Protein AF-0000000080255892 (afdb_homodimer)

Structure (mmCIF, N/CA/C/O backbone):
data_AF-0000000080255892-model_v1
#
loop_
_entity.id
_entity.type
_entity.pdbx_description
1 polymer 'PX domain-containing protein'
#
loop_
_atom_site.group_PDB
_atom_site.id
_atom_site.type_symbol
_atom_site.label_atom_id
_atom_site.label_alt_id
_atom_site.label_comp_id
_atom_site.label_asym_id
_atom_site.label_entity_id
_atom_site.label_seq_id
_atom_site.pdbx_PDB_ins_code
_atom_site.Cartn_x
_atom_site.Cartn_y
_atom_site.Cartn_z
_atom_site.occupancy
_atom_site.B_iso_or_equiv
_atom_site.auth_seq_id
_atom_site.auth_comp_id
_atom_site.auth_asym_id
_atom_site.auth_atom_id
_atom_site.pdbx_PDB_model_num
ATOM 1 N N . MET A 1 1 ? -67.438 -5.961 7.996 1 23.75 1 MET A N 1
ATOM 2 C CA . MET A 1 1 ? -66.438 -5.922 9.055 1 23.75 1 MET A CA 1
ATOM 3 C C . MET A 1 1 ? -65.312 -4.926 8.711 1 23.75 1 MET A C 1
ATOM 5 O O . MET A 1 1 ? -64.75 -4.934 7.602 1 23.75 1 MET A O 1
ATOM 9 N N . GLY A 1 2 ? -65.312 -3.752 9.281 1 22.88 2 GLY A N 1
ATOM 10 C CA . GLY A 1 2 ? -64.625 -2.484 9.047 1 22.88 2 GLY A CA 1
ATOM 11 C C . GLY A 1 2 ? -63.125 -2.59 9.141 1 22.88 2 GLY A C 1
ATOM 12 O O . GLY A 1 2 ? -62.594 -3.328 9.969 1 22.88 2 GLY A O 1
ATOM 13 N N . VAL A 1 3 ? -62.469 -2.439 7.961 1 25.91 3 VAL A N 1
ATOM 14 C CA . VAL A 1 3 ? -61.062 -2.404 7.574 1 25.91 3 VAL A CA 1
ATOM 15 C C . VAL A 1 3 ? -60.281 -1.434 8.477 1 25.91 3 VAL A C 1
ATOM 17 O O . VAL A 1 3 ? -60.531 -0.227 8.453 1 25.91 3 VAL A O 1
ATOM 20 N N . GLN A 1 4 ? -60.219 -1.865 9.727 1 22.89 4 GLN A N 1
ATOM 21 C CA . GLN A 1 4 ? -59.594 -0.962 10.695 1 22.89 4 GLN A CA 1
ATOM 22 C C . GLN A 1 4 ? -58.25 -0.436 10.18 1 22.89 4 GLN A C 1
ATOM 24 O O . GLN A 1 4 ? -57.406 -1.212 9.742 1 22.89 4 GLN A O 1
ATOM 29 N N . GLU A 1 5 ? -58.281 0.76 9.711 1 23.73 5 GLU A N 1
ATOM 30 C CA . GLU A 1 5 ? -57.219 1.648 9.219 1 23.73 5 GLU A CA 1
ATOM 31 C C . GLU A 1 5 ? -56.031 1.668 10.164 1 23.73 5 GLU A C 1
ATOM 33 O O . GLU A 1 5 ? -56.156 2.08 11.32 1 23.73 5 GLU A O 1
ATOM 38 N N . ARG A 1 6 ? -55.281 0.509 10.172 1 25.09 6 ARG A N 1
ATOM 39 C CA . ARG A 1 6 ? -54.062 0.468 10.961 1 25.09 6 ARG A CA 1
ATOM 40 C C . ARG A 1 6 ? -53.25 1.755 10.797 1 25.09 6 ARG A C 1
ATOM 42 O O . ARG A 1 6 ? -52.875 2.129 9.68 1 25.09 6 ARG A O 1
ATOM 49 N N . ILE A 1 7 ? -53.531 2.697 11.641 1 24.69 7 ILE A N 1
ATOM 50 C CA . ILE A 1 7 ? -52.844 3.982 11.812 1 24.69 7 ILE A CA 1
ATOM 51 C C . ILE A 1 7 ? -51.344 3.77 11.875 1 24.69 7 ILE A C 1
ATOM 53 O O . ILE A 1 7 ? -50.844 3.051 12.75 1 24.69 7 ILE A O 1
ATOM 57 N N . PHE A 1 8 ? -50.688 3.65 10.672 1 26.94 8 PHE A N 1
ATOM 58 C CA . PHE A 1 8 ? -49.25 3.641 10.492 1 26.94 8 PHE A CA 1
ATOM 59 C C . PHE A 1 8 ? -48.594 4.766 11.281 1 26.94 8 PHE A C 1
ATOM 61 O O . PHE A 1 8 ? -48.75 5.941 10.969 1 26.94 8 PHE A O 1
ATOM 68 N N . GLN A 1 9 ? -48.656 4.637 12.586 1 24.36 9 GLN A N 1
ATOM 69 C CA . GLN A 1 9 ? -47.906 5.617 13.391 1 24.36 9 GLN A CA 1
ATOM 70 C C . GLN A 1 9 ? -46.469 5.777 12.891 1 24.36 9 GLN A C 1
ATOM 72 O O . GLN A 1 9 ? -45.75 4.797 12.797 1 24.36 9 GLN A O 1
ATOM 77 N N . SER A 1 10 ? -46.25 6.723 11.992 1 26.34 10 SER A N 1
ATOM 78 C CA . SER A 1 10 ? -45 7.281 11.477 1 26.34 10 SER A CA 1
ATOM 79 C C . SER A 1 10 ? -44 7.559 12.602 1 26.34 10 SER A C 1
ATOM 81 O O . SER A 1 10 ? -44.25 8.445 13.43 1 26.34 10 SER A O 1
ATOM 83 N N . THR A 1 11 ? -43.562 6.52 13.273 1 28.95 11 THR A N 1
ATOM 84 C CA . THR A 1 11 ? -42.562 6.789 14.273 1 28.95 11 THR A CA 1
ATOM 85 C C . THR A 1 11 ? -41.406 7.602 13.672 1 28.95 11 THR A C 1
ATOM 87 O O . THR A 1 11 ? -40.781 7.168 12.711 1 28.95 11 THR A O 1
ATOM 90 N N . SER A 1 12 ? -41.5 8.922 13.648 1 26.97 12 SER A N 1
ATOM 91 C CA . SER A 1 12 ? -40.5 9.906 13.344 1 26.97 12 SER A CA 1
ATOM 92 C C . SER A 1 12 ? -39.156 9.547 13.992 1 26.97 12 SER A C 1
ATOM 94 O O . SER A 1 12 ? -39.062 9.445 15.219 1 26.97 12 SER A O 1
ATOM 96 N N . VAL A 1 13 ? -38.406 8.602 13.391 1 30.7 13 VAL A N 1
ATOM 97 C CA . VAL A 1 13 ? -37 8.367 13.766 1 30.7 13 VAL A CA 1
ATOM 98 C C . VAL A 1 13 ? -36.312 9.703 13.977 1 30.7 13 VAL A C 1
ATOM 100 O O . VAL A 1 13 ? -36.219 10.531 13.07 1 30.7 13 VAL A O 1
ATOM 103 N N . ASP A 1 14 ? -36.438 10.281 15.148 1 28.23 14 ASP A N 1
ATOM 104 C CA . ASP A 1 14 ? -35.656 11.406 15.664 1 28.23 14 ASP A CA 1
ATOM 105 C C . ASP A 1 14 ? -34.188 11.227 15.352 1 28.23 14 ASP A C 1
ATOM 107 O O . ASP A 1 14 ? -33.5 10.359 15.93 1 28.23 14 ASP A O 1
ATOM 111 N N . SER A 1 15 ? -33.75 11.156 14.117 1 31.16 15 SER A N 1
ATOM 112 C CA . SER A 1 15 ? -32.406 11.188 13.562 1 31.16 15 SER A CA 1
ATOM 113 C C . SER A 1 15 ? -31.562 12.289 14.211 1 31.16 15 SER A C 1
ATOM 115 O O . SER A 1 15 ? -30.547 12.711 13.656 1 31.16 15 SER A O 1
ATOM 117 N N . SER A 1 16 ? -32.062 12.906 15.234 1 31.45 16 SER A N 1
ATOM 118 C CA . SER A 1 16 ? -31.172 13.922 15.82 1 31.45 16 SER A CA 1
ATOM 119 C C . SER A 1 16 ? -29.859 13.312 16.281 1 31.45 16 SER A C 1
ATOM 121 O O . SER A 1 16 ? -29.719 12.969 17.469 1 31.45 16 SER A O 1
ATOM 123 N N . THR A 1 17 ? -29.375 12.273 15.633 1 32.44 17 THR A N 1
ATOM 124 C CA . THR A 1 17 ? -28.062 11.852 16.109 1 32.44 17 THR A CA 1
ATOM 125 C C . THR A 1 17 ? -27.141 13.047 16.266 1 32.44 17 THR A C 1
ATOM 127 O O . THR A 1 17 ? -26.734 13.664 15.281 1 32.44 17 THR A O 1
ATOM 130 N N . GLN A 1 18 ? -27.391 13.938 17.234 1 28.94 18 GLN A N 1
ATOM 131 C CA . GLN A 1 18 ? -26.406 14.906 17.688 1 28.94 18 GLN A CA 1
ATOM 132 C C . GLN A 1 18 ? -25.016 14.289 17.75 1 28.94 18 GLN A C 1
ATOM 134 O O . GLN A 1 18 ? -24.75 13.391 18.547 1 28.94 18 GLN A O 1
ATOM 139 N N . ALA A 1 19 ? -24.266 14.18 16.672 1 35.06 19 ALA A N 1
ATOM 140 C CA . ALA A 1 19 ? -22.875 13.742 16.656 1 35.06 19 ALA A CA 1
ATOM 141 C C . ALA A 1 19 ? -22.062 14.461 17.734 1 35.06 19 ALA A C 1
ATOM 143 O O . ALA A 1 19 ? -21.859 15.672 17.656 1 35.06 19 ALA A O 1
ATOM 144 N N . ARG A 1 20 ? -22.125 14.062 19.016 1 33.78 20 ARG A N 1
ATOM 145 C CA . ARG A 1 20 ? -21.219 14.523 20.062 1 33.78 20 ARG A CA 1
ATOM 146 C C . ARG A 1 20 ? -19.797 14.656 19.531 1 33.78 20 ARG A C 1
ATOM 148 O O . ARG A 1 20 ? -19.375 13.883 18.672 1 33.78 20 ARG A O 1
ATOM 155 N N . PRO A 1 21 ? -19.281 15.812 19.688 1 40.88 21 PRO A N 1
ATOM 156 C CA . PRO A 1 21 ? -17.875 15.859 19.281 1 40.88 21 PRO A CA 1
ATOM 157 C C . PRO A 1 21 ? -17.094 14.609 19.688 1 40.88 21 PRO A C 1
ATOM 159 O O . PRO A 1 21 ? -17.312 14.062 20.766 1 40.88 21 PRO A O 1
ATOM 162 N N . ALA A 1 22 ? -16.656 14.016 18.906 1 41.56 22 ALA A N 1
ATOM 163 C CA . ALA A 1 22 ? -15.82 12.859 19.234 1 41.56 22 ALA A CA 1
ATOM 164 C C . ALA A 1 22 ? -14.797 13.219 20.312 1 41.56 22 ALA A C 1
ATOM 166 O O . ALA A 1 22 ? -14.094 14.227 20.203 1 41.56 22 ALA A O 1
ATOM 167 N N . LYS A 1 23 ? -14.977 12.805 21.562 1 46.38 23 LYS A N 1
ATOM 168 C CA . LYS A 1 23 ? -14.188 12.953 22.781 1 46.38 23 LYS A CA 1
ATOM 169 C C . LYS A 1 23 ? -12.742 13.32 22.469 1 46.38 23 LYS A C 1
ATOM 171 O O . LYS A 1 23 ? -12.102 14.055 23.219 1 46.38 23 LYS A O 1
ATOM 176 N N . ASN A 1 24 ? -12.18 12.844 21.453 1 52.09 24 ASN A N 1
ATOM 177 C CA . ASN A 1 24 ? -10.75 12.883 21.188 1 52.09 24 ASN A CA 1
ATOM 178 C C . ASN A 1 24 ? -10.414 13.758 19.984 1 52.09 24 ASN A C 1
ATOM 180 O O . ASN A 1 24 ? -9.391 13.562 19.328 1 52.09 24 ASN A O 1
ATOM 184 N N . SER A 1 25 ? -11.414 14.695 19.672 1 61.72 25 SER A N 1
ATOM 185 C CA . SER A 1 25 ? -11.117 15.516 18.5 1 61.72 25 SER A CA 1
ATOM 186 C C . SER A 1 25 ? -10.086 16.594 18.828 1 61.72 25 SER A C 1
ATOM 188 O O . SER A 1 25 ? -10.133 17.188 19.906 1 61.72 25 SER A O 1
ATOM 190 N N . PRO A 1 26 ? -9.141 16.656 17.984 1 65.5 26 PRO A N 1
ATOM 191 C CA . PRO A 1 26 ? -8.133 17.703 18.188 1 65.5 26 PRO A CA 1
ATOM 192 C C . PRO A 1 26 ? -8.695 19.094 17.969 1 65.5 26 PRO A C 1
ATOM 194 O O . PRO A 1 26 ? -8.039 20.094 18.297 1 65.5 26 PRO A O 1
ATOM 197 N N . LEU A 1 27 ? -10.047 19.141 17.609 1 73.56 27 LEU A N 1
ATOM 198 C CA . LEU A 1 27 ? -10.633 20.453 17.312 1 73.56 27 LEU A CA 1
ATOM 199 C C . LEU A 1 27 ? -11.461 20.953 18.5 1 73.56 27 LEU A C 1
ATOM 201 O O . LEU A 1 27 ? -12.25 20.188 19.078 1 73.56 27 LEU A O 1
ATOM 205 N N . ALA A 1 28 ? -11.25 22.125 18.812 1 81.44 28 ALA A N 1
ATOM 206 C CA . ALA A 1 28 ? -11.938 22.734 19.938 1 81.44 28 ALA A CA 1
ATOM 207 C C . ALA A 1 28 ? -13.312 23.25 19.531 1 81.44 28 ALA A C 1
ATOM 209 O O . ALA A 1 28 ? -14.164 23.5 20.375 1 81.44 28 ALA A O 1
ATOM 210 N N . VAL A 1 29 ? -13.539 23.469 18.203 1 91.62 29 VAL A N 1
ATOM 211 C CA . VAL A 1 29 ? -14.797 24 17.672 1 91.62 29 VAL A CA 1
ATOM 212 C C . VAL A 1 29 ? -15.391 22.984 16.688 1 91.62 29 VAL A C 1
ATOM 214 O O . VAL A 1 29 ? -14.672 22.359 15.906 1 91.62 29 VAL A O 1
ATOM 217 N N . GLN A 1 30 ? -16.656 22.875 16.766 1 92.88 30 GLN A N 1
ATOM 218 C CA . GLN A 1 30 ? -17.359 22 15.836 1 92.88 30 GLN A CA 1
ATOM 219 C C . GLN A 1 30 ? -18.25 22.797 14.883 1 92.88 30 GLN A C 1
ATOM 221 O O . GLN A 1 30 ? -18.875 23.781 15.281 1 92.88 30 GLN A O 1
ATOM 226 N N . VAL A 1 31 ? -18.25 22.438 13.656 1 95.06 31 VAL A N 1
ATOM 227 C CA . VAL A 1 31 ? -19.094 23.047 12.625 1 95.06 31 VAL A CA 1
ATOM 228 C C . VAL A 1 31 ? -19.875 21.953 11.898 1 95.06 31 VAL A C 1
ATOM 230 O O . VAL A 1 31 ? -19.281 21.031 11.32 1 95.06 31 VAL A O 1
ATOM 233 N N . GLN A 1 32 ? -21.141 22.031 11.945 1 94.38 32 GLN A N 1
ATOM 234 C CA . GLN A 1 32 ? -21.984 21.016 11.32 1 94.38 32 GLN A CA 1
ATOM 235 C C . GLN A 1 32 ? -23.062 21.656 10.453 1 94.38 32 GLN A C 1
ATOM 237 O O . GLN A 1 32 ? -23.625 22.688 10.82 1 94.38 32 GLN A O 1
ATOM 242 N N . GLN A 1 33 ? -23.312 21.031 9.336 1 92.38 33 GLN A N 1
ATOM 243 C CA . GLN A 1 33 ? -24.359 21.516 8.445 1 92.38 33 GLN A CA 1
ATOM 244 C C . GLN A 1 33 ? -25.734 21.359 9.094 1 92.38 33 GLN A C 1
ATOM 246 O O . GLN A 1 33 ? -26.047 20.312 9.68 1 92.38 33 GLN A O 1
ATOM 251 N N . ILE A 1 34 ? -26.453 22.344 9.023 1 90.12 34 ILE A N 1
ATOM 252 C CA . ILE A 1 34 ? -27.844 22.281 9.469 1 90.12 34 ILE A CA 1
ATOM 253 C C . ILE A 1 34 ? -28.719 21.703 8.352 1 90.12 34 ILE A C 1
ATOM 255 O O . ILE A 1 34 ? -28.75 22.234 7.238 1 90.12 34 ILE A O 1
ATOM 259 N N . PRO A 1 35 ? -29.281 20.594 8.648 1 83 35 PRO A N 1
ATOM 260 C CA . PRO A 1 35 ? -30.109 19.984 7.605 1 83 35 PRO A CA 1
ATOM 261 C C . PRO A 1 35 ? -31.234 20.922 7.125 1 83 35 PRO A C 1
ATOM 263 O O . PRO A 1 35 ? -31.766 21.703 7.914 1 83 35 PRO A O 1
ATOM 266 N N . GLU A 1 36 ? -31.344 20.906 5.793 1 74.81 36 GLU A N 1
ATOM 267 C CA . GLU A 1 36 ? -32.406 21.734 5.199 1 74.81 36 GLU A CA 1
ATOM 268 C C . GLU A 1 36 ? -33.781 21.266 5.625 1 74.81 36 GLU A C 1
ATOM 270 O O . GLU A 1 36 ? -34.031 20.047 5.688 1 74.81 36 GLU A O 1
ATOM 275 N N . LYS A 1 37 ? -34.5 22.125 6.199 1 60.22 37 LYS A N 1
ATOM 276 C CA . LYS A 1 37 ? -35.875 21.75 6.449 1 60.22 37 LYS A CA 1
ATOM 277 C C . LYS A 1 37 ? -36.625 21.5 5.141 1 60.22 37 LYS A C 1
ATOM 279 O O . LYS A 1 37 ? -36.438 22.234 4.164 1 60.22 37 LYS A O 1
ATOM 284 N N . LYS A 1 38 ? -37.25 20.406 5.016 1 54.72 38 LYS A N 1
ATOM 285 C CA . LYS A 1 38 ? -38.125 20.047 3.906 1 54.72 38 LYS A CA 1
ATOM 286 C C . LYS A 1 38 ? -39.094 21.188 3.605 1 54.72 38 LYS A C 1
ATOM 288 O O . LYS A 1 38 ? -39.781 21.688 4.508 1 54.72 38 LYS A O 1
ATOM 293 N N . GLY A 1 39 ? -39.062 21.781 2.369 1 57.72 39 GLY A N 1
ATOM 294 C CA . GLY A 1 39 ? -40 22.766 1.862 1 57.72 39 GLY A CA 1
ATOM 295 C C . GLY A 1 39 ? -39.438 24.172 1.775 1 57.72 39 GLY A C 1
ATOM 296 O O . GLY A 1 39 ? -40 25.047 1.125 1 57.72 39 GLY A O 1
ATOM 297 N N . ALA A 1 40 ? -38.594 24.422 2.629 1 53.59 40 ALA A N 1
ATOM 298 C CA . ALA A 1 40 ? -38.125 25.812 2.629 1 53.59 40 ALA A CA 1
ATOM 299 C C . ALA A 1 40 ? -37 26 1.633 1 53.59 40 ALA A C 1
ATOM 301 O O . ALA A 1 40 ? -36.156 25.109 1.452 1 53.59 40 ALA A O 1
ATOM 302 N N . PHE A 1 41 ? -37.312 26.562 0.508 1 53.78 41 PHE A N 1
ATOM 303 C CA . PHE A 1 41 ? -36.312 26.938 -0.483 1 53.78 41 PHE A CA 1
ATOM 304 C C . PHE A 1 41 ? -35.094 27.578 0.188 1 53.78 41 PHE A C 1
ATOM 306 O O . PHE A 1 41 ? -35.125 28.75 0.558 1 53.78 41 PHE A O 1
ATOM 313 N N . ILE A 1 42 ? -34.5 26.844 1.047 1 57.28 42 ILE A N 1
ATOM 314 C CA . ILE A 1 42 ? -33.344 27.5 1.683 1 57.28 42 ILE A CA 1
ATOM 315 C C . ILE A 1 42 ? -32.188 27.578 0.696 1 57.28 42 ILE A C 1
ATOM 317 O O . ILE A 1 42 ? -31.734 26.562 0.166 1 57.28 42 ILE A O 1
ATOM 321 N N . LYS A 1 43 ? -31.938 28.781 0.258 1 67.12 43 LYS A N 1
ATOM 322 C CA . LYS A 1 43 ? -30.969 29.172 -0.767 1 67.12 43 LYS A CA 1
ATOM 323 C C . LYS A 1 43 ? -29.531 28.922 -0.292 1 67.12 43 LYS A C 1
ATOM 325 O O . LYS A 1 43 ? -28.656 28.594 -1.092 1 67.12 43 LYS A O 1
ATOM 330 N N . HIS A 1 44 ? -29.359 29 1.087 1 79.56 44 HIS A N 1
ATOM 331 C CA . HIS A 1 44 ? -27.969 28.938 1.532 1 79.56 44 HIS A CA 1
ATOM 332 C C . HIS A 1 44 ? -27.766 27.797 2.525 1 79.56 44 HIS A C 1
ATOM 334 O O . HIS A 1 44 ? -28.703 27.406 3.234 1 79.56 44 HIS A O 1
ATOM 340 N N . VAL A 1 45 ? -26.672 27.266 2.502 1 85.88 45 VAL A N 1
ATOM 341 C CA . VAL A 1 45 ? -26.281 26.25 3.479 1 85.88 45 VAL A CA 1
ATOM 342 C C . VAL A 1 45 ? -25.906 26.922 4.797 1 85.88 45 VAL A C 1
ATOM 344 O O . VAL A 1 45 ? -25.156 27.891 4.82 1 85.88 45 VAL A O 1
ATOM 347 N N . GLU A 1 46 ? -26.531 26.516 5.848 1 91.19 46 GLU A N 1
ATOM 348 C CA . GLU A 1 46 ? -26.234 27.031 7.176 1 91.19 46 GLU A CA 1
ATOM 349 C C . GLU A 1 46 ? -25.484 26 8.016 1 91.19 46 GLU A C 1
ATOM 351 O O . GLU A 1 46 ? -25.734 24.797 7.891 1 91.19 46 GLU A O 1
ATOM 356 N N . TYR A 1 47 ? -24.641 26.531 8.867 1 94.38 47 TYR A N 1
ATOM 357 C CA . TYR A 1 47 ? -23.844 25.688 9.742 1 94.38 47 TYR A CA 1
ATOM 358 C C . TYR A 1 47 ? -24.141 25.984 11.211 1 94.38 47 TYR A C 1
ATOM 360 O O . TYR A 1 47 ? -24.344 27.141 11.586 1 94.38 47 TYR A O 1
ATOM 368 N N . GLU A 1 48 ? -24.141 25 11.945 1 95.88 48 GLU A N 1
ATOM 369 C CA . GLU A 1 48 ? -24.156 25.141 13.398 1 95.88 48 GLU A CA 1
ATOM 370 C C . GLU A 1 48 ? -22.734 25.125 13.977 1 95.88 48 GLU A C 1
ATOM 372 O O . GLU A 1 48 ? -22.016 24.141 13.82 1 95.88 48 GLU A O 1
ATOM 377 N N . VAL A 1 49 ? -22.375 26.219 14.562 1 96.94 49 VAL A N 1
ATOM 378 C CA . VAL A 1 49 ? -21.062 26.328 15.195 1 96.94 49 VAL A CA 1
ATOM 379 C C . VAL A 1 49 ? -21.188 26.094 16.703 1 96.94 49 VAL A C 1
ATOM 381 O O . VAL A 1 49 ? -21.922 26.812 17.391 1 96.94 49 VAL A O 1
ATOM 384 N N . THR A 1 50 ? -20.453 25.094 17.188 1 95.38 50 THR A N 1
ATOM 385 C CA . THR A 1 50 ? -20.484 24.766 18.594 1 95.38 50 THR A CA 1
ATOM 386 C C . THR A 1 50 ? -19.109 24.953 19.234 1 95.38 50 THR A C 1
ATOM 388 O O . THR A 1 50 ? -18.125 24.328 18.812 1 95.38 50 THR A O 1
ATOM 391 N N . CYS A 1 51 ? -19 25.781 20.141 1 93 51 CYS A N 1
ATOM 392 C CA . CYS A 1 51 ? -17.781 26.031 20.906 1 93 51 CYS A CA 1
ATOM 393 C C . CYS A 1 51 ? -18.094 26.188 22.391 1 93 51 CYS A C 1
ATOM 395 O O . CYS A 1 51 ? -18.672 27.203 22.797 1 93 51 CYS A O 1
ATOM 397 N N . GLU A 1 52 ? -17.641 25.203 23.172 1 88.06 52 GLU A N 1
ATOM 398 C CA . GLU A 1 52 ? -17.922 25.203 24.609 1 88.06 52 GLU A CA 1
ATOM 399 C C . GLU A 1 52 ? -19.422 25.344 24.875 1 88.06 52 GLU A C 1
ATOM 401 O O . GLU A 1 52 ? -20.203 24.5 24.453 1 88.06 52 GLU A O 1
ATOM 406 N N . ARG A 1 53 ? -19.859 26.625 25.375 1 86.44 53 ARG A N 1
ATOM 407 C CA . ARG A 1 53 ? -21.25 26.812 25.75 1 86.44 53 ARG A CA 1
ATOM 408 C C . ARG A 1 53 ? -22.031 27.516 24.641 1 86.44 53 ARG A C 1
ATOM 410 O O . ARG A 1 53 ? -23.25 27.688 24.734 1 86.44 53 ARG A O 1
ATOM 417 N N . PHE A 1 54 ? -21.422 27.875 23.594 1 93 54 PHE A N 1
ATOM 418 C CA . PHE A 1 54 ? -22.078 28.641 22.531 1 93 54 PHE A CA 1
ATOM 419 C C . PHE A 1 54 ? -22.484 27.75 21.375 1 93 54 PHE A C 1
ATOM 421 O O . PHE A 1 54 ? -21.703 26.875 20.953 1 93 54 PHE A O 1
ATOM 428 N N . ILE A 1 55 ? -23.641 27.844 21 1 95.19 55 ILE A N 1
ATOM 429 C CA . ILE A 1 55 ? -24.156 27.203 19.812 1 95.19 55 ILE A CA 1
ATOM 430 C C . ILE A 1 55 ? -24.891 28.219 18.938 1 95.19 55 ILE A C 1
ATOM 432 O O . ILE A 1 55 ? -25.938 28.734 19.328 1 95.19 55 ILE A O 1
ATOM 436 N N . VAL A 1 56 ? -24.422 28.516 17.781 1 96.38 56 VAL A N 1
ATOM 437 C CA . VAL A 1 56 ? -25.016 29.562 16.953 1 96.38 56 VAL A CA 1
ATOM 438 C C . VAL A 1 56 ? -25.047 29.125 15.5 1 96.38 56 VAL A C 1
ATOM 440 O O . VAL A 1 56 ? -24.141 28.406 15.047 1 96.38 56 VAL A O 1
ATOM 443 N N . PRO A 1 57 ? -26.016 29.531 14.75 1 94.81 57 PRO A N 1
ATOM 444 C CA . PRO A 1 57 ? -26.016 29.297 13.305 1 94.81 57 PRO A CA 1
ATOM 445 C C . PRO A 1 57 ? -25.203 30.328 12.539 1 94.81 57 PRO A C 1
ATOM 447 O O . PRO A 1 57 ? -25.234 31.516 12.867 1 94.81 57 PRO A O 1
ATOM 450 N N . ARG A 1 58 ? -24.453 29.922 11.602 1 95.69 58 ARG A N 1
ATOM 451 C CA . ARG A 1 58 ? -23.672 30.797 10.742 1 95.69 58 ARG A CA 1
ATOM 452 C C . ARG A 1 58 ? -23.734 30.344 9.289 1 95.69 58 ARG A C 1
ATOM 454 O O . ARG A 1 58 ? -23.797 29.141 9.016 1 95.69 58 ARG A O 1
ATOM 461 N N . ARG A 1 59 ? -23.672 31.297 8.359 1 92.31 59 ARG A N 1
ATOM 462 C CA . ARG A 1 59 ? -23.484 31.047 6.938 1 92.31 59 ARG A CA 1
ATOM 463 C C . ARG A 1 59 ? -22.031 31.312 6.527 1 92.31 59 ARG A C 1
ATOM 465 O O . ARG A 1 59 ? -21.266 31.922 7.277 1 92.31 59 ARG A O 1
ATOM 472 N N . TYR A 1 60 ? -21.688 30.875 5.367 1 94.25 60 TYR A N 1
ATOM 473 C CA . TYR A 1 60 ? -20.328 31.078 4.922 1 94.25 60 TYR A CA 1
ATOM 474 C C . TYR A 1 60 ? -19.984 32.562 4.871 1 94.25 60 TYR A C 1
ATOM 476 O O . TYR A 1 60 ? -18.875 32.969 5.227 1 94.25 60 TYR A O 1
ATOM 484 N N . ASN A 1 61 ? -20.891 33.375 4.469 1 94.12 61 ASN A N 1
ATOM 485 C CA . ASN A 1 61 ? -20.656 34.812 4.355 1 94.12 61 ASN A CA 1
ATOM 486 C C . ASN A 1 61 ? -20.344 35.438 5.715 1 94.12 61 ASN A C 1
ATOM 488 O O . ASN A 1 61 ? -19.672 36.438 5.793 1 94.12 61 ASN A O 1
ATOM 492 N N . ASP A 1 62 ? -20.844 34.844 6.773 1 96.75 62 ASP A N 1
ATOM 493 C CA . ASP A 1 62 ? -20.516 35.312 8.117 1 96.75 62 ASP A CA 1
ATOM 494 C C . ASP A 1 62 ? -19.047 35.031 8.43 1 96.75 62 ASP A C 1
ATOM 496 O O . ASP A 1 62 ? -18.375 35.875 9.047 1 96.75 62 ASP A O 1
ATOM 500 N N . PHE A 1 63 ? -18.562 33.875 7.984 1 97.5 63 PHE A N 1
ATOM 501 C CA . PHE A 1 63 ? -17.156 33.562 8.164 1 97.5 63 PHE A CA 1
ATOM 502 C C . PHE A 1 63 ? -16.281 34.531 7.363 1 97.5 63 PHE A C 1
ATOM 504 O O . PHE A 1 63 ? -15.242 35 7.844 1 97.5 63 PHE A O 1
ATOM 511 N N . ALA A 1 64 ? -16.719 34.812 6.184 1 97.12 64 ALA A N 1
ATOM 512 C CA . ALA A 1 64 ? -15.992 35.719 5.324 1 97.12 64 ALA A CA 1
ATOM 513 C C . ALA A 1 64 ? -15.93 37.125 5.949 1 97.12 64 ALA A C 1
ATOM 515 O O . ALA A 1 64 ? -14.883 37.781 5.918 1 97.12 64 ALA A O 1
ATOM 516 N N . MET A 1 65 ? -17.016 37.5 6.484 1 97.5 65 MET A N 1
ATOM 517 C CA . MET A 1 65 ? -17.062 38.812 7.164 1 97.5 65 MET A CA 1
ATOM 518 C C . MET A 1 65 ? -16.156 38.812 8.391 1 97.5 65 MET A C 1
ATOM 520 O O . MET A 1 65 ? -15.445 39.781 8.633 1 97.5 65 MET A O 1
ATOM 524 N N . LEU A 1 66 ? -16.188 37.75 9.188 1 98.31 66 LEU A N 1
ATOM 525 C CA . LEU A 1 66 ? -15.312 37.625 10.344 1 98.31 66 LEU A CA 1
ATOM 526 C C . LEU A 1 66 ? -13.852 37.812 9.93 1 98.31 66 LEU A C 1
ATOM 528 O O . LEU A 1 66 ? -13.109 38.562 10.57 1 98.31 66 LEU A O 1
ATOM 532 N N . HIS A 1 67 ? -13.531 37.094 8.859 1 98.12 67 HIS A N 1
ATOM 533 C CA . HIS A 1 67 ? -12.148 37.156 8.391 1 98.12 67 HIS A CA 1
ATOM 534 C C . HIS A 1 67 ? -11.773 38.594 7.965 1 98.12 67 HIS A C 1
ATOM 536 O O . HIS A 1 67 ? -10.664 39.062 8.242 1 98.12 67 HIS A O 1
ATOM 542 N N . GLU A 1 68 ? -12.625 39.25 7.332 1 97.44 68 GLU A N 1
ATOM 543 C CA . GLU A 1 68 ? -12.406 40.625 6.902 1 97.44 68 GLU A CA 1
ATOM 544 C C . GLU A 1 68 ? -12.211 41.562 8.094 1 97.44 68 GLU A C 1
ATOM 546 O O . GLU A 1 68 ? -11.281 42.344 8.109 1 97.44 68 GLU A O 1
ATOM 551 N N . VAL A 1 69 ? -13.078 41.438 9.078 1 98.12 69 VAL A N 1
ATOM 552 C CA . VAL A 1 69 ? -13.008 42.281 10.266 1 98.12 69 VAL A CA 1
ATOM 553 C C . VAL A 1 69 ? -11.727 42 11.039 1 98.12 69 VAL A C 1
ATOM 555 O O . VAL A 1 69 ? -11.047 42.938 11.492 1 98.12 69 VAL A O 1
ATOM 558 N N . LEU A 1 70 ? -11.406 40.719 11.156 1 98.06 70 LEU A N 1
ATOM 559 C CA . LEU A 1 70 ? -10.188 40.344 11.867 1 98.06 70 LEU A CA 1
ATOM 560 C C . LEU A 1 70 ? -8.953 40.906 11.156 1 98.06 70 LEU A C 1
ATOM 562 O O . LEU A 1 70 ? -8.023 41.375 11.812 1 98.06 70 LEU A O 1
ATOM 566 N N . THR A 1 71 ? -8.953 40.844 9.805 1 96.5 71 THR A N 1
ATOM 567 C CA . THR A 1 71 ? -7.82 41.344 9.031 1 96.5 71 THR A CA 1
ATOM 568 C C . THR A 1 71 ? -7.68 42.875 9.195 1 96.5 71 THR A C 1
ATOM 570 O O . THR A 1 71 ? -6.562 43.375 9.211 1 96.5 71 THR A O 1
ATOM 573 N N . GLN A 1 72 ? -8.719 43.531 9.398 1 95.44 72 GLN A N 1
ATOM 574 C CA . GLN A 1 72 ? -8.727 44.969 9.555 1 95.44 72 GLN A CA 1
ATOM 575 C C . GLN A 1 72 ? -8.297 45.375 10.969 1 95.44 72 GLN A C 1
ATOM 577 O O . GLN A 1 72 ? -7.496 46.281 11.141 1 95.44 72 GLN A O 1
ATOM 582 N N . VAL A 1 73 ? -8.805 44.688 11.977 1 96.75 73 VAL A N 1
ATOM 583 C CA . VAL A 1 73 ? -8.562 45.031 13.375 1 96.75 73 VAL A CA 1
ATOM 584 C C . VAL A 1 73 ? -7.18 44.531 13.797 1 96.75 73 VAL A C 1
ATOM 586 O O . VAL A 1 73 ? -6.484 45.188 14.57 1 96.75 73 VAL A O 1
ATOM 589 N N . TYR A 1 74 ? -6.785 43.344 13.25 1 96 74 TYR A N 1
ATOM 590 C CA . TYR A 1 74 ? -5.527 42.719 13.625 1 96 74 TYR A CA 1
ATOM 591 C C . TYR A 1 74 ? -4.684 42.406 12.391 1 96 74 TYR A C 1
ATOM 593 O O . TYR A 1 74 ? -4.367 41.25 12.117 1 96 74 TYR A O 1
ATOM 601 N N . PRO A 1 75 ? -4.176 43.375 11.719 1 93.06 75 PRO A N 1
ATOM 602 C CA . PRO A 1 75 ? -3.465 43.156 10.453 1 93.06 75 PRO A CA 1
ATOM 603 C C . PRO A 1 75 ? -2.104 42.5 10.648 1 93.06 75 PRO A C 1
ATOM 605 O O . PRO A 1 75 ? -1.563 41.906 9.711 1 93.06 75 PRO A O 1
ATOM 608 N N . THR A 1 76 ? -1.488 42.531 11.828 1 93.75 76 THR A N 1
ATOM 609 C CA . THR A 1 76 ? -0.149 42 12.031 1 93.75 76 THR A CA 1
ATOM 610 C C . THR A 1 76 ? -0.187 40.781 12.977 1 93.75 76 THR A C 1
ATOM 612 O O . THR A 1 76 ? 0.748 40.562 13.742 1 93.75 76 THR A O 1
ATOM 615 N N . ARG A 1 77 ? -1.33 40.188 13.008 1 96.19 77 ARG A N 1
ATOM 616 C CA . ARG A 1 77 ? -1.469 38.938 13.742 1 96.19 77 ARG A CA 1
ATOM 617 C C . ARG A 1 77 ? -1.656 37.75 12.797 1 96.19 77 ARG A C 1
ATOM 619 O O . ARG A 1 77 ? -2.117 37.938 11.664 1 96.19 77 ARG A O 1
ATOM 626 N N . LEU A 1 78 ? -1.3 36.625 13.25 1 97.19 78 LEU A N 1
ATOM 627 C CA . LEU A 1 78 ? -1.468 35.406 12.461 1 97.19 78 LEU A CA 1
ATOM 628 C C . LEU A 1 78 ? -2.938 35 12.375 1 97.19 78 LEU A C 1
ATOM 630 O O . LEU A 1 78 ? -3.594 34.812 13.398 1 97.19 78 LEU A O 1
ATOM 634 N N . LEU A 1 79 ? -3.439 34.969 11.172 1 97.75 79 LEU A N 1
ATOM 635 C CA . LEU A 1 79 ? -4.789 34.5 10.867 1 97.75 79 LEU A CA 1
ATOM 636 C C . LEU A 1 79 ? -4.754 33.344 9.883 1 97.75 79 LEU A C 1
ATOM 638 O O . LEU A 1 79 ? -4.078 33.438 8.852 1 97.75 79 LEU A O 1
ATOM 642 N N . PRO A 1 80 ? -5.441 32.312 10.258 1 97.25 80 PRO A N 1
ATOM 643 C CA . PRO A 1 80 ? -5.531 31.234 9.266 1 97.25 80 PRO A CA 1
ATOM 644 C C . PRO A 1 80 ? -6.293 31.641 8.016 1 97.25 80 PRO A C 1
ATOM 646 O O . PRO A 1 80 ? -7.125 32.562 8.062 1 97.25 80 PRO A O 1
ATOM 649 N N . ARG A 1 81 ? -6.035 30.969 6.934 1 96.5 81 ARG A N 1
ATOM 650 C CA . ARG A 1 81 ? -6.73 31.266 5.684 1 96.5 81 ARG A CA 1
ATOM 651 C C . ARG A 1 81 ? -8.164 30.734 5.715 1 96.5 81 ARG A C 1
ATOM 653 O O . ARG A 1 81 ? -8.406 29.609 6.168 1 96.5 81 ARG A O 1
ATOM 660 N N . LEU A 1 82 ? -8.992 31.562 5.324 1 97.12 82 LEU A N 1
ATOM 661 C CA . LEU A 1 82 ? -10.383 31.156 5.199 1 97.12 82 LEU A CA 1
ATOM 662 C C . LEU A 1 82 ? -10.562 30.234 3.998 1 97.12 82 LEU A C 1
ATOM 664 O O . LEU A 1 82 ? -10.047 30.5 2.914 1 97.12 82 LEU A O 1
ATOM 668 N N . PRO A 1 83 ? -11.281 29.141 4.262 1 94.25 83 PRO A N 1
ATOM 669 C CA . PRO A 1 83 ? -11.57 28.297 3.102 1 94.25 83 PRO A CA 1
ATOM 670 C C . PRO A 1 83 ? -12.25 29.062 1.969 1 94.25 83 PRO A C 1
ATOM 672 O O . PRO A 1 83 ? -13.094 29.922 2.223 1 94.25 83 PRO A O 1
ATOM 675 N N . PRO A 1 84 ? -11.898 28.75 0.765 1 91.69 84 PRO A N 1
ATOM 676 C CA . PRO A 1 84 ? -12.398 29.547 -0.368 1 91.69 84 PRO A CA 1
ATOM 677 C C . PRO A 1 84 ? -13.883 29.328 -0.625 1 91.69 84 PRO A C 1
ATOM 679 O O . PRO A 1 84 ? -14.43 28.281 -0.27 1 91.69 84 PRO A O 1
ATOM 682 N N . LYS A 1 85 ? -14.43 30.297 -1.252 1 87.56 85 LYS A N 1
ATOM 683 C CA . LYS A 1 85 ? -15.828 30.219 -1.67 1 87.56 85 LYS A CA 1
ATOM 684 C C . LYS A 1 85 ? -15.961 29.484 -3.002 1 87.56 85 LYS A C 1
ATOM 686 O O . LYS A 1 85 ? -15.125 29.641 -3.895 1 87.56 85 LYS A O 1
ATOM 691 N N . LYS A 1 86 ? -16.906 28.484 -2.984 1 81.25 86 LYS A N 1
ATOM 692 C CA . LYS A 1 86 ? -17.203 27.828 -4.254 1 81.25 86 LYS A CA 1
ATOM 693 C C . LYS A 1 86 ? -18.688 27.922 -4.59 1 81.25 86 LYS A C 1
ATOM 695 O O . LYS A 1 86 ? -19.531 27.844 -3.695 1 81.25 86 LYS A O 1
ATOM 700 N N . ALA A 1 87 ? -18.953 28.125 -5.766 1 69.56 87 ALA A N 1
ATOM 701 C CA . ALA A 1 87 ? -20.312 28.328 -6.227 1 69.56 87 ALA A CA 1
ATOM 702 C C . ALA A 1 87 ? -21.125 27.031 -6.156 1 69.56 87 ALA A C 1
ATOM 704 O O . ALA A 1 87 ? -22.25 27.016 -5.68 1 69.56 87 ALA A O 1
ATOM 705 N N . LEU A 1 88 ? -20.578 25.984 -6.754 1 66.56 88 LEU A N 1
ATOM 706 C CA . LEU A 1 88 ? -21.312 24.719 -6.82 1 66.56 88 LEU A CA 1
ATOM 707 C C . LEU A 1 88 ? -20.844 23.766 -5.73 1 66.56 88 LEU A C 1
ATOM 709 O O . LEU A 1 88 ? -19.641 23.5 -5.609 1 66.56 88 LEU A O 1
ATOM 713 N N . THR A 1 89 ? -21.922 23.516 -4.883 1 69.25 89 THR A N 1
ATOM 714 C CA . THR A 1 89 ? -21.453 22.734 -3.744 1 69.25 89 THR A CA 1
ATOM 715 C C . THR A 1 89 ? -22.125 21.375 -3.695 1 69.25 89 THR A C 1
ATOM 717 O O . THR A 1 89 ? -23.359 21.297 -3.709 1 69.25 89 THR A O 1
ATOM 720 N N . ASP A 1 90 ? -21.344 20.359 -3.988 1 83.94 90 ASP A N 1
ATOM 721 C CA . ASP A 1 90 ? -21.844 19.016 -3.707 1 83.94 90 ASP A CA 1
ATOM 722 C C . ASP A 1 90 ? -21.609 18.641 -2.244 1 83.94 90 ASP A C 1
ATOM 724 O O . ASP A 1 90 ? -21.062 19.422 -1.477 1 83.94 90 ASP A O 1
ATOM 728 N N . GLN A 1 91 ? -22.219 17.594 -1.932 1 86.25 91 GLN A N 1
ATOM 729 C CA . GLN A 1 91 ? -22.188 17.172 -0.534 1 86.25 91 GLN A CA 1
ATOM 730 C C . GLN A 1 91 ? -20.75 16.953 -0.07 1 86.25 91 GLN A C 1
ATOM 732 O O . GLN A 1 91 ? -20.406 17.25 1.077 1 86.25 91 GLN A O 1
ATOM 737 N N . ALA A 1 92 ? -19.938 16.438 -0.93 1 86.06 92 ALA A N 1
ATOM 738 C CA . ALA A 1 92 ? -18.531 16.203 -0.594 1 86.06 92 ALA A CA 1
ATOM 739 C C . ALA A 1 92 ? -17.828 17.531 -0.292 1 86.06 92 ALA A C 1
ATOM 741 O O . ALA A 1 92 ? -17.031 17.609 0.647 1 86.06 92 ALA A O 1
ATOM 742 N N . PHE A 1 93 ? -18.219 18.438 -1.011 1 88.25 93 PHE A N 1
ATOM 743 C CA . PHE A 1 93 ? -17.625 19.75 -0.812 1 88.25 93 PHE A CA 1
ATOM 744 C C . PHE A 1 93 ? -18.062 20.344 0.523 1 88.25 93 PHE A C 1
ATOM 746 O O . PHE A 1 93 ? -17.25 20.922 1.248 1 88.25 93 PHE A O 1
ATOM 753 N N . ILE A 1 94 ? -19.281 20.219 0.792 1 89.25 94 ILE A N 1
ATOM 754 C CA . ILE A 1 94 ? -19.828 20.766 2.021 1 89.25 94 ILE A CA 1
ATOM 755 C C . ILE A 1 94 ? -19.156 20.125 3.229 1 89.25 94 ILE A C 1
ATOM 757 O O . ILE A 1 94 ? -18.797 20.812 4.195 1 89.25 94 ILE A O 1
ATOM 761 N N . THR A 1 95 ? -18.938 18.891 3.111 1 88.75 95 THR A N 1
ATOM 762 C CA . THR A 1 95 ? -18.281 18.172 4.195 1 88.75 95 THR A CA 1
ATOM 763 C C . THR A 1 95 ? -16.844 18.641 4.375 1 88.75 95 THR A C 1
ATOM 765 O O . THR A 1 95 ? -16.375 18.844 5.5 1 88.75 95 THR A O 1
ATOM 768 N N . LYS A 1 96 ? -16.219 18.844 3.301 1 88.69 96 LYS A N 1
ATOM 769 C CA . LYS A 1 96 ? -14.852 19.328 3.338 1 88.69 96 LYS A CA 1
ATOM 770 C C . LYS A 1 96 ? -14.789 20.75 3.914 1 88.69 96 LYS A C 1
ATOM 772 O O . LYS A 1 96 ? -13.875 21.062 4.684 1 88.69 96 LYS A O 1
ATOM 777 N N . ARG A 1 97 ? -15.727 21.531 3.525 1 91.56 97 ARG A N 1
ATOM 778 C CA . ARG A 1 97 ? -15.758 22.906 4.02 1 91.56 97 ARG A CA 1
ATOM 779 C C . ARG A 1 97 ? -16.031 22.938 5.52 1 91.56 97 ARG A C 1
ATOM 781 O O . ARG A 1 97 ? -15.453 23.75 6.246 1 91.56 97 ARG A O 1
ATOM 788 N N . GLN A 1 98 ? -16.906 22.109 6 1 92.69 98 GLN A N 1
ATOM 789 C CA . GLN A 1 98 ? -17.219 22.031 7.426 1 92.69 98 GLN A CA 1
ATOM 790 C C . GLN A 1 98 ? -15.953 21.766 8.242 1 92.69 98 GLN A C 1
ATOM 792 O O . GLN A 1 98 ? -15.703 22.422 9.25 1 92.69 98 GLN A O 1
ATOM 797 N N . LYS A 1 99 ? -15.203 20.859 7.75 1 90.69 99 LYS A N 1
ATOM 798 C CA . LYS A 1 99 ? -13.977 20.5 8.453 1 90.69 99 LYS A CA 1
ATOM 799 C C . LYS A 1 99 ? -12.977 21.656 8.414 1 90.69 99 LYS A C 1
ATOM 801 O O . LYS A 1 99 ? -12.305 21.938 9.406 1 90.69 99 LYS A O 1
ATOM 806 N N . ALA A 1 100 ? -12.93 22.297 7.266 1 93.06 100 ALA A N 1
ATOM 807 C CA . ALA A 1 100 ? -12 23.406 7.102 1 93.06 100 ALA A CA 1
ATOM 808 C C . ALA A 1 100 ? -12.391 24.594 7.992 1 93.06 100 ALA A C 1
ATOM 810 O O . ALA A 1 100 ? -11.531 25.234 8.586 1 93.06 100 ALA A O 1
ATOM 811 N N . LEU A 1 101 ? -13.656 24.828 8.094 1 95.88 101 LEU A N 1
ATOM 812 C CA . LEU A 1 101 ? -14.141 25.922 8.93 1 95.88 101 LEU A CA 1
ATOM 813 C C . LEU A 1 101 ? -13.914 25.625 10.406 1 95.88 101 LEU A C 1
ATOM 815 O O . LEU A 1 101 ? -13.609 26.531 11.188 1 95.88 101 LEU A O 1
ATOM 819 N N . ALA A 1 102 ? -14.055 24.391 10.758 1 94.69 102 ALA A N 1
ATOM 820 C CA . ALA A 1 102 ? -13.789 23.984 12.141 1 94.69 102 ALA A CA 1
ATOM 821 C C . ALA A 1 102 ? -12.328 24.219 12.5 1 94.69 102 ALA A C 1
ATOM 823 O O . ALA A 1 102 ? -12.016 24.719 13.586 1 94.69 102 ALA A O 1
ATOM 824 N N . ARG A 1 103 ? -11.438 23.859 11.625 1 94.06 103 ARG A N 1
ATOM 825 C CA . ARG A 1 103 ? -10.016 24.094 11.852 1 94.06 103 ARG A CA 1
ATOM 826 C C . ARG A 1 103 ? -9.711 25.594 11.93 1 94.06 103 ARG A C 1
ATOM 828 O O . ARG A 1 103 ? -8.945 26.031 12.797 1 94.06 103 ARG A O 1
ATOM 835 N N . TYR A 1 104 ? -10.32 26.312 11.016 1 96.81 104 TYR A N 1
ATOM 836 C CA . TYR A 1 104 ? -10.18 27.766 10.977 1 96.81 104 TYR A CA 1
ATOM 837 C C . TYR A 1 104 ? -10.539 28.391 12.32 1 96.81 104 TYR A C 1
ATOM 839 O O . TYR A 1 104 ? -9.75 29.156 12.891 1 96.81 104 TYR A O 1
ATOM 847 N N . LEU A 1 105 ? -11.672 28.016 12.852 1 96.88 105 LEU A N 1
ATOM 848 C CA . LEU A 1 105 ? -12.156 28.562 14.109 1 96.88 105 LEU A CA 1
ATOM 849 C C . LEU A 1 105 ? -11.305 28.078 15.281 1 96.88 105 LEU A C 1
ATOM 851 O O . LEU A 1 105 ? -11.102 28.797 16.25 1 96.88 105 LEU A O 1
ATOM 855 N N . THR A 1 106 ? -10.844 26.844 15.172 1 95.12 106 THR A N 1
ATOM 856 C CA . THR A 1 106 ? -10.016 26.281 16.234 1 95.12 106 THR A CA 1
ATOM 857 C C . THR A 1 106 ? -8.711 27.062 16.375 1 95.12 106 THR A C 1
ATOM 859 O O . THR A 1 106 ? -8.281 27.375 17.484 1 95.12 106 THR A O 1
ATOM 862 N N . ILE A 1 107 ? -8.078 27.406 15.266 1 96.62 107 ILE A N 1
ATOM 863 C CA . ILE A 1 107 ? -6.836 28.156 15.289 1 96.62 107 ILE A CA 1
ATOM 864 C C . ILE A 1 107 ? -7.094 29.547 15.859 1 96.62 107 ILE A C 1
ATOM 866 O O . ILE A 1 107 ? -6.324 30.047 16.688 1 96.62 107 ILE A O 1
ATOM 870 N N . LEU A 1 108 ? -8.211 30.156 15.461 1 97.5 108 LEU A N 1
ATOM 871 C CA . LEU A 1 108 ? -8.555 31.484 15.977 1 97.5 108 LEU A CA 1
ATOM 872 C C . LEU A 1 108 ? -8.812 31.422 17.469 1 97.5 108 LEU A C 1
ATOM 874 O O . LEU A 1 108 ? -8.359 32.312 18.219 1 97.5 108 LEU A O 1
ATOM 878 N N . LEU A 1 109 ? -9.469 30.422 17.906 1 96 109 LEU A N 1
ATOM 879 C CA . LEU A 1 109 ? -9.812 30.266 19.312 1 96 109 LEU A CA 1
ATOM 880 C C . LEU A 1 109 ? -8.555 30.156 20.172 1 96 109 LEU A C 1
ATOM 882 O O . LEU A 1 109 ? -8.492 30.703 21.266 1 96 109 LEU A O 1
ATOM 886 N N . LYS A 1 110 ? -7.594 29.5 19.656 1 94.31 110 LYS A N 1
ATOM 887 C CA . LYS A 1 110 ? -6.383 29.219 20.422 1 94.31 110 LYS A CA 1
ATOM 888 C C . LYS A 1 110 ? -5.422 30.406 20.406 1 94.31 110 LYS A C 1
ATOM 890 O O . LYS A 1 110 ? -4.5 30.469 21.219 1 94.31 110 LYS A O 1
ATOM 895 N N . HIS A 1 111 ? -5.602 31.312 19.484 1 96.5 111 HIS A N 1
ATOM 896 C CA . HIS A 1 111 ? -4.723 32.469 19.391 1 96.5 111 HIS A CA 1
ATOM 897 C C . HIS A 1 111 ? -4.863 33.375 20.625 1 96.5 111 HIS A C 1
ATOM 899 O O . HIS A 1 111 ? -5.98 33.719 21.016 1 96.5 111 HIS A O 1
ATOM 905 N N . PRO A 1 112 ? -3.826 33.688 21.234 1 94.31 112 PRO A N 1
ATOM 906 C CA . PRO A 1 112 ? -3.867 34.375 22.516 1 94.31 112 PRO A CA 1
ATOM 907 C C . PRO A 1 112 ? -4.551 35.75 22.438 1 94.31 112 PRO A C 1
ATOM 909 O O . PRO A 1 112 ? -5.184 36.188 23.406 1 94.31 112 PRO A O 1
ATOM 912 N N . VAL A 1 113 ? -4.406 36.5 21.359 1 95.56 113 VAL A N 1
ATOM 913 C CA . VAL A 1 113 ? -4.961 37.844 21.234 1 95.56 113 VAL A CA 1
ATOM 914 C C . VAL A 1 113 ? -6.324 37.781 20.547 1 95.56 113 VAL A C 1
ATOM 916 O O . VAL A 1 113 ? -7.316 38.281 21.062 1 95.56 113 VAL A O 1
ATOM 919 N N . VAL A 1 114 ? -6.414 37.031 19.469 1 96.81 114 VAL A N 1
ATOM 920 C CA . VAL A 1 114 ? -7.613 36.969 18.641 1 96.81 114 VAL A CA 1
ATOM 921 C C . VAL A 1 114 ? -8.695 36.156 19.344 1 96.81 114 VAL A C 1
ATOM 923 O O . VAL A 1 114 ? -9.875 36.5 19.312 1 96.81 114 VAL A O 1
ATOM 926 N N . GLY A 1 115 ? -8.344 35.094 19.953 1 96 115 GLY A N 1
ATOM 927 C CA . GLY A 1 115 ? -9.289 34.188 20.594 1 96 115 GLY A CA 1
ATOM 928 C C . GLY A 1 115 ? -10.094 34.875 21.688 1 96 115 GLY A C 1
ATOM 929 O O . GLY A 1 115 ? -11.273 34.562 21.875 1 96 115 GLY A O 1
ATOM 930 N N . SER A 1 116 ? -9.469 35.75 22.422 1 94.38 116 SER A N 1
ATOM 931 C CA . SER A 1 116 ? -10.133 36.406 23.531 1 94.38 116 SER A CA 1
ATOM 932 C C . SER A 1 116 ? -10.68 37.781 23.109 1 94.38 116 SER A C 1
ATOM 934 O O . SER A 1 116 ? -11.234 38.5 23.922 1 94.38 116 SER A O 1
ATOM 936 N N . SER A 1 117 ? -10.5 38.094 21.859 1 96.19 117 SER A N 1
ATOM 937 C CA . SER A 1 117 ? -10.922 39.406 21.375 1 96.19 117 SER A CA 1
ATOM 938 C C . SER A 1 117 ? -12.445 39.531 21.359 1 96.19 117 SER A C 1
ATOM 940 O O . SER A 1 117 ? -13.148 38.5 21.25 1 96.19 117 SER A O 1
ATOM 942 N N . GLN A 1 118 ? -12.891 40.688 21.422 1 96.06 118 GLN A N 1
ATOM 943 C CA . GLN A 1 118 ? -14.328 40.938 21.344 1 96.06 118 GLN A CA 1
ATOM 944 C C . GLN A 1 118 ? -14.883 40.562 19.984 1 96.06 118 GLN A C 1
ATOM 946 O O . GLN A 1 118 ? -16.016 40.094 19.875 1 96.06 118 GLN A O 1
ATOM 951 N N . VAL A 1 119 ? -14.039 40.75 18.984 1 97.38 119 VAL A N 1
ATOM 952 C CA . VAL A 1 119 ? -14.461 40.438 17.625 1 97.38 119 VAL A CA 1
ATOM 953 C C . VAL A 1 119 ? -14.828 38.969 17.531 1 97.38 119 VAL A C 1
ATOM 955 O O . VAL A 1 119 ? -15.93 38.625 17.094 1 97.38 119 VAL A O 1
ATOM 958 N N . PHE A 1 120 ? -13.961 38.125 17.969 1 97.31 120 PHE A N 1
ATOM 959 C CA . PHE A 1 120 ? -14.148 36.688 17.844 1 97.31 120 PHE A CA 1
ATOM 960 C C . PHE A 1 120 ? -15.242 36.219 18.781 1 97.31 120 PHE A C 1
ATOM 962 O O . PHE A 1 120 ? -16.078 35.375 18.406 1 97.31 120 PHE A O 1
ATOM 969 N N . GLN A 1 121 ? -15.289 36.719 19.984 1 96.31 121 GLN A N 1
ATOM 970 C CA . GLN A 1 121 ? -16.281 36.312 20.984 1 96.31 121 GLN A CA 1
ATOM 971 C C . GLN A 1 121 ? -17.688 36.688 20.516 1 96.31 121 GLN A C 1
ATOM 973 O O . GLN A 1 121 ? -18.641 35.938 20.75 1 96.31 121 GLN A O 1
ATOM 978 N N . MET A 1 122 ? -17.797 37.844 19.891 1 97.06 122 MET A N 1
ATOM 979 C CA . MET A 1 122 ? -19.109 38.219 19.375 1 97.06 122 MET A CA 1
ATOM 980 C C . MET A 1 122 ? -19.562 37.281 18.266 1 97.06 122 MET A C 1
ATOM 982 O O . MET A 1 122 ? -20.734 36.938 18.188 1 97.06 122 MET A O 1
ATOM 986 N N . PHE A 1 123 ? -18.703 36.875 17.422 1 97.88 123 PHE A N 1
ATOM 987 C CA . PHE A 1 123 ? -19.031 35.938 16.359 1 97.88 123 PHE A CA 1
ATOM 988 C C . PHE A 1 123 ? -19.562 34.625 16.938 1 97.88 123 PHE A C 1
ATOM 990 O O . PHE A 1 123 ? -20.516 34.062 16.406 1 97.88 123 PHE A O 1
ATOM 997 N N . LEU A 1 124 ? -18.938 34.156 18.062 1 96.19 124 LEU A N 1
ATOM 998 C CA . LEU A 1 124 ? -19.266 32.844 18.641 1 96.19 124 LEU A CA 1
ATOM 999 C C . LEU A 1 124 ? -20.578 32.938 19.438 1 96.19 124 LEU A C 1
ATOM 1001 O O . LEU A 1 124 ? -21.203 31.922 19.719 1 96.19 124 LEU A O 1
ATOM 1005 N N . SER A 1 125 ? -21.016 34.188 19.75 1 95.31 125 SER A N 1
ATOM 1006 C CA . SER A 1 125 ? -22.094 34.25 20.719 1 95.31 125 SER A CA 1
ATOM 1007 C C . SER A 1 125 ? -23.281 35.031 20.172 1 95.31 125 SER A C 1
ATOM 1009 O O . SER A 1 125 ? -24.391 34.906 20.688 1 95.31 125 SER A O 1
ATOM 1011 N N . PHE A 1 126 ? -23.109 35.844 19.203 1 95.75 126 PHE A N 1
ATOM 1012 C CA . PHE A 1 126 ? -24.141 36.75 18.719 1 95.75 126 PHE A CA 1
ATOM 1013 C C . PHE A 1 126 ? -25.312 35.969 18.156 1 95.75 126 PHE A C 1
ATOM 1015 O O . PHE A 1 126 ? -25.156 35.125 17.266 1 95.75 126 PHE A O 1
ATOM 1022 N N . THR A 1 127 ? -26.453 36.219 18.609 1 92.25 127 THR A N 1
ATOM 1023 C CA . THR A 1 127 ? -27.672 35.531 18.156 1 92.25 127 THR A CA 1
ATOM 1024 C C . THR A 1 127 ? -28.641 36.531 17.531 1 92.25 127 THR A C 1
ATOM 1026 O O . THR A 1 127 ? -29.766 36.156 17.172 1 92.25 127 THR A O 1
ATOM 1029 N N . GLY A 1 128 ? -28.266 37.719 17.469 1 86.94 128 GLY A N 1
ATOM 1030 C CA . GLY A 1 128 ? -29.141 38.75 16.922 1 86.94 128 GLY A CA 1
ATOM 1031 C C . GLY A 1 128 ? -29.281 38.656 15.406 1 86.94 128 GLY A C 1
ATOM 1032 O O . GLY A 1 128 ? -28.781 37.719 14.789 1 86.94 128 GLY A O 1
ATOM 1033 N N . LYS A 1 129 ? -30.078 39.75 15.008 1 85.12 129 LYS A N 1
ATOM 1034 C CA . LYS A 1 129 ? -30.281 39.844 13.562 1 85.12 129 LYS A CA 1
ATOM 1035 C C . LYS A 1 129 ? -29.141 40.594 12.883 1 85.12 129 LYS A C 1
ATOM 1037 O O . LYS A 1 129 ? -28.453 41.406 13.508 1 85.12 129 LYS A O 1
ATOM 1042 N N . ASP A 1 130 ? -28.609 40.25 11.711 1 90.38 130 ASP A N 1
ATOM 1043 C CA . ASP A 1 130 ? -27.672 40.906 10.812 1 90.38 130 ASP A CA 1
ATOM 1044 C C . ASP A 1 130 ? -26.266 40.938 11.422 1 90.38 130 ASP A C 1
ATOM 1046 O O . ASP A 1 130 ? -25.703 42 11.641 1 90.38 130 ASP A O 1
ATOM 1050 N N . LEU A 1 131 ? -25.703 40 11.836 1 94.12 131 LEU A N 1
ATOM 1051 C CA . LEU A 1 131 ? -24.375 39.844 12.398 1 94.12 131 LEU A CA 1
ATOM 1052 C C . LEU A 1 131 ? -23.344 40.625 11.609 1 94.12 131 LEU A C 1
ATOM 1054 O O . LEU A 1 131 ? -22.516 41.344 12.195 1 94.12 131 LEU A O 1
ATOM 1058 N N . GLN A 1 132 ? -23.391 40.656 10.344 1 95.62 132 GLN A N 1
ATOM 1059 C CA . GLN A 1 132 ? -22.375 41.25 9.469 1 95.62 132 GLN A CA 1
ATOM 1060 C C . GLN A 1 132 ? -22.328 42.781 9.633 1 95.62 132 GLN A C 1
ATOM 1062 O O . GLN A 1 132 ? -21.266 43.344 9.883 1 95.62 132 GLN A O 1
ATOM 1067 N N . ALA A 1 133 ? -23.5 43.344 9.555 1 95.31 133 ALA A N 1
ATOM 1068 C CA . ALA A 1 133 ? -23.562 44.781 9.664 1 95.31 133 ALA A CA 1
ATOM 1069 C C . ALA A 1 133 ? -23.156 45.25 11.062 1 95.31 133 ALA A C 1
ATOM 1071 O O . ALA A 1 133 ? -22.469 46.25 11.211 1 95.31 133 ALA A O 1
ATOM 1072 N N . THR A 1 134 ? -23.578 44.531 12.078 1 95.94 134 THR A N 1
ATOM 1073 C CA . THR A 1 134 ? -23.297 44.906 13.461 1 95.94 134 THR A CA 1
ATOM 1074 C C . THR A 1 134 ? -21.797 44.812 13.742 1 95.94 134 THR A C 1
ATOM 1076 O O . THR A 1 134 ? -21.234 45.75 14.344 1 95.94 134 THR A O 1
ATOM 1079 N N . MET A 1 135 ? -21.156 43.844 13.289 1 96.62 135 MET A N 1
ATOM 1080 C CA . MET A 1 135 ? -19.734 43.625 13.562 1 96.62 135 MET A CA 1
ATOM 1081 C C . MET A 1 135 ? -18.875 44.625 12.758 1 96.62 135 MET A C 1
ATOM 1083 O O . MET A 1 135 ? -17.906 45.156 13.273 1 96.62 135 MET A O 1
ATOM 1087 N N . LYS A 1 136 ? -19.266 44.906 11.516 1 96.31 136 LYS A N 1
ATOM 1088 C CA . LYS A 1 136 ? -18.516 45.844 10.68 1 96.31 136 LYS A CA 1
ATOM 1089 C C . LYS A 1 136 ? -18.578 47.25 11.25 1 96.31 136 LYS A C 1
ATOM 1091 O O . LYS A 1 136 ? -17.609 48 11.172 1 96.31 136 LYS A O 1
ATOM 1096 N N . LYS A 1 137 ? -19.688 47.562 11.828 1 95.69 137 LYS A N 1
ATOM 1097 C CA . LYS A 1 137 ? -19.875 48.875 12.414 1 95.69 137 LYS A CA 1
ATOM 1098 C C . LYS A 1 137 ? -19.141 49 13.758 1 95.69 137 LYS A C 1
ATOM 1100 O O . LYS A 1 137 ? -18.562 50.031 14.07 1 95.69 137 LYS A O 1
ATOM 1105 N N . LYS A 1 138 ? -19.109 47.938 14.5 1 95.69 138 LYS A N 1
ATOM 1106 C CA . LYS A 1 138 ? -18.594 47.969 15.875 1 95.69 138 LYS A CA 1
ATOM 1107 C C . LYS A 1 138 ? -17.078 47.906 15.891 1 95.69 138 LYS A C 1
ATOM 1109 O O . LYS A 1 138 ? -16.438 48.531 16.734 1 95.69 138 LYS A O 1
ATOM 1114 N N . PHE A 1 139 ? -16.531 47.156 15.008 1 96.81 139 PHE A N 1
ATOM 1115 C CA . PHE A 1 139 ? -15.094 46.906 15.062 1 96.81 139 PHE A CA 1
ATOM 1116 C C . PHE A 1 139 ? -14.383 47.531 13.883 1 96.81 139 PHE A C 1
ATOM 1118 O O . PHE A 1 139 ? -14.281 46.938 12.805 1 96.81 139 PHE A O 1
ATOM 1125 N N . THR A 1 140 ? -13.766 48.75 14.07 1 94.19 140 THR A N 1
ATOM 1126 C CA . THR A 1 140 ? -13.141 49.5 12.984 1 94.19 140 THR A CA 1
ATOM 1127 C C . THR A 1 140 ? -11.727 49.938 13.367 1 94.19 140 THR A C 1
ATOM 1129 O O . THR A 1 140 ? -10.969 50.406 12.516 1 94.19 140 THR A O 1
ATOM 1132 N N . VAL A 1 141 ? -11.352 49.688 14.617 1 93.62 141 VAL A N 1
ATOM 1133 C CA . VAL A 1 141 ? -10.109 50.281 15.117 1 93.62 141 VAL A CA 1
ATOM 1134 C C . VAL A 1 141 ? -8.977 49.25 14.945 1 93.62 141 VAL A C 1
ATOM 1136 O O . VAL A 1 141 ? -9.086 48.094 15.359 1 93.62 141 VAL A O 1
ATOM 1139 N N . ASP A 1 142 ? -7.922 49.719 14.383 1 92.94 142 ASP A N 1
ATOM 1140 C CA . ASP A 1 142 ? -6.699 48.938 14.219 1 92.94 142 ASP A CA 1
ATOM 1141 C C . ASP A 1 142 ? -5.945 48.812 15.539 1 92.94 142 ASP A C 1
ATOM 1143 O O . ASP A 1 142 ? -5.688 49.812 16.219 1 92.94 142 ASP A O 1
ATOM 1147 N N . GLU A 1 143 ? -5.594 47.625 15.898 1 92.31 143 GLU A N 1
ATOM 1148 C CA . GLU A 1 143 ? -4.902 47.375 17.156 1 92.31 143 GLU A CA 1
ATOM 1149 C C . GLU A 1 143 ? -3.615 48.188 17.266 1 92.31 143 GLU A C 1
ATOM 1151 O O . GLU A 1 143 ? -3.199 48.562 18.359 1 92.31 143 GLU A O 1
ATOM 1156 N N . ARG A 1 144 ? -2.969 48.531 16.188 1 88.25 144 ARG A N 1
ATOM 1157 C CA . ARG A 1 144 ? -1.694 49.219 16.141 1 88.25 144 ARG A CA 1
ATOM 1158 C C . ARG A 1 144 ? -1.842 50.656 16.688 1 88.25 144 ARG A C 1
ATOM 1160 O O . ARG A 1 144 ? -0.868 51.25 17.141 1 88.25 144 ARG A O 1
ATOM 1167 N N . SER A 1 145 ? -3.053 51.094 16.672 1 87.31 145 SER A N 1
ATOM 1168 C CA . SER A 1 145 ? -3.293 52.5 17.062 1 87.31 145 SER A CA 1
ATOM 1169 C C . SER A 1 145 ? -3.586 52.594 18.562 1 87.31 145 SER A C 1
ATOM 1171 O O . SER A 1 145 ? -3.537 53.688 19.125 1 87.31 145 SER A O 1
ATOM 1173 N N . ILE A 1 146 ? -3.807 51.5 19.234 1 87 146 ILE A N 1
ATOM 1174 C CA . ILE A 1 146 ? -4.309 51.625 20.594 1 87 146 ILE A CA 1
ATOM 1175 C C . ILE A 1 146 ? -3.385 50.875 21.562 1 87 146 ILE A C 1
ATOM 1177 O O . ILE A 1 146 ? -3.488 51.031 22.781 1 87 146 ILE A O 1
ATOM 1181 N N . MET A 1 147 ? -2.445 50.156 21.141 1 84.88 147 MET A N 1
ATOM 1182 C CA . MET A 1 147 ? -1.648 49.312 22.016 1 84.88 147 MET A CA 1
ATOM 1183 C C . MET A 1 147 ? -0.641 50.156 22.812 1 84.88 147 MET A C 1
ATOM 1185 O O . MET A 1 147 ? 0.117 50.938 22.234 1 84.88 147 MET A O 1
ATOM 1189 N N . PRO A 1 148 ? -0.671 49.844 24.047 1 87.12 148 PRO A N 1
ATOM 1190 C CA . PRO A 1 148 ? 0.233 50.625 24.906 1 87.12 148 PRO A CA 1
ATOM 1191 C C . PRO A 1 148 ? 1.703 50.281 24.672 1 87.12 148 PRO A C 1
ATOM 1193 O O . PRO A 1 148 ? 2.053 49.125 24.516 1 87.12 148 PRO A O 1
ATOM 1196 N N . SER A 1 149 ? 2.51 51.25 24.734 1 85.94 149 SER A N 1
ATOM 1197 C CA . SER A 1 149 ? 3.924 51.125 24.406 1 85.94 149 SER A CA 1
ATOM 1198 C C . SER A 1 149 ? 4.664 50.281 25.438 1 85.94 149 SER A C 1
ATOM 1200 O O . SER A 1 149 ? 5.719 49.719 25.156 1 85.94 149 SER A O 1
ATOM 1202 N N . ASN A 1 150 ? 4.156 50.125 26.625 1 88.94 150 ASN A N 1
ATOM 1203 C CA . ASN A 1 150 ? 4.832 49.375 27.672 1 88.94 150 ASN A CA 1
ATOM 1204 C C . ASN A 1 150 ? 4.93 47.906 27.328 1 88.94 150 ASN A C 1
ATOM 1206 O O . ASN A 1 150 ? 5.816 47.219 27.828 1 88.94 150 ASN A O 1
ATOM 1210 N N . LEU A 1 151 ? 4.09 47.469 26.438 1 88.62 151 LEU A N 1
ATOM 1211 C CA . LEU A 1 151 ? 4.051 46.031 26.062 1 88.62 151 LEU A CA 1
ATOM 1212 C C . LEU A 1 151 ? 5.242 45.688 25.188 1 88.62 151 LEU A C 1
ATOM 1214 O O . LEU A 1 151 ? 5.656 44.531 25.156 1 88.62 151 LEU A O 1
ATOM 1218 N N . TYR A 1 152 ? 5.812 46.688 24.516 1 90.06 152 TYR A N 1
ATOM 1219 C CA . TYR A 1 152 ? 6.844 46.375 23.531 1 90.06 152 TYR A CA 1
ATOM 1220 C C . TYR A 1 152 ? 8.055 47.281 23.688 1 90.06 152 TYR A C 1
ATOM 1222 O O . TYR A 1 152 ? 8.828 47.469 22.75 1 90.06 152 TYR A O 1
ATOM 1230 N N . SER A 1 153 ? 8.188 47.844 24.797 1 88.94 153 SER A N 1
ATOM 1231 C CA . SER A 1 153 ? 9.305 48.75 25.062 1 88.94 153 SER A CA 1
ATOM 1232 C C . SER A 1 153 ? 10.641 48 25.016 1 88.94 153 SER A C 1
ATOM 1234 O O . SER A 1 153 ? 11.672 48.594 24.719 1 88.94 153 SER A O 1
ATOM 1236 N N . HIS A 1 154 ? 10.586 46.781 25.234 1 86.06 154 HIS A N 1
ATOM 1237 C CA . HIS A 1 154 ? 11.805 45.969 25.281 1 86.06 154 HIS A CA 1
ATOM 1238 C C . HIS A 1 154 ? 12.305 45.625 23.891 1 86.06 154 HIS A C 1
ATOM 1240 O O . HIS A 1 154 ? 13.445 45.188 23.719 1 86.06 154 HIS A O 1
ATOM 1246 N N . MET A 1 155 ? 11.547 45.969 22.875 1 87.38 155 MET A N 1
ATOM 1247 C CA . MET A 1 155 ? 11.93 45.656 21.5 1 87.38 155 MET A CA 1
ATOM 1248 C C . MET A 1 155 ? 12.969 46.625 20.984 1 87.38 155 MET A C 1
ATOM 1250 O O . MET A 1 155 ? 12.797 47.844 21.109 1 87.38 155 MET A O 1
ATOM 1254 N N . VAL A 1 156 ? 14.055 46 20.484 1 84.81 156 VAL A N 1
ATOM 1255 C CA . VAL A 1 156 ? 15.109 46.812 19.875 1 84.81 156 VAL A CA 1
ATOM 1256 C C . VAL A 1 156 ? 15.227 46.469 18.391 1 84.81 156 VAL A C 1
ATOM 1258 O O . VAL A 1 156 ? 15.797 45.438 18.016 1 84.81 156 VAL A O 1
ATOM 1261 N N . PRO A 1 157 ? 14.836 47.406 17.5 1 82.31 157 PRO A N 1
ATOM 1262 C CA . PRO A 1 157 ? 14.758 47.125 16.062 1 82.31 157 PRO A CA 1
ATOM 1263 C C . PRO A 1 157 ? 16.094 46.688 15.469 1 82.31 157 PRO A C 1
ATOM 1265 O O . PRO A 1 157 ? 16.141 45.844 14.594 1 82.31 157 PRO A O 1
ATOM 1268 N N . SER A 1 158 ? 17.203 47.219 15.844 1 79.81 158 SER A N 1
ATOM 1269 C CA . SER A 1 158 ? 18.516 46.938 15.273 1 79.81 158 SER A CA 1
ATOM 1270 C C . SER A 1 158 ? 18.906 45.469 15.5 1 79.81 158 SER A C 1
ATOM 1272 O O . SER A 1 158 ? 19.609 44.875 14.68 1 79.81 158 SER A O 1
ATOM 1274 N N . ASP A 1 159 ? 18.359 44.812 16.469 1 80.25 159 ASP A N 1
ATOM 1275 C CA . ASP A 1 159 ? 18.672 43.438 16.828 1 80.25 159 ASP A CA 1
ATOM 1276 C C . ASP A 1 159 ? 17.891 42.438 15.969 1 80.25 159 ASP A C 1
ATOM 1278 O O . ASP A 1 159 ? 18.234 41.281 15.891 1 80.25 159 ASP A O 1
ATOM 1282 N N . TRP A 1 160 ? 16.875 43.062 15.227 1 80.88 160 TRP A N 1
ATOM 1283 C CA . TRP A 1 160 ? 15.906 42.156 14.641 1 80.88 160 TRP A CA 1
ATOM 1284 C C . TRP A 1 160 ? 16.125 42.031 13.133 1 80.88 160 TRP A C 1
ATOM 1286 O O . TRP A 1 160 ? 15.609 41.094 12.508 1 80.88 160 TRP A O 1
ATOM 1296 N N . ALA A 1 161 ? 16.875 42.906 12.531 1 77.31 161 ALA A N 1
ATOM 1297 C CA . ALA A 1 161 ? 17.016 42.906 11.078 1 77.31 161 ALA A CA 1
ATOM 1298 C C . ALA A 1 161 ? 17.531 41.562 10.578 1 77.31 161 ALA A C 1
ATOM 1300 O O . ALA A 1 161 ? 16.906 40.938 9.727 1 77.31 161 ALA A O 1
ATOM 1301 N N . THR A 1 162 ? 18.609 41.094 11.102 1 82.38 162 THR A N 1
ATOM 1302 C CA . THR A 1 162 ? 19.203 39.812 10.703 1 82.38 162 THR A CA 1
ATOM 1303 C C . THR A 1 162 ? 18.312 38.656 11.117 1 82.38 162 THR A C 1
ATOM 1305 O O . THR A 1 162 ? 18.172 37.688 10.367 1 82.38 162 THR A O 1
ATOM 1308 N N . ARG A 1 163 ? 17.688 38.719 12.18 1 83.12 163 ARG A N 1
ATOM 1309 C CA . ARG A 1 163 ? 16.859 37.656 12.719 1 83.12 163 ARG A CA 1
ATOM 1310 C C . ARG A 1 163 ? 15.609 37.438 11.852 1 83.12 163 ARG A C 1
ATOM 1312 O O . ARG A 1 163 ? 15.164 36.312 11.664 1 83.12 163 ARG A O 1
ATOM 1319 N N . LEU A 1 164 ? 15.156 38.562 11.336 1 85.38 164 LEU A N 1
ATOM 1320 C CA . LEU A 1 164 ? 13.945 38.5 10.516 1 85.38 164 LEU A CA 1
ATOM 1321 C C . LEU A 1 164 ? 14.219 37.781 9.211 1 85.38 164 LEU A C 1
ATOM 1323 O O . LEU A 1 164 ? 13.375 37 8.734 1 85.38 164 LEU A O 1
ATOM 1327 N N . VAL A 1 165 ? 15.422 37.969 8.648 1 85.25 165 VAL A N 1
ATOM 1328 C CA . VAL A 1 165 ? 15.789 37.312 7.406 1 85.25 165 VAL A CA 1
ATOM 1329 C C . VAL A 1 165 ? 15.953 35.812 7.652 1 85.25 165 VAL A C 1
ATOM 1331 O O . VAL A 1 165 ? 15.445 35 6.887 1 85.25 165 VAL A O 1
ATOM 1334 N N . GLU A 1 166 ? 16.641 35.438 8.695 1 85.81 166 GLU A N 1
ATOM 1335 C CA . GLU A 1 166 ? 16.859 34.031 9.055 1 85.81 166 GLU A CA 1
ATOM 1336 C C . GLU A 1 166 ? 15.531 33.344 9.344 1 85.81 166 GLU A C 1
ATOM 1338 O O . GLU A 1 166 ? 15.328 32.188 8.93 1 85.81 166 GLU A O 1
ATOM 1343 N N . MET A 1 167 ? 14.719 34.031 10.008 1 87.25 167 MET A N 1
ATOM 1344 C CA . MET A 1 167 ? 13.406 33.5 10.344 1 87.25 167 MET A CA 1
ATOM 1345 C C . MET A 1 167 ? 12.578 33.25 9.094 1 87.25 167 MET A C 1
ATOM 1347 O O . MET A 1 167 ? 11.922 32.219 8.977 1 87.25 167 MET A O 1
ATOM 1351 N N . LYS A 1 168 ? 12.625 34.219 8.227 1 88.88 168 LYS A N 1
ATOM 1352 C CA . LYS A 1 168 ? 11.875 34.062 6.984 1 88.88 168 LYS A CA 1
ATOM 1353 C C . LYS A 1 168 ? 12.289 32.812 6.234 1 88.88 168 LYS A C 1
ATOM 1355 O O . LYS A 1 168 ? 11.438 32.031 5.816 1 88.88 168 LYS A O 1
ATOM 1360 N N . ASP A 1 169 ? 13.57 32.625 6.07 1 91.38 169 ASP A N 1
ATOM 1361 C CA . ASP A 1 169 ? 14.086 31.453 5.344 1 91.38 169 ASP A CA 1
ATOM 1362 C C . ASP A 1 169 ? 13.742 30.156 6.066 1 91.38 169 ASP A C 1
ATOM 1364 O O . ASP A 1 169 ? 13.258 29.203 5.445 1 91.38 169 ASP A O 1
ATOM 1368 N N . GLN A 1 170 ? 13.961 30.125 7.316 1 91.25 170 GLN A N 1
ATOM 1369 C CA . GLN A 1 170 ? 13.711 28.922 8.117 1 91.25 170 GLN A CA 1
ATOM 1370 C C . GLN A 1 170 ? 12.234 28.531 8.078 1 91.25 170 GLN A C 1
ATOM 1372 O O . GLN A 1 170 ? 11.906 27.359 7.891 1 91.25 170 GLN A O 1
ATOM 1377 N N . MET A 1 171 ? 11.406 29.531 8.211 1 92.06 171 MET A N 1
ATOM 1378 C CA . MET A 1 171 ? 9.977 29.25 8.25 1 92.06 171 MET A CA 1
ATOM 1379 C C . MET A 1 171 ? 9.461 28.828 6.879 1 92.06 171 MET A C 1
ATOM 1381 O O . MET A 1 171 ? 8.531 28.031 6.773 1 92.06 171 MET A O 1
ATOM 1385 N N . THR A 1 172 ? 10.031 29.391 5.875 1 93.62 172 THR A N 1
ATOM 1386 C CA . THR A 1 172 ? 9.688 28.953 4.527 1 93.62 172 THR A CA 1
ATOM 1387 C C . THR A 1 172 ? 10.047 27.484 4.328 1 93.62 172 THR A C 1
ATOM 1389 O O . THR A 1 172 ? 9.242 26.703 3.803 1 93.62 172 THR A O 1
ATOM 1392 N N . ASN A 1 173 ? 11.211 27.141 4.758 1 94.25 173 ASN A N 1
ATOM 1393 C CA . ASN A 1 173 ? 11.648 25.75 4.664 1 94.25 173 ASN A CA 1
ATOM 1394 C C . ASN A 1 173 ? 10.789 24.828 5.52 1 94.25 173 ASN A C 1
ATOM 1396 O O . ASN A 1 173 ? 10.469 23.719 5.109 1 94.25 173 ASN A O 1
ATOM 1400 N N . ALA A 1 174 ? 10.461 25.266 6.695 1 93.75 174 ALA A N 1
ATOM 1401 C CA . ALA A 1 174 ? 9.594 24.484 7.578 1 93.75 174 ALA A CA 1
ATOM 1402 C C . ALA A 1 174 ? 8.242 24.234 6.93 1 93.75 174 ALA A C 1
ATOM 1404 O O . ALA A 1 174 ? 7.707 23.125 7.008 1 93.75 174 ALA A O 1
ATOM 1405 N N . GLU A 1 175 ? 7.734 25.281 6.363 1 94.38 175 GLU A N 1
ATOM 1406 C CA . GLU A 1 175 ? 6.453 25.141 5.68 1 94.38 175 GLU A CA 1
ATOM 1407 C C . GLU A 1 175 ? 6.535 24.094 4.562 1 94.38 175 GLU A C 1
ATOM 1409 O O . GLU A 1 175 ? 5.613 23.297 4.375 1 94.38 175 GLU A O 1
ATOM 1414 N N . LEU A 1 176 ? 7.609 24.109 3.799 1 94.75 176 LEU A N 1
ATOM 1415 C CA . LEU A 1 176 ? 7.816 23.141 2.732 1 94.75 176 LEU A CA 1
ATOM 1416 C C . LEU A 1 176 ? 7.895 21.719 3.299 1 94.75 176 LEU A C 1
ATOM 1418 O O . LEU A 1 176 ? 7.312 20.797 2.736 1 94.75 176 LEU A O 1
ATOM 1422 N N . THR A 1 177 ? 8.578 21.562 4.352 1 94.62 177 THR A N 1
ATOM 1423 C CA . THR A 1 177 ? 8.719 20.25 4.98 1 94.62 177 THR A CA 1
ATOM 1424 C C . THR A 1 177 ? 7.363 19.734 5.453 1 94.62 177 THR A C 1
ATOM 1426 O O . THR A 1 177 ? 7.047 18.562 5.285 1 94.62 177 THR A O 1
ATOM 1429 N N . VAL A 1 178 ? 6.59 20.625 6.023 1 93.94 178 VAL A N 1
ATOM 1430 C CA . VAL A 1 178 ? 5.258 20.25 6.496 1 93.94 178 VAL A CA 1
ATOM 1431 C C . VAL A 1 178 ? 4.391 19.828 5.309 1 93.94 178 VAL A C 1
ATOM 1433 O O . VAL A 1 178 ? 3.623 18.875 5.402 1 93.94 178 VAL A O 1
ATOM 1436 N N . ARG A 1 179 ? 4.504 20.516 4.223 1 93.31 179 ARG A N 1
ATOM 1437 C CA . ARG A 1 179 ? 3.76 20.156 3.02 1 93.31 179 ARG A CA 1
ATOM 1438 C C . ARG A 1 179 ? 4.145 18.766 2.531 1 93.31 179 ARG A C 1
ATOM 1440 O O . ARG A 1 179 ? 3.279 17.969 2.141 1 93.31 179 ARG A O 1
ATOM 1447 N N . LYS A 1 180 ? 5.395 18.5 2.543 1 95 180 LYS A N 1
ATOM 1448 C CA . LYS A 1 180 ? 5.871 17.188 2.141 1 95 180 LYS A CA 1
ATOM 1449 C C . LYS A 1 180 ? 5.367 16.109 3.098 1 95 180 LYS A C 1
ATOM 1451 O O . LYS A 1 180 ? 5.004 15.008 2.668 1 95 180 LYS A O 1
ATOM 1456 N N . LEU A 1 181 ? 5.375 16.406 4.355 1 93.44 181 LEU A N 1
ATOM 1457 C CA . LEU A 1 181 ? 4.855 15.477 5.352 1 93.44 181 LEU A CA 1
ATOM 1458 C C . LEU A 1 181 ? 3.381 15.18 5.098 1 93.44 181 LEU A C 1
ATOM 1460 O O . LEU A 1 181 ? 2.951 14.031 5.191 1 93.44 181 LEU A O 1
ATOM 1464 N N . LYS A 1 182 ? 2.689 16.188 4.789 1 93.25 182 LYS A N 1
ATOM 1465 C CA . LYS A 1 182 ? 1.274 16.016 4.473 1 93.25 182 LYS A CA 1
ATOM 1466 C C . LYS A 1 182 ? 1.093 15.117 3.252 1 93.25 182 LYS A C 1
ATOM 1468 O O . LYS A 1 182 ? 0.235 14.227 3.248 1 93.25 182 LYS A O 1
ATOM 1473 N N . ARG A 1 183 ? 1.87 15.312 2.24 1 93.81 183 ARG A N 1
ATOM 1474 C CA . ARG A 1 183 ? 1.814 14.477 1.046 1 93.81 183 ARG A CA 1
ATOM 1475 C C . ARG A 1 183 ? 2.133 13.023 1.38 1 93.81 183 ARG A C 1
ATOM 1477 O O . ARG A 1 183 ? 1.514 12.109 0.836 1 93.81 183 ARG A O 1
ATOM 1484 N N . THR A 1 184 ? 3.127 12.844 2.178 1 94.44 184 THR A N 1
ATOM 1485 C CA . THR A 1 184 ? 3.498 11.5 2.609 1 94.44 184 THR A CA 1
ATOM 1486 C C . THR A 1 184 ? 2.328 10.82 3.311 1 94.44 184 THR A C 1
ATOM 1488 O O . THR A 1 184 ? 2.061 9.641 3.074 1 94.44 184 THR A O 1
ATOM 1491 N N . MET A 1 185 ? 1.631 11.539 4.113 1 93.25 185 MET A N 1
ATOM 1492 C CA . MET A 1 185 ? 0.49 10.961 4.82 1 93.25 185 MET A CA 1
ATOM 1493 C C . MET A 1 185 ? -0.625 10.594 3.846 1 93.25 185 MET A C 1
ATOM 1495 O O . MET A 1 185 ? -1.3 9.578 4.02 1 93.25 185 MET A O 1
ATOM 1499 N N . ASP A 1 186 ? -0.836 11.445 2.883 1 92.75 186 ASP A N 1
ATOM 1500 C CA . ASP A 1 186 ? -1.804 11.109 1.845 1 92.75 186 ASP A CA 1
ATOM 1501 C C . ASP A 1 186 ? -1.419 9.812 1.136 1 92.75 186 ASP A C 1
ATOM 1503 O O . ASP A 1 186 ? -2.283 9 0.804 1 92.75 186 ASP A O 1
ATOM 1507 N N . ALA A 1 187 ? -0.142 9.672 0.909 1 94.56 187 ALA A N 1
ATOM 1508 C CA . ALA A 1 187 ? 0.356 8.461 0.264 1 94.56 187 ALA A CA 1
ATOM 1509 C C . ALA A 1 187 ? 0.131 7.238 1.147 1 94.56 187 ALA A C 1
ATOM 1511 O O . ALA A 1 187 ? -0.176 6.152 0.649 1 94.56 187 ALA A O 1
ATOM 1512 N N . PHE A 1 188 ? 0.296 7.387 2.49 1 93.62 188 PHE A N 1
ATOM 1513 C CA . PHE A 1 188 ? -0.024 6.328 3.443 1 93.62 188 PHE A CA 1
ATOM 1514 C C . PHE A 1 188 ? -1.461 5.855 3.262 1 93.62 188 PHE A C 1
ATOM 1516 O O . PHE A 1 188 ? -1.715 4.652 3.154 1 93.62 188 PHE A O 1
ATOM 1523 N N . CYS A 1 189 ? -2.316 6.809 3.213 1 93.44 189 CYS A N 1
ATOM 1524 C CA . CYS A 1 189 ? -3.734 6.492 3.086 1 93.44 189 CYS A CA 1
ATOM 1525 C C . CYS A 1 189 ? -4.016 5.781 1.768 1 93.44 189 CYS A C 1
ATOM 1527 O O . CYS A 1 189 ? -4.77 4.805 1.732 1 93.44 189 CYS A O 1
ATOM 1529 N N . ALA A 1 190 ? -3.434 6.246 0.689 1 95.38 190 ALA A N 1
ATOM 1530 C CA . ALA A 1 190 ? -3.623 5.629 -0.621 1 95.38 190 ALA A CA 1
ATOM 1531 C C . ALA A 1 190 ? -3.117 4.188 -0.627 1 95.38 190 ALA A C 1
ATOM 1533 O O . ALA A 1 190 ? -3.756 3.303 -1.201 1 95.38 190 ALA A O 1
ATOM 1534 N N . THR A 1 191 ? -1.984 3.951 -0.054 1 96.62 191 THR A N 1
ATOM 1535 C CA . THR A 1 191 ? -1.386 2.621 -0.002 1 96.62 191 THR A CA 1
ATOM 1536 C C . THR A 1 191 ? -2.273 1.659 0.781 1 96.62 191 THR A C 1
ATOM 1538 O O . THR A 1 191 ? -2.465 0.511 0.373 1 96.62 191 THR A O 1
ATOM 1541 N N . SER A 1 192 ? -2.773 2.113 1.911 1 96.25 192 SER A N 1
ATOM 1542 C CA . SER A 1 192 ? -3.668 1.274 2.701 1 96.25 192 SER A CA 1
ATOM 1543 C C . SER A 1 192 ? -4.938 0.937 1.926 1 96.25 192 SER A C 1
ATOM 1545 O O . SER A 1 192 ? -5.457 -0.176 2.031 1 96.25 192 SER A O 1
ATOM 1547 N N . LYS A 1 193 ? -5.453 1.888 1.19 1 96.81 193 LYS A N 1
ATOM 1548 C CA . LYS A 1 193 ? -6.621 1.615 0.357 1 96.81 193 LYS A CA 1
ATOM 1549 C C . LYS A 1 193 ? -6.305 0.573 -0.71 1 96.81 193 LYS A C 1
ATOM 1551 O O . LYS A 1 193 ? -7.148 -0.266 -1.036 1 96.81 193 LYS A O 1
ATOM 1556 N N . GLU A 1 194 ? -5.098 0.646 -1.266 1 97.56 194 GLU A N 1
ATOM 1557 C CA . GLU A 1 194 ? -4.66 -0.391 -2.195 1 97.56 194 GLU A CA 1
ATOM 1558 C C . GLU A 1 194 ? -4.582 -1.752 -1.508 1 97.56 194 GLU A C 1
ATOM 1560 O O . GLU A 1 194 ? -4.887 -2.779 -2.117 1 97.56 194 GLU A O 1
ATOM 1565 N N . GLY A 1 195 ? -4.09 -1.695 -0.258 1 96.88 195 GLY A N 1
ATOM 1566 C CA . GLY A 1 195 ? -4.102 -2.926 0.518 1 96.88 195 GLY A CA 1
ATOM 1567 C C . GLY A 1 195 ? -5.484 -3.537 0.649 1 96.88 195 GLY A C 1
ATOM 1568 O O . GLY A 1 195 ? -5.641 -4.754 0.539 1 96.88 195 GLY A O 1
ATOM 1569 N N . VAL A 1 196 ? -6.441 -2.734 0.818 1 97.69 196 VAL A N 1
ATOM 1570 C CA . VAL A 1 196 ? -7.82 -3.201 0.912 1 97.69 196 VAL A CA 1
ATOM 1571 C C . VAL A 1 196 ? -8.234 -3.855 -0.405 1 97.69 196 VAL A C 1
ATOM 1573 O O . VAL A 1 196 ? -8.797 -4.957 -0.41 1 97.69 196 VAL A O 1
ATOM 1576 N N . LYS A 1 197 ? -7.984 -3.219 -1.51 1 97.94 197 LYS A N 1
ATOM 1577 C CA . LYS A 1 197 ? -8.328 -3.744 -2.828 1 97.94 197 LYS A CA 1
ATOM 1578 C C . LYS A 1 197 ? -7.66 -5.09 -3.078 1 97.94 197 LYS A C 1
ATOM 1580 O O . LYS A 1 197 ? -8.281 -6.012 -3.611 1 97.94 197 LYS A O 1
ATOM 1585 N N . ASN A 1 198 ? -6.387 -5.172 -2.74 1 97.12 198 ASN A N 1
ATOM 1586 C CA . ASN A 1 198 ? -5.629 -6.402 -2.947 1 97.12 198 ASN A CA 1
ATOM 1587 C C . ASN A 1 198 ? -6.234 -7.57 -2.172 1 97.12 198 ASN A C 1
ATOM 1589 O O . ASN A 1 198 ? -6.383 -8.672 -2.711 1 97.12 198 ASN A O 1
ATOM 1593 N N . HIS A 1 199 ? -6.523 -7.355 -0.933 1 97.69 199 HIS A N 1
ATOM 1594 C CA . HIS A 1 199 ? -7.078 -8.422 -0.111 1 97.69 199 HIS A CA 1
ATOM 1595 C C . HIS A 1 199 ? -8.492 -8.781 -0.551 1 97.69 199 HIS A C 1
ATOM 1597 O O . HIS A 1 199 ? -8.906 -9.938 -0.457 1 97.69 199 HIS A O 1
ATOM 1603 N N . THR A 1 200 ? -9.234 -7.746 -1.024 1 97.88 200 THR A N 1
ATOM 1604 C CA . THR A 1 200 ? -10.539 -8.016 -1.617 1 97.88 200 THR A CA 1
ATOM 1605 C C . THR A 1 200 ? -10.398 -8.914 -2.844 1 97.88 200 THR A C 1
ATOM 1607 O O . THR A 1 200 ? -11.148 -9.883 -2.996 1 97.88 200 THR A O 1
ATOM 1610 N N . ALA A 1 201 ? -9.453 -8.609 -3.693 1 97.5 201 ALA A N 1
ATOM 1611 C CA . ALA A 1 201 ? -9.203 -9.406 -4.891 1 97.5 201 ALA A CA 1
ATOM 1612 C C . ALA A 1 201 ? -8.789 -10.828 -4.523 1 97.5 201 ALA A C 1
ATOM 1614 O O . ALA A 1 201 ? -9.234 -11.797 -5.145 1 97.5 201 ALA A O 1
ATOM 1615 N N . LEU A 1 202 ? -7.867 -10.969 -3.549 1 96.56 202 LEU A N 1
ATOM 1616 C CA . LEU A 1 202 ? -7.434 -12.281 -3.094 1 96.56 202 LEU A CA 1
ATOM 1617 C C . LEU A 1 202 ? -8.625 -13.117 -2.621 1 96.56 202 LEU A C 1
ATOM 1619 O O . LEU A 1 202 ? -8.766 -14.273 -3.006 1 96.56 202 LEU A O 1
ATOM 1623 N N . ASN A 1 203 ? -9.43 -12.508 -1.781 1 97.06 203 ASN A N 1
ATOM 1624 C CA . ASN A 1 203 ? -10.625 -13.188 -1.288 1 97.06 203 ASN A CA 1
ATOM 1625 C C . ASN A 1 203 ? -11.539 -13.625 -2.434 1 97.06 203 ASN A C 1
ATOM 1627 O O . ASN A 1 203 ? -12.016 -14.758 -2.453 1 97.06 203 ASN A O 1
ATOM 1631 N N . HIS A 1 204 ? -11.734 -12.742 -3.369 1 96.69 204 HIS A N 1
ATOM 1632 C CA . HIS A 1 204 ? -12.602 -13.016 -4.512 1 96.69 204 HIS A CA 1
ATOM 1633 C C . HIS A 1 204 ? -12.062 -14.18 -5.34 1 96.69 204 HIS A C 1
ATOM 1635 O O . HIS A 1 204 ? -12.812 -15.078 -5.719 1 96.69 204 HIS A O 1
ATOM 1641 N N . GLU A 1 205 ? -10.805 -14.219 -5.645 1 95.19 205 GLU A N 1
ATOM 1642 C CA . GLU A 1 205 ? -10.219 -15.25 -6.5 1 95.19 205 GLU A CA 1
ATOM 1643 C C . GLU A 1 205 ? -10.172 -16.594 -5.785 1 95.19 205 GLU A C 1
ATOM 1645 O O . GLU A 1 205 ? -10.344 -17.641 -6.41 1 95.19 205 GLU A O 1
ATOM 1650 N N . LEU A 1 206 ? -9.875 -16.609 -4.473 1 94.38 206 LEU A N 1
ATOM 1651 C CA . LEU A 1 206 ? -9.938 -17.859 -3.713 1 94.38 206 LEU A CA 1
ATOM 1652 C C . LEU A 1 206 ? -11.344 -18.438 -3.725 1 94.38 206 LEU A C 1
ATOM 1654 O O . LEU A 1 206 ? -11.523 -19.641 -3.873 1 94.38 206 LEU A O 1
ATOM 1658 N N . SER A 1 207 ? -12.312 -17.547 -3.576 1 94.38 207 SER A N 1
ATOM 1659 C CA . SER A 1 207 ? -13.703 -17.984 -3.643 1 94.38 207 SER A CA 1
ATOM 1660 C C . SER A 1 207 ? -14.047 -18.531 -5.023 1 94.38 207 SER A C 1
ATOM 1662 O O . SER A 1 207 ? -14.75 -19.531 -5.141 1 94.38 207 SER A O 1
ATOM 1664 N N . ASN A 1 208 ? -13.547 -17.859 -6.051 1 93.88 208 ASN A N 1
ATOM 1665 C CA . ASN A 1 208 ? -13.773 -18.312 -7.422 1 93.88 208 ASN A CA 1
ATOM 1666 C C . ASN A 1 208 ? -13.195 -19.703 -7.668 1 93.88 208 ASN A C 1
ATOM 1668 O O . ASN A 1 208 ? -13.789 -20.516 -8.375 1 93.88 208 ASN A O 1
ATOM 1672 N N . LEU A 1 209 ? -12.086 -20 -7.082 1 91.69 209 LEU A N 1
ATOM 1673 C CA . LEU A 1 209 ? -11.422 -21.281 -7.258 1 91.69 209 LEU A CA 1
ATOM 1674 C C . LEU A 1 209 ? -12.242 -22.406 -6.633 1 91.69 209 LEU A C 1
ATOM 1676 O O . LEU A 1 209 ? -12.078 -23.578 -6.992 1 91.69 209 LEU A O 1
ATOM 1680 N N . CYS A 1 210 ? -13.062 -22.062 -5.691 1 90.81 210 CYS A N 1
ATOM 1681 C CA . CYS A 1 210 ? -13.859 -23.062 -4.988 1 90.81 210 CYS A CA 1
ATOM 1682 C C . CYS A 1 210 ? -15.164 -23.328 -5.723 1 90.81 210 CYS A C 1
ATOM 1684 O O . CYS A 1 210 ? -15.883 -24.281 -5.398 1 90.81 210 CYS A O 1
ATOM 1686 N N . LEU A 1 211 ? -15.484 -22.516 -6.699 1 90.62 211 LEU A N 1
ATOM 1687 C CA . LEU A 1 211 ? -16.703 -22.734 -7.477 1 90.62 211 LEU A CA 1
ATOM 1688 C C . LEU A 1 211 ? -16.562 -23.938 -8.383 1 90.62 211 LEU A C 1
ATOM 1690 O O . LEU A 1 211 ? -15.516 -24.156 -8.984 1 90.62 211 LEU A O 1
ATOM 1694 N N . PRO A 1 212 ? -17.531 -24.719 -8.562 1 85.44 212 PRO A N 1
ATOM 1695 C CA . PRO A 1 212 ? -17.469 -25.938 -9.375 1 85.44 212 PRO A CA 1
ATOM 1696 C C . PRO A 1 212 ? -17.047 -25.672 -10.82 1 85.44 212 PRO A C 1
ATOM 1698 O O . PRO A 1 212 ? -16.328 -26.469 -11.422 1 85.44 212 PRO A O 1
ATOM 1701 N N . CYS A 1 213 ? -17.391 -24.547 -11.367 1 86.81 213 CYS A N 1
ATOM 1702 C CA . CYS A 1 213 ? -17.109 -24.25 -12.773 1 86.81 213 CYS A CA 1
ATOM 1703 C C . CYS A 1 213 ? -15.688 -23.719 -12.945 1 86.81 213 CYS A C 1
ATOM 1705 O O . CYS A 1 213 ? -15.18 -23.641 -14.062 1 86.81 213 CYS A O 1
ATOM 1707 N N . ASN A 1 214 ? -15.039 -23.406 -11.836 1 88.31 214 ASN A N 1
ATOM 1708 C CA . ASN A 1 214 ? -13.719 -22.797 -11.922 1 88.31 214 ASN A CA 1
ATOM 1709 C C . ASN A 1 214 ? -12.664 -23.641 -11.211 1 88.31 214 ASN A C 1
ATOM 1711 O O . ASN A 1 214 ? -11.469 -23.375 -11.328 1 88.31 214 ASN A O 1
ATOM 1715 N N . CYS A 1 215 ? -13.094 -24.656 -10.484 1 85.94 215 CYS A N 1
ATOM 1716 C CA . CYS A 1 215 ? -12.195 -25.453 -9.656 1 85.94 215 CYS A CA 1
ATOM 1717 C C . CYS A 1 215 ? -11.344 -26.391 -10.516 1 85.94 215 CYS A C 1
ATOM 1719 O O . CYS A 1 215 ? -11.867 -27.141 -11.344 1 85.94 215 CYS A O 1
ATOM 1721 N N . PRO A 1 216 ? -10.062 -26.312 -10.375 1 84 216 PRO A N 1
ATOM 1722 C CA . PRO A 1 216 ? -9.211 -27.203 -11.164 1 84 216 PRO A CA 1
ATOM 1723 C C . PRO A 1 216 ? -9.18 -28.641 -10.625 1 84 216 PRO A C 1
ATOM 1725 O O . PRO A 1 216 ? -8.5 -29.5 -11.18 1 84 216 PRO A O 1
ATOM 1728 N N . PHE A 1 217 ? -9.938 -28.922 -9.602 1 78.94 217 PHE A N 1
ATOM 1729 C CA . PHE A 1 217 ? -9.953 -30.234 -8.977 1 78.94 217 PHE A CA 1
ATOM 1730 C C . PHE A 1 217 ? -11.164 -31.031 -9.445 1 78.94 217 PHE A C 1
ATOM 1732 O O . PHE A 1 217 ? -12.281 -30.812 -8.969 1 78.94 217 PHE A O 1
ATOM 1739 N N . MET A 1 218 ? -10.914 -31.703 -10.57 1 71.81 218 MET A N 1
ATOM 1740 C CA . MET A 1 218 ? -12.008 -32.469 -11.148 1 71.81 218 MET A CA 1
ATOM 1741 C C . MET A 1 218 ? -11.797 -33.969 -10.93 1 71.81 218 MET A C 1
ATOM 1743 O O . MET A 1 218 ? -10.664 -34.438 -10.914 1 71.81 218 MET A O 1
ATOM 1747 N N . SER A 1 219 ? -12.68 -34.656 -10.273 1 62.03 219 SER A N 1
ATOM 1748 C CA . SER A 1 219 ? -12.547 -36.094 -10.125 1 62.03 219 SER A CA 1
ATOM 1749 C C . SER A 1 219 ? -13.25 -36.844 -11.258 1 62.03 219 SER A C 1
ATOM 1751 O O . SER A 1 219 ? -14.383 -36.5 -11.617 1 62.03 219 SER A O 1
ATOM 1753 N N . PHE A 1 220 ? -12.484 -37.5 -11.992 1 59.28 220 PHE A N 1
ATOM 1754 C CA . PHE A 1 220 ? -13.141 -38.406 -12.93 1 59.28 220 PHE A CA 1
ATOM 1755 C C . PHE A 1 220 ? -13.414 -39.781 -12.273 1 59.28 220 PHE A C 1
ATOM 1757 O O . PHE A 1 220 ? -14.172 -40.594 -12.812 1 59.28 220 PHE A O 1
ATOM 1764 N N . SER A 1 221 ? -12.625 -39.938 -11.148 1 56.97 221 SER A N 1
ATOM 1765 C CA . SER A 1 221 ? -12.914 -41.188 -10.461 1 56.97 221 SER A CA 1
ATOM 1766 C C . SER A 1 221 ? -13.766 -40.969 -9.219 1 56.97 221 SER A C 1
ATOM 1768 O O . SER A 1 221 ? -13.672 -39.906 -8.578 1 56.97 221 SER A O 1
ATOM 1770 N N . PRO A 1 222 ? -14.773 -41.781 -9.07 1 53.72 222 PRO A N 1
ATOM 1771 C CA . PRO A 1 222 ? -15.609 -41.688 -7.879 1 53.72 222 PRO A CA 1
ATOM 1772 C C . PRO A 1 222 ? -14.797 -41.531 -6.594 1 53.72 222 PRO A C 1
ATOM 1774 O O . PRO A 1 222 ? -15.195 -40.812 -5.684 1 53.72 222 PRO A O 1
ATOM 1777 N N . SER A 1 223 ? -13.727 -42.281 -6.371 1 52.47 223 SER A N 1
ATOM 1778 C CA . SER A 1 223 ? -12.938 -42.312 -5.145 1 52.47 223 SER A CA 1
ATOM 1779 C C . SER A 1 223 ? -12.25 -40.969 -4.922 1 52.47 223 SER A C 1
ATOM 1781 O O . SER A 1 223 ? -12.086 -40.531 -3.779 1 52.47 223 SER A O 1
ATOM 1783 N N . GLY A 1 224 ? -12 -40.219 -5.949 1 56.66 224 GLY A N 1
ATOM 1784 C CA . GLY A 1 224 ? -11.242 -39 -5.859 1 56.66 224 GLY A CA 1
ATOM 1785 C C . GLY A 1 224 ? -12.094 -37.812 -5.449 1 56.66 224 GLY A C 1
ATOM 1786 O O . GLY A 1 224 ? -11.562 -36.75 -5.047 1 56.66 224 GLY A O 1
ATOM 1787 N N . ASN A 1 225 ? -13.336 -38.094 -5.324 1 63 225 ASN A N 1
ATOM 1788 C CA . ASN A 1 225 ? -14.281 -37 -5.086 1 63 225 ASN A CA 1
ATOM 1789 C C . ASN A 1 225 ? -14.25 -36.562 -3.633 1 63 225 ASN A C 1
ATOM 1791 O O . ASN A 1 225 ? -14.359 -35.344 -3.352 1 63 225 ASN A O 1
ATOM 1795 N N . ALA A 1 226 ? -14.023 -37.531 -2.713 1 60.97 226 ALA A N 1
ATOM 1796 C CA . ALA A 1 226 ? -14.031 -37.156 -1.3 1 60.97 226 ALA A CA 1
ATOM 1797 C C . ALA A 1 226 ? -12.852 -36.25 -0.969 1 60.97 226 ALA A C 1
ATOM 1799 O O . ALA A 1 226 ? -13 -35.25 -0.247 1 60.97 226 ALA A O 1
ATOM 1800 N N . ASP A 1 227 ? -11.75 -36.531 -1.495 1 67.88 227 ASP A N 1
ATOM 1801 C CA . ASP A 1 227 ? -10.547 -35.75 -1.221 1 67.88 227 ASP A CA 1
ATOM 1802 C C . ASP A 1 227 ? -10.648 -34.344 -1.826 1 67.88 227 ASP A C 1
ATOM 1804 O O . ASP A 1 227 ? -10.234 -33.344 -1.205 1 67.88 227 ASP A O 1
ATOM 1808 N N . ARG A 1 228 ? -11.406 -34.312 -2.834 1 75.06 228 ARG A N 1
ATOM 1809 C CA . ARG A 1 228 ? -11.578 -33.031 -3.521 1 75.06 228 ARG A CA 1
ATOM 1810 C C . ARG A 1 228 ? -12.508 -32.125 -2.742 1 75.06 228 ARG A C 1
ATOM 1812 O O . ARG A 1 228 ? -12.211 -30.938 -2.555 1 75.06 228 ARG A O 1
ATOM 1819 N N . THR A 1 229 ? -13.539 -32.781 -2.299 1 78.62 229 THR A N 1
ATOM 1820 C CA . THR A 1 229 ? -14.516 -32 -1.553 1 78.62 229 THR A CA 1
ATOM 1821 C C . THR A 1 229 ? -13.906 -31.469 -0.264 1 78.62 229 THR A C 1
ATOM 1823 O O . THR A 1 229 ? -14.172 -30.312 0.123 1 78.62 229 THR A O 1
ATOM 1826 N N . SER A 1 230 ? -13.031 -32.281 0.265 1 83 230 SER A N 1
ATOM 1827 C CA . SER A 1 230 ? -12.375 -31.859 1.503 1 83 230 SER A CA 1
ATOM 1828 C C . SER A 1 230 ? -11.414 -30.703 1.258 1 83 230 SER A C 1
ATOM 1830 O O . SER A 1 230 ? -11.367 -29.75 2.033 1 83 230 SER A O 1
ATOM 1832 N N . PHE A 1 231 ? -10.68 -30.781 0.193 1 87.69 231 PHE A N 1
ATOM 1833 C CA . PHE A 1 231 ? -9.727 -29.719 -0.113 1 87.69 231 PHE A CA 1
ATOM 1834 C C . PHE A 1 231 ? -10.445 -28.406 -0.422 1 87.69 231 PHE A C 1
ATOM 1836 O O . PHE A 1 231 ? -10.055 -27.359 0.073 1 87.69 231 PHE A O 1
ATOM 1843 N N . VAL A 1 232 ? -11.484 -28.484 -1.202 1 89 232 VAL A N 1
ATOM 1844 C CA . VAL A 1 232 ? -12.227 -27.297 -1.616 1 89 232 VAL A CA 1
ATOM 1845 C C . VAL A 1 232 ? -12.883 -26.656 -0.401 1 89 232 VAL A C 1
ATOM 1847 O O . VAL A 1 232 ? -12.906 -25.422 -0.281 1 89 232 VAL A O 1
ATOM 1850 N N . SER A 1 233 ? -13.375 -27.5 0.474 1 90.31 233 SER A N 1
ATOM 1851 C CA . SER A 1 233 ? -13.984 -26.969 1.694 1 90.31 233 SER A CA 1
ATOM 1852 C C . SER A 1 233 ? -12.945 -26.25 2.561 1 90.31 233 SER A C 1
ATOM 1854 O O . SER A 1 233 ? -13.219 -25.188 3.104 1 90.31 233 SER A O 1
ATOM 1856 N N . ALA A 1 234 ? -11.797 -26.875 2.668 1 91.31 234 ALA A N 1
ATOM 1857 C CA . ALA A 1 234 ? -10.719 -26.266 3.436 1 91.31 234 ALA A CA 1
ATOM 1858 C C . ALA A 1 234 ? -10.266 -24.953 2.801 1 91.31 234 ALA A C 1
ATOM 1860 O O . ALA A 1 234 ? -9.969 -23.984 3.506 1 91.31 234 ALA A O 1
ATOM 1861 N N . LEU A 1 235 ? -10.219 -24.953 1.516 1 93 235 LEU A N 1
ATOM 1862 C CA . LEU A 1 235 ? -9.844 -23.734 0.793 1 93 235 LEU A CA 1
ATOM 1863 C C . LEU A 1 235 ? -10.867 -22.625 1.023 1 93 235 LEU A C 1
ATOM 1865 O O . LEU A 1 235 ? -10.5 -21.469 1.183 1 93 235 LEU A O 1
ATOM 1869 N N . ALA A 1 236 ? -12.094 -23.016 1.044 1 93.69 236 ALA A N 1
ATOM 1870 C CA . ALA A 1 236 ? -13.164 -22.062 1.313 1 93.69 236 ALA A CA 1
ATOM 1871 C C . ALA A 1 236 ? -13.023 -21.453 2.707 1 93.69 236 ALA A C 1
ATOM 1873 O O . ALA A 1 236 ? -13.281 -20.266 2.904 1 93.69 236 ALA A O 1
ATOM 1874 N N . ASP A 1 237 ? -12.617 -22.25 3.635 1 95 237 ASP A N 1
ATOM 1875 C CA . ASP A 1 237 ? -12.375 -21.766 4.988 1 95 237 ASP A CA 1
ATOM 1876 C C . ASP A 1 237 ? -11.25 -20.734 5.008 1 95 237 ASP A C 1
ATOM 1878 O O . ASP A 1 237 ? -11.328 -19.734 5.727 1 95 237 ASP A O 1
ATOM 1882 N N . VAL A 1 238 ? -10.227 -21.016 4.285 1 96.31 238 VAL A N 1
ATOM 1883 C CA . VAL A 1 238 ? -9.133 -20.047 4.168 1 96.31 238 VAL A CA 1
ATOM 1884 C C . VAL A 1 238 ? -9.664 -18.734 3.611 1 96.31 238 VAL A C 1
ATOM 1886 O O . VAL A 1 238 ? -9.328 -17.656 4.117 1 96.31 238 VAL A O 1
ATOM 1889 N N . GLY A 1 239 ? -10.523 -18.812 2.564 1 95.88 239 GLY A N 1
ATOM 1890 C CA . GLY A 1 239 ? -11.125 -17.625 1.986 1 95.88 239 GLY A CA 1
ATOM 1891 C C . GLY A 1 239 ? -11.914 -16.812 2.992 1 95.88 239 GLY A C 1
ATOM 1892 O O . GLY A 1 239 ? -11.852 -15.578 2.982 1 95.88 239 GLY A O 1
ATOM 1893 N N . THR A 1 240 ? -12.602 -17.469 3.848 1 96.06 240 THR A N 1
ATOM 1894 C CA . THR A 1 240 ? -13.391 -16.797 4.875 1 96.06 240 THR A CA 1
ATOM 1895 C C . THR A 1 240 ? -12.492 -16.016 5.836 1 96.06 240 THR A C 1
ATOM 1897 O O . THR A 1 240 ? -12.805 -14.891 6.215 1 96.06 240 THR A O 1
ATOM 1900 N N . GLU A 1 241 ? -11.406 -16.656 6.215 1 97.31 241 GLU A N 1
ATOM 1901 C CA . GLU A 1 241 ? -10.484 -15.977 7.121 1 97.31 241 GLU A CA 1
ATOM 1902 C C . GLU A 1 241 ? -9.812 -14.789 6.438 1 97.31 241 GLU A C 1
ATOM 1904 O O . GLU A 1 241 ? -9.484 -13.797 7.09 1 97.31 241 GLU A O 1
ATOM 1909 N N . VAL A 1 242 ? -9.609 -14.883 5.141 1 97.75 242 VAL A N 1
ATOM 1910 C CA . VAL A 1 242 ? -9.031 -13.773 4.395 1 97.75 242 VAL A CA 1
ATOM 1911 C C . VAL A 1 242 ? -9.977 -12.578 4.422 1 97.75 242 VAL A C 1
ATOM 1913 O O . VAL A 1 242 ? -9.539 -11.43 4.434 1 97.75 242 VAL A O 1
ATOM 1916 N N . ALA A 1 243 ? -11.258 -12.836 4.465 1 97.62 243 ALA A N 1
ATOM 1917 C CA . ALA A 1 243 ? -12.25 -11.773 4.586 1 97.62 243 ALA A CA 1
ATOM 1918 C C . ALA A 1 243 ? -12.047 -10.977 5.871 1 97.62 243 ALA A C 1
ATOM 1920 O O . ALA A 1 243 ? -12.242 -9.758 5.898 1 97.62 243 ALA A O 1
ATOM 1921 N N . ALA A 1 244 ? -11.656 -11.688 6.902 1 97.88 244 ALA A N 1
ATOM 1922 C CA . ALA A 1 244 ? -11.375 -11.023 8.172 1 97.88 244 ALA A CA 1
ATOM 1923 C C . ALA A 1 244 ? -10.164 -10.109 8.055 1 97.88 244 ALA A C 1
ATOM 1925 O O . ALA A 1 244 ? -10.133 -9.023 8.641 1 97.88 244 ALA A O 1
ATOM 1926 N N . VAL A 1 245 ? -9.164 -10.555 7.336 1 98.31 245 VAL A N 1
ATOM 1927 C CA . VAL A 1 245 ? -7.996 -9.719 7.094 1 98.31 245 VAL A CA 1
ATOM 1928 C C . VAL A 1 245 ? -8.406 -8.461 6.336 1 98.31 245 VAL A C 1
ATOM 1930 O O . VAL A 1 245 ? -7.984 -7.355 6.684 1 98.31 245 VAL A O 1
ATOM 1933 N N . MET A 1 246 ? -9.25 -8.664 5.355 1 97.56 246 MET A N 1
ATOM 1934 C CA . MET A 1 246 ? -9.766 -7.551 4.555 1 97.56 246 MET A CA 1
ATOM 1935 C C . MET A 1 246 ? -10.477 -6.527 5.438 1 97.56 246 MET A C 1
ATOM 1937 O O . MET A 1 246 ? -10.32 -5.32 5.238 1 97.56 246 MET A O 1
ATOM 1941 N N . LYS A 1 247 ? -11.219 -6.957 6.348 1 98 247 LYS A N 1
ATOM 1942 C CA . LYS A 1 247 ? -11.938 -6.07 7.258 1 98 247 LYS A CA 1
ATOM 1943 C C . LYS A 1 247 ? -10.969 -5.223 8.078 1 98 247 LYS A C 1
ATOM 1945 O O . LYS A 1 247 ? -11.203 -4.031 8.289 1 98 247 LYS A O 1
ATOM 1950 N N . GLN A 1 248 ? -9.922 -5.832 8.562 1 98.12 248 GLN A N 1
ATOM 1951 C CA . GLN A 1 248 ? -8.938 -5.098 9.352 1 98.12 248 GLN A CA 1
ATOM 1952 C C . GLN A 1 248 ? -8.234 -4.039 8.508 1 98.12 248 GLN A C 1
ATOM 1954 O O . GLN A 1 248 ? -7.957 -2.938 8.984 1 98.12 248 GLN A O 1
ATOM 1959 N N . TRP A 1 249 ? -7.922 -4.371 7.277 1 97.75 249 TRP A N 1
ATOM 1960 C CA . TRP A 1 249 ? -7.324 -3.393 6.371 1 97.75 249 TRP A CA 1
ATOM 1961 C C . TRP A 1 249 ? -8.281 -2.234 6.113 1 97.75 249 TRP A C 1
ATOM 1963 O O . TRP A 1 249 ? -7.859 -1.079 6.02 1 97.75 249 TRP A O 1
ATOM 1973 N N . THR A 1 250 ? -9.547 -2.553 5.973 1 97.5 250 THR A N 1
ATOM 1974 C CA . THR A 1 250 ? -10.555 -1.521 5.766 1 97.5 250 THR A CA 1
ATOM 1975 C C . THR A 1 250 ? -10.625 -0.581 6.965 1 97.5 250 THR A C 1
ATOM 1977 O O . THR A 1 250 ? -10.703 0.639 6.801 1 97.5 250 THR A O 1
ATOM 1980 N N . GLU A 1 251 ? -10.578 -1.13 8.109 1 97 251 GLU A N 1
ATOM 1981 C CA . GLU A 1 251 ? -10.57 -0.325 9.328 1 97 251 GLU A CA 1
ATOM 1982 C C . GLU A 1 251 ? -9.336 0.571 9.391 1 97 251 GLU A C 1
ATOM 1984 O O . GLU A 1 251 ? -9.438 1.744 9.758 1 97 251 GLU A O 1
ATOM 1989 N N . LEU A 1 252 ? -8.211 -0.007 9.086 1 96 252 LEU A N 1
ATOM 1990 C CA . LEU A 1 252 ? -6.984 0.782 9.062 1 96 252 LEU A CA 1
ATOM 1991 C C . LEU A 1 252 ? -7.113 1.964 8.109 1 96 252 LEU A C 1
ATOM 1993 O O . LEU A 1 252 ? -6.816 3.102 8.477 1 96 252 LEU A O 1
ATOM 1997 N N . ALA A 1 253 ? -7.555 1.722 6.879 1 95.31 253 ALA A N 1
ATOM 1998 C CA . ALA A 1 253 ? -7.688 2.77 5.871 1 95.31 253 ALA A CA 1
ATOM 1999 C C . ALA A 1 253 ? -8.625 3.875 6.348 1 95.31 253 ALA A C 1
ATOM 2001 O O . ALA A 1 253 ? -8.344 5.059 6.156 1 95.31 253 ALA A O 1
ATOM 2002 N N . ASN A 1 254 ? -9.656 3.514 7.039 1 92.44 254 ASN A N 1
ATOM 2003 C CA . ASN A 1 254 ? -10.617 4.48 7.559 1 92.44 254 ASN A CA 1
ATOM 2004 C C . ASN A 1 254 ? -10.016 5.316 8.688 1 92.44 254 ASN A C 1
ATOM 2006 O O . ASN A 1 254 ? -10.203 6.531 8.734 1 92.44 254 ASN A O 1
ATOM 2010 N N . CYS A 1 255 ? -9.328 4.684 9.578 1 91.25 255 CYS A N 1
ATOM 2011 C CA . CYS A 1 255 ? -8.703 5.383 10.695 1 91.25 255 CYS A CA 1
ATOM 2012 C C . CYS A 1 255 ? -7.648 6.371 10.195 1 91.25 255 CYS A C 1
ATOM 2014 O O . CYS A 1 255 ? -7.562 7.492 10.695 1 91.25 255 CYS A O 1
ATOM 2016 N N . GLU A 1 256 ? -6.879 5.891 9.211 1 90.69 256 GLU A N 1
ATOM 2017 C CA . GLU A 1 256 ? -5.852 6.762 8.648 1 90.69 256 GLU A CA 1
ATOM 2018 C C . GLU A 1 256 ? -6.469 8 8.008 1 90.69 256 GLU A C 1
ATOM 2020 O O . GLU A 1 256 ? -5.973 9.117 8.195 1 90.69 256 GLU A O 1
ATOM 2025 N N . GLU A 1 257 ? -7.504 7.832 7.301 1 84.62 257 GLU A N 1
ATOM 2026 C CA . GLU A 1 257 ? -8.172 8.938 6.617 1 84.62 257 GLU A CA 1
ATOM 2027 C C . GLU A 1 257 ? -8.75 9.938 7.613 1 84.62 257 GLU A C 1
ATOM 2029 O O . GLU A 1 257 ? -8.648 11.148 7.41 1 84.62 257 GLU A O 1
ATOM 2034 N N . ASP A 1 258 ? -9.242 9.516 8.703 1 79.06 258 ASP A N 1
ATOM 2035 C CA . ASP A 1 258 ? -9.883 10.367 9.703 1 79.06 258 ASP A CA 1
ATOM 2036 C C . ASP A 1 258 ? -8.844 11.117 10.539 1 79.06 258 ASP A C 1
ATOM 2038 O O . ASP A 1 258 ? -9.016 12.305 10.82 1 79.06 258 ASP A O 1
ATOM 2042 N N . LEU A 1 259 ? -7.918 10.414 10.977 1 74.69 259 LEU A N 1
ATOM 2043 C CA . LEU A 1 259 ? -7.004 10.984 11.961 1 74.69 259 LEU A CA 1
ATOM 2044 C C . LEU A 1 259 ? -5.883 11.75 11.273 1 74.69 259 LEU A C 1
ATOM 2046 O O . LEU A 1 259 ? -5.523 12.852 11.703 1 74.69 259 LEU A O 1
ATOM 2050 N N . LEU A 1 260 ? -5.348 11.195 10.234 1 75 260 LEU A N 1
ATOM 2051 C CA . LEU A 1 260 ? -4.113 11.758 9.703 1 75 260 LEU A CA 1
ATOM 2052 C C . LEU A 1 260 ? -4.406 12.969 8.82 1 75 260 LEU A C 1
ATOM 2054 O O . LEU A 1 260 ? -3.645 13.938 8.812 1 75 260 LEU A O 1
ATOM 2058 N N . THR A 1 261 ? -5.609 13.016 8.344 1 73.94 261 THR A N 1
ATOM 2059 C CA . THR A 1 261 ? -5.887 14.094 7.395 1 73.94 261 THR A CA 1
ATOM 2060 C C . THR A 1 261 ? -6.246 15.383 8.133 1 73.94 261 THR A C 1
ATOM 2062 O O . THR A 1 261 ? -5.75 16.453 7.785 1 73.94 261 THR A O 1
ATOM 2065 N N . ASP A 1 262 ? -6.871 15.297 9.312 1 76.56 262 ASP A N 1
ATOM 2066 C CA . ASP A 1 262 ? -7.332 16.5 9.992 1 76.56 262 ASP A CA 1
ATOM 2067 C C . ASP A 1 262 ? -6.188 17.172 10.75 1 76.56 262 ASP A C 1
ATOM 2069 O O . ASP A 1 262 ? -6.031 18.391 10.703 1 76.56 262 ASP A O 1
ATOM 2073 N N . GLN A 1 263 ? -5.434 16.359 11.414 1 84 263 GLN A N 1
ATOM 2074 C CA . GLN A 1 263 ? -4.348 16.922 12.211 1 84 263 GLN A CA 1
ATOM 2075 C C . GLN A 1 263 ? -3.268 17.531 11.312 1 84 263 GLN A C 1
ATOM 2077 O O . GLN A 1 263 ? -2.785 18.625 11.57 1 84 263 GLN A O 1
ATOM 2082 N N . MET A 1 264 ? -2.924 16.797 10.289 1 89.19 264 MET A N 1
ATOM 2083 C CA . MET A 1 264 ? -1.909 17.297 9.367 1 89.19 264 MET A CA 1
ATOM 2084 C C . MET A 1 264 ? -2.418 18.531 8.617 1 89.19 264 MET A C 1
ATOM 2086 O O . MET A 1 264 ? -1.646 19.438 8.305 1 89.19 264 MET A O 1
ATOM 2090 N N . GLN A 1 265 ? -3.699 18.531 8.422 1 91.06 265 GLN A N 1
ATOM 2091 C CA . GLN A 1 265 ? -4.277 19.688 7.758 1 91.06 265 GLN A CA 1
ATOM 2092 C C . GLN A 1 265 ? -4.227 20.922 8.656 1 91.06 265 GLN A C 1
ATOM 2094 O O . GLN A 1 265 ? -3.982 22.031 8.188 1 91.06 265 GLN A O 1
ATOM 2099 N N . LEU A 1 266 ? -4.492 20.703 9.922 1 92.94 266 LEU A N 1
ATOM 2100 C CA . LEU A 1 266 ? -4.418 21.812 10.867 1 92.94 266 LEU A CA 1
ATOM 2101 C C . LEU A 1 266 ? -3.008 22.391 10.906 1 92.94 266 LEU A C 1
ATOM 2103 O O . LEU A 1 266 ? -2.836 23.609 10.891 1 92.94 266 LEU A O 1
ATOM 2107 N N . ILE A 1 267 ? -2.012 21.547 10.93 1 93.44 267 ILE A N 1
ATOM 2108 C CA . ILE A 1 267 ? -0.615 21.969 10.938 1 93.44 267 ILE A CA 1
ATOM 2109 C C . ILE A 1 267 ? -0.302 22.734 9.664 1 93.44 267 ILE A C 1
ATOM 2111 O O . ILE A 1 267 ? 0.35 23.781 9.711 1 93.44 267 ILE A O 1
ATOM 2115 N N . LYS A 1 268 ? -0.796 22.234 8.617 1 94 268 LYS A N 1
ATOM 2116 C CA . LYS A 1 268 ? -0.595 22.906 7.332 1 94 268 LYS A CA 1
ATOM 2117 C C . LYS A 1 268 ? -1.255 24.281 7.316 1 94 268 LYS A C 1
ATOM 2119 O O . LYS A 1 268 ? -0.67 25.25 6.828 1 94 268 LYS A O 1
ATOM 2124 N N . ASP A 1 269 ? -2.449 24.359 7.875 1 95.25 269 ASP A N 1
ATOM 2125 C CA . ASP A 1 269 ? -3.166 25.625 7.941 1 95.25 269 ASP A CA 1
ATOM 2126 C C . ASP A 1 269 ? -2.414 26.641 8.797 1 95.25 269 ASP A C 1
ATOM 2128 O O . ASP A 1 269 ? -2.381 27.828 8.477 1 95.25 269 ASP A O 1
ATOM 2132 N N . LEU A 1 270 ? -1.836 26.156 9.867 1 95.62 270 LEU A N 1
ATOM 2133 C CA . LEU A 1 270 ? -1.04 27.031 10.734 1 95.62 270 LEU A CA 1
ATOM 2134 C C . LEU A 1 270 ? 0.152 27.609 9.977 1 95.62 270 LEU A C 1
ATOM 2136 O O . LEU A 1 270 ? 0.401 28.812 10.039 1 95.62 270 LEU A O 1
ATOM 2140 N N . MET A 1 271 ? 0.797 26.766 9.258 1 95.25 271 MET A N 1
ATOM 2141 C CA . MET A 1 271 ? 1.988 27.203 8.531 1 95.25 271 MET A CA 1
ATOM 2142 C C . MET A 1 271 ? 1.618 28.141 7.395 1 95.25 271 MET A C 1
ATOM 2144 O O . MET A 1 271 ? 2.346 29.109 7.117 1 95.25 271 MET A O 1
ATOM 2148 N N . LYS A 1 272 ? 0.519 27.906 6.793 1 94.94 272 LYS A N 1
ATOM 2149 C CA . LYS A 1 272 ? 0.05 28.828 5.758 1 94.94 272 LYS A CA 1
ATOM 2150 C C . LYS A 1 272 ? -0.343 30.172 6.352 1 94.94 272 LYS A C 1
ATOM 2152 O O . LYS A 1 272 ? -0.092 31.219 5.746 1 94.94 272 LYS A O 1
ATOM 2157 N N . GLY A 1 273 ? -1.015 30.062 7.523 1 96.06 273 GLY A N 1
ATOM 2158 C CA . GLY A 1 273 ? -1.329 31.281 8.227 1 96.06 273 GLY A CA 1
ATOM 2159 C C . GLY A 1 273 ? -0.102 32.125 8.555 1 96.06 273 GLY A C 1
ATOM 2160 O O . GLY A 1 273 ? -0.124 33.344 8.43 1 96.06 273 GLY A O 1
ATOM 2161 N N . TRP A 1 274 ? 0.955 31.453 8.938 1 95.25 274 TRP A N 1
ATOM 2162 C CA . TRP A 1 274 ? 2.211 32.156 9.211 1 95.25 274 TRP A CA 1
ATOM 2163 C C . TRP A 1 274 ? 2.746 32.812 7.953 1 95.25 274 TRP A C 1
ATOM 2165 O O . TRP A 1 274 ? 3.199 33.969 8 1 95.25 274 TRP A O 1
ATOM 2175 N N . LYS A 1 275 ? 2.736 32.125 6.891 1 93.81 275 LYS A N 1
ATOM 2176 C CA . LYS A 1 275 ? 3.232 32.656 5.633 1 93.81 275 LYS A CA 1
ATOM 2177 C C . LYS A 1 275 ? 2.482 33.938 5.254 1 93.81 275 LYS A C 1
ATOM 2179 O O . LYS A 1 275 ? 3.098 34.938 4.918 1 93.81 275 LYS A O 1
ATOM 2184 N N . ASP A 1 276 ? 1.173 33.906 5.387 1 94.62 276 ASP A N 1
ATOM 2185 C CA . ASP A 1 276 ? 0.345 35.062 5.066 1 94.62 276 ASP A CA 1
ATOM 2186 C C . ASP A 1 276 ? 0.598 36.219 6.047 1 94.62 276 ASP A C 1
ATOM 2188 O O . ASP A 1 276 ? 0.673 37.375 5.645 1 94.62 276 ASP A O 1
ATOM 2192 N N . PHE A 1 277 ? 0.747 35.844 7.289 1 96.19 277 PHE A N 1
ATOM 2193 C CA . PHE A 1 277 ? 1.063 36.844 8.32 1 96.19 277 PHE A CA 1
ATOM 2194 C C . PHE A 1 277 ? 2.375 37.531 8.008 1 96.19 277 PHE A C 1
ATOM 2196 O O . PHE A 1 277 ? 2.447 38.781 8.047 1 96.19 277 PHE A O 1
ATOM 2203 N N . PHE A 1 278 ? 3.348 36.75 7.688 1 93.38 278 PHE A N 1
ATOM 2204 C CA . PHE A 1 278 ? 4.676 37.312 7.5 1 93.38 278 PHE A CA 1
ATOM 2205 C C . PHE A 1 278 ? 4.715 38.219 6.27 1 93.38 278 PHE A C 1
ATOM 2207 O O . PHE A 1 278 ? 5.414 39.219 6.254 1 93.38 278 PHE A O 1
ATOM 2214 N N . GLU A 1 279 ? 3.934 37.875 5.297 1 92.38 279 GLU A N 1
ATOM 2215 C CA . GLU A 1 279 ? 3.824 38.719 4.109 1 92.38 279 GLU A CA 1
ATOM 2216 C C . GLU A 1 279 ? 3.176 40.062 4.449 1 92.38 279 GLU A C 1
ATOM 2218 O O . GLU A 1 279 ? 3.662 41.125 4.027 1 92.38 279 GLU A O 1
ATOM 2223 N N . ARG A 1 280 ? 2.119 40.031 5.203 1 92.44 280 ARG A N 1
ATOM 2224 C CA . ARG A 1 280 ? 1.451 41.25 5.625 1 92.44 280 ARG A CA 1
ATOM 2225 C C . ARG A 1 280 ? 2.355 42.094 6.523 1 92.44 280 ARG A C 1
ATOM 2227 O O . ARG A 1 280 ? 2.488 43.312 6.332 1 92.44 280 ARG A O 1
ATOM 2234 N N . GLN A 1 281 ? 2.926 41.406 7.465 1 90.81 281 GLN A N 1
ATOM 2235 C CA . GLN A 1 281 ? 3.805 42.062 8.43 1 90.81 281 GLN A CA 1
ATOM 2236 C C . GLN A 1 281 ? 4.984 42.719 7.73 1 90.81 281 GLN A C 1
ATOM 2238 O O . GLN A 1 281 ? 5.414 43.812 8.125 1 90.81 281 GLN A O 1
ATOM 2243 N N . SER A 1 282 ? 5.539 42.031 6.742 1 89.56 282 SER A N 1
ATOM 2244 C CA . SER A 1 282 ? 6.676 42.594 6.012 1 89.56 282 SER A CA 1
ATOM 2245 C C . SER A 1 282 ? 6.293 43.875 5.262 1 89.56 282 SER A C 1
ATOM 2247 O O . SER A 1 282 ? 7.09 44.812 5.18 1 89.56 282 SER A O 1
ATOM 2249 N N . LYS A 1 283 ? 5.145 43.906 4.773 1 90.38 283 LYS A N 1
ATOM 2250 C CA . LYS A 1 283 ? 4.656 45.125 4.09 1 90.38 283 LYS A CA 1
ATOM 2251 C C . LYS A 1 283 ? 4.512 46.281 5.062 1 90.38 283 LYS A C 1
ATOM 2253 O O . LYS A 1 283 ? 4.996 47.375 4.797 1 90.38 283 LYS A O 1
ATOM 2258 N N . TYR A 1 284 ? 3.936 46.031 6.227 1 87.88 284 TYR A N 1
ATOM 2259 C CA . TYR A 1 284 ? 3.738 47.094 7.234 1 87.88 284 TYR A CA 1
ATOM 2260 C C . TYR A 1 284 ? 5.066 47.5 7.844 1 87.88 284 TYR A C 1
ATOM 2262 O O . TYR A 1 284 ? 5.281 48.688 8.109 1 87.88 284 TYR A O 1
ATOM 2270 N N . ALA A 1 285 ? 5.891 46.5 7.996 1 86.31 285 ALA A N 1
ATOM 2271 C CA . ALA A 1 285 ? 7.199 46.812 8.57 1 86.31 285 ALA A CA 1
ATOM 2272 C C . ALA A 1 285 ? 8.008 47.719 7.656 1 86.31 285 ALA A C 1
ATOM 2274 O O . ALA A 1 285 ? 8.703 48.625 8.125 1 86.31 285 ALA A O 1
ATOM 2275 N N . THR A 1 286 ? 7.918 47.469 6.395 1 88.62 286 THR A N 1
ATOM 2276 C CA . THR A 1 286 ? 8.633 48.312 5.426 1 88.62 286 THR A CA 1
ATOM 2277 C C . THR A 1 286 ? 8.102 49.719 5.449 1 88.62 286 THR A C 1
ATOM 2279 O O . THR A 1 286 ? 8.875 50.688 5.441 1 88.62 286 THR A O 1
ATOM 2282 N N . GLN A 1 287 ? 6.809 49.844 5.551 1 90.06 287 GLN A N 1
ATOM 2283 C CA . GLN A 1 287 ? 6.176 51.156 5.605 1 90.06 287 GLN A CA 1
ATOM 2284 C C . GLN A 1 287 ? 6.539 51.906 6.891 1 90.06 287 GLN A C 1
ATOM 2286 O O . GLN A 1 287 ? 6.875 53.094 6.855 1 90.06 287 GLN A O 1
ATOM 2291 N N . ASP A 1 288 ? 6.48 51.188 7.93 1 88.5 288 ASP A N 1
ATOM 2292 C CA . ASP A 1 288 ? 6.781 51.781 9.227 1 88.5 288 ASP A CA 1
ATOM 2293 C C . ASP A 1 288 ? 8.258 52.156 9.328 1 88.5 288 ASP A C 1
ATOM 2295 O O . ASP A 1 288 ? 8.594 53.219 9.906 1 88.5 288 ASP A O 1
ATOM 2299 N N . GLN A 1 289 ? 9.086 51.406 8.719 1 88 289 GLN A N 1
ATOM 2300 C CA . GLN A 1 289 ? 10.516 51.719 8.719 1 88 289 GLN A CA 1
ATOM 2301 C C . GLN A 1 289 ? 10.82 52.969 7.902 1 88 289 GLN A C 1
ATOM 2303 O O . GLN A 1 289 ? 11.625 53.781 8.312 1 88 289 GLN A O 1
ATOM 2308 N N . LYS A 1 290 ? 10.203 53.062 6.828 1 91.12 290 LYS A N 1
ATOM 2309 C CA . LYS A 1 290 ? 10.375 54.25 6.004 1 91.12 290 LYS A CA 1
ATOM 2310 C C . LYS A 1 290 ? 9.891 55.5 6.742 1 91.12 290 LYS A C 1
ATOM 2312 O O . LYS A 1 290 ? 10.547 56.531 6.703 1 91.12 290 LYS A O 1
ATOM 2317 N N . ALA A 1 291 ? 8.766 55.344 7.41 1 90.56 291 ALA A N 1
ATOM 2318 C CA . ALA A 1 291 ? 8.219 56.469 8.18 1 90.56 291 ALA A CA 1
ATOM 2319 C C . ALA A 1 291 ? 9.141 56.844 9.328 1 90.56 291 ALA A C 1
ATOM 2321 O O . ALA A 1 291 ? 9.305 58.031 9.641 1 90.56 291 ALA A O 1
ATOM 2322 N N . PHE A 1 292 ? 9.719 55.906 9.883 1 90.12 292 PHE A N 1
ATOM 2323 C CA . PHE A 1 292 ? 10.641 56.125 10.992 1 90.12 292 PHE A CA 1
ATOM 2324 C C . PHE A 1 292 ? 11.898 56.844 10.508 1 90.12 292 PHE A C 1
ATOM 2326 O O . PHE A 1 292 ? 12.344 57.812 11.125 1 90.12 292 PHE A O 1
ATOM 2333 N N . GLU A 1 293 ? 12.391 56.406 9.422 1 90.81 293 GLU A N 1
ATOM 2334 C CA . GLU A 1 293 ? 13.586 57.031 8.844 1 90.81 293 GLU A CA 1
ATOM 2335 C C . GLU A 1 293 ? 13.312 58.469 8.438 1 90.81 293 GLU A C 1
ATOM 2337 O O . GLU A 1 293 ? 14.148 59.344 8.641 1 90.81 293 GLU A O 1
ATOM 2342 N N . LYS A 1 294 ? 12.195 58.656 7.91 1 91.12 294 LYS A N 1
ATOM 2343 C CA . LYS A 1 294 ? 11.805 60 7.539 1 91.12 294 LYS A CA 1
ATOM 2344 C C . LYS A 1 294 ? 11.688 60.906 8.773 1 91.12 294 LYS A C 1
ATOM 2346 O O . LYS A 1 294 ? 12.078 62.062 8.734 1 91.12 294 LYS A O 1
ATOM 2351 N N . ALA A 1 295 ? 11.172 60.312 9.805 1 89.69 295 ALA A N 1
ATOM 2352 C CA . ALA A 1 295 ? 11.023 61.062 11.047 1 89.69 295 ALA A CA 1
ATOM 2353 C C . ALA A 1 295 ? 12.383 61.406 11.664 1 89.69 295 ALA A C 1
ATOM 2355 O O . ALA A 1 295 ? 12.578 62.469 12.227 1 89.69 295 ALA A O 1
ATOM 2356 N N . ILE A 1 296 ? 13.25 60.469 11.539 1 89.25 296 ILE A N 1
ATOM 2357 C CA . ILE A 1 296 ? 14.602 60.688 12.031 1 89.25 296 ILE A CA 1
ATOM 2358 C C . ILE A 1 296 ? 15.258 61.844 11.242 1 89.25 296 ILE A C 1
ATOM 2360 O O . ILE A 1 296 ? 15.852 62.75 11.836 1 89.25 296 ILE A O 1
ATOM 2364 N N . THR A 1 297 ? 15.141 61.812 9.969 1 89.31 297 THR A N 1
ATOM 2365 C CA . THR A 1 297 ? 15.734 62.812 9.102 1 89.31 297 THR A CA 1
ATOM 2366 C C . THR A 1 297 ? 15.125 64.188 9.383 1 89.31 297 THR A C 1
ATOM 2368 O O . THR A 1 297 ? 15.844 65.188 9.422 1 89.31 297 THR A O 1
ATOM 2371 N N . ALA A 1 298 ? 13.867 64.25 9.656 1 85.62 298 ALA A N 1
ATOM 2372 C CA . ALA A 1 298 ? 13.172 65.5 9.953 1 85.62 298 ALA A CA 1
ATOM 2373 C C . ALA A 1 298 ? 13.609 66.062 11.297 1 85.62 298 ALA A C 1
ATOM 2375 O O . ALA A 1 298 ? 13.68 67.25 11.469 1 85.62 298 ALA A O 1
ATOM 2376 N N . SER A 1 299 ? 13.898 65.25 12.172 1 83.88 299 SER A N 1
ATOM 2377 C CA . SER A 1 299 ? 14.305 65.688 13.5 1 83.88 299 SER A CA 1
ATOM 2378 C C . SER A 1 299 ? 15.734 66.25 13.5 1 83.88 299 SER A C 1
ATOM 2380 O O . SER A 1 299 ? 16.094 67.062 14.336 1 83.88 299 SER A O 1
ATOM 2382 N N . ARG A 1 300 ? 16.484 65.812 12.625 1 80.38 300 ARG A N 1
ATOM 2383 C CA . ARG A 1 300 ? 17.891 66.25 12.555 1 80.38 300 ARG A CA 1
ATOM 2384 C C . ARG A 1 300 ? 18.047 67.5 11.703 1 80.38 300 ARG A C 1
ATOM 2386 O O . ARG A 1 300 ? 19.109 68.125 11.703 1 80.38 300 ARG A O 1
ATOM 2393 N N . SER A 1 301 ? 17.031 67.75 10.922 1 77 301 SER A N 1
ATOM 2394 C CA . SER A 1 301 ? 17.141 68.938 10.055 1 77 301 SER A CA 1
ATOM 2395 C C . SER A 1 301 ? 17.281 70.25 10.867 1 77 301 SER A C 1
ATOM 2397 O O . SER A 1 301 ? 16.656 70.375 11.914 1 77 301 SER A O 1
ATOM 2399 N N . LYS A 1 302 ? 18.375 71.062 10.82 1 69.69 302 LYS A N 1
ATOM 2400 C CA . LYS A 1 302 ? 18.844 72.312 11.445 1 69.69 302 LYS A CA 1
ATOM 2401 C C . LYS A 1 302 ? 17.781 73.375 11.391 1 69.69 302 LYS A C 1
ATOM 2403 O O . LYS A 1 302 ? 17.969 74.438 11.945 1 69.69 302 LYS A O 1
ATOM 2408 N N . THR A 1 303 ? 16.797 73 10.68 1 62.81 303 THR A N 1
ATOM 2409 C CA . THR A 1 303 ? 15.836 74.125 10.656 1 62.81 303 THR A CA 1
ATOM 2410 C C . THR A 1 303 ? 15.18 74.25 12.023 1 62.81 303 THR A C 1
ATOM 2412 O O . THR A 1 303 ? 14.555 73.312 12.531 1 62.81 303 THR A O 1
ATOM 2415 N N . GLU A 1 304 ? 15.594 75.062 12.914 1 61.72 304 GLU A N 1
ATOM 2416 C CA . GLU A 1 304 ? 15.164 75.375 14.273 1 61.72 304 GLU A CA 1
ATOM 2417 C C . GLU A 1 304 ? 13.648 75.5 14.367 1 61.72 304 GLU A C 1
ATOM 2419 O O . GLU A 1 304 ? 13.023 76.25 13.602 1 61.72 304 GLU A O 1
ATOM 2424 N N . PRO A 1 305 ? 13.047 74.562 14.977 1 65.81 305 PRO A N 1
ATOM 2425 C CA . PRO A 1 305 ? 11.609 74.75 15.188 1 65.81 305 PRO A CA 1
ATOM 2426 C C . PRO A 1 305 ? 11.266 76.125 15.75 1 65.81 305 PRO A C 1
ATOM 2428 O O . PRO A 1 305 ? 12.008 76.688 16.578 1 65.81 305 PRO A O 1
ATOM 2431 N N . LYS A 1 306 ? 10.438 76.875 15.102 1 65.69 306 LYS A N 1
ATOM 2432 C CA . LYS A 1 306 ? 10.109 78.25 15.414 1 65.69 306 LYS A CA 1
ATOM 2433 C C . LYS A 1 306 ? 9.547 78.375 16.828 1 65.69 306 LYS A C 1
ATOM 2435 O O . LYS A 1 306 ? 9.719 79.438 17.484 1 65.69 306 LYS A O 1
ATOM 2440 N N . ASP A 1 307 ? 8.727 77.375 17.203 1 77.19 307 ASP A N 1
ATOM 2441 C CA . ASP A 1 307 ? 8.125 77.438 18.531 1 77.19 307 ASP A CA 1
ATOM 2442 C C . ASP A 1 307 ? 8.141 76.125 19.25 1 77.19 307 ASP A C 1
ATOM 2444 O O . ASP A 1 307 ? 8.406 75.062 18.625 1 77.19 307 ASP A O 1
ATOM 2448 N N . SER A 1 308 ? 8.133 76.062 20.547 1 83.44 308 SER A N 1
ATOM 2449 C CA . SER A 1 308 ? 8.148 74.938 21.469 1 83.44 308 SER A CA 1
ATOM 2450 C C . SER A 1 308 ? 7.133 73.875 21.047 1 83.44 308 SER A C 1
ATOM 2452 O O . SER A 1 308 ? 7.406 72.688 21.141 1 83.44 308 SER A O 1
ATOM 2454 N N . ALA A 1 309 ? 6.008 74.312 20.531 1 84.5 309 ALA A N 1
ATOM 2455 C CA . ALA A 1 309 ? 4.938 73.375 20.125 1 84.5 309 ALA A CA 1
ATOM 2456 C C . ALA A 1 309 ? 5.352 72.562 18.906 1 84.5 309 ALA A C 1
ATOM 2458 O O . ALA A 1 309 ? 5.059 71.375 18.828 1 84.5 309 ALA A O 1
ATOM 2459 N N . ALA A 1 310 ? 6.07 73.125 18.031 1 82.94 310 ALA A N 1
ATOM 2460 C CA . ALA A 1 310 ? 6.531 72.438 16.828 1 82.94 310 ALA A CA 1
ATOM 2461 C C . ALA A 1 310 ? 7.582 71.375 17.156 1 82.94 310 ALA A C 1
ATOM 2463 O O . ALA A 1 310 ? 7.613 70.312 16.562 1 82.94 310 ALA A O 1
ATOM 2464 N N . LEU A 1 311 ? 8.359 71.688 18.047 1 82.62 311 LEU A N 1
ATOM 2465 C CA . LEU A 1 311 ? 9.383 70.75 18.484 1 82.62 311 LEU A CA 1
ATOM 2466 C C . LEU A 1 311 ? 8.742 69.5 19.172 1 82.62 311 LEU A C 1
ATOM 2468 O O . LEU A 1 311 ? 9.172 68.375 18.953 1 82.62 311 LEU A O 1
ATOM 2472 N N . GLU A 1 312 ? 7.758 69.812 20 1 85.94 312 GLU A N 1
ATOM 2473 C CA . GLU A 1 312 ? 7.051 68.75 20.688 1 85.94 312 GLU A CA 1
ATOM 2474 C C . GLU A 1 312 ? 6.348 67.812 19.688 1 85.94 312 GLU A C 1
ATOM 2476 O O . GLU A 1 312 ? 6.305 66.562 19.891 1 85.94 312 GLU A O 1
ATOM 2481 N N . GLN A 1 313 ? 5.781 68.375 18.734 1 85.31 313 GLN A N 1
ATOM 2482 C CA . GLN A 1 313 ? 5.098 67.625 17.703 1 85.31 313 GLN A CA 1
ATOM 2483 C C . GLN A 1 313 ? 6.078 66.75 16.906 1 85.31 313 GLN A C 1
ATOM 2485 O O . GLN A 1 313 ? 5.773 65.625 16.562 1 85.31 313 GLN A O 1
ATOM 2490 N N . LYS A 1 314 ? 7.191 67.312 16.578 1 84.19 314 LYS A N 1
ATOM 2491 C CA . LYS A 1 314 ? 8.227 66.562 15.875 1 84.19 314 LYS A CA 1
ATOM 2492 C C . LYS A 1 314 ? 8.711 65.375 16.703 1 84.19 314 LYS A C 1
ATOM 2494 O O . LYS A 1 314 ? 8.898 64.25 16.188 1 84.19 314 LYS A O 1
ATOM 2499 N N . MET A 1 315 ? 8.875 65.562 17.984 1 86.75 315 MET A N 1
ATOM 2500 C CA . MET A 1 315 ? 9.328 64.5 18.875 1 86.75 315 MET A CA 1
ATOM 2501 C C . MET A 1 315 ? 8.242 63.438 19.031 1 86.75 315 MET A C 1
ATOM 2503 O O . MET A 1 315 ? 8.547 62.25 19.109 1 86.75 315 MET A O 1
ATOM 2507 N N . ALA A 1 316 ? 7.016 63.906 19.094 1 87 316 ALA A N 1
ATOM 2508 C CA . ALA A 1 316 ? 5.887 62.969 19.203 1 87 316 ALA A CA 1
ATOM 2509 C C . ALA A 1 316 ? 5.77 62.094 17.953 1 87 316 ALA A C 1
ATOM 2511 O O . ALA A 1 316 ? 5.477 60.906 18.047 1 87 316 ALA A O 1
ATOM 2512 N N . THR A 1 317 ? 6.004 62.688 16.859 1 88.19 317 THR A N 1
ATOM 2513 C CA . THR A 1 317 ? 5.941 61.969 15.602 1 88.19 317 THR A CA 1
ATOM 2514 C C . THR A 1 317 ? 7.051 60.906 15.523 1 88.19 317 THR A C 1
ATOM 2516 O O . THR A 1 317 ? 6.832 59.812 15.039 1 88.19 317 THR A O 1
ATOM 2519 N N . LEU A 1 318 ? 8.172 61.25 15.938 1 90.25 318 LEU A N 1
ATOM 2520 C CA . LEU A 1 318 ? 9.305 60.344 15.961 1 90.25 318 LEU A CA 1
ATOM 2521 C C . LEU A 1 318 ? 9.031 59.156 16.891 1 90.25 318 LEU A C 1
ATOM 2523 O O . LEU A 1 318 ? 9.289 58.031 16.547 1 90.25 318 LEU A O 1
ATOM 2527 N N . LYS A 1 319 ? 8.531 59.5 18 1 88.94 319 LYS A N 1
ATOM 2528 C CA . LYS A 1 319 ? 8.234 58.438 18.969 1 88.94 319 LYS A CA 1
ATOM 2529 C C . LYS A 1 319 ? 7.152 57.5 18.453 1 88.94 319 LYS A C 1
ATOM 2531 O O . LYS A 1 319 ? 7.227 56.281 18.672 1 88.94 319 LYS A O 1
ATOM 2536 N N . ASP A 1 320 ? 6.211 58.094 17.844 1 88.69 320 ASP A N 1
ATOM 2537 C CA . ASP A 1 320 ? 5.129 57.281 17.266 1 88.69 320 ASP A CA 1
ATOM 2538 C C . ASP A 1 320 ? 5.652 56.344 16.188 1 88.69 320 ASP A C 1
ATOM 2540 O O . ASP A 1 320 ? 5.242 55.188 16.109 1 88.69 320 ASP A O 1
ATOM 2544 N N . ALA A 1 321 ? 6.473 56.812 15.375 1 89.25 321 ALA A N 1
ATOM 2545 C CA . ALA A 1 321 ? 7.051 56.031 14.305 1 89.25 321 ALA A CA 1
ATOM 2546 C C . ALA A 1 321 ? 7.898 54.875 14.867 1 89.25 321 ALA A C 1
ATOM 2548 O O . ALA A 1 321 ? 7.855 53.75 14.367 1 89.25 321 ALA A O 1
ATOM 2549 N N . GLU A 1 322 ? 8.633 55.156 15.836 1 89.75 322 GLU A N 1
ATOM 2550 C CA . GLU A 1 322 ? 9.445 54.156 16.5 1 89.75 322 GLU A CA 1
ATOM 2551 C C . GLU A 1 322 ? 8.57 53.094 17.141 1 89.75 322 GLU A C 1
ATOM 2553 O O . GLU A 1 322 ? 8.883 51.906 17.078 1 89.75 322 GLU A O 1
ATOM 2558 N N . ASN A 1 323 ? 7.543 53.594 17.797 1 90.69 323 ASN A N 1
ATOM 2559 C CA . ASN A 1 323 ? 6.648 52.656 18.484 1 90.69 323 ASN A CA 1
ATOM 2560 C C . ASN A 1 323 ? 5.969 51.719 17.5 1 90.69 323 ASN A C 1
ATOM 2562 O O . ASN A 1 323 ? 5.723 50.562 17.828 1 90.69 323 ASN A O 1
ATOM 2566 N N . ARG A 1 324 ? 5.688 52.188 16.375 1 90.38 324 ARG A N 1
ATOM 2567 C CA . ARG A 1 324 ? 5.066 51.312 15.367 1 90.38 324 ARG A CA 1
ATOM 2568 C C . ARG A 1 324 ? 6.012 50.188 14.938 1 90.38 324 ARG A C 1
ATOM 2570 O O . ARG A 1 324 ? 5.582 49.062 14.758 1 90.38 324 ARG A O 1
ATOM 2577 N N . VAL A 1 325 ? 7.25 50.5 14.797 1 90.81 325 VAL A N 1
ATOM 2578 C CA . VAL A 1 325 ? 8.25 49.5 14.422 1 90.81 325 VAL A CA 1
ATOM 2579 C C . VAL A 1 325 ? 8.406 48.5 15.555 1 90.81 325 VAL A C 1
ATOM 2581 O O . VAL A 1 325 ? 8.43 47.281 15.305 1 90.81 325 VAL A O 1
ATOM 2584 N N . LYS A 1 326 ? 8.453 49 16.781 1 91.5 326 LYS A N 1
ATOM 2585 C CA . LYS A 1 326 ? 8.609 48.125 17.938 1 91.5 326 LYS A CA 1
ATOM 2586 C C . LYS A 1 326 ? 7.406 47.188 18.094 1 91.5 326 LYS A C 1
ATOM 2588 O O . LYS A 1 326 ? 7.559 46.031 18.438 1 91.5 326 LYS A O 1
ATOM 2593 N N . PHE A 1 327 ? 6.297 47.75 17.812 1 92.75 327 PHE A N 1
ATOM 2594 C CA . PHE A 1 327 ? 5.086 46.938 17.938 1 92.75 327 PHE A CA 1
ATOM 2595 C C . PHE A 1 327 ? 5.07 45.812 16.891 1 92.75 327 PHE A C 1
ATOM 2597 O O . PHE A 1 327 ? 4.656 44.688 17.188 1 92.75 327 PHE A O 1
ATOM 2604 N N . SER A 1 328 ? 5.449 46.188 15.719 1 90.25 328 SER A N 1
ATOM 2605 C CA . SER A 1 328 ? 5.523 45.188 14.664 1 90.25 328 SER A CA 1
ATOM 2606 C C . SER A 1 328 ? 6.426 44.031 15.062 1 90.25 328 SER A C 1
ATOM 2608 O O . SER A 1 328 ? 6.082 42.844 14.844 1 90.25 328 SER A O 1
ATOM 2610 N N . LEU A 1 329 ? 7.531 44.281 15.641 1 90.31 329 LEU A N 1
ATOM 2611 C CA . LEU A 1 329 ? 8.469 43.281 16.078 1 90.31 329 LEU A CA 1
ATOM 2612 C C . LEU A 1 329 ? 7.887 42.469 17.234 1 90.31 329 LEU A C 1
ATOM 2614 O O . LEU A 1 329 ? 8.094 41.25 17.312 1 90.31 329 LEU A O 1
ATOM 2618 N N . TYR A 1 330 ? 7.203 43.156 18.062 1 91.62 330 TYR A N 1
ATOM 2619 C CA . TYR A 1 330 ? 6.531 42.5 19.188 1 91.62 330 TYR A CA 1
ATOM 2620 C C . TYR A 1 330 ? 5.523 41.469 18.688 1 91.62 330 TYR A C 1
ATOM 2622 O O . TYR A 1 330 ? 5.441 40.375 19.234 1 91.62 330 TYR A O 1
ATOM 2630 N N . CYS A 1 331 ? 4.75 41.844 17.688 1 93.06 331 CYS A N 1
ATOM 2631 C CA . CYS A 1 331 ? 3.773 40.938 17.109 1 93.06 331 CYS A CA 1
ATOM 2632 C C . CYS A 1 331 ? 4.461 39.688 16.531 1 93.06 331 CYS A C 1
ATOM 2634 O O . CYS A 1 331 ? 3.992 38.562 16.703 1 93.06 331 CYS A O 1
ATOM 2636 N N . VAL A 1 332 ? 5.586 39.875 15.844 1 92.06 332 VAL A N 1
ATOM 2637 C CA . VAL A 1 332 ? 6.324 38.781 15.266 1 92.06 332 VAL A CA 1
ATOM 2638 C C . VAL A 1 332 ? 6.742 37.812 16.359 1 92.06 332 VAL A C 1
ATOM 2640 O O . VAL A 1 332 ? 6.594 36.594 16.219 1 92.06 332 VAL A O 1
ATOM 2643 N N . GLU A 1 333 ? 7.227 38.344 17.406 1 89.12 333 GLU A N 1
ATOM 2644 C CA . GLU A 1 333 ? 7.648 37.5 18.531 1 89.12 333 GLU A CA 1
ATOM 2645 C C . GLU A 1 333 ? 6.477 36.719 19.109 1 89.12 333 GLU A C 1
ATOM 2647 O O . GLU A 1 333 ? 6.594 35.531 19.375 1 89.12 333 GLU A O 1
ATOM 2652 N N . GLN A 1 334 ? 5.355 37.438 19.312 1 91.38 334 GLN A N 1
ATOM 2653 C CA . GLN A 1 334 ? 4.184 36.781 19.891 1 91.38 334 GLN A CA 1
ATOM 2654 C C . GLN A 1 334 ? 3.654 35.688 18.984 1 91.38 334 GLN A C 1
ATOM 2656 O O . GLN A 1 334 ? 3.299 34.594 19.438 1 91.38 334 GLN A O 1
ATOM 2661 N N . GLU A 1 335 ? 3.592 35.969 17.688 1 93.94 335 GLU A N 1
ATOM 2662 C CA . GLU A 1 335 ? 3.064 35 16.734 1 93.94 335 GLU A CA 1
ATOM 2663 C C . GLU A 1 335 ? 3.984 33.781 16.609 1 93.94 335 GLU A C 1
ATOM 2665 O O . GLU A 1 335 ? 3.518 32.656 16.391 1 93.94 335 GLU A O 1
ATOM 2670 N N . LEU A 1 336 ? 5.25 34.031 16.719 1 90.25 336 LEU A N 1
ATOM 2671 C CA . LEU A 1 336 ? 6.203 32.906 16.688 1 90.25 336 LEU A CA 1
ATOM 2672 C C . LEU A 1 336 ? 6.004 31.984 17.875 1 90.25 336 LEU A C 1
ATOM 2674 O O . LEU A 1 336 ? 6.047 30.766 17.734 1 90.25 336 LEU A O 1
ATOM 2678 N N . ILE A 1 337 ? 5.859 32.562 19.047 1 87.94 337 ILE A N 1
ATOM 2679 C CA . ILE A 1 337 ? 5.629 31.781 20.25 1 87.94 337 ILE A CA 1
ATOM 2680 C C . ILE A 1 337 ? 4.348 30.969 20.094 1 87.94 337 ILE A C 1
ATOM 2682 O O . ILE A 1 337 ? 4.316 29.781 20.422 1 87.94 337 ILE A O 1
ATOM 2686 N N . PHE A 1 338 ? 3.354 31.578 19.625 1 92.75 338 PHE A N 1
ATOM 2687 C CA . PHE A 1 338 ? 2.074 30.922 19.391 1 92.75 338 PHE A CA 1
ATOM 2688 C C . PHE A 1 338 ? 2.236 29.75 18.422 1 92.75 338 PHE A C 1
ATOM 2690 O O . PHE A 1 338 ? 1.754 28.656 18.688 1 92.75 338 PHE A O 1
ATOM 2697 N N . LEU A 1 339 ? 2.836 30.016 17.312 1 92.06 339 LEU A N 1
ATOM 2698 C CA . LEU A 1 339 ? 3.035 29 16.281 1 92.06 339 LEU A CA 1
ATOM 2699 C C . LEU A 1 339 ? 3.824 27.828 16.828 1 92.06 339 LEU A C 1
ATOM 2701 O O . LEU A 1 339 ? 3.457 26.672 16.609 1 92.06 339 LEU A O 1
ATOM 2705 N N . GLU A 1 340 ? 4.875 28.094 17.5 1 87.5 340 GLU A N 1
ATOM 2706 C CA . GLU A 1 340 ? 5.715 27.047 18.078 1 87.5 340 GLU A CA 1
ATOM 2707 C C . GLU A 1 340 ? 4.918 26.156 19.031 1 87.5 340 GLU A C 1
ATOM 2709 O O . GLU A 1 340 ? 5.055 24.938 19 1 87.5 340 GLU A O 1
ATOM 2714 N N . GLN A 1 341 ? 4.137 26.812 19.828 1 88.12 341 GLN A N 1
ATOM 2715 C CA . GLN A 1 341 ? 3.336 26.062 20.797 1 88.12 341 GLN A CA 1
ATOM 2716 C C . GLN A 1 341 ? 2.316 25.172 20.109 1 88.12 341 GLN A C 1
ATOM 2718 O O . GLN A 1 341 ? 2.205 23.984 20.422 1 88.12 341 GLN A O 1
ATOM 2723 N N . GLU A 1 342 ? 1.638 25.719 19.188 1 90.56 342 GLU A N 1
ATOM 2724 C CA . GLU A 1 342 ? 0.593 24.969 18.5 1 90.56 342 GLU A CA 1
ATOM 2725 C C . GLU A 1 342 ? 1.191 23.875 17.625 1 90.56 342 GLU A C 1
ATOM 2727 O O . GLU A 1 342 ? 0.671 22.75 17.578 1 90.56 342 GLU A O 1
ATOM 2732 N N . LEU A 1 343 ? 2.248 24.203 16.953 1 90.62 343 LEU A N 1
ATOM 2733 C CA . LEU A 1 343 ? 2.879 23.219 16.078 1 90.62 343 LEU A CA 1
ATOM 2734 C C . LEU A 1 343 ? 3.418 22.047 16.875 1 90.62 343 LEU A C 1
ATOM 2736 O O . LE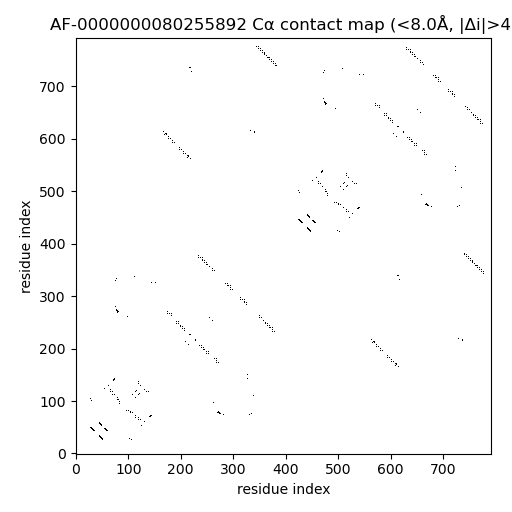U A 1 343 ? 3.248 20.891 16.484 1 90.62 343 LEU A O 1
ATOM 2740 N N . SER A 1 344 ? 4.16 22.344 18 1 88.5 344 SER A N 1
ATOM 2741 C CA . SER A 1 344 ? 4.703 21.266 18.828 1 88.5 344 SER A CA 1
ATOM 2742 C C . SER A 1 344 ? 3.596 20.391 19.375 1 88.5 344 SER A C 1
ATOM 2744 O O . SER A 1 344 ? 3.717 19.156 19.391 1 88.5 344 SER A O 1
ATOM 2746 N N . PHE A 1 345 ? 2.555 21.031 19.766 1 89.12 345 PHE A N 1
ATOM 2747 C CA . PHE A 1 345 ? 1.433 20.297 20.344 1 89.12 345 PHE A CA 1
ATOM 2748 C C . PHE A 1 345 ? 0.806 19.375 19.297 1 89.12 345 PHE A C 1
ATOM 2750 O O . PHE A 1 345 ? 0.62 18.172 19.547 1 89.12 345 PHE A O 1
ATOM 2757 N N . HIS A 1 346 ? 0.444 19.859 18.188 1 90.69 346 HIS A N 1
ATOM 2758 C CA . HIS A 1 346 ? -0.271 19.109 17.172 1 90.69 346 HIS A CA 1
ATOM 2759 C C . HIS A 1 346 ? 0.635 18.062 16.516 1 90.69 346 HIS A C 1
ATOM 2761 O O . HIS A 1 346 ? 0.175 16.984 16.141 1 90.69 346 HIS A O 1
ATOM 2767 N N . LEU A 1 347 ? 1.911 18.375 16.359 1 90.62 347 LEU A N 1
ATOM 2768 C CA . LEU A 1 347 ? 2.846 17.406 15.805 1 90.62 347 LEU A CA 1
ATOM 2769 C C . LEU A 1 347 ? 3 16.219 16.75 1 90.62 347 LEU A C 1
ATOM 2771 O O . LEU A 1 347 ? 3.006 15.062 16.297 1 90.62 347 LEU A O 1
ATOM 2775 N N . ALA A 1 348 ? 3.162 16.516 18.047 1 90.19 348 ALA A N 1
ATOM 2776 C CA . ALA A 1 348 ? 3.254 15.445 19.031 1 90.19 348 ALA A CA 1
ATOM 2777 C C . ALA A 1 348 ? 2 14.578 19.031 1 90.19 348 ALA A C 1
ATOM 2779 O O . ALA A 1 348 ? 2.09 13.352 19.016 1 90.19 348 ALA A O 1
ATOM 2780 N N . ARG A 1 349 ? 0.898 15.242 19 1 90 349 ARG A N 1
ATOM 2781 C CA . ARG A 1 349 ? -0.369 14.523 18.984 1 90 349 ARG A CA 1
ATOM 2782 C C . ARG A 1 349 ? -0.492 13.68 17.719 1 90 349 ARG A C 1
ATOM 2784 O O . ARG A 1 349 ? -0.949 12.531 17.766 1 90 349 ARG A O 1
ATOM 2791 N N . PHE A 1 350 ? -0.148 14.211 16.641 1 92 350 PHE A N 1
ATOM 2792 C CA . PHE A 1 350 ? -0.183 13.516 15.359 1 92 350 PHE A CA 1
ATOM 2793 C C . PHE A 1 350 ? 0.661 12.25 15.414 1 92 350 PHE A C 1
ATOM 2795 O O . PHE A 1 350 ? 0.201 11.172 15.023 1 92 350 PHE A O 1
ATOM 2802 N N . LEU A 1 351 ? 1.868 12.375 15.82 1 93.25 351 LEU A N 1
ATOM 2803 C CA . LEU A 1 351 ? 2.783 11.242 15.836 1 93.25 351 LEU A CA 1
ATOM 2804 C C . LEU A 1 351 ? 2.293 10.164 16.797 1 93.25 351 LEU A C 1
ATOM 2806 O O . LEU A 1 351 ? 2.426 8.969 16.531 1 93.25 351 LEU A O 1
ATOM 2810 N N . CYS A 1 352 ? 1.725 10.586 17.891 1 92.5 352 CYS A N 1
ATOM 2811 C CA . CYS A 1 352 ? 1.162 9.641 18.844 1 92.5 352 CYS A CA 1
ATOM 2812 C C . CYS A 1 352 ? -0.018 8.891 18.25 1 92.5 352 CYS A C 1
ATOM 2814 O O . CYS A 1 352 ? -0.11 7.664 18.359 1 92.5 352 CYS A O 1
ATOM 2816 N N . GLU A 1 353 ? -0.85 9.625 17.609 1 91.5 353 GLU A N 1
ATOM 2817 C CA . GLU A 1 353 ? -2.014 9 17 1 91.5 353 GLU A CA 1
ATOM 2818 C C . GLU A 1 353 ? -1.602 8.086 15.852 1 91.5 353 GLU A C 1
ATOM 2820 O O . GLU A 1 353 ? -2.145 6.984 15.703 1 91.5 353 GLU A O 1
ATOM 2825 N N . LEU A 1 354 ? -0.744 8.562 15.008 1 93.81 354 LEU A N 1
ATOM 2826 C CA . LEU A 1 354 ? -0.249 7.754 13.898 1 93.81 354 LEU A CA 1
ATOM 2827 C C . LEU A 1 354 ? 0.322 6.434 14.406 1 93.81 354 LEU A C 1
ATOM 2829 O O . LEU A 1 354 ? -0.051 5.363 13.914 1 93.81 354 LEU A O 1
ATOM 2833 N N . SER A 1 355 ? 1.269 6.543 15.359 1 96.19 355 SER A N 1
ATOM 2834 C CA . SER A 1 355 ? 1.921 5.34 15.867 1 96.19 355 SER A CA 1
ATOM 2835 C C . SER A 1 355 ? 0.918 4.41 16.547 1 96.19 355 SER A C 1
ATOM 2837 O O . SER A 1 355 ? 1.004 3.189 16.406 1 96.19 355 SER A O 1
ATOM 2839 N N . GLY A 1 356 ? -0.022 5.039 17.25 1 94.94 356 GLY A N 1
ATOM 2840 C CA . GLY A 1 356 ? -1.042 4.227 17.891 1 94.94 356 GLY A CA 1
ATOM 2841 C C . GLY A 1 356 ? -1.92 3.479 16.906 1 94.94 356 GLY A C 1
ATOM 2842 O O . GLY A 1 356 ? -2.166 2.281 17.078 1 94.94 356 GLY A O 1
ATOM 2843 N N . VAL A 1 357 ? -2.416 4.18 15.938 1 94.44 357 VAL A N 1
ATOM 2844 C CA . VAL A 1 357 ? -3.289 3.584 14.938 1 94.44 357 VAL A CA 1
ATOM 2845 C C . VAL A 1 357 ? -2.537 2.49 14.18 1 94.44 357 VAL A C 1
ATOM 2847 O O . VAL A 1 357 ? -3.057 1.387 13.992 1 94.44 357 VAL A O 1
ATOM 2850 N N . GLU A 1 358 ? -1.302 2.76 13.703 1 96.62 358 GLU A N 1
ATOM 2851 C CA . GLU A 1 358 ? -0.514 1.797 12.945 1 96.62 358 GLU A CA 1
ATOM 2852 C C . GLU A 1 358 ? -0.188 0.563 13.781 1 96.62 358 GLU A C 1
ATOM 2854 O O . GLU A 1 358 ? -0.262 -0.564 13.289 1 96.62 358 GLU A O 1
ATOM 2859 N N . LYS A 1 359 ? 0.192 0.791 15.039 1 97.69 359 LYS A N 1
ATOM 2860 C CA . LYS A 1 359 ? 0.503 -0.316 15.945 1 97.69 359 LYS A CA 1
ATOM 2861 C C . LYS A 1 359 ? -0.708 -1.224 16.141 1 97.69 359 LYS A C 1
ATOM 2863 O O . LYS A 1 359 ? -0.614 -2.439 15.961 1 97.69 359 LYS A O 1
ATOM 2868 N N . GLN A 1 360 ? -1.791 -0.626 16.5 1 97.19 360 GLN A N 1
ATOM 2869 C CA . GLN A 1 360 ? -2.998 -1.394 16.797 1 97.19 360 GLN A CA 1
ATOM 2870 C C . GLN A 1 360 ? -3.49 -2.139 15.555 1 97.19 360 GLN A C 1
ATOM 2872 O O . GLN A 1 360 ? -3.873 -3.307 15.633 1 97.19 360 GLN A O 1
ATOM 2877 N N . SER A 1 361 ? -3.531 -1.433 14.477 1 97.5 361 SER A N 1
ATOM 2878 C CA . SER A 1 361 ? -3.99 -2.059 13.242 1 97.5 361 SER A CA 1
ATOM 2879 C C . SER A 1 361 ? -3.068 -3.201 12.828 1 97.5 361 SER A C 1
ATOM 2881 O O . SER A 1 361 ? -3.537 -4.258 12.398 1 97.5 361 SER A O 1
ATOM 2883 N N . ALA A 1 362 ? -1.736 -3.016 12.883 1 97.94 362 ALA A N 1
ATOM 2884 C CA . ALA A 1 362 ? -0.786 -4.078 12.562 1 97.94 362 ALA A CA 1
ATOM 2885 C C . ALA A 1 362 ? -1.012 -5.301 13.445 1 97.94 362 ALA A C 1
ATOM 2887 O O . ALA A 1 362 ? -0.924 -6.438 12.969 1 97.94 362 ALA A O 1
ATOM 2888 N N . HIS A 1 363 ? -1.284 -5.047 14.688 1 98.06 363 HIS A N 1
ATOM 2889 C CA . HIS A 1 363 ? -1.563 -6.141 15.609 1 98.06 363 HIS A CA 1
ATOM 2890 C C . HIS A 1 363 ? -2.812 -6.91 15.188 1 98.06 363 HIS A C 1
ATOM 2892 O O . HIS A 1 363 ? -2.811 -8.141 15.172 1 98.06 363 HIS A O 1
ATOM 2898 N N . LYS A 1 364 ? -3.834 -6.195 14.898 1 98.31 364 LYS A N 1
ATOM 2899 C CA . LYS A 1 364 ? -5.078 -6.828 14.477 1 98.31 364 LYS A CA 1
ATOM 2900 C C . LYS A 1 364 ? -4.887 -7.602 13.172 1 98.31 364 LYS A C 1
ATOM 2902 O O . LYS A 1 364 ? -5.426 -8.695 13.016 1 98.31 364 LYS A O 1
ATOM 2907 N N . ILE A 1 365 ? -4.168 -7.066 12.258 1 98.38 365 ILE A N 1
ATOM 2908 C CA . ILE A 1 365 ? -3.896 -7.715 10.977 1 98.38 365 ILE A CA 1
ATOM 2909 C C . ILE A 1 365 ? -3.084 -8.992 11.211 1 98.38 365 ILE A C 1
ATOM 2911 O O . ILE A 1 365 ? -3.359 -10.023 10.602 1 98.38 365 ILE A O 1
ATOM 2915 N N . ALA A 1 366 ? -2.059 -8.898 12.094 1 98.38 366 ALA A N 1
ATOM 2916 C CA . ALA A 1 366 ? -1.263 -10.078 12.43 1 98.38 366 ALA A CA 1
ATOM 2917 C C . ALA A 1 366 ? -2.141 -11.188 12.992 1 98.38 366 ALA A C 1
ATOM 2919 O O . ALA A 1 366 ? -1.993 -12.352 12.617 1 98.38 366 ALA A O 1
ATOM 2920 N N . GLN A 1 367 ? -3.053 -10.812 13.797 1 98.25 367 GLN A N 1
ATOM 2921 C CA . GLN A 1 367 ? -3.961 -11.789 14.391 1 98.25 367 GLN A CA 1
ATOM 2922 C C . GLN A 1 367 ? -4.863 -12.414 13.336 1 98.25 367 GLN A C 1
ATOM 2924 O O . GLN A 1 367 ? -5.117 -13.625 13.359 1 98.25 367 GLN A O 1
ATOM 2929 N N . ALA A 1 368 ? -5.379 -11.578 12.5 1 98.44 368 ALA A N 1
ATOM 2930 C CA . ALA A 1 368 ? -6.234 -12.086 11.438 1 98.44 368 ALA A CA 1
ATOM 2931 C C . ALA A 1 368 ? -5.473 -13.07 10.547 1 98.44 368 ALA A C 1
ATOM 2933 O O . ALA A 1 368 ? -6.008 -14.109 10.156 1 98.44 368 ALA A O 1
ATOM 2934 N N . TRP A 1 369 ? -4.223 -12.789 10.203 1 98.25 369 TRP A N 1
ATOM 2935 C CA . TRP A 1 369 ? -3.416 -13.672 9.375 1 98.25 369 TRP A CA 1
ATOM 2936 C C . TRP A 1 369 ? -3.072 -14.961 10.125 1 98.25 369 TRP A C 1
ATOM 2938 O O . TRP A 1 369 ? -2.863 -16 9.508 1 98.25 369 TRP A O 1
ATOM 2948 N N . ASP A 1 370 ? -2.951 -14.859 11.445 1 98.19 370 ASP A N 1
ATOM 2949 C CA . ASP A 1 370 ? -2.74 -16.062 12.242 1 98.19 370 ASP A CA 1
ATOM 2950 C C . ASP A 1 370 ? -3.867 -17.062 12.031 1 98.19 370 ASP A C 1
ATOM 2952 O O . ASP A 1 370 ? -3.621 -18.266 11.938 1 98.19 370 ASP A O 1
ATOM 2956 N N . GLU A 1 371 ? -5.055 -16.562 11.945 1 97.94 371 GLU A N 1
ATOM 2957 C CA . GLU A 1 371 ? -6.203 -17.438 11.68 1 97.94 371 GLU A CA 1
ATOM 2958 C C . GLU A 1 371 ? -6.137 -18.016 10.273 1 97.94 371 GLU A C 1
ATOM 2960 O O . GLU A 1 371 ? -6.477 -19.188 10.062 1 97.94 371 GLU A O 1
ATOM 2965 N N . VAL A 1 372 ? -5.77 -17.25 9.305 1 97.88 372 VAL A N 1
ATOM 2966 C CA . VAL A 1 372 ? -5.609 -17.734 7.938 1 97.88 372 VAL A CA 1
ATOM 2967 C C . VAL A 1 372 ? -4.574 -18.859 7.91 1 97.88 372 VAL A C 1
ATOM 2969 O O . VAL A 1 372 ? -4.797 -19.906 7.277 1 97.88 372 VAL A O 1
ATOM 2972 N N . GLU A 1 373 ? -3.457 -18.641 8.562 1 96.75 373 GLU A N 1
ATOM 2973 C CA . GLU A 1 373 ? -2.391 -19.641 8.609 1 96.75 373 GLU A CA 1
ATOM 2974 C C . GLU A 1 373 ? -2.879 -20.953 9.227 1 96.75 373 GLU A C 1
ATOM 2976 O O . GLU A 1 373 ? -2.539 -22.031 8.75 1 96.75 373 GLU A O 1
ATOM 2981 N N . SER A 1 374 ? -3.65 -20.828 10.297 1 96.56 374 SER A N 1
ATOM 2982 C CA . SER A 1 374 ? -4.195 -22 10.961 1 96.56 374 SER A CA 1
ATOM 2983 C C . SER A 1 374 ? -5.07 -22.828 10.016 1 96.56 374 SER A C 1
ATOM 2985 O O . SER A 1 374 ? -5.008 -24.047 10.016 1 96.56 374 SER A O 1
ATOM 2987 N N . ARG A 1 375 ? -5.863 -22.188 9.203 1 95.56 375 ARG A N 1
ATOM 2988 C CA . ARG A 1 375 ? -6.719 -22.875 8.242 1 95.56 375 ARG A CA 1
ATOM 2989 C C . ARG A 1 375 ? -5.906 -23.406 7.07 1 95.56 375 ARG A C 1
ATOM 2991 O O . ARG A 1 375 ? -6.195 -24.484 6.543 1 95.56 375 ARG A O 1
ATOM 2998 N N . ALA A 1 376 ? -4.922 -22.609 6.633 1 94.06 376 ALA A N 1
ATOM 2999 C CA . ALA A 1 376 ? -4.07 -23.047 5.523 1 94.06 376 ALA A CA 1
ATOM 3000 C C . ALA A 1 376 ? -3.264 -24.281 5.895 1 94.06 376 ALA A C 1
ATOM 3002 O O . ALA A 1 376 ? -2.975 -25.125 5.039 1 94.06 376 ALA A O 1
ATOM 3003 N N . ALA A 1 377 ? -2.896 -24.438 7.152 1 91.38 377 ALA A N 1
ATOM 3004 C CA . ALA A 1 377 ? -2.084 -25.562 7.633 1 91.38 377 ALA A CA 1
ATOM 3005 C C . ALA A 1 377 ? -2.861 -26.875 7.566 1 91.38 377 ALA A C 1
ATOM 3007 O O . ALA A 1 377 ? -2.266 -27.953 7.551 1 91.38 377 ALA A O 1
ATOM 3008 N N . VAL A 1 378 ? -4.188 -26.766 7.496 1 88.81 378 VAL A N 1
ATOM 3009 C CA . VAL A 1 378 ? -5.02 -27.969 7.5 1 88.81 378 VAL A CA 1
ATOM 3010 C C . VAL A 1 378 ? -5.27 -28.422 6.062 1 88.81 378 VAL A C 1
ATOM 3012 O O . VAL A 1 378 ? -5.816 -29.516 5.836 1 88.81 378 VAL A O 1
ATOM 3015 N N . LEU A 1 379 ? -4.836 -27.641 5.078 1 87.19 379 LEU A N 1
ATOM 3016 C CA . LEU A 1 379 ? -4.996 -28.062 3.689 1 87.19 379 LEU A CA 1
ATOM 3017 C C . LEU A 1 379 ? -4.172 -29.312 3.404 1 87.19 379 LEU A C 1
ATOM 3019 O O . LEU A 1 379 ? -2.992 -29.375 3.752 1 87.19 379 LEU A O 1
ATOM 3023 N N . PRO A 1 380 ? -4.867 -30.422 3.012 1 72.06 380 PRO A N 1
ATOM 3024 C CA . PRO A 1 380 ? -4.133 -31.656 2.752 1 72.06 380 PRO A CA 1
ATOM 3025 C C . PRO A 1 380 ? -3.047 -31.484 1.692 1 72.06 380 PRO A C 1
ATOM 3027 O O . PRO A 1 380 ? -3.271 -30.828 0.671 1 72.06 380 PRO A O 1
ATOM 3030 N N . GLU A 1 381 ? -1.784 -31.516 2.104 1 61.34 381 GLU A N 1
ATOM 3031 C CA . GLU A 1 381 ? -0.764 -31.484 1.06 1 61.34 381 GLU A CA 1
ATOM 3032 C C . GLU A 1 381 ? -0.936 -32.656 0.092 1 61.34 381 GLU A C 1
ATOM 3034 O O . GLU A 1 381 ? -1.274 -32.469 -1.076 1 61.34 381 GLU A O 1
ATOM 3039 N N . SER A 1 382 ? -0.271 -33.906 0.054 1 51.72 382 SER A N 1
ATOM 3040 C CA . SER A 1 382 ? -0.295 -35.094 -0.799 1 51.72 382 SER A CA 1
ATOM 3041 C C . SER A 1 382 ? -1.556 -35.938 -0.564 1 51.72 382 SER A C 1
ATOM 3043 O O . SER A 1 382 ? -1.554 -36.844 0.245 1 51.72 382 SER A O 1
ATOM 3045 N N . CYS A 1 383 ? -2.664 -35.438 -0.403 1 43.28 383 CYS A N 1
ATOM 3046 C CA . CYS A 1 383 ? -3.682 -36.469 -0.334 1 43.28 383 CYS A CA 1
ATOM 3047 C C . CYS A 1 383 ? -3.471 -37.5 -1.429 1 43.28 383 CYS A C 1
ATOM 3049 O O . CYS A 1 383 ? -4.105 -38.562 -1.418 1 43.28 383 CYS A O 1
ATOM 3051 N N . PHE A 1 384 ? -3.125 -37.125 -2.732 1 41.91 384 PHE A N 1
ATOM 3052 C CA . PHE A 1 384 ? -3.211 -38.156 -3.76 1 41.91 384 PHE A CA 1
ATOM 3053 C C . PHE A 1 384 ? -1.907 -38.938 -3.852 1 41.91 384 PHE A C 1
ATOM 3055 O O . PHE A 1 384 ? -0.958 -38.5 -4.504 1 41.91 384 PHE A O 1
ATOM 3062 N N . ARG A 1 385 ? -1.486 -39.531 -2.807 1 40.69 385 ARG A N 1
ATOM 3063 C CA . ARG A 1 385 ? -0.401 -40.5 -2.809 1 40.69 385 ARG A CA 1
ATOM 3064 C C . ARG A 1 385 ? -0.364 -41.281 -4.121 1 40.69 385 ARG A C 1
ATOM 3066 O O . ARG A 1 385 ? -1.411 -41.594 -4.695 1 40.69 385 ARG A O 1
ATOM 3073 N N . ARG A 1 386 ? 0.713 -41.219 -4.844 1 40.75 386 ARG A N 1
ATOM 3074 C CA . ARG A 1 386 ? 1.032 -42.094 -5.973 1 40.75 386 ARG A CA 1
ATOM 3075 C C . ARG A 1 386 ? 0.56 -43.531 -5.723 1 40.75 386 ARG A C 1
ATOM 3077 O O . ARG A 1 386 ? 0.862 -44.125 -4.68 1 40.75 386 ARG A O 1
ATOM 3084 N N . PRO A 1 387 ? -0.459 -44 -6.391 1 35.84 387 PRO A N 1
ATOM 3085 C CA . PRO A 1 387 ? -0.541 -45.469 -6.316 1 35.84 387 PRO A CA 1
ATOM 3086 C C . PRO A 1 387 ? 0.801 -46.156 -6.582 1 35.84 387 PRO A C 1
ATOM 3088 O O . PRO A 1 387 ? 1.598 -45.656 -7.387 1 35.84 387 PRO A O 1
ATOM 3091 N N . SER A 1 388 ? 1.452 -46.812 -5.652 1 32.34 388 SER A N 1
ATOM 3092 C CA . SER A 1 388 ? 2.637 -47.625 -5.883 1 32.34 388 SER A CA 1
ATOM 3093 C C . SER A 1 388 ? 2.557 -48.344 -7.219 1 32.34 388 SER A C 1
ATOM 3095 O O . SER A 1 388 ? 1.509 -48.906 -7.57 1 32.34 388 SER A O 1
ATOM 3097 N N . PRO A 1 389 ? 3.377 -48 -8.188 1 34 389 PRO A N 1
ATOM 3098 C CA . PRO A 1 389 ? 3.375 -48.844 -9.367 1 34 389 PRO A CA 1
ATOM 3099 C C . PRO A 1 389 ? 3.283 -50.344 -9.016 1 34 389 PRO A C 1
ATOM 3101 O O . PRO A 1 389 ? 3.955 -50.812 -8.086 1 34 389 PRO A O 1
ATOM 3104 N N . SER A 1 390 ? 2.201 -51 -9.102 1 32.28 390 SER A N 1
ATOM 3105 C CA . SER A 1 390 ? 2.17 -52.469 -9.047 1 32.28 390 SER A CA 1
ATOM 3106 C C . SER A 1 390 ? 3.299 -53.062 -9.867 1 32.28 390 SER A C 1
ATOM 3108 O O . SER A 1 390 ? 3.441 -52.75 -11.055 1 32.28 390 SER A O 1
ATOM 3110 N N . SER A 1 391 ? 4.473 -53.438 -9.305 1 31.97 391 SER A N 1
ATOM 3111 C CA . SER A 1 391 ? 5.535 -54.25 -9.883 1 31.97 391 SER A CA 1
ATOM 3112 C C . SER A 1 391 ? 4.969 -55.344 -10.758 1 31.97 391 SER A C 1
ATOM 3114 O O . SER A 1 391 ? 4.074 -56.094 -10.328 1 31.97 391 SER A O 1
ATOM 3116 N N . PRO A 1 392 ? 5.004 -55.281 -12.055 1 33.28 392 PRO A N 1
ATOM 3117 C CA . PRO A 1 392 ? 4.637 -56.469 -12.805 1 33.28 392 PRO A CA 1
ATOM 3118 C C . PRO A 1 392 ? 5.281 -57.75 -12.25 1 33.28 392 PRO A C 1
ATOM 3120 O O . PRO A 1 392 ? 6.441 -57.719 -11.828 1 33.28 392 PRO A O 1
ATOM 3123 N N . SER A 1 393 ? 4.57 -58.625 -11.586 1 31.36 393 SER A N 1
ATOM 3124 C CA . SER A 1 393 ? 5.027 -59.938 -11.156 1 31.36 393 SER A CA 1
ATOM 3125 C C . SER A 1 393 ? 5.797 -60.656 -12.273 1 31.36 393 SER A C 1
ATOM 3127 O O . SER A 1 393 ? 5.414 -60.562 -13.445 1 31.36 393 SER A O 1
ATOM 3129 N N . PRO A 1 394 ? 7.074 -60.969 -12.109 1 30.44 394 PRO A N 1
ATOM 3130 C CA . PRO A 1 394 ? 7.805 -61.781 -13.086 1 30.44 394 PRO A CA 1
ATOM 3131 C C . PRO A 1 394 ? 6.984 -62.969 -13.609 1 30.44 394 PRO A C 1
ATOM 3133 O O . PRO A 1 394 ? 6.07 -63.438 -12.93 1 30.44 394 PRO A O 1
ATOM 3136 N N . PRO A 1 395 ? 6.812 -63.094 -14.945 1 29.34 395 PRO A N 1
ATOM 3137 C CA . PRO A 1 395 ? 6.176 -64.312 -15.383 1 29.34 395 PRO A CA 1
ATOM 3138 C C . PRO A 1 395 ? 6.75 -65.562 -14.695 1 29.34 395 PRO A C 1
ATOM 3140 O O . PRO A 1 395 ? 7.949 -65.625 -14.398 1 29.34 395 PRO A O 1
ATOM 3143 N N . SER A 1 396 ? 5.965 -66.438 -13.984 1 25.16 396 SER A N 1
ATOM 3144 C CA . SER A 1 396 ? 6.398 -67.75 -13.672 1 25.16 396 SER A CA 1
ATOM 3145 C C . SER A 1 396 ? 6.762 -68.562 -14.93 1 25.16 396 SER A C 1
ATOM 3147 O O . SER A 1 396 ? 6.074 -68.438 -15.953 1 25.16 396 SER A O 1
ATOM 3149 N N . MET B 1 1 ? 67.625 2.818 3.373 1 23.95 1 MET B N 1
ATOM 3150 C CA . MET B 1 1 ? 66.625 2.018 4.094 1 23.95 1 MET B CA 1
ATOM 3151 C C . MET B 1 1 ? 65.5 1.616 3.174 1 23.95 1 MET B C 1
ATOM 3153 O O . MET B 1 1 ? 64.812 2.473 2.559 1 23.95 1 MET B O 1
ATOM 3157 N N . GLY B 1 2 ? 65.562 0.446 2.508 1 22.86 2 GLY B N 1
ATOM 3158 C CA . GLY B 1 2 ? 64.812 -0.201 1.409 1 22.86 2 GLY B CA 1
ATOM 3159 C C . GLY B 1 2 ? 63.375 -0.445 1.7 1 22.86 2 GLY B C 1
ATOM 3160 O O . GLY B 1 2 ? 63 -0.92 2.781 1 22.86 2 GLY B O 1
ATOM 3161 N N . VAL B 1 3 ? 62.469 0.42 1.08 1 29.69 3 VAL B N 1
ATOM 3162 C CA . VAL B 1 3 ? 61.031 0.533 1.133 1 29.69 3 VAL B CA 1
ATOM 3163 C C . VAL B 1 3 ? 60.406 -0.821 0.826 1 29.69 3 VAL B C 1
ATOM 3165 O O . VAL B 1 3 ? 60.562 -1.353 -0.276 1 29.69 3 VAL B O 1
ATOM 3168 N N . GLN B 1 4 ? 60.5 -1.76 1.787 1 23.25 4 GLN B N 1
ATOM 3169 C CA . GLN B 1 4 ? 60 -3.121 1.622 1 23.25 4 GLN B CA 1
ATOM 3170 C C . GLN B 1 4 ? 58.562 -3.119 1.111 1 23.25 4 GLN B C 1
ATOM 3172 O O . GLN B 1 4 ? 57.688 -2.486 1.705 1 23.25 4 GLN B O 1
ATOM 3177 N N . GLU B 1 5 ? 58.406 -3.285 -0.204 1 24.14 5 GLU B N 1
ATOM 3178 C CA . GLU B 1 5 ? 57.219 -3.459 -1.031 1 24.14 5 GLU B CA 1
ATOM 3179 C C . GLU B 1 5 ? 56.281 -4.539 -0.463 1 24.14 5 GLU B C 1
ATOM 3181 O O . GLU B 1 5 ? 56.656 -5.715 -0.413 1 24.14 5 GLU B O 1
ATOM 3186 N N . ARG B 1 6 ? 55.688 -4.219 0.73 1 28.12 6 ARG B N 1
ATOM 3187 C CA . ARG B 1 6 ? 54.75 -5.215 1.25 1 28.12 6 ARG B CA 1
ATOM 3188 C C . ARG B 1 6 ? 53.781 -5.668 0.169 1 28.12 6 ARG B C 1
ATOM 3190 O O . ARG B 1 6 ? 53.125 -4.844 -0.474 1 28.12 6 ARG B O 1
ATOM 3197 N N . ILE B 1 7 ? 54.031 -6.848 -0.42 1 26.94 7 ILE B N 1
ATOM 3198 C CA . ILE B 1 7 ? 53.281 -7.68 -1.355 1 26.94 7 ILE B CA 1
ATOM 3199 C C . ILE B 1 7 ? 51.844 -7.852 -0.855 1 26.94 7 ILE B C 1
ATOM 3201 O O . ILE B 1 7 ? 51.625 -8.367 0.245 1 26.94 7 ILE B O 1
ATOM 3205 N N . PHE B 1 8 ? 50.938 -6.855 -1.152 1 26.84 8 PHE B N 1
ATOM 3206 C CA . PHE B 1 8 ? 49.5 -6.93 -0.888 1 26.84 8 PHE B CA 1
ATOM 3207 C C . PHE B 1 8 ? 48.938 -8.242 -1.398 1 26.84 8 PHE B C 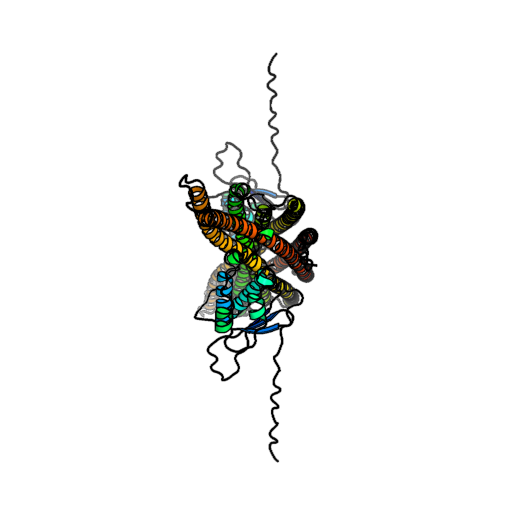1
ATOM 3209 O O . PHE B 1 8 ? 48.938 -8.508 -2.604 1 26.84 8 PHE B O 1
ATOM 3216 N N . GLN B 1 9 ? 49.188 -9.352 -0.661 1 24.03 9 GLN B N 1
ATOM 3217 C CA . GLN B 1 9 ? 48.562 -10.641 -0.938 1 24.03 9 GLN B CA 1
ATOM 3218 C C . GLN B 1 9 ? 47.062 -10.484 -1.17 1 24.03 9 GLN B C 1
ATOM 3220 O O . GLN B 1 9 ? 46.344 -9.953 -0.318 1 24.03 9 GLN B O 1
ATOM 3225 N N . SER B 1 10 ? 46.656 -10.328 -2.447 1 26.09 10 SER B N 1
ATOM 3226 C CA . SER B 1 10 ? 45.312 -10.352 -2.994 1 26.09 10 SER B CA 1
ATOM 3227 C C . SER B 1 10 ? 44.531 -11.547 -2.473 1 26.09 10 SER B C 1
ATOM 3229 O O . SER B 1 10 ? 44.875 -12.695 -2.75 1 26.09 10 SER B O 1
ATOM 3231 N N . THR B 1 11 ? 44.188 -11.555 -1.18 1 28.22 11 THR B N 1
ATOM 3232 C CA . THR B 1 11 ? 43.281 -12.602 -0.674 1 28.22 11 THR B CA 1
ATOM 3233 C C . THR B 1 11 ? 42.062 -12.75 -1.563 1 28.22 11 THR B C 1
ATOM 3235 O O . THR B 1 11 ? 41.281 -11.805 -1.725 1 28.22 11 THR B O 1
ATOM 3238 N N . SER B 1 12 ? 42.156 -13.531 -2.623 1 27.06 12 SER B N 1
ATOM 3239 C CA . SER B 1 12 ? 41.094 -14 -3.48 1 27.06 12 SER B CA 1
ATOM 3240 C C . SER B 1 12 ? 39.875 -14.445 -2.658 1 27.06 12 SER B C 1
ATOM 3242 O O . SER B 1 12 ? 40 -15.359 -1.838 1 27.06 12 SER B O 1
ATOM 3244 N N . VAL B 1 13 ? 39.062 -13.484 -2.229 1 30.2 13 VAL B N 1
ATOM 3245 C CA . VAL B 1 13 ? 37.719 -13.781 -1.666 1 30.2 13 VAL B CA 1
ATOM 3246 C C . VAL B 1 13 ? 37.031 -14.859 -2.496 1 30.2 13 VAL B C 1
ATOM 3248 O O . VAL B 1 13 ? 36.812 -14.68 -3.695 1 30.2 13 VAL B O 1
ATOM 3251 N N . ASP B 1 14 ? 37.344 -16.109 -2.238 1 27.97 14 ASP B N 1
ATOM 3252 C CA . ASP B 1 14 ? 36.656 -17.297 -2.705 1 27.97 14 ASP B CA 1
ATOM 3253 C C . ASP B 1 14 ? 35.125 -17.109 -2.627 1 27.97 14 ASP B C 1
ATOM 3255 O O . ASP B 1 14 ? 34.562 -17.047 -1.536 1 27.97 14 ASP B O 1
ATOM 3259 N N . SER B 1 15 ? 34.562 -16.172 -3.35 1 30.86 15 SER B N 1
ATOM 3260 C CA . SER B 1 15 ? 33.156 -15.898 -3.594 1 30.86 15 SER B CA 1
ATOM 3261 C C . SER B 1 15 ? 32.406 -17.188 -3.93 1 30.86 15 SER B C 1
ATOM 3263 O O . SER B 1 15 ? 31.297 -17.141 -4.473 1 30.86 15 SER B O 1
ATOM 3265 N N . SER B 1 16 ? 33.031 -18.328 -3.785 1 31.23 16 SER B N 1
ATOM 3266 C CA . SER B 1 16 ? 32.25 -19.5 -4.105 1 31.23 16 SER B CA 1
ATOM 3267 C C . SER B 1 16 ? 31.016 -19.609 -3.207 1 31.23 16 SER B C 1
ATOM 3269 O O . SER B 1 16 ? 31.016 -20.359 -2.229 1 31.23 16 SER B O 1
ATOM 3271 N N . THR B 1 17 ? 30.469 -18.516 -2.713 1 32.56 17 THR B N 1
ATOM 3272 C CA . THR B 1 17 ? 29.25 -18.766 -1.943 1 32.56 17 THR B CA 1
ATOM 3273 C C . THR B 1 17 ? 28.328 -19.719 -2.695 1 32.56 17 THR B C 1
ATOM 3275 O O . THR B 1 17 ? 27.75 -19.344 -3.725 1 32.56 17 THR B O 1
ATOM 3278 N N . GLN B 1 18 ? 28.703 -21 -2.855 1 29.02 18 GLN B N 1
ATOM 3279 C CA . GLN B 1 18 ? 27.766 -22.047 -3.223 1 29.02 18 GLN B CA 1
ATOM 3280 C C . GLN B 1 18 ? 26.406 -21.828 -2.57 1 29.02 18 GLN B C 1
ATOM 3282 O O . GLN B 1 18 ? 26.266 -21.906 -1.346 1 29.02 18 GLN B O 1
ATOM 3287 N N . ALA B 1 19 ? 25.547 -20.984 -3.082 1 34.56 19 ALA B N 1
ATOM 3288 C CA . ALA B 1 19 ? 24.172 -20.828 -2.598 1 34.56 19 ALA B CA 1
ATOM 3289 C C . ALA B 1 19 ? 23.5 -22.188 -2.41 1 34.56 19 ALA B C 1
ATOM 3291 O O . ALA B 1 19 ? 23.25 -22.906 -3.381 1 34.56 19 ALA B O 1
ATOM 3292 N N . ARG B 1 20 ? 23.75 -22.906 -1.326 1 33.59 20 ARG B N 1
ATOM 3293 C CA . ARG B 1 20 ? 22.969 -24.078 -0.933 1 33.59 20 ARG B CA 1
ATOM 3294 C C . ARG B 1 20 ? 21.484 -23.859 -1.238 1 33.59 20 ARG B C 1
ATOM 3296 O O . ARG B 1 20 ? 20.984 -22.75 -1.138 1 33.59 20 ARG B O 1
ATOM 3303 N N . PRO B 1 21 ? 20.969 -24.734 -2.021 1 40.59 21 PRO B N 1
ATOM 3304 C CA . PRO B 1 21 ? 19.531 -24.547 -2.186 1 40.59 21 PRO B CA 1
ATOM 3305 C C . PRO B 1 21 ? 18.844 -24.109 -0.892 1 40.59 21 PRO B C 1
ATOM 3307 O O . PRO B 1 21 ? 19.203 -24.594 0.189 1 40.59 21 PRO B O 1
ATOM 3310 N N . ALA B 1 22 ? 18.359 -23.172 -0.877 1 41.69 22 ALA B N 1
ATOM 3311 C CA . ALA B 1 22 ? 17.594 -22.766 0.301 1 41.69 22 ALA B CA 1
ATOM 3312 C C . ALA B 1 22 ? 16.688 -23.891 0.792 1 41.69 22 ALA B C 1
ATOM 3314 O O . ALA B 1 22 ? 15.938 -24.484 0.011 1 41.69 22 ALA B O 1
ATOM 3315 N N . LYS B 1 23 ? 17.031 -24.609 1.852 1 45.84 23 LYS B N 1
ATOM 3316 C CA . LYS B 1 23 ? 16.375 -25.703 2.566 1 45.84 23 LYS B CA 1
ATOM 3317 C C . LYS B 1 23 ? 14.883 -25.766 2.227 1 45.84 23 LYS B C 1
ATOM 3319 O O . LYS B 1 23 ? 14.297 -26.844 2.191 1 45.84 23 LYS B O 1
ATOM 3324 N N . ASN B 1 24 ? 14.234 -24.703 2.025 1 51.31 24 ASN B N 1
ATOM 3325 C CA . ASN B 1 24 ? 12.781 -24.609 1.979 1 51.31 24 ASN B CA 1
ATOM 3326 C C . ASN B 1 24 ? 12.281 -24.281 0.577 1 51.31 24 ASN B C 1
ATOM 3328 O O . ASN B 1 24 ? 11.203 -23.703 0.416 1 51.31 24 ASN B O 1
ATOM 3332 N N . SER B 1 25 ? 13.211 -24.594 -0.438 1 61.06 25 SER B N 1
ATOM 3333 C CA . SER B 1 25 ? 12.75 -24.25 -1.776 1 61.06 25 SER B CA 1
ATOM 3334 C C . SER B 1 25 ? 11.711 -25.234 -2.289 1 61.06 25 SER B C 1
ATOM 3336 O O . SER B 1 25 ? 11.859 -26.453 -2.09 1 61.06 25 SER B O 1
ATOM 3338 N N . PRO B 1 26 ? 10.672 -24.688 -2.76 1 65.06 26 PRO B N 1
ATOM 3339 C CA . PRO B 1 26 ? 9.641 -25.562 -3.332 1 65.06 26 PRO B CA 1
ATOM 3340 C C . PRO B 1 26 ? 10.102 -26.25 -4.613 1 65.06 26 PRO B C 1
ATOM 3342 O O . PRO B 1 26 ? 9.43 -27.172 -5.094 1 65.06 26 PRO B O 1
ATOM 3345 N N . LEU B 1 27 ? 11.398 -25.906 -5.039 1 73.12 27 LEU B N 1
ATOM 3346 C CA . LEU B 1 27 ? 11.867 -26.484 -6.297 1 73.12 27 LEU B CA 1
ATOM 3347 C C . LEU B 1 27 ? 12.781 -27.672 -6.043 1 73.12 27 LEU B C 1
ATOM 3349 O O . LEU B 1 27 ? 13.664 -27.609 -5.188 1 73.12 27 LEU B O 1
ATOM 3353 N N . ALA B 1 28 ? 12.523 -28.672 -6.738 1 81.12 28 ALA B N 1
ATOM 3354 C CA . ALA B 1 28 ? 13.281 -29.906 -6.59 1 81.12 28 ALA B CA 1
ATOM 3355 C C . ALA B 1 28 ? 14.586 -29.844 -7.379 1 81.12 28 ALA B C 1
ATOM 3357 O O . ALA B 1 28 ? 15.5 -30.641 -7.145 1 81.12 28 ALA B O 1
ATOM 3358 N N . VAL B 1 29 ? 14.688 -28.938 -8.391 1 91.62 29 VAL B N 1
ATOM 3359 C CA . VAL B 1 29 ? 15.852 -28.797 -9.258 1 91.62 29 VAL B CA 1
ATOM 3360 C C . VAL B 1 29 ? 16.406 -27.375 -9.141 1 91.62 29 VAL B C 1
ATOM 3362 O O . VAL B 1 29 ? 15.641 -26.406 -9.078 1 91.62 29 VAL B O 1
ATOM 3365 N N . GLN B 1 30 ? 17.656 -27.297 -9.141 1 92.94 30 GLN B N 1
ATOM 3366 C CA . GLN B 1 30 ? 18.312 -26 -9.102 1 92.94 30 GLN B CA 1
ATOM 3367 C C . GLN B 1 30 ? 19.062 -25.719 -10.398 1 92.94 30 GLN B C 1
ATOM 3369 O O . GLN B 1 30 ? 19.688 -26.625 -10.969 1 92.94 30 GLN B O 1
ATOM 3374 N N . VAL B 1 31 ? 18.969 -24.547 -10.883 1 95.12 31 VAL B N 1
ATOM 3375 C CA . VAL B 1 31 ? 19.672 -24.094 -12.078 1 95.12 31 VAL B CA 1
ATOM 3376 C C . VAL B 1 31 ? 20.438 -22.797 -11.766 1 95.12 31 VAL B C 1
ATOM 3378 O O . VAL B 1 31 ? 19.844 -21.797 -11.352 1 95.12 31 VAL B O 1
ATOM 3381 N N . GLN B 1 32 ? 21.688 -22.828 -11.906 1 94.38 32 GLN B N 1
ATOM 3382 C CA . GLN B 1 32 ? 22.531 -21.672 -11.594 1 94.38 32 GLN B CA 1
ATOM 3383 C C . GLN B 1 32 ? 23.484 -21.359 -12.742 1 94.38 32 GLN B C 1
ATOM 3385 O O . GLN B 1 32 ? 24.031 -22.266 -13.359 1 94.38 32 GLN B O 1
ATOM 3390 N N . GLN B 1 33 ? 23.656 -20.078 -12.969 1 92.31 33 GLN B N 1
ATOM 3391 C CA . GLN B 1 33 ? 24.594 -19.656 -14 1 92.31 33 GLN B CA 1
ATOM 3392 C C . GLN B 1 33 ? 26.031 -20 -13.609 1 92.31 33 GLN B C 1
ATOM 3394 O O . GLN B 1 33 ? 26.438 -19.781 -12.469 1 92.31 33 GLN B O 1
ATOM 3399 N N . ILE B 1 34 ? 26.688 -20.547 -14.5 1 90.12 34 ILE B N 1
ATOM 3400 C CA . ILE B 1 34 ? 28.109 -20.781 -14.305 1 90.12 34 ILE B CA 1
ATOM 3401 C C . ILE B 1 34 ? 28.906 -19.516 -14.641 1 90.12 34 ILE B C 1
ATOM 3403 O O . ILE B 1 34 ? 28.797 -19 -15.758 1 90.12 34 ILE B O 1
ATOM 3407 N N . PRO B 1 35 ? 29.547 -19.047 -13.641 1 82.94 35 PRO B N 1
ATOM 3408 C CA . PRO B 1 35 ? 30.297 -17.812 -13.906 1 82.94 35 PRO B CA 1
ATOM 3409 C C . PRO B 1 35 ? 31.312 -17.984 -15.039 1 82.94 35 PRO B C 1
ATOM 3411 O O . PRO B 1 35 ? 31.891 -19.062 -15.211 1 82.94 35 PRO B O 1
ATOM 3414 N N . GLU B 1 36 ? 31.312 -16.938 -15.883 1 74.62 36 GLU B N 1
ATOM 3415 C CA . GLU B 1 36 ? 32.25 -16.938 -17 1 74.62 36 GLU B CA 1
ATOM 3416 C C . GLU B 1 36 ? 33.688 -16.922 -16.516 1 74.62 36 GLU B C 1
ATOM 3418 O O . GLU B 1 36 ? 34.031 -16.203 -15.562 1 74.62 36 GLU B O 1
ATOM 3423 N N . LYS B 1 37 ? 34.406 -17.891 -16.891 1 60.31 37 LYS B N 1
ATOM 3424 C CA . LYS B 1 37 ? 35.844 -17.797 -16.594 1 60.31 37 LYS B CA 1
ATOM 3425 C C . LYS B 1 37 ? 36.469 -16.594 -17.281 1 60.31 37 LYS B C 1
ATOM 3427 O O . LYS B 1 37 ? 36.156 -16.312 -18.438 1 60.31 37 LYS B O 1
ATOM 3432 N N . LYS B 1 38 ? 37.094 -15.766 -16.578 1 54.62 38 LYS B N 1
ATOM 3433 C CA . LYS B 1 38 ? 37.906 -14.656 -17.078 1 54.62 38 LYS B CA 1
ATOM 3434 C C . LYS B 1 38 ? 38.781 -15.094 -18.234 1 54.62 38 LYS B C 1
ATOM 3436 O O . LYS B 1 38 ? 39.5 -16.078 -18.141 1 54.62 38 LYS B O 1
ATOM 3441 N N . GLY B 1 39 ? 38.625 -14.5 -19.484 1 57.56 39 GLY B N 1
ATOM 3442 C CA . GLY B 1 39 ? 39.469 -14.688 -20.641 1 57.56 39 GLY B CA 1
ATOM 3443 C C . GLY B 1 39 ? 38.812 -15.516 -21.734 1 57.56 39 GLY B C 1
ATOM 3444 O O . GLY B 1 39 ? 39.312 -15.555 -22.875 1 57.56 39 GLY B O 1
ATOM 3445 N N . ALA B 1 40 ? 38.062 -16.391 -21.312 1 53.44 40 ALA B N 1
ATOM 3446 C CA . ALA B 1 40 ? 37.531 -17.281 -22.359 1 53.44 40 ALA B CA 1
ATOM 3447 C C . ALA B 1 40 ? 36.281 -16.672 -23 1 53.44 40 ALA B C 1
ATOM 3449 O O . ALA B 1 40 ? 35.5 -16.016 -22.344 1 53.44 40 ALA B O 1
ATOM 3450 N N . PHE B 1 41 ? 36.469 -16.125 -24.172 1 53.34 41 PHE B N 1
ATOM 3451 C CA . PHE B 1 41 ? 35.344 -15.641 -24.984 1 53.34 41 PHE B CA 1
ATOM 3452 C C . PHE B 1 41 ? 34.188 -16.594 -24.906 1 53.34 41 PHE B C 1
ATOM 3454 O O . PHE B 1 41 ? 34.156 -17.625 -25.609 1 53.34 41 PHE B O 1
ATOM 3461 N N . ILE B 1 42 ? 33.719 -16.828 -23.75 1 57.31 42 ILE B N 1
ATOM 3462 C CA . ILE B 1 42 ? 32.594 -17.766 -23.719 1 57.31 42 ILE B CA 1
ATOM 3463 C C . ILE B 1 42 ? 31.344 -17.109 -24.297 1 57.31 42 ILE B C 1
ATOM 3465 O O . ILE B 1 42 ? 30.906 -16.078 -23.797 1 57.31 42 ILE B O 1
ATOM 3469 N N . LYS B 1 43 ? 31 -17.516 -25.469 1 67.19 43 LYS B N 1
ATOM 3470 C CA . LYS B 1 43 ? 29.922 -17.016 -26.312 1 67.19 43 LYS B CA 1
ATOM 3471 C C . LYS B 1 43 ? 28.547 -17.297 -25.703 1 67.19 43 LYS B C 1
ATOM 3473 O O . LYS B 1 43 ? 27.609 -16.516 -25.859 1 67.19 43 LYS B O 1
ATOM 3478 N N . HIS B 1 44 ? 28.5 -18.422 -24.891 1 79.69 44 HIS B N 1
ATOM 3479 C CA . HIS B 1 44 ? 27.172 -18.797 -24.438 1 79.69 44 HIS B CA 1
ATOM 3480 C C . HIS B 1 44 ? 27.109 -18.859 -22.906 1 79.69 44 HIS B C 1
ATOM 3482 O O . HIS B 1 44 ? 28.125 -19.125 -22.25 1 79.69 44 HIS B O 1
ATOM 3488 N N . VAL B 1 45 ? 26.047 -18.547 -22.406 1 86 45 VAL B N 1
ATOM 3489 C CA . VAL B 1 45 ? 25.781 -18.688 -20.969 1 86 45 VAL B CA 1
ATOM 3490 C C . VAL B 1 45 ? 25.516 -20.156 -20.641 1 86 45 VAL B C 1
ATOM 3492 O O . VAL B 1 45 ? 24.719 -20.812 -21.297 1 86 45 VAL B O 1
ATOM 3495 N N . GLU B 1 46 ? 26.266 -20.672 -19.719 1 91.19 46 GLU B N 1
ATOM 3496 C CA . GLU B 1 46 ? 26.062 -22.047 -19.266 1 91.19 46 GLU B CA 1
ATOM 3497 C C . GLU B 1 46 ? 25.453 -22.078 -17.875 1 91.19 46 GLU B C 1
ATOM 3499 O O . GLU B 1 46 ? 25.734 -21.219 -17.047 1 91.19 46 GLU B O 1
ATOM 3504 N N . TYR B 1 47 ? 24.656 -23.125 -17.672 1 94.25 47 TYR B N 1
ATOM 3505 C CA . TYR B 1 47 ? 23.984 -23.312 -16.391 1 94.25 47 TYR B CA 1
ATOM 3506 C C . TYR B 1 47 ? 24.406 -24.609 -15.727 1 94.25 47 TYR B C 1
ATOM 3508 O O . TYR B 1 47 ? 24.594 -25.625 -16.406 1 94.25 47 TYR B O 1
ATOM 3516 N N . GLU B 1 48 ? 24.516 -24.562 -14.508 1 95.88 48 GLU B N 1
ATOM 3517 C CA . GLU B 1 48 ? 24.672 -25.766 -13.711 1 95.88 48 GLU B CA 1
ATOM 3518 C C . GLU B 1 48 ? 23.328 -26.281 -13.203 1 95.88 48 GLU B C 1
ATOM 3520 O O . GLU B 1 48 ? 22.641 -25.578 -12.469 1 95.88 48 GLU B O 1
ATOM 3525 N N . VAL B 1 49 ? 22.953 -27.438 -13.656 1 96.88 49 VAL B N 1
ATOM 3526 C CA . VAL B 1 49 ? 21.703 -28.062 -13.227 1 96.88 49 VAL B CA 1
ATOM 3527 C C . VAL B 1 49 ? 21.984 -29.078 -12.125 1 96.88 49 VAL B C 1
ATOM 3529 O O . VAL B 1 49 ? 22.75 -30.031 -12.32 1 96.88 49 VAL B O 1
ATOM 3532 N N . THR B 1 50 ? 21.359 -28.859 -10.977 1 95.38 50 THR B N 1
ATOM 3533 C CA . THR B 1 50 ? 21.547 -29.734 -9.836 1 95.38 50 THR B CA 1
ATOM 3534 C C . THR B 1 50 ? 20.234 -30.406 -9.453 1 95.38 50 THR B C 1
ATOM 3536 O O . THR B 1 50 ? 19.25 -29.734 -9.133 1 95.38 50 THR B O 1
ATOM 3539 N N . CYS B 1 51 ? 20.156 -31.656 -9.523 1 92.94 51 CYS B N 1
ATOM 3540 C CA . CYS B 1 51 ? 19.016 -32.438 -9.125 1 92.94 51 CYS B CA 1
ATOM 3541 C C . CYS B 1 51 ? 19.453 -33.688 -8.352 1 92.94 51 CYS B C 1
ATOM 3543 O O . CYS B 1 51 ? 20.031 -34.625 -8.938 1 92.94 51 CYS B O 1
ATOM 3545 N N . GLU B 1 52 ? 19.109 -33.719 -7.059 1 87.88 52 GLU B N 1
ATOM 3546 C CA . GLU B 1 52 ? 19.531 -34.812 -6.199 1 87.88 52 GLU B CA 1
ATOM 3547 C C . GLU B 1 52 ? 21.047 -35.031 -6.289 1 87.88 52 GLU B C 1
ATOM 3549 O O . GLU B 1 52 ? 21.828 -34.156 -5.977 1 87.88 52 GLU B O 1
ATOM 3554 N N . ARG B 1 53 ? 21.469 -36.219 -7.012 1 86.31 53 ARG B N 1
ATOM 3555 C CA . ARG B 1 53 ? 22.891 -36.562 -7.055 1 86.31 53 ARG B CA 1
ATOM 3556 C C . ARG B 1 53 ? 23.516 -36.125 -8.367 1 86.31 53 ARG B C 1
ATOM 3558 O O . ARG B 1 53 ? 24.734 -36.25 -8.555 1 86.31 53 ARG B O 1
ATOM 3565 N N . PHE B 1 54 ? 22.797 -35.562 -9.234 1 92.88 54 PHE B N 1
ATOM 3566 C CA . PHE B 1 54 ? 23.312 -35.188 -10.555 1 92.88 54 PHE B CA 1
ATOM 3567 C C . PHE B 1 54 ? 23.641 -33.688 -10.617 1 92.88 54 PHE B C 1
ATOM 3569 O O . PHE B 1 54 ? 22.875 -32.875 -10.125 1 92.88 54 PHE B O 1
ATOM 3576 N N . ILE B 1 55 ? 24.766 -33.438 -11.039 1 95.12 55 ILE B N 1
ATOM 3577 C CA . ILE B 1 55 ? 25.188 -32.062 -11.328 1 95.12 55 ILE B CA 1
ATOM 3578 C C . ILE B 1 55 ? 25.797 -32 -12.734 1 95.12 55 ILE B C 1
ATOM 3580 O O . ILE B 1 55 ? 26.844 -32.594 -12.992 1 95.12 55 ILE B O 1
ATOM 3584 N N . VAL B 1 56 ? 25.188 -31.312 -13.633 1 96.38 56 VAL B N 1
ATOM 3585 C CA . VAL B 1 56 ? 25.656 -31.297 -15.023 1 96.38 56 VAL B CA 1
ATOM 3586 C C . VAL B 1 56 ? 25.562 -29.891 -15.586 1 96.38 56 VAL B C 1
ATOM 3588 O O . VAL B 1 56 ? 24.672 -29.125 -15.227 1 96.38 56 VAL B O 1
ATOM 3591 N N . PRO B 1 57 ? 26.438 -29.531 -16.469 1 94.81 57 PRO B N 1
ATOM 3592 C CA . PRO B 1 57 ? 26.312 -28.25 -17.188 1 94.81 57 PRO B CA 1
ATOM 3593 C C . PRO B 1 57 ? 25.391 -28.344 -18.391 1 94.81 57 PRO B C 1
ATOM 3595 O O . PRO B 1 57 ? 25.391 -29.344 -19.109 1 94.81 57 PRO B O 1
ATOM 3598 N N . ARG B 1 58 ? 24.578 -27.391 -18.562 1 95.62 58 ARG B N 1
ATOM 3599 C CA . ARG B 1 58 ? 23.656 -27.297 -19.703 1 95.62 58 ARG B CA 1
ATOM 3600 C C . ARG B 1 58 ? 23.609 -25.875 -20.25 1 95.62 58 ARG B C 1
ATOM 3602 O O . ARG B 1 58 ? 23.719 -24.906 -19.5 1 95.62 58 ARG B O 1
ATOM 3609 N N . ARG B 1 59 ? 23.422 -25.766 -21.578 1 92.25 59 ARG B N 1
ATOM 3610 C CA . ARG B 1 59 ? 23.109 -24.5 -22.234 1 92.25 59 ARG B CA 1
ATOM 3611 C C . ARG B 1 59 ? 21.625 -24.406 -22.562 1 92.25 59 ARG B C 1
ATOM 3613 O O . ARG B 1 59 ? 20.906 -25.406 -22.5 1 92.25 59 ARG B O 1
ATOM 3620 N N . TYR B 1 60 ? 21.188 -23.234 -22.922 1 94.19 60 TYR B N 1
ATOM 3621 C CA . TYR B 1 60 ? 19.766 -23.078 -23.219 1 94.19 60 TYR B CA 1
ATOM 3622 C C . TYR B 1 60 ? 19.359 -23.984 -24.375 1 94.19 60 TYR B C 1
ATOM 3624 O O . TYR B 1 60 ? 18.266 -24.562 -24.359 1 94.19 60 TYR B O 1
ATOM 3632 N N . ASN B 1 61 ? 20.188 -24.141 -25.344 1 94.06 61 ASN B N 1
ATOM 3633 C CA . ASN B 1 61 ? 19.859 -24.953 -26.516 1 94.06 61 ASN B CA 1
ATOM 3634 C C . ASN B 1 61 ? 19.656 -26.422 -26.125 1 94.06 61 ASN B C 1
ATOM 3636 O O . ASN B 1 61 ? 18.938 -27.156 -26.797 1 94.06 61 ASN B O 1
ATOM 3640 N N . ASP B 1 62 ? 20.297 -26.859 -25.047 1 96.75 62 ASP B N 1
ATOM 3641 C CA . ASP B 1 62 ? 20.062 -28.203 -24.547 1 96.75 62 ASP B CA 1
ATOM 3642 C C . ASP B 1 62 ? 18.641 -28.344 -24 1 96.75 62 ASP B C 1
ATOM 3644 O O . ASP B 1 62 ? 18 -29.375 -24.219 1 96.75 62 ASP B O 1
ATOM 3648 N N . PHE B 1 63 ? 18.188 -27.297 -23.328 1 97.5 63 PHE B N 1
ATOM 3649 C CA . PHE B 1 63 ? 16.812 -27.312 -22.844 1 97.5 63 PHE B CA 1
ATOM 3650 C C . PHE B 1 63 ? 15.828 -27.328 -24 1 97.5 63 PHE B C 1
ATOM 3652 O O . PHE B 1 63 ? 14.82 -28.031 -23.969 1 97.5 63 PHE B O 1
ATOM 3659 N N . ALA B 1 64 ? 16.141 -26.547 -24.984 1 97.06 64 ALA B N 1
ATOM 3660 C CA . ALA B 1 64 ? 15.281 -26.484 -26.172 1 97.06 64 ALA B CA 1
ATOM 3661 C C . ALA B 1 64 ? 15.203 -27.844 -26.859 1 97.06 64 ALA B C 1
ATOM 3663 O O . ALA B 1 64 ? 14.133 -28.281 -27.281 1 97.06 64 ALA B O 1
ATOM 3664 N N . MET B 1 65 ? 16.328 -28.453 -26.938 1 97.5 65 MET B N 1
ATOM 3665 C CA . MET B 1 65 ? 16.375 -29.797 -27.516 1 97.5 65 MET B CA 1
ATOM 3666 C C . MET B 1 65 ? 15.586 -30.797 -26.672 1 97.5 65 MET B C 1
ATOM 3668 O O . MET B 1 65 ? 14.844 -31.609 -27.219 1 97.5 65 MET B O 1
ATOM 3672 N N . LEU B 1 66 ? 15.758 -30.75 -25.375 1 98.25 66 LEU B N 1
ATOM 3673 C CA . LEU B 1 66 ? 14.992 -31.609 -24.469 1 98.25 66 LEU B CA 1
ATOM 3674 C C . LEU B 1 66 ? 13.5 -31.469 -24.719 1 98.25 66 LEU B C 1
ATOM 3676 O O . LEU B 1 66 ? 12.789 -32.469 -24.844 1 98.25 66 LEU B O 1
ATOM 3680 N N . HIS B 1 67 ? 13.102 -30.219 -24.812 1 98.12 67 HIS B N 1
ATOM 3681 C CA . HIS B 1 67 ? 11.68 -29.953 -25.016 1 98.12 67 HIS B CA 1
ATOM 3682 C C . HIS B 1 67 ? 11.203 -30.531 -26.344 1 98.12 67 HIS B C 1
ATOM 3684 O O . HIS B 1 67 ? 10.109 -31.094 -26.422 1 98.12 67 HIS B O 1
ATOM 3690 N N . GLU B 1 68 ? 11.961 -30.406 -27.344 1 97.38 68 GLU B N 1
ATOM 3691 C CA . GLU B 1 68 ? 11.633 -30.938 -28.656 1 97.38 68 GLU B CA 1
ATOM 3692 C C . GLU B 1 68 ? 11.508 -32.469 -28.625 1 97.38 68 GLU B C 1
ATOM 3694 O O . GLU B 1 68 ? 10.539 -33.031 -29.141 1 97.38 68 GLU B O 1
ATOM 3699 N N . VAL B 1 69 ? 12.469 -33.125 -28 1 98.06 69 VAL B N 1
ATOM 3700 C CA . VAL B 1 69 ? 12.477 -34.562 -27.922 1 98.06 69 VAL B CA 1
ATOM 3701 C C . VAL B 1 69 ? 11.289 -35.062 -27.078 1 98.06 69 VAL B C 1
ATOM 3703 O O . VAL B 1 69 ? 10.609 -36 -27.453 1 98.06 69 VAL B O 1
ATOM 3706 N N . LEU B 1 70 ? 11.047 -34.344 -25.969 1 98.06 70 LEU B N 1
ATOM 3707 C CA . LEU B 1 70 ? 9.922 -34.719 -25.125 1 98.06 70 LEU B CA 1
ATOM 3708 C C . LEU B 1 70 ? 8.602 -34.594 -25.875 1 98.06 70 LEU B C 1
ATOM 3710 O O . LEU B 1 70 ? 7.711 -35.438 -25.734 1 98.06 70 LEU B O 1
ATOM 3714 N N . THR B 1 71 ? 8.461 -33.5 -26.688 1 96.38 71 THR B N 1
ATOM 3715 C CA . THR B 1 71 ? 7.234 -33.25 -27.453 1 96.38 71 THR B CA 1
ATOM 3716 C C . THR B 1 71 ? 7.035 -34.344 -28.5 1 96.38 71 THR B C 1
ATOM 3718 O O . THR B 1 71 ? 5.902 -34.719 -28.797 1 96.38 71 THR B O 1
ATOM 3721 N N . GLN B 1 72 ? 8.07 -34.844 -28.984 1 95.38 72 GLN B N 1
ATOM 3722 C CA . GLN B 1 72 ? 8.016 -35.906 -30.016 1 95.38 72 GLN B CA 1
ATOM 3723 C C . GLN B 1 72 ? 7.703 -37.25 -29.406 1 95.38 72 GLN B C 1
ATOM 3725 O O . GLN B 1 72 ? 6.879 -38 -29.938 1 95.38 72 GLN B O 1
ATOM 3730 N N . VAL B 1 73 ? 8.336 -37.594 -28.281 1 96.69 73 VAL B N 1
ATOM 3731 C CA . VAL B 1 73 ? 8.211 -38.906 -27.672 1 96.69 73 VAL B CA 1
ATOM 3732 C C . VAL B 1 73 ? 6.906 -38.969 -26.875 1 96.69 73 VAL B C 1
ATOM 3734 O O . VAL B 1 73 ? 6.254 -40.031 -26.859 1 96.69 73 VAL B O 1
ATOM 3737 N N . TYR B 1 74 ? 6.523 -37.844 -26.266 1 95.94 74 TYR B N 1
ATOM 3738 C CA . TYR B 1 74 ? 5.336 -37.781 -25.422 1 95.94 74 TYR B CA 1
ATOM 3739 C C . TYR B 1 74 ? 4.398 -36.656 -25.875 1 95.94 74 TYR B C 1
ATOM 3741 O O . TYR B 1 74 ? 4.113 -35.75 -25.109 1 95.94 74 TYR B O 1
ATOM 3749 N N . PRO B 1 75 ? 3.777 -36.781 -26.984 1 93 75 PRO B N 1
ATOM 3750 C CA . PRO B 1 75 ? 2.963 -35.688 -27.531 1 93 75 PRO B CA 1
ATOM 3751 C C . PRO B 1 75 ? 1.661 -35.469 -26.766 1 93 75 PRO B C 1
ATOM 3753 O O . PRO B 1 75 ? 1.063 -34.406 -26.844 1 93 75 PRO B O 1
ATOM 3756 N N . THR B 1 76 ? 1.165 -36.438 -26 1 93.69 76 THR B N 1
ATOM 3757 C CA . THR B 1 76 ? -0.122 -36.312 -25.328 1 93.69 76 THR B CA 1
ATOM 3758 C C . THR B 1 76 ? 0.062 -36.312 -23.812 1 93.69 76 THR B C 1
ATOM 3760 O O . THR B 1 76 ? -0.787 -36.812 -23.078 1 93.69 76 THR B O 1
ATOM 3763 N N . ARG B 1 77 ? 1.225 -35.906 -23.438 1 96.12 77 ARG B N 1
ATOM 3764 C CA . ARG B 1 77 ? 1.493 -35.688 -22.016 1 96.12 77 ARG B CA 1
ATOM 3765 C C . ARG B 1 77 ? 1.646 -34.219 -21.703 1 96.12 77 ARG B C 1
ATOM 3767 O O . ARG B 1 77 ? 1.989 -33.406 -22.594 1 96.12 77 ARG B O 1
ATOM 3774 N N . LEU B 1 78 ? 1.386 -33.844 -20.5 1 97.12 78 LEU B N 1
ATOM 3775 C CA . LEU B 1 78 ? 1.534 -32.469 -20.062 1 97.12 78 LEU B CA 1
ATOM 3776 C C . LEU B 1 78 ? 3.008 -32.094 -19.953 1 97.12 78 LEU B C 1
ATOM 3778 O O . LEU B 1 78 ? 3.764 -32.719 -19.219 1 97.12 78 LEU B O 1
ATOM 3782 N N . LEU B 1 79 ? 3.402 -31.125 -20.734 1 97.69 79 LEU B N 1
ATOM 3783 C CA . LEU B 1 79 ? 4.738 -30.531 -20.688 1 97.69 79 LEU B CA 1
ATOM 3784 C C . LEU B 1 79 ? 4.668 -29.031 -20.406 1 97.69 79 LEU B C 1
ATOM 3786 O O . LEU B 1 79 ? 3.898 -28.312 -21.031 1 97.69 79 LEU B O 1
ATOM 3790 N N . PRO B 1 80 ? 5.43 -28.641 -19.422 1 97.19 80 PRO B N 1
ATOM 3791 C CA . PRO B 1 80 ? 5.477 -27.203 -19.219 1 97.19 80 PRO B CA 1
ATOM 3792 C C . PRO B 1 80 ? 6.098 -26.453 -20.391 1 97.19 80 PRO B C 1
ATOM 3794 O O . PRO B 1 80 ? 6.891 -27.016 -21.141 1 97.19 80 PRO B O 1
ATOM 3797 N N . ARG B 1 81 ? 5.77 -25.188 -20.5 1 96.44 81 ARG B N 1
ATOM 3798 C CA . ARG B 1 81 ? 6.324 -24.375 -21.578 1 96.44 81 ARG B CA 1
ATOM 3799 C C . ARG B 1 81 ? 7.777 -24 -21.297 1 96.44 81 ARG B C 1
ATOM 3801 O O . ARG B 1 81 ? 8.117 -23.641 -20.172 1 96.44 81 ARG B O 1
ATOM 3808 N N . LEU B 1 82 ? 8.531 -24.188 -22.266 1 97.12 82 LEU B N 1
ATOM 3809 C CA . LEU B 1 82 ? 9.922 -23.766 -22.156 1 97.12 82 LEU B CA 1
ATOM 3810 C C . LEU B 1 82 ? 10.039 -22.25 -22.203 1 97.12 82 LEU B C 1
ATOM 3812 O O . LEU B 1 82 ? 9.406 -21.594 -23.047 1 97.12 82 LEU B O 1
ATOM 3816 N N . PRO B 1 83 ? 10.82 -21.75 -21.266 1 94.19 83 PRO B N 1
ATOM 3817 C CA . PRO B 1 83 ? 11.047 -20.297 -21.359 1 94.19 83 PRO B CA 1
ATOM 3818 C C . PRO B 1 83 ? 11.57 -19.875 -22.734 1 94.19 83 PRO B C 1
ATOM 3820 O O . PRO B 1 83 ? 12.391 -20.578 -23.328 1 94.19 83 PRO B O 1
ATOM 3823 N N . PRO B 1 84 ? 11.117 -18.75 -23.203 1 91.5 84 PRO B N 1
ATOM 3824 C CA . PRO B 1 84 ? 11.469 -18.344 -24.562 1 91.5 84 PRO B CA 1
ATOM 3825 C C . PRO B 1 84 ? 12.938 -17.938 -24.703 1 91.5 84 PRO B C 1
ATOM 3827 O O . PRO B 1 84 ? 13.562 -17.547 -23.719 1 91.5 84 PRO B O 1
ATOM 3830 N N . LYS B 1 85 ? 13.375 -18.047 -25.891 1 87.44 85 LYS B N 1
ATOM 3831 C CA . LYS B 1 85 ? 14.727 -17.609 -26.219 1 87.44 85 LYS B CA 1
ATOM 3832 C C . LYS B 1 85 ? 14.773 -16.109 -26.5 1 87.44 85 LYS B C 1
ATOM 3834 O O . LYS B 1 85 ? 13.859 -15.562 -27.109 1 87.44 85 LYS B O 1
ATOM 3839 N N . LYS B 1 86 ? 15.734 -15.461 -25.797 1 80.88 86 LYS B N 1
ATOM 3840 C CA . LYS B 1 86 ? 15.938 -14.047 -26.109 1 80.88 86 LYS B CA 1
ATOM 3841 C C . LYS B 1 86 ? 17.391 -13.781 -26.531 1 80.88 86 LYS B C 1
ATOM 3843 O O . LYS B 1 86 ? 18.312 -14.391 -26 1 80.88 86 LYS B O 1
ATOM 3848 N N . ALA B 1 87 ? 17.516 -12.961 -27.453 1 68.81 87 ALA B N 1
ATOM 3849 C CA . ALA B 1 87 ? 18.828 -12.672 -28.031 1 68.81 87 ALA B CA 1
ATOM 3850 C C . ALA B 1 87 ? 19.703 -11.883 -27.062 1 68.81 87 ALA B C 1
ATOM 3852 O O . ALA B 1 87 ? 20.875 -12.203 -26.875 1 68.81 87 ALA B O 1
ATOM 3853 N N . LEU B 1 88 ? 19.172 -10.797 -26.547 1 66.56 88 LEU B N 1
ATOM 3854 C CA . LEU B 1 88 ? 19.938 -9.922 -25.672 1 66.56 88 LEU B CA 1
ATOM 3855 C C . LEU B 1 88 ? 19.625 -10.195 -24.203 1 66.56 88 LEU B C 1
ATOM 3857 O O . LEU B 1 88 ? 18.469 -10.156 -23.797 1 66.56 88 LEU B O 1
ATOM 3861 N N . THR B 1 89 ? 20.797 -10.664 -23.594 1 69.06 89 THR B N 1
ATOM 3862 C CA . THR B 1 89 ? 20.469 -11.086 -22.234 1 69.06 89 THR B CA 1
ATOM 3863 C C . THR B 1 89 ? 21.219 -10.234 -21.203 1 69.06 89 THR B C 1
ATOM 3865 O O . THR B 1 89 ? 22.438 -10.094 -21.281 1 69.06 89 THR B O 1
ATOM 3868 N N . ASP B 1 90 ? 20.469 -9.383 -20.531 1 83.81 90 ASP B N 1
ATOM 3869 C CA . ASP B 1 90 ? 21.062 -8.734 -19.359 1 83.81 90 ASP B CA 1
ATOM 3870 C C . ASP B 1 90 ? 20.984 -9.641 -18.141 1 83.81 90 ASP B C 1
ATOM 3872 O O . ASP B 1 90 ? 20.469 -10.758 -18.219 1 83.81 90 ASP B O 1
ATOM 3876 N N . GLN B 1 91 ? 21.672 -9.203 -17.188 1 86.19 91 GLN B N 1
ATOM 3877 C CA . GLN B 1 91 ? 21.781 -10.023 -15.992 1 86.19 91 GLN B CA 1
ATOM 3878 C C . GLN B 1 91 ? 20.406 -10.305 -15.391 1 86.19 91 GLN B C 1
ATOM 3880 O O . GLN B 1 91 ? 20.156 -11.398 -14.867 1 86.19 91 GLN B O 1
ATOM 3885 N N . ALA B 1 92 ? 19.547 -9.352 -15.438 1 86.25 92 ALA B N 1
ATOM 3886 C CA . ALA B 1 92 ? 18.188 -9.531 -14.922 1 86.25 92 ALA B CA 1
ATOM 3887 C C . ALA B 1 92 ? 17.453 -10.625 -15.688 1 86.25 92 ALA B C 1
ATOM 3889 O O . ALA B 1 92 ? 16.75 -11.445 -15.094 1 86.25 92 ALA B O 1
ATOM 3890 N N . PHE B 1 93 ? 17.734 -10.609 -16.891 1 88.31 93 PHE B N 1
ATOM 3891 C CA . PHE B 1 93 ? 17.109 -11.617 -17.734 1 88.31 93 PHE B CA 1
ATOM 3892 C C . PHE B 1 93 ? 17.641 -13.008 -17.406 1 88.31 93 PHE B C 1
ATOM 3894 O O . PHE B 1 93 ? 16.875 -13.969 -17.328 1 88.31 93 PHE B O 1
ATOM 3901 N N . ILE B 1 94 ? 18.875 -13.086 -17.25 1 89.38 94 ILE B N 1
ATOM 3902 C CA . ILE B 1 94 ? 19.516 -14.375 -16.969 1 89.38 94 ILE B CA 1
ATOM 3903 C C . ILE B 1 94 ? 18.984 -14.938 -15.656 1 89.38 94 ILE B C 1
ATOM 3905 O O . ILE B 1 94 ? 18.688 -16.125 -15.555 1 89.38 94 ILE B O 1
ATOM 3909 N N . THR B 1 95 ? 18.812 -14.086 -14.734 1 88.81 95 THR B N 1
ATOM 3910 C CA . THR B 1 95 ? 18.312 -14.5 -13.438 1 88.81 95 THR B CA 1
ATOM 3911 C C . THR B 1 95 ? 16.875 -15 -13.555 1 88.81 95 THR B C 1
ATOM 3913 O O . THR B 1 95 ? 16.516 -16.031 -12.969 1 88.81 95 THR B O 1
ATOM 3916 N N . LYS B 1 96 ? 16.141 -14.32 -14.312 1 88.75 96 LYS B N 1
ATOM 3917 C CA . LYS B 1 96 ? 14.758 -14.719 -14.539 1 88.75 96 LYS B CA 1
ATOM 3918 C C . LYS B 1 96 ? 14.688 -16.062 -15.273 1 88.75 96 LYS B C 1
ATOM 3920 O O . LYS B 1 96 ? 13.844 -16.906 -14.953 1 88.75 96 LYS B O 1
ATOM 3925 N N . ARG B 1 97 ? 15.539 -16.203 -16.219 1 91.62 97 ARG B N 1
ATOM 3926 C CA . ARG B 1 97 ? 15.562 -17.438 -16.984 1 91.62 97 ARG B CA 1
ATOM 3927 C C . ARG B 1 97 ? 15.977 -18.609 -16.109 1 91.62 97 ARG B C 1
ATOM 3929 O O . ARG B 1 97 ? 15.422 -19.719 -16.234 1 91.62 97 ARG B O 1
ATOM 3936 N N . GLN B 1 98 ? 16.922 -18.438 -15.258 1 92.75 98 GLN B N 1
ATOM 3937 C CA . GLN B 1 98 ? 17.375 -19.484 -14.336 1 92.75 98 GLN B CA 1
ATOM 3938 C C . GLN B 1 98 ? 16.203 -20 -13.492 1 92.75 98 GLN B C 1
ATOM 3940 O O . GLN B 1 98 ? 16.016 -21.219 -13.375 1 92.75 98 GLN B O 1
ATOM 3945 N N . LYS B 1 99 ? 15.469 -19.094 -13.023 1 90.75 99 LYS B N 1
ATOM 3946 C CA . LYS B 1 99 ? 14.328 -19.469 -12.195 1 90.75 99 LYS B CA 1
ATOM 3947 C C . LYS B 1 99 ? 13.273 -20.203 -13.016 1 90.75 99 LYS B C 1
ATOM 3949 O O . LYS B 1 99 ? 12.695 -21.188 -12.555 1 90.75 99 LYS B O 1
ATOM 3954 N N . ALA B 1 100 ? 13.094 -19.703 -14.219 1 93.25 100 ALA B N 1
ATOM 3955 C CA . ALA B 1 100 ? 12.102 -20.328 -15.102 1 93.25 100 ALA B CA 1
ATOM 3956 C C . ALA B 1 100 ? 12.516 -21.734 -15.492 1 93.25 100 ALA B C 1
ATOM 3958 O O . ALA B 1 100 ? 11.688 -22.641 -15.531 1 93.25 100 ALA B O 1
ATOM 3959 N N . LEU B 1 101 ? 13.773 -21.922 -15.742 1 95.94 101 LEU B N 1
ATOM 3960 C CA . LEU B 1 101 ? 14.281 -23.234 -16.125 1 95.94 101 LEU B CA 1
ATOM 3961 C C . LEU B 1 101 ? 14.203 -24.203 -14.953 1 95.94 101 LEU B C 1
ATOM 3963 O O . LEU B 1 101 ? 13.93 -25.391 -15.141 1 95.94 101 LEU B O 1
ATOM 3967 N N . ALA B 1 102 ? 14.438 -23.688 -13.789 1 94.81 102 ALA B N 1
ATOM 3968 C CA . ALA B 1 102 ? 14.32 -24.531 -12.594 1 94.81 102 ALA B CA 1
ATOM 3969 C C . ALA B 1 102 ? 12.891 -25.016 -12.398 1 94.81 102 ALA B C 1
ATOM 3971 O O . ALA B 1 102 ? 12.664 -26.188 -12.094 1 94.81 102 ALA B O 1
ATOM 3972 N N . ARG B 1 103 ? 11.938 -24.156 -12.578 1 94.25 103 ARG B N 1
ATOM 3973 C CA . ARG B 1 103 ? 10.539 -24.547 -12.477 1 94.25 103 ARG B CA 1
ATOM 3974 C C . ARG B 1 103 ? 10.172 -25.562 -13.562 1 94.25 103 ARG B C 1
ATOM 3976 O O . ARG B 1 103 ? 9.484 -26.547 -13.289 1 94.25 103 ARG B O 1
ATOM 3983 N N . TYR B 1 104 ? 10.656 -25.266 -14.758 1 96.81 104 TYR B N 1
ATOM 3984 C CA . TYR B 1 104 ? 10.438 -26.156 -15.898 1 96.81 104 TYR B CA 1
ATOM 3985 C C . TYR B 1 104 ? 10.898 -27.578 -15.578 1 96.81 104 TYR B C 1
ATOM 3987 O O . TYR B 1 104 ? 10.133 -28.531 -15.742 1 96.81 104 TYR B O 1
ATOM 3995 N N . LEU B 1 105 ? 12.102 -27.688 -15.07 1 96.81 105 LEU B N 1
ATOM 3996 C CA . LEU B 1 105 ? 12.672 -29 -14.766 1 96.81 105 LEU B CA 1
ATOM 3997 C C . LEU B 1 105 ? 11.961 -29.641 -13.578 1 96.81 105 LEU B C 1
ATOM 3999 O O . LEU B 1 105 ? 11.805 -30.859 -13.523 1 96.81 105 LEU B O 1
ATOM 4003 N N . THR B 1 106 ? 11.547 -28.812 -12.641 1 95.19 106 THR B N 1
ATOM 4004 C CA . THR B 1 106 ? 10.859 -29.328 -11.461 1 95.19 106 THR B CA 1
ATOM 4005 C C . THR B 1 106 ? 9.531 -29.969 -11.844 1 95.19 106 THR B C 1
ATOM 4007 O O . THR B 1 106 ? 9.195 -31.047 -11.359 1 95.19 106 THR B O 1
ATOM 4010 N N . ILE B 1 107 ? 8.773 -29.344 -12.734 1 96.62 107 ILE B N 1
ATOM 4011 C CA . ILE B 1 107 ? 7.504 -29.891 -13.188 1 96.62 107 ILE B CA 1
ATOM 4012 C C . ILE B 1 107 ? 7.746 -31.203 -13.945 1 96.62 107 ILE B C 1
ATOM 4014 O O . ILE B 1 107 ? 7.035 -32.188 -13.734 1 96.62 107 ILE B O 1
ATOM 4018 N N . LEU B 1 108 ? 8.789 -31.219 -14.773 1 97.44 108 LEU B N 1
ATOM 4019 C CA . LEU B 1 108 ? 9.109 -32.438 -15.516 1 97.44 108 LEU B CA 1
ATOM 4020 C C . LEU B 1 108 ? 9.508 -33.562 -14.57 1 97.44 108 LEU B C 1
ATOM 4022 O O . LEU B 1 108 ? 9.078 -34.688 -14.75 1 97.44 108 LEU B O 1
ATOM 4026 N N . LEU B 1 109 ? 10.258 -33.25 -13.594 1 95.94 109 LEU B N 1
ATOM 4027 C CA . LEU B 1 109 ? 10.742 -34.219 -12.633 1 95.94 109 LEU B CA 1
ATOM 4028 C C . LEU B 1 109 ? 9.578 -34.875 -11.883 1 95.94 109 LEU B C 1
ATOM 4030 O O . LEU B 1 109 ? 9.586 -36.062 -11.633 1 95.94 109 LEU B O 1
ATOM 4034 N N . LYS B 1 110 ? 8.602 -34.125 -11.594 1 94.19 110 LYS B N 1
ATOM 4035 C CA . LYS B 1 110 ? 7.484 -34.594 -10.773 1 94.19 110 LYS B CA 1
ATOM 4036 C C . LYS B 1 110 ? 6.473 -35.344 -11.625 1 94.19 110 LYS B C 1
ATOM 4038 O O . LYS B 1 110 ? 5.625 -36.062 -11.086 1 94.19 110 LYS B O 1
ATOM 4043 N N . HIS B 1 111 ? 6.5 -35.188 -12.922 1 96.44 111 HIS B N 1
ATOM 4044 C CA . HIS B 1 111 ? 5.562 -35.875 -13.797 1 96.44 111 HIS B CA 1
ATOM 4045 C C . HIS B 1 111 ? 5.773 -37.375 -13.742 1 96.44 111 HIS B C 1
ATOM 4047 O O . HIS B 1 111 ? 6.898 -37.875 -13.891 1 96.44 111 HIS B O 1
ATOM 4053 N N . PRO B 1 112 ? 4.789 -38.094 -13.539 1 94.19 112 PRO B N 1
ATOM 4054 C CA . PRO B 1 112 ? 4.914 -39.531 -13.273 1 94.19 112 PRO B CA 1
ATOM 4055 C C . PRO B 1 112 ? 5.516 -40.312 -14.453 1 94.19 112 PRO B C 1
ATOM 4057 O O . PRO B 1 112 ? 6.207 -41.312 -14.25 1 94.19 112 PRO B O 1
ATOM 4060 N N . VAL B 1 113 ? 5.23 -39.969 -15.68 1 95.38 113 VAL B N 1
ATOM 4061 C CA . VAL B 1 113 ? 5.707 -40.656 -16.859 1 95.38 113 VAL B CA 1
ATOM 4062 C C . VAL B 1 113 ? 7 -40.031 -17.359 1 95.38 113 VAL B C 1
ATOM 4064 O O . VAL B 1 113 ? 8.016 -40.719 -17.516 1 95.38 113 VAL B O 1
ATOM 4067 N N . VAL B 1 114 ? 7.02 -38.719 -17.453 1 96.75 114 VAL B N 1
ATOM 4068 C CA . VAL B 1 114 ? 8.141 -38 -18.047 1 96.75 114 VAL B CA 1
ATOM 4069 C C . VAL B 1 114 ? 9.32 -38 -17.078 1 96.75 114 VAL B C 1
ATOM 4071 O O . VAL B 1 114 ? 10.469 -38.156 -17.484 1 96.75 114 VAL B O 1
ATOM 4074 N N . GLY B 1 115 ? 9.094 -37.812 -15.852 1 95.88 115 GLY B N 1
ATOM 4075 C CA . GLY B 1 115 ? 10.141 -37.719 -14.844 1 95.88 115 GLY B CA 1
ATOM 4076 C C . GLY B 1 115 ? 11.008 -38.938 -14.75 1 95.88 115 GLY B C 1
ATOM 4077 O O . GLY B 1 115 ? 12.211 -38.844 -14.5 1 95.88 115 GLY B O 1
ATOM 4078 N N . SER B 1 116 ? 10.406 -40.094 -14.922 1 94.19 116 SER B N 1
ATOM 4079 C CA . SER B 1 116 ? 11.141 -41.344 -14.82 1 94.19 116 SER B CA 1
ATOM 4080 C C . SER B 1 116 ? 11.57 -41.844 -16.203 1 94.19 116 SER B C 1
ATOM 4082 O O . SER B 1 116 ? 12.164 -42.906 -16.312 1 94.19 116 SER B O 1
ATOM 4084 N N . SER B 1 117 ? 11.258 -41.094 -17.188 1 96.06 117 SER B N 1
ATOM 4085 C CA . SER B 1 117 ? 11.578 -41.5 -18.562 1 96.06 117 SER B CA 1
ATOM 4086 C C . SER B 1 117 ? 13.078 -41.5 -18.797 1 96.06 117 SER B C 1
ATOM 4088 O O . SER B 1 117 ? 13.82 -40.75 -18.156 1 96.06 117 SER B O 1
ATOM 4090 N N . GLN B 1 118 ? 13.484 -42.281 -19.719 1 96 118 GLN B N 1
ATOM 4091 C CA . GLN B 1 118 ? 14.898 -42.312 -20.094 1 96 118 GLN B CA 1
ATOM 4092 C C . GLN B 1 118 ? 15.336 -40.969 -20.703 1 96 118 GLN B C 1
ATOM 4094 O O . GLN B 1 118 ? 16.484 -40.562 -20.531 1 96 118 GLN B O 1
ATOM 4099 N N . VAL B 1 119 ? 14.391 -40.375 -21.391 1 97.31 119 VAL B N 1
ATOM 4100 C CA . VAL B 1 119 ? 14.695 -39.094 -22.031 1 97.31 119 VAL B CA 1
ATOM 4101 C C . VAL B 1 119 ? 15.133 -38.094 -20.969 1 97.31 119 VAL B C 1
ATOM 4103 O O . VAL B 1 119 ? 16.203 -37.469 -21.078 1 97.31 119 VAL B O 1
ATOM 4106 N N . PHE B 1 120 ? 14.336 -37.938 -19.969 1 97.19 120 PHE B N 1
ATOM 4107 C CA . PHE B 1 120 ? 14.586 -36.938 -18.953 1 97.19 120 PHE B CA 1
ATOM 4108 C C . PHE B 1 120 ? 15.789 -37.312 -18.094 1 97.19 120 PHE B C 1
ATOM 4110 O O . PHE B 1 120 ? 16.609 -36.469 -17.766 1 97.19 120 PHE B O 1
ATOM 4117 N N . GLN B 1 121 ? 15.922 -38.562 -17.75 1 96.25 121 GLN B N 1
ATOM 4118 C CA . GLN B 1 121 ? 17.016 -39.031 -16.922 1 96.25 121 GLN B CA 1
ATOM 4119 C C . GLN B 1 121 ? 18.359 -38.844 -17.625 1 96.25 121 GLN B C 1
ATOM 4121 O O . GLN B 1 121 ? 19.359 -38.5 -16.984 1 96.25 121 GLN B O 1
ATOM 4126 N N . MET B 1 122 ? 18.344 -39.062 -18.938 1 97.06 122 MET B N 1
ATOM 4127 C CA . MET B 1 122 ? 19.578 -38.875 -19.688 1 97.06 122 MET B CA 1
ATOM 4128 C C . MET B 1 122 ? 19.984 -37.375 -19.688 1 97.06 122 MET B C 1
ATOM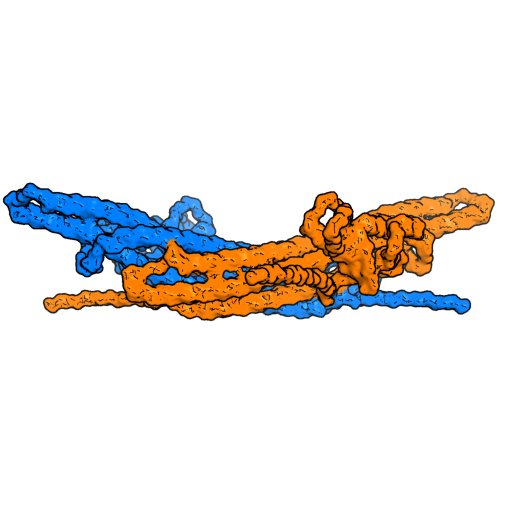 4130 O O . MET B 1 122 ? 21.156 -37.062 -19.547 1 97.06 122 MET B O 1
ATOM 4134 N N . PHE B 1 123 ? 19.047 -36.531 -19.812 1 97.88 123 PHE B N 1
ATOM 4135 C CA . PHE B 1 123 ? 19.328 -35.094 -19.766 1 97.88 123 PHE B CA 1
ATOM 4136 C C . PHE B 1 123 ? 19.969 -34.719 -18.453 1 97.88 123 PHE B C 1
ATOM 4138 O O . PHE B 1 123 ? 20.891 -33.875 -18.422 1 97.88 123 PHE B O 1
ATOM 4145 N N . LEU B 1 124 ? 19.484 -35.281 -17.312 1 96.12 124 LEU B N 1
ATOM 4146 C CA . LEU B 1 124 ? 19.953 -34.906 -15.977 1 96.12 124 LEU B CA 1
ATOM 4147 C C . LEU B 1 124 ? 21.312 -35.531 -15.68 1 96.12 124 LEU B C 1
ATOM 4149 O O . LEU B 1 124 ? 22.016 -35.094 -14.773 1 96.12 124 LEU B O 1
ATOM 4153 N N . SER B 1 125 ? 21.703 -36.531 -16.484 1 95.19 125 SER B N 1
ATOM 4154 C CA . SER B 1 125 ? 22.875 -37.281 -16.047 1 95.19 125 SER B CA 1
ATOM 4155 C C . SER B 1 125 ? 23.969 -37.312 -17.109 1 95.19 125 SER B C 1
ATOM 4157 O O . SER B 1 125 ? 25.125 -37.594 -16.812 1 95.19 125 SER B O 1
ATOM 4159 N N . PHE B 1 126 ? 23.641 -37.062 -18.328 1 95.69 126 PHE B N 1
ATOM 4160 C CA . PHE B 1 126 ? 24.594 -37.219 -19.438 1 95.69 126 PHE B CA 1
ATOM 4161 C C . PHE B 1 126 ? 25.75 -36.25 -19.297 1 95.69 126 PHE B C 1
ATOM 4163 O O . PHE B 1 126 ? 25.547 -35.031 -19.156 1 95.69 126 PHE B O 1
ATOM 4170 N N . THR B 1 127 ? 26.922 -36.719 -19.312 1 92.31 127 THR B N 1
ATOM 4171 C CA . THR B 1 127 ? 28.125 -35.875 -19.188 1 92.31 127 THR B CA 1
ATOM 4172 C C . THR B 1 127 ? 28.984 -35.969 -20.438 1 92.31 127 THR B C 1
ATOM 4174 O O . THR B 1 127 ? 30.078 -35.438 -20.484 1 92.31 127 THR B O 1
ATOM 4177 N N . GLY B 1 128 ? 28.547 -36.688 -21.391 1 87.25 128 GLY B N 1
ATOM 4178 C CA . GLY B 1 128 ? 29.312 -36.875 -22.609 1 87.25 128 GLY B CA 1
ATOM 4179 C C . GLY B 1 128 ? 29.312 -35.625 -23.484 1 87.25 128 GLY B C 1
ATOM 4180 O O . GLY B 1 128 ? 28.797 -34.594 -23.094 1 87.25 128 GLY B O 1
ATOM 4181 N N . LYS B 1 129 ? 30.016 -35.969 -24.656 1 84.38 129 LYS B N 1
ATOM 4182 C CA . LYS B 1 129 ? 30.094 -34.906 -25.656 1 84.38 129 LYS B CA 1
ATOM 4183 C C . LYS B 1 129 ? 28.844 -34.875 -26.531 1 84.38 129 LYS B C 1
ATOM 4185 O O . LYS B 1 129 ? 28.188 -35.906 -26.719 1 84.38 129 LYS B O 1
ATOM 4190 N N . ASP B 1 130 ? 28.219 -33.75 -26.922 1 90.31 130 ASP B N 1
ATOM 4191 C CA . ASP B 1 130 ? 27.156 -33.469 -27.891 1 90.31 130 ASP B CA 1
ATOM 4192 C C . ASP B 1 130 ? 25.812 -34.031 -27.391 1 90.31 130 ASP B C 1
ATOM 4194 O O . ASP B 1 130 ? 25.234 -34.906 -28.047 1 90.31 130 ASP B O 1
ATOM 4198 N N . LEU B 1 131 ? 25.344 -33.812 -26.375 1 94.12 131 LEU B N 1
ATOM 4199 C CA . LEU B 1 131 ? 24.078 -34.219 -25.766 1 94.12 131 LEU B CA 1
ATOM 4200 C C . LEU B 1 131 ? 22.953 -34.156 -26.781 1 94.12 131 LEU B C 1
ATOM 4202 O O . LEU B 1 131 ? 22.156 -35.094 -26.891 1 94.12 131 LEU B O 1
ATOM 4206 N N . GLN B 1 132 ? 22.859 -33.156 -27.594 1 95.56 132 GLN B N 1
ATOM 4207 C CA . GLN B 1 132 ? 21.75 -32.906 -28.5 1 95.56 132 GLN B CA 1
ATOM 4208 C C . GLN B 1 132 ? 21.641 -34 -29.578 1 95.56 132 GLN B C 1
ATOM 4210 O O . GLN B 1 132 ? 20.578 -34.594 -29.75 1 95.56 132 GLN B O 1
ATOM 4215 N N . ALA B 1 133 ? 22.781 -34.219 -30.172 1 95.19 133 ALA B N 1
ATOM 4216 C CA . ALA B 1 133 ? 22.781 -35.219 -31.25 1 95.19 133 ALA B CA 1
ATOM 4217 C C . ALA B 1 133 ? 22.484 -36.625 -30.688 1 95.19 133 ALA B C 1
ATOM 4219 O O . ALA B 1 133 ? 21.766 -37.406 -31.312 1 95.19 133 ALA B O 1
ATOM 4220 N N . THR B 1 134 ? 23.047 -36.938 -29.547 1 95.88 134 THR B N 1
ATOM 4221 C CA . THR B 1 134 ? 22.875 -38.25 -28.938 1 95.88 134 THR B CA 1
ATOM 4222 C C . THR B 1 134 ? 21.422 -38.5 -28.562 1 95.88 134 THR B C 1
ATOM 4224 O O . THR B 1 134 ? 20.859 -39.562 -28.844 1 95.88 134 THR B O 1
ATOM 4227 N N . MET B 1 135 ? 20.781 -37.562 -28 1 96.5 135 MET B N 1
ATOM 4228 C CA . MET B 1 135 ? 19.391 -37.719 -27.547 1 96.5 135 MET B CA 1
ATOM 4229 C C . MET B 1 135 ? 18.422 -37.719 -28.719 1 96.5 135 MET B C 1
ATOM 4231 O O . MET B 1 135 ? 17.484 -38.531 -28.734 1 96.5 135 MET B O 1
ATOM 4235 N N . LYS B 1 136 ? 18.672 -36.906 -29.75 1 96.19 136 LYS B N 1
ATOM 4236 C CA . LYS B 1 136 ? 17.812 -36.875 -30.922 1 96.19 136 LYS B CA 1
ATOM 4237 C C . LYS B 1 136 ? 17.859 -38.219 -31.672 1 96.19 136 LYS B C 1
ATOM 4239 O O . LYS B 1 136 ? 16.844 -38.656 -32.219 1 96.19 136 LYS B O 1
ATOM 4244 N N . LYS B 1 137 ? 19 -38.812 -31.672 1 95.62 137 LYS B N 1
ATOM 4245 C CA . LYS B 1 137 ? 19.172 -40.094 -32.344 1 95.62 137 LYS B CA 1
ATOM 4246 C C . LYS B 1 137 ? 18.578 -41.219 -31.531 1 95.62 137 LYS B C 1
ATOM 4248 O O . LYS B 1 137 ? 17.984 -42.156 -32.094 1 95.62 137 LYS B O 1
ATOM 4253 N N . LYS B 1 138 ? 18.672 -41.156 -30.25 1 95.62 138 LYS B N 1
ATOM 4254 C CA . LYS B 1 138 ? 18.297 -42.25 -29.375 1 95.62 138 LYS B CA 1
ATOM 4255 C C . LYS B 1 138 ? 16.781 -42.312 -29.172 1 95.62 138 LYS B C 1
ATOM 4257 O O . LYS B 1 138 ? 16.188 -43.375 -29.078 1 95.62 138 LYS B O 1
ATOM 4262 N N . PHE B 1 139 ? 16.188 -41.188 -29.078 1 96.69 139 PHE B N 1
ATOM 4263 C CA . PHE B 1 139 ? 14.773 -41.125 -28.703 1 96.69 139 PHE B CA 1
ATOM 4264 C C . PHE B 1 139 ? 13.93 -40.625 -29.875 1 96.69 139 PHE B C 1
ATOM 4266 O O . PHE B 1 139 ? 13.766 -39.438 -30.078 1 96.69 139 PHE B O 1
ATOM 4273 N N . THR B 1 140 ? 13.281 -41.562 -30.641 1 94 140 THR B N 1
ATOM 4274 C CA . THR B 1 140 ? 12.516 -41.219 -31.828 1 94 140 THR B CA 1
ATOM 4275 C C . THR B 1 140 ? 11.133 -41.844 -31.797 1 94 140 THR B C 1
ATOM 4277 O O . THR B 1 140 ? 10.273 -41.5 -32.594 1 94 140 THR B O 1
ATOM 4280 N N . VAL B 1 141 ? 10.891 -42.688 -30.812 1 93.38 141 VAL B N 1
ATOM 4281 C CA . VAL B 1 141 ? 9.672 -43.5 -30.812 1 93.38 141 VAL B CA 1
ATOM 4282 C C . VAL B 1 141 ? 8.578 -42.781 -30.031 1 93.38 141 VAL B C 1
ATOM 4284 O O . VAL B 1 141 ? 8.789 -42.375 -28.891 1 93.38 141 VAL B O 1
ATOM 4287 N N . ASP B 1 142 ? 7.465 -42.656 -30.641 1 92.75 142 ASP B N 1
ATOM 4288 C CA . ASP B 1 142 ? 6.27 -42.094 -30.016 1 92.75 142 ASP B CA 1
ATOM 4289 C C . ASP B 1 142 ? 5.648 -43.062 -29.016 1 92.75 142 ASP B C 1
ATOM 4291 O O . ASP B 1 142 ? 5.398 -44.25 -29.359 1 92.75 142 ASP B O 1
ATOM 4295 N N . GLU B 1 143 ? 5.391 -42.625 -27.844 1 92.12 143 GLU B N 1
ATOM 4296 C CA . GLU B 1 143 ? 4.828 -43.469 -26.797 1 92.12 143 GLU B CA 1
ATOM 4297 C C . GLU B 1 143 ? 3.521 -44.125 -27.234 1 92.12 143 GLU B C 1
ATOM 4299 O O . GLU B 1 143 ? 3.191 -45.219 -26.812 1 92.12 143 GLU B O 1
ATOM 4304 N N . ARG B 1 144 ? 2.766 -43.531 -28.094 1 87.94 144 ARG B N 1
ATOM 4305 C CA . ARG B 1 144 ? 1.464 -44 -28.562 1 87.94 144 ARG B CA 1
ATOM 4306 C C . ARG B 1 144 ? 1.596 -45.312 -29.344 1 87.94 144 ARG B C 1
ATOM 4308 O O . ARG B 1 144 ? 0.643 -46.094 -29.438 1 87.94 144 ARG B O 1
ATOM 4315 N N . SER B 1 145 ? 2.768 -45.531 -29.812 1 86.94 145 SER B N 1
ATOM 4316 C CA . SER B 1 145 ? 2.979 -46.688 -30.672 1 86.94 145 SER B CA 1
ATOM 4317 C C . SER B 1 145 ? 3.406 -47.906 -29.859 1 86.94 145 SER B C 1
ATOM 4319 O O . SER B 1 145 ? 3.365 -49.031 -30.359 1 86.94 145 SER B O 1
ATOM 4321 N N . ILE B 1 146 ? 3.75 -47.719 -28.609 1 86.62 146 ILE B N 1
ATOM 4322 C CA . ILE B 1 146 ? 4.371 -48.844 -27.906 1 86.62 146 ILE B CA 1
ATOM 4323 C C . ILE B 1 146 ? 3.582 -49.156 -26.625 1 86.62 146 ILE B C 1
ATOM 4325 O O . ILE B 1 146 ? 3.797 -50.188 -26 1 86.62 146 ILE B O 1
ATOM 4329 N N . MET B 1 147 ? 2.641 -48.438 -26.25 1 84.69 147 MET B N 1
ATOM 4330 C CA . MET B 1 147 ? 1.972 -48.625 -24.969 1 84.69 147 MET B CA 1
ATOM 4331 C C . MET B 1 147 ? 1.006 -49.781 -25.031 1 84.69 147 MET B C 1
ATOM 4333 O O . MET B 1 147 ? 0.17 -49.875 -25.922 1 84.69 147 MET B O 1
ATOM 4337 N N . PRO B 1 148 ? 1.173 -50.562 -24.031 1 87 148 PRO B N 1
ATOM 4338 C CA . PRO B 1 148 ? 0.32 -51.75 -24.016 1 87 148 PRO B CA 1
ATOM 4339 C C . PRO B 1 148 ? -1.148 -51.438 -23.75 1 87 148 PRO B C 1
ATOM 4341 O O . PRO B 1 148 ? -1.457 -50.594 -22.891 1 87 148 PRO B O 1
ATOM 4344 N N . SER B 1 149 ? -1.994 -52.125 -24.391 1 85.62 149 SER B N 1
ATOM 4345 C CA . SER B 1 149 ? -3.426 -51.844 -24.359 1 85.62 149 SER B CA 1
ATOM 4346 C C . SER B 1 149 ? -4.023 -52.188 -22.984 1 85.62 149 SER B C 1
ATOM 4348 O O . SER B 1 149 ? -5.07 -51.656 -22.625 1 85.62 149 SER B O 1
ATOM 4350 N N . ASN B 1 150 ? -3.396 -52.969 -22.172 1 88.62 150 ASN B N 1
ATOM 4351 C CA . ASN B 1 150 ? -3.93 -53.375 -20.875 1 88.62 150 ASN B CA 1
ATOM 4352 C C . ASN B 1 150 ? -3.996 -52.156 -19.922 1 88.62 150 ASN B C 1
ATOM 4354 O O . ASN B 1 150 ? -4.797 -52.156 -18.984 1 88.62 150 ASN B O 1
ATOM 4358 N N . LEU B 1 151 ? -3.23 -51.156 -20.219 1 88.31 151 LEU B N 1
ATOM 4359 C CA . LEU B 1 151 ? -3.162 -50 -19.344 1 88.31 151 LEU B CA 1
ATOM 4360 C C . LEU B 1 151 ? -4.41 -49.125 -19.5 1 88.31 151 LEU B C 1
ATOM 4362 O O . LEU B 1 151 ? -4.781 -48.406 -18.578 1 88.31 151 LEU B O 1
ATOM 4366 N N . TYR B 1 152 ? -5.098 -49.25 -20.656 1 89.75 152 TYR B N 1
ATOM 4367 C CA . TYR B 1 152 ? -6.199 -48.344 -20.906 1 89.75 152 TYR B CA 1
ATOM 4368 C C . TYR B 1 152 ? -7.426 -49.094 -21.422 1 89.75 152 TYR B C 1
ATOM 4370 O O . TYR B 1 152 ? -8.297 -48.5 -22.062 1 89.75 152 TYR B O 1
ATOM 4378 N N . SER B 1 153 ? -7.473 -50.281 -21.141 1 88.69 153 SER B N 1
ATOM 4379 C CA . SER B 1 153 ? -8.594 -51.125 -21.594 1 88.69 153 SER B CA 1
ATOM 4380 C C . SER B 1 153 ? -9.891 -50.688 -20.906 1 88.69 153 SER B C 1
ATOM 4382 O O . SER B 1 153 ? -10.977 -50.875 -21.453 1 88.69 153 SER B O 1
ATOM 4384 N N . HIS B 1 154 ? -9.773 -50.094 -19.812 1 85.75 154 HIS B N 1
ATOM 4385 C CA . HIS B 1 154 ? -10.938 -49.688 -19.047 1 85.75 154 HIS B CA 1
ATOM 4386 C C . HIS B 1 154 ? -11.562 -48.406 -19.594 1 85.75 154 HIS B C 1
ATOM 4388 O O . HIS B 1 154 ? -12.688 -48.062 -19.25 1 85.75 154 HIS B O 1
ATOM 4394 N N . MET B 1 155 ? -10.914 -47.812 -20.578 1 87.25 155 MET B N 1
ATOM 4395 C CA . MET B 1 155 ? -11.414 -46.562 -21.141 1 87.25 155 MET B CA 1
ATOM 4396 C C . MET B 1 155 ? -12.547 -46.812 -22.125 1 87.25 155 MET B C 1
ATOM 4398 O O . MET B 1 155 ? -12.43 -47.656 -23 1 87.25 155 MET B O 1
ATOM 4402 N N . VAL B 1 156 ? -13.633 -46.062 -21.828 1 84.5 156 VAL B N 1
ATOM 4403 C CA . VAL B 1 156 ? -14.781 -46.156 -22.719 1 84.5 156 VAL B CA 1
ATOM 4404 C C . VAL B 1 156 ? -15.023 -44.781 -23.375 1 84.5 156 VAL B C 1
ATOM 4406 O O . VAL B 1 156 ? -15.562 -43.875 -22.734 1 84.5 156 VAL B O 1
ATOM 4409 N N . PRO B 1 157 ? -14.773 -44.656 -24.688 1 81.94 157 PRO B N 1
ATOM 4410 C CA . PRO B 1 157 ? -14.812 -43.375 -25.375 1 81.94 157 PRO B CA 1
ATOM 4411 C C . PRO B 1 157 ? -16.188 -42.688 -25.281 1 81.94 157 PRO B C 1
ATOM 4413 O O . PRO B 1 157 ? -16.266 -41.469 -25.141 1 81.94 157 PRO B O 1
ATOM 4416 N N . SER B 1 158 ? -17.25 -43.375 -25.359 1 79.62 158 SER B N 1
ATOM 4417 C CA . SER B 1 158 ? -18.594 -42.812 -25.344 1 79.62 158 SER B CA 1
ATOM 4418 C C . SER B 1 158 ? -18.891 -42.094 -24.031 1 79.62 158 SER B C 1
ATOM 4420 O O . SER B 1 158 ? -19.641 -41.125 -24.016 1 79.62 158 SER B O 1
ATOM 4422 N N . ASP B 1 159 ? -18.234 -42.406 -22.969 1 80.19 159 ASP B N 1
ATOM 4423 C CA . ASP B 1 159 ? -18.453 -41.844 -21.641 1 80.19 159 ASP B CA 1
ATOM 4424 C C . ASP B 1 159 ? -17.703 -40.531 -21.484 1 80.19 159 ASP B C 1
ATOM 4426 O O . ASP B 1 159 ? -18 -39.75 -20.578 1 80.19 159 ASP B O 1
ATOM 4430 N N . TRP B 1 160 ? -16.812 -40.281 -22.516 1 81.12 160 TRP B N 1
ATOM 4431 C CA . TRP B 1 160 ? -15.859 -39.219 -22.266 1 81.12 160 TRP B CA 1
ATOM 4432 C C . TRP B 1 160 ? -16.219 -37.969 -23.062 1 81.12 160 TRP B C 1
ATOM 4434 O O . TRP B 1 160 ? -15.727 -36.875 -22.781 1 81.12 160 TRP B O 1
ATOM 4444 N N . ALA B 1 161 ? -17.062 -38.094 -24.062 1 77.31 161 ALA B N 1
ATOM 4445 C CA . ALA B 1 161 ? -17.328 -36.938 -24.953 1 77.31 161 ALA B CA 1
ATOM 4446 C C . ALA B 1 161 ? -17.828 -35.75 -24.172 1 77.31 161 ALA B C 1
ATOM 4448 O O . ALA B 1 161 ? -17.266 -34.656 -24.266 1 77.31 161 ALA B O 1
ATOM 4449 N N . THR B 1 162 ? -18.828 -35.906 -23.391 1 82.44 162 THR B N 1
ATOM 4450 C CA . THR B 1 162 ? -19.406 -34.844 -22.594 1 82.44 162 THR B CA 1
ATOM 4451 C C . THR B 1 162 ? -18.438 -34.375 -21.516 1 82.44 162 THR B C 1
ATOM 4453 O O . THR B 1 162 ? -18.312 -33.188 -21.234 1 82.44 162 THR B O 1
ATOM 4456 N N . ARG B 1 163 ? -17.719 -35.219 -20.953 1 83.06 163 ARG B N 1
ATOM 4457 C CA . ARG B 1 163 ? -16.797 -34.938 -19.875 1 83.06 163 ARG B CA 1
ATOM 4458 C C . ARG B 1 163 ? -15.625 -34.062 -20.375 1 83.06 163 ARG B C 1
ATOM 4460 O O . ARG B 1 163 ? -15.148 -33.188 -19.656 1 83.06 163 ARG B O 1
ATOM 4467 N N . LEU B 1 164 ? -15.266 -34.344 -21.594 1 85.31 164 LEU B N 1
ATOM 4468 C CA . LEU B 1 164 ? -14.141 -33.625 -22.172 1 85.31 164 LEU B CA 1
ATOM 4469 C C . LEU B 1 164 ? -14.492 -32.156 -22.391 1 85.31 164 LEU B C 1
ATOM 4471 O O . LEU B 1 164 ? -13.664 -31.281 -22.172 1 85.31 164 LEU B O 1
ATOM 4475 N N . VAL B 1 165 ? -15.75 -31.922 -22.797 1 85.31 165 VAL B N 1
ATOM 4476 C CA . VAL B 1 165 ? -16.203 -30.547 -23.016 1 85.31 165 VAL B CA 1
ATOM 4477 C C . VAL B 1 165 ? -16.266 -29.797 -21.688 1 85.31 165 VAL B C 1
ATOM 4479 O O . VAL B 1 165 ? -15.789 -28.672 -21.562 1 85.31 165 VAL B O 1
ATOM 4482 N N . GLU B 1 166 ? -16.844 -30.391 -20.672 1 85.56 166 GLU B N 1
ATOM 4483 C CA . GLU B 1 166 ? -16.953 -29.797 -19.344 1 85.56 166 GLU B CA 1
ATOM 4484 C C . GLU B 1 166 ? -15.57 -29.531 -18.75 1 85.56 166 GLU B C 1
ATOM 4486 O O . GLU B 1 166 ? -15.352 -28.469 -18.156 1 85.56 166 GLU B O 1
ATOM 4491 N N . MET B 1 167 ? -14.734 -30.453 -18.969 1 86.62 167 MET B N 1
ATOM 4492 C CA . MET B 1 167 ? -13.375 -30.328 -18.453 1 86.62 167 MET B CA 1
ATOM 4493 C C . MET B 1 167 ? -12.656 -29.156 -19.125 1 86.62 167 MET B C 1
ATOM 4495 O O . MET B 1 167 ? -11.961 -28.391 -18.453 1 86.62 167 MET B O 1
ATOM 4499 N N . LYS B 1 168 ? -12.836 -29.109 -20.406 1 88.62 168 LYS B N 1
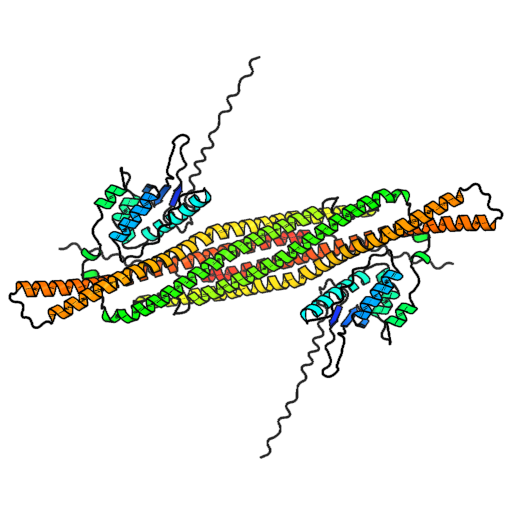ATOM 4500 C CA . LYS B 1 168 ? -12.203 -28.016 -21.141 1 88.62 168 LYS B CA 1
ATOM 4501 C C . LYS B 1 168 ? -12.625 -26.656 -20.594 1 88.62 168 LYS B C 1
ATOM 4503 O O . LYS B 1 168 ? -11.781 -25.797 -20.328 1 88.62 168 LYS B O 1
ATOM 4508 N N . ASP B 1 169 ? -13.898 -26.469 -20.422 1 91.19 169 ASP B N 1
ATOM 4509 C CA . ASP B 1 169 ? -14.43 -25.203 -19.938 1 91.19 169 ASP B CA 1
ATOM 4510 C C . ASP B 1 169 ? -13.953 -24.922 -18.516 1 91.19 169 ASP B C 1
ATOM 4512 O O . ASP B 1 169 ? -13.492 -23.812 -18.203 1 91.19 169 ASP B O 1
ATOM 4516 N N . GLN B 1 170 ? -14.039 -25.875 -17.672 1 90.94 170 GLN B N 1
ATOM 4517 C CA . GLN B 1 170 ? -13.664 -25.734 -16.281 1 90.94 170 GLN B CA 1
ATOM 4518 C C . GLN B 1 170 ? -12.18 -25.391 -16.141 1 90.94 170 GLN B C 1
ATOM 4520 O O . GLN B 1 170 ? -11.812 -24.484 -15.375 1 90.94 170 GLN B O 1
ATOM 4525 N N . MET B 1 171 ? -11.391 -26.078 -16.906 1 91.81 171 MET B N 1
ATOM 4526 C CA . MET B 1 171 ? -9.953 -25.875 -16.797 1 91.81 171 MET B CA 1
ATOM 4527 C C . MET B 1 171 ? -9.547 -24.516 -17.391 1 91.81 171 MET B C 1
ATOM 4529 O O . MET B 1 171 ? -8.594 -23.891 -16.922 1 91.81 171 MET B O 1
ATOM 4533 N N . THR B 1 172 ? -10.234 -24.125 -18.391 1 93.5 172 THR B N 1
ATOM 4534 C CA . THR B 1 172 ? -10 -22.781 -18.922 1 93.5 172 THR B CA 1
ATOM 4535 C C . THR B 1 172 ? -10.305 -21.719 -17.875 1 93.5 172 THR B C 1
ATOM 4537 O O . THR B 1 172 ? -9.523 -20.781 -17.688 1 93.5 172 THR B O 1
ATOM 4540 N N . ASN B 1 173 ? -11.414 -21.891 -17.234 1 94.06 173 ASN B N 1
ATOM 4541 C CA . ASN B 1 173 ? -11.797 -20.953 -16.172 1 94.06 173 ASN B CA 1
ATOM 4542 C C . ASN B 1 173 ? -10.812 -21 -15.008 1 94.06 173 ASN B C 1
ATOM 4544 O O . ASN B 1 173 ? -10.477 -19.953 -14.438 1 94.06 173 ASN B O 1
ATOM 4548 N N . ALA B 1 174 ? -10.391 -22.172 -14.648 1 93.5 174 ALA B N 1
ATOM 4549 C CA . ALA B 1 174 ? -9.406 -22.312 -13.578 1 93.5 174 ALA B CA 1
ATOM 4550 C C . ALA B 1 174 ? -8.109 -21.594 -13.914 1 93.5 174 ALA B C 1
ATOM 4552 O O . ALA B 1 174 ? -7.523 -20.922 -13.062 1 93.5 174 ALA B O 1
ATOM 4553 N N . GLU B 1 175 ? -7.723 -21.781 -15.125 1 94.19 175 GLU B N 1
ATOM 4554 C CA . GLU B 1 175 ? -6.508 -21.109 -15.57 1 94.19 175 GLU B CA 1
ATOM 4555 C C . GLU B 1 175 ? -6.645 -19.594 -15.453 1 94.19 175 GLU B C 1
ATOM 4557 O O . GLU B 1 175 ? -5.707 -18.906 -15.039 1 94.19 175 GLU B O 1
ATOM 4562 N N . LEU B 1 176 ? -7.781 -19.062 -15.844 1 94.62 176 LEU B N 1
ATOM 4563 C CA . LEU B 1 176 ? -8.047 -17.625 -15.734 1 94.62 176 LEU B CA 1
ATOM 4564 C C . LEU B 1 176 ? -8 -17.172 -14.281 1 94.62 176 LEU B C 1
ATOM 4566 O O . LEU B 1 176 ? -7.43 -16.125 -13.969 1 94.62 176 LEU B O 1
ATOM 4570 N N . THR B 1 177 ? -8.57 -17.922 -13.43 1 94.38 177 THR B N 1
ATOM 4571 C CA . THR B 1 177 ? -8.586 -17.578 -12.008 1 94.38 177 THR B CA 1
ATOM 4572 C C . THR B 1 177 ? -7.168 -17.562 -11.445 1 94.38 177 THR B C 1
ATOM 4574 O O . THR B 1 177 ? -6.816 -16.672 -10.672 1 94.38 177 THR B O 1
ATOM 4577 N N . VAL B 1 178 ? -6.383 -18.531 -11.852 1 93.81 178 VAL B N 1
ATOM 4578 C CA . VAL B 1 178 ? -5 -18.594 -11.391 1 93.81 178 VAL B CA 1
ATOM 4579 C C . VAL B 1 178 ? -4.227 -17.375 -11.891 1 93.81 178 VAL B C 1
ATOM 4581 O O . VAL B 1 178 ? -3.412 -16.812 -11.164 1 93.81 178 VAL B O 1
ATOM 4584 N N . ARG B 1 179 ? -4.473 -16.984 -13.086 1 93.19 179 ARG B N 1
ATOM 4585 C CA . ARG B 1 179 ? -3.832 -15.789 -13.633 1 93.19 179 ARG B CA 1
ATOM 4586 C C . ARG B 1 179 ? -4.195 -14.547 -12.82 1 93.19 179 ARG B C 1
ATOM 4588 O O . ARG B 1 179 ? -3.336 -13.711 -12.539 1 93.19 179 ARG B O 1
ATOM 4595 N N . LYS B 1 180 ? -5.434 -14.445 -12.492 1 94.88 180 LYS B N 1
ATOM 4596 C CA . LYS B 1 180 ? -5.879 -13.32 -11.672 1 94.88 180 LYS B CA 1
ATOM 4597 C C . LYS B 1 180 ? -5.238 -13.359 -10.289 1 94.88 180 LYS B C 1
ATOM 4599 O O . LYS B 1 180 ? -4.867 -12.32 -9.742 1 94.88 180 LYS B O 1
ATOM 4604 N N . LEU B 1 181 ? -5.137 -14.531 -9.742 1 93.31 181 LEU B N 1
ATOM 4605 C CA . LEU B 1 181 ? -4.477 -14.695 -8.453 1 93.31 181 LEU B CA 1
ATOM 4606 C C . LEU B 1 181 ? -3.023 -14.242 -8.523 1 93.31 181 LEU B C 1
ATOM 4608 O O . LEU B 1 181 ? -2.531 -13.57 -7.613 1 93.31 181 LEU B O 1
ATOM 4612 N N . LYS B 1 182 ? -2.42 -14.602 -9.562 1 93.12 182 LYS B N 1
ATOM 4613 C CA . LYS B 1 182 ? -1.035 -14.18 -9.758 1 93.12 182 LYS B CA 1
ATOM 4614 C C . LYS B 1 182 ? -0.929 -12.656 -9.852 1 93.12 182 LYS B C 1
ATOM 4616 O O . LYS B 1 182 ? -0.035 -12.055 -9.25 1 93.12 182 LYS B O 1
ATOM 4621 N N . ARG B 1 183 ? -1.812 -12.039 -10.562 1 93.56 183 ARG B N 1
ATOM 4622 C CA . ARG B 1 183 ? -1.834 -10.578 -10.672 1 93.56 183 ARG B CA 1
ATOM 4623 C C . ARG B 1 183 ? -2.053 -9.938 -9.305 1 93.56 183 ARG B C 1
ATOM 4625 O O . ARG B 1 183 ? -1.442 -8.906 -8.992 1 93.56 183 ARG B O 1
ATOM 4632 N N . THR B 1 184 ? -2.953 -10.477 -8.57 1 94.19 184 THR B N 1
ATOM 4633 C CA . THR B 1 184 ? -3.219 -9.984 -7.223 1 94.19 184 THR B CA 1
ATOM 4634 C C . THR B 1 184 ? -1.958 -10.039 -6.363 1 94.19 184 THR B C 1
ATOM 4636 O O . THR B 1 184 ? -1.659 -9.102 -5.629 1 94.19 184 THR B O 1
ATOM 4639 N N . MET B 1 185 ? -1.228 -11.086 -6.488 1 92.81 185 MET B N 1
ATOM 4640 C CA . MET B 1 185 ? 0.002 -11.227 -5.715 1 92.81 185 MET B CA 1
ATOM 4641 C C . MET B 1 185 ? 1.036 -10.195 -6.145 1 92.81 185 MET B C 1
ATOM 4643 O O . MET B 1 185 ? 1.772 -9.664 -5.312 1 92.81 185 MET B O 1
ATOM 4647 N N . ASP B 1 186 ? 1.115 -9.977 -7.422 1 92.44 186 ASP B N 1
ATOM 4648 C CA . ASP B 1 186 ? 1.997 -8.914 -7.906 1 92.44 186 ASP B CA 1
ATOM 4649 C C . ASP B 1 186 ? 1.609 -7.562 -7.312 1 92.44 186 ASP B C 1
ATOM 4651 O O . ASP B 1 186 ? 2.479 -6.758 -6.973 1 92.44 186 ASP B O 1
ATOM 4655 N N . ALA B 1 187 ? 0.322 -7.355 -7.211 1 94.31 187 ALA B N 1
ATOM 4656 C CA . ALA B 1 187 ? -0.179 -6.109 -6.633 1 94.31 187 ALA B CA 1
ATOM 4657 C C . ALA B 1 187 ? 0.182 -6.008 -5.152 1 94.31 187 ALA B C 1
ATOM 4659 O O . ALA B 1 187 ? 0.491 -4.918 -4.66 1 94.31 187 ALA B O 1
ATOM 4660 N N . PHE B 1 188 ? 0.141 -7.145 -4.418 1 93.5 188 PHE B N 1
ATOM 4661 C CA . PHE B 1 188 ? 0.592 -7.199 -3.031 1 93.5 188 PHE B CA 1
ATOM 4662 C C . PHE B 1 188 ? 2.025 -6.691 -2.908 1 93.5 188 PHE B C 1
ATOM 4664 O O . PHE B 1 188 ? 2.316 -5.836 -2.07 1 93.5 188 PHE B O 1
ATOM 4671 N N . CYS B 1 189 ? 2.832 -7.203 -3.754 1 93.06 189 CYS B N 1
ATOM 4672 C CA . CYS B 1 189 ? 4.246 -6.844 -3.721 1 93.06 189 CYS B CA 1
ATOM 4673 C C . CYS B 1 189 ? 4.438 -5.363 -4.023 1 93.06 189 CYS B C 1
ATOM 4675 O O . CYS B 1 189 ? 5.223 -4.684 -3.357 1 93.06 189 CYS B O 1
ATOM 4677 N N . ALA B 1 190 ? 3.746 -4.852 -5.008 1 95.25 190 ALA B N 1
ATOM 4678 C CA . ALA B 1 190 ? 3.84 -3.439 -5.375 1 95.25 190 ALA B CA 1
ATOM 4679 C C . ALA B 1 190 ? 3.396 -2.543 -4.223 1 95.25 190 ALA B C 1
ATOM 4681 O O . ALA B 1 190 ? 4.016 -1.51 -3.959 1 95.25 190 ALA B O 1
ATOM 4682 N N . THR B 1 191 ? 2.332 -2.896 -3.57 1 96.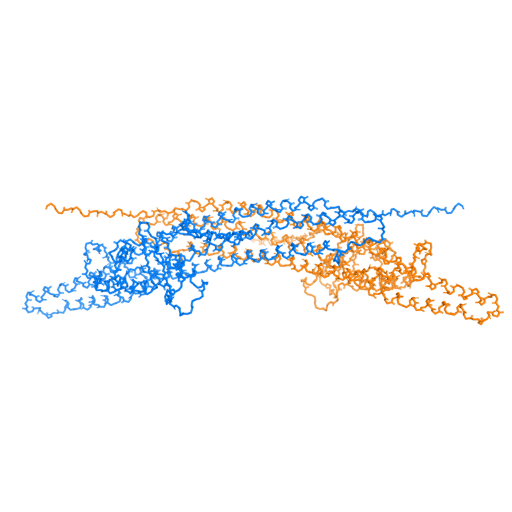5 191 THR B N 1
ATOM 4683 C CA . THR B 1 191 ? 1.797 -2.123 -2.455 1 96.5 191 THR B CA 1
ATOM 4684 C C . THR B 1 191 ? 2.793 -2.08 -1.299 1 96.5 191 THR B C 1
ATOM 4686 O O . THR B 1 191 ? 2.992 -1.03 -0.684 1 96.5 191 THR B O 1
ATOM 4689 N N . SER B 1 192 ? 3.385 -3.219 -0.987 1 96.25 192 SER B N 1
ATOM 4690 C CA . SER B 1 192 ? 4.387 -3.262 0.073 1 96.25 192 SER B CA 1
ATOM 4691 C C . SER B 1 192 ? 5.59 -2.391 -0.268 1 96.25 192 SER B C 1
ATOM 4693 O O . SER B 1 192 ? 6.164 -1.743 0.611 1 96.25 192 SER B O 1
ATOM 4695 N N . LYS B 1 193 ? 5.992 -2.385 -1.514 1 96.81 193 LYS B N 1
ATOM 4696 C CA . LYS B 1 193 ? 7.09 -1.519 -1.937 1 96.81 193 LYS B CA 1
ATOM 4697 C C . LYS B 1 193 ? 6.719 -0.046 -1.775 1 96.81 193 LYS B C 1
ATOM 4699 O O . LYS B 1 193 ? 7.566 0.775 -1.416 1 96.81 193 LYS B O 1
ATOM 4704 N N . GLU B 1 194 ? 5.457 0.268 -2.061 1 97.56 194 GLU B N 1
ATOM 4705 C CA . GLU B 1 194 ? 4.98 1.623 -1.802 1 97.56 194 GLU B CA 1
ATOM 4706 C C . GLU B 1 194 ? 5.031 1.951 -0.312 1 97.56 194 GLU B C 1
ATOM 4708 O O . GLU B 1 194 ? 5.324 3.086 0.069 1 97.56 194 GLU B O 1
ATOM 4713 N N . GLY B 1 195 ? 4.656 0.937 0.475 1 97 195 GLY B N 1
ATOM 4714 C CA . GLY B 1 195 ? 4.793 1.115 1.912 1 97 195 GLY B CA 1
ATOM 4715 C C . GLY B 1 195 ? 6.207 1.464 2.338 1 97 195 GLY B C 1
ATOM 4716 O O . GLY B 1 195 ? 6.41 2.326 3.195 1 97 195 GLY B O 1
ATOM 4717 N N . VAL B 1 196 ? 7.156 0.875 1.739 1 97.75 196 VAL B N 1
ATOM 4718 C CA . VAL B 1 196 ? 8.555 1.158 2.027 1 97.75 196 VAL B CA 1
ATOM 4719 C C . VAL B 1 196 ? 8.875 2.609 1.67 1 97.75 196 VAL B C 1
ATOM 4721 O O . VAL B 1 196 ? 9.484 3.332 2.465 1 97.75 196 VAL B O 1
ATOM 4724 N N . LYS B 1 197 ? 8.477 3.043 0.503 1 98 197 LYS B N 1
ATOM 4725 C CA . LYS B 1 197 ? 8.719 4.41 0.051 1 98 197 LYS B CA 1
ATOM 4726 C C . LYS B 1 197 ? 8.086 5.422 1 1 98 197 LYS B C 1
ATOM 4728 O O . LYS B 1 197 ? 8.695 6.449 1.316 1 98 197 LYS B O 1
ATOM 4733 N N . ASN B 1 198 ? 6.859 5.148 1.405 1 97.31 198 ASN B N 1
ATOM 4734 C CA . ASN B 1 198 ? 6.141 6.051 2.301 1 97.31 198 ASN B CA 1
ATOM 4735 C C . ASN B 1 198 ? 6.867 6.215 3.633 1 97.31 198 ASN B C 1
ATOM 4737 O O . ASN B 1 198 ? 7.012 7.332 4.133 1 97.31 198 ASN B O 1
ATOM 4741 N N . HIS B 1 199 ? 7.273 5.133 4.203 1 97.88 199 HIS B N 1
ATOM 4742 C CA . HIS B 1 199 ? 7.953 5.195 5.488 1 97.88 199 HIS B CA 1
ATOM 4743 C C . HIS B 1 199 ? 9.336 5.828 5.355 1 97.88 199 HIS B C 1
ATOM 4745 O O . HIS B 1 199 ? 9.805 6.504 6.27 1 97.88 199 HIS B O 1
ATOM 4751 N N . THR B 1 200 ? 9.984 5.594 4.188 1 98 200 THR B N 1
ATOM 4752 C CA . THR B 1 200 ? 11.234 6.281 3.893 1 98 200 THR B CA 1
ATOM 4753 C C . THR B 1 200 ? 11.023 7.793 3.836 1 98 200 THR B C 1
ATOM 4755 O O . THR B 1 200 ? 11.797 8.555 4.414 1 98 200 THR B O 1
ATOM 4758 N N . ALA B 1 201 ? 9.977 8.211 3.164 1 97.69 201 ALA B N 1
ATOM 4759 C CA . ALA B 1 201 ? 9.648 9.625 3.057 1 97.69 201 ALA B CA 1
ATOM 4760 C C . ALA B 1 201 ? 9.328 10.219 4.426 1 97.69 201 ALA B C 1
ATOM 4762 O O . ALA B 1 201 ? 9.75 11.336 4.742 1 97.69 201 ALA B O 1
ATOM 4763 N N . LEU B 1 202 ? 8.516 9.508 5.227 1 96.62 202 LEU B N 1
ATOM 4764 C CA . LEU B 1 202 ? 8.188 9.961 6.574 1 96.62 202 LEU B CA 1
ATOM 4765 C C . LEU B 1 202 ? 9.453 10.18 7.398 1 96.62 202 LEU B C 1
ATOM 4767 O O . LEU B 1 202 ? 9.609 11.219 8.047 1 96.62 202 LEU B O 1
ATOM 4771 N N . ASN B 1 203 ? 10.32 9.195 7.375 1 97.25 203 ASN B N 1
ATOM 4772 C CA . ASN B 1 203 ? 11.586 9.297 8.086 1 97.25 203 ASN B CA 1
ATOM 4773 C C . ASN B 1 203 ? 12.398 10.5 7.625 1 97.25 203 ASN B C 1
ATOM 4775 O O . ASN B 1 203 ? 12.93 11.258 8.445 1 97.25 203 ASN B O 1
ATOM 4779 N N . HIS B 1 204 ? 12.461 10.68 6.336 1 96.88 204 HIS B N 1
ATOM 4780 C CA . HIS B 1 204 ? 13.219 11.773 5.746 1 96.88 204 HIS B CA 1
ATOM 4781 C C . HIS B 1 204 ? 12.656 13.125 6.176 1 96.88 204 HIS B C 1
ATOM 4783 O O . HIS B 1 204 ? 13.414 14.023 6.559 1 96.88 204 HIS B O 1
ATOM 4789 N N . GLU B 1 205 ? 11.383 13.32 6.156 1 95.5 205 GLU B N 1
ATOM 4790 C CA . GLU B 1 205 ? 10.766 14.609 6.473 1 95.5 205 GLU B CA 1
ATOM 4791 C C . GLU B 1 205 ? 10.844 14.906 7.969 1 95.5 205 GLU B C 1
ATOM 4793 O O . GLU B 1 205 ? 11 16.062 8.367 1 95.5 205 GLU B O 1
ATOM 4798 N N . LEU B 1 206 ? 10.688 13.883 8.828 1 94.62 206 LEU B N 1
ATOM 4799 C CA . LEU B 1 206 ? 10.875 14.086 10.258 1 94.62 206 LEU B CA 1
ATOM 4800 C C . LEU B 1 206 ? 12.305 14.523 10.562 1 94.62 206 LEU B C 1
ATOM 4802 O O . LEU B 1 206 ? 12.523 15.414 11.391 1 94.62 206 LEU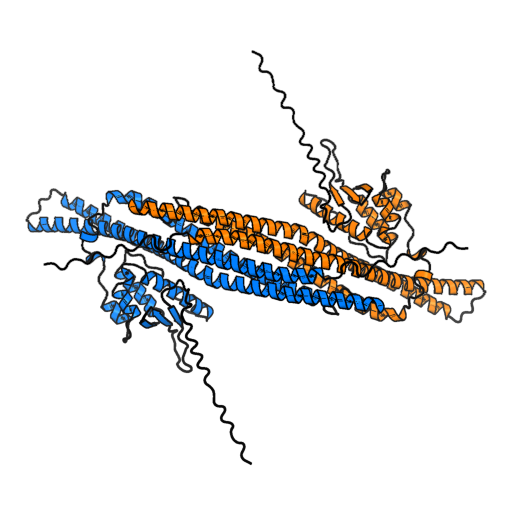 B O 1
ATOM 4806 N N . SER B 1 207 ? 13.242 13.914 9.867 1 94.69 207 SER B N 1
ATOM 4807 C CA . SER B 1 207 ? 14.641 14.297 10.023 1 94.69 207 SER B CA 1
ATOM 4808 C C . SER B 1 207 ? 14.867 15.734 9.547 1 94.69 207 SER B C 1
ATOM 4810 O O . SER B 1 207 ? 15.602 16.5 10.188 1 94.69 207 SER B O 1
ATOM 4812 N N . ASN B 1 208 ? 14.227 16.062 8.445 1 94.19 208 ASN B N 1
ATOM 4813 C CA . ASN B 1 208 ? 14.344 17.422 7.906 1 94.19 208 ASN B CA 1
ATOM 4814 C C . ASN B 1 208 ? 13.805 18.453 8.883 1 94.19 208 ASN B C 1
ATOM 4816 O O . ASN B 1 208 ? 14.359 19.547 9.008 1 94.19 208 ASN B O 1
ATOM 4820 N N . LEU B 1 209 ? 12.773 18.156 9.602 1 92 209 LEU B N 1
ATOM 4821 C CA . LEU B 1 209 ? 12.164 19.062 10.555 1 92 209 LEU B CA 1
ATOM 4822 C C . LEU B 1 209 ? 13.094 19.328 11.734 1 92 209 LEU B C 1
ATOM 4824 O O . LEU B 1 209 ? 12.953 20.344 12.422 1 92 209 LEU B O 1
ATOM 4828 N N . CYS B 1 210 ? 13.992 18.406 11.961 1 91.12 210 CYS B N 1
ATOM 4829 C CA . CYS B 1 210 ? 14.898 18.531 13.102 1 91.12 210 CYS B CA 1
ATOM 4830 C C . CYS B 1 210 ? 16.141 19.328 12.719 1 91.12 210 CYS B C 1
ATOM 4832 O O . CYS B 1 210 ? 16.922 19.719 13.594 1 91.12 210 CYS B O 1
ATOM 4834 N N . LEU B 1 211 ? 16.328 19.609 11.438 1 91 211 LEU B N 1
ATOM 4835 C CA . LEU B 1 211 ? 17.469 20.391 11 1 91 211 LEU B CA 1
ATOM 4836 C C . LEU B 1 211 ? 17.312 21.859 11.383 1 91 211 LEU B C 1
ATOM 4838 O O . LEU B 1 211 ? 16.203 22.406 11.273 1 91 211 LEU B O 1
ATOM 4842 N N . PRO B 1 212 ? 18.266 22.531 11.805 1 86 212 PRO B N 1
ATOM 4843 C CA . PRO B 1 212 ? 18.188 23.922 12.242 1 86 212 PRO B CA 1
ATOM 4844 C C . PRO B 1 212 ? 17.609 24.844 11.164 1 86 212 PRO B C 1
ATOM 4846 O O . PRO B 1 212 ? 16.875 25.781 11.477 1 86 212 PRO B O 1
ATOM 4849 N N . CYS B 1 213 ? 17.844 24.562 9.906 1 87.06 213 CYS B N 1
ATOM 4850 C CA . CYS B 1 213 ? 17.406 25.453 8.828 1 87.06 213 CYS B CA 1
ATOM 4851 C C . CYS B 1 213 ? 15.961 25.172 8.438 1 87.06 213 CYS B C 1
ATOM 4853 O O . CYS B 1 213 ? 15.344 25.969 7.727 1 87.06 213 CYS B O 1
ATOM 4855 N N . ASN B 1 214 ? 15.406 24.094 8.961 1 88.69 214 ASN B N 1
ATOM 4856 C CA . ASN B 1 214 ? 14.055 23.703 8.555 1 88.69 214 ASN B CA 1
ATOM 4857 C C . ASN B 1 214 ? 13.109 23.641 9.758 1 88.69 214 ASN B C 1
ATOM 4859 O O . ASN B 1 214 ? 11.898 23.484 9.586 1 88.69 214 ASN B O 1
ATOM 4863 N N . CYS B 1 215 ? 13.656 23.766 10.977 1 86.56 215 CYS B N 1
ATOM 4864 C CA . CYS B 1 215 ? 12.875 23.578 12.195 1 86.56 215 CYS B CA 1
ATOM 4865 C C . CYS B 1 215 ? 11.977 24.781 12.453 1 86.56 215 CYS B C 1
ATOM 4867 O O . CYS B 1 215 ? 12.445 25.922 12.461 1 86.56 215 CYS B O 1
ATOM 4869 N N . PRO B 1 216 ? 10.727 24.562 12.617 1 84.44 216 PRO B N 1
ATOM 4870 C CA . PRO B 1 216 ? 9.828 25.703 12.883 1 84.44 216 PRO B CA 1
ATOM 4871 C C . PRO B 1 216 ? 9.906 26.188 14.336 1 84.44 216 PRO B C 1
ATOM 4873 O O . PRO B 1 216 ? 9.203 27.125 14.711 1 84.44 216 PRO B O 1
ATOM 4876 N N . PHE B 1 217 ? 10.789 25.609 15.117 1 79.5 217 PHE B N 1
ATOM 4877 C CA . PHE B 1 217 ? 10.914 25.969 16.531 1 79.5 217 PHE B CA 1
ATOM 4878 C C . PHE B 1 217 ? 12.102 26.891 16.734 1 79.5 217 PHE B C 1
ATOM 4880 O O . PHE B 1 217 ? 13.25 26.453 16.766 1 79.5 217 PHE B O 1
ATOM 4887 N N . MET B 1 218 ? 11.758 28.172 16.562 1 72.81 218 MET B N 1
ATOM 4888 C CA . MET B 1 218 ? 12.812 29.172 16.703 1 72.81 218 MET B CA 1
ATOM 4889 C C . MET B 1 218 ? 12.672 29.938 18.016 1 72.81 218 MET B C 1
ATOM 4891 O O . MET B 1 218 ? 11.555 30.156 18.484 1 72.81 218 MET B O 1
ATOM 4895 N N . SER B 1 219 ? 13.594 29.891 18.875 1 63.12 219 SER B N 1
ATOM 4896 C CA . SER B 1 219 ? 13.5 30.703 20.094 1 63.12 219 SER B CA 1
ATOM 4897 C C . SER B 1 219 ? 14.234 32.031 19.922 1 63.12 219 SER B C 1
ATOM 4899 O O . SER B 1 219 ? 15.336 32.062 19.375 1 63.12 219 SER B O 1
ATOM 4901 N N . PHE B 1 220 ? 13.469 33.031 20.062 1 60.06 220 PHE B N 1
ATOM 4902 C CA . PHE B 1 220 ? 14.141 34.344 20.109 1 60.06 220 PHE B CA 1
ATOM 4903 C C . PHE B 1 220 ? 14.539 34.688 21.547 1 60.06 220 PHE B C 1
ATOM 4905 O O . PHE B 1 220 ? 15.281 35.625 21.781 1 60.06 220 PHE B O 1
ATOM 4912 N N . SER B 1 221 ? 13.875 33.875 22.438 1 57.88 221 SER B N 1
ATOM 4913 C CA . SER B 1 221 ? 14.281 34.125 23.812 1 57.88 221 SER B CA 1
ATOM 4914 C C . SER B 1 221 ? 15.227 33.031 24.312 1 57.88 221 SER B C 1
ATOM 4916 O O . SER B 1 221 ? 15.125 31.859 23.906 1 57.88 221 SER B O 1
ATOM 4918 N N . PRO B 1 222 ? 16.266 33.469 24.984 1 54.09 222 PRO B N 1
ATOM 4919 C CA . PRO B 1 222 ? 17.188 32.469 25.547 1 54.09 222 PRO B CA 1
ATOM 4920 C C . PRO B 1 222 ? 16.484 31.359 26.297 1 54.09 222 PRO B C 1
ATOM 4922 O O . PRO B 1 222 ? 16.891 30.188 26.234 1 54.09 222 PRO B O 1
ATOM 4925 N N . SER B 1 223 ? 15.477 31.609 27.156 1 53.38 223 SER B N 1
ATOM 4926 C CA . SER B 1 223 ? 14.781 30.609 27.953 1 53.38 223 SER B CA 1
ATOM 4927 C C . SER B 1 223 ? 14.039 29.609 27.078 1 53.38 223 SER B C 1
ATOM 4929 O O . SER B 1 223 ? 13.961 28.422 27.422 1 53.38 223 SER B O 1
ATOM 4931 N N . GLY B 1 224 ? 13.672 30 25.938 1 57.44 224 GLY B N 1
ATOM 4932 C CA . GLY B 1 224 ? 12.883 29.172 25.047 1 57.44 224 GLY B CA 1
ATOM 4933 C C . GLY B 1 224 ? 13.719 28.141 24.297 1 57.44 224 GLY B C 1
ATOM 4934 O O . GLY B 1 224 ? 13.188 27.141 23.812 1 57.44 224 GLY B O 1
ATOM 4935 N N . ASN B 1 225 ? 14.969 28.281 24.5 1 63.84 225 ASN B N 1
ATOM 4936 C CA . ASN B 1 225 ? 15.891 27.453 23.734 1 63.84 225 ASN B CA 1
ATOM 4937 C C . ASN B 1 225 ? 15.984 26.031 24.297 1 63.84 225 ASN B C 1
ATOM 4939 O O . ASN B 1 225 ? 16.078 25.062 23.547 1 63.84 225 ASN B O 1
ATOM 4943 N N . ALA B 1 226 ? 15.906 25.922 25.641 1 62.16 226 ALA B N 1
ATOM 4944 C CA . ALA B 1 226 ? 16.031 24.609 26.25 1 62.16 226 ALA B CA 1
ATOM 4945 C C . ALA B 1 226 ? 14.844 23.719 25.875 1 62.16 226 ALA B C 1
ATOM 4947 O O . ALA B 1 226 ? 15.023 22.547 25.547 1 62.16 226 ALA B O 1
ATOM 4948 N N . ASP B 1 227 ? 13.703 24.266 25.859 1 69.19 227 ASP B N 1
ATOM 4949 C CA . ASP B 1 227 ? 12.5 23.5 25.531 1 69.19 227 ASP B CA 1
ATOM 4950 C C . ASP B 1 227 ? 12.484 23.078 24.062 1 69.19 227 ASP B C 1
ATOM 4952 O O . ASP B 1 227 ? 12.102 21.953 23.734 1 69.19 227 ASP B O 1
ATOM 4956 N N . ARG B 1 228 ? 13.133 23.875 23.344 1 75.69 228 ARG B N 1
ATOM 4957 C CA . ARG B 1 228 ? 13.195 23.609 21.906 1 75.69 228 ARG B CA 1
ATOM 4958 C C . ARG B 1 228 ? 14.148 22.453 21.609 1 75.69 228 ARG B C 1
ATOM 4960 O O . ARG B 1 228 ? 13.82 21.547 20.844 1 75.69 228 ARG B O 1
ATOM 4967 N N . THR B 1 229 ? 15.242 22.594 22.312 1 79.81 229 THR B N 1
ATOM 4968 C CA . THR B 1 229 ? 16.25 21.562 22.078 1 79.81 229 THR B CA 1
ATOM 4969 C C . THR B 1 229 ? 15.75 20.188 22.531 1 79.81 229 THR B C 1
ATOM 4971 O O . THR B 1 229 ? 16 19.188 21.875 1 79.81 229 THR B O 1
ATOM 4974 N N . SER B 1 230 ? 14.969 20.25 23.578 1 83.44 230 SER B N 1
ATOM 4975 C CA . SER B 1 230 ? 14.43 19 24.094 1 83.44 230 SER B CA 1
ATOM 4976 C C . SER B 1 230 ? 13.391 18.406 23.141 1 83.44 230 SER B C 1
ATOM 4978 O O . SER B 1 230 ? 13.383 17.203 22.891 1 83.44 230 SER B O 1
ATOM 4980 N N . PHE B 1 231 ? 12.57 19.25 22.609 1 88.06 231 PHE B N 1
ATOM 4981 C CA . PHE B 1 231 ? 11.539 18.766 21.688 1 88.06 231 PHE B CA 1
ATOM 4982 C C . PHE B 1 231 ? 12.164 18.203 20.422 1 88.06 231 PHE B C 1
ATOM 4984 O O . PHE B 1 231 ? 11.781 17.141 19.953 1 88.06 231 PHE B O 1
ATOM 4991 N N . VAL B 1 232 ? 13.125 18.922 19.891 1 89.44 232 VAL B N 1
ATOM 4992 C CA . VAL B 1 232 ? 13.766 18.531 18.641 1 89.44 232 VAL B CA 1
ATOM 4993 C C . VAL B 1 232 ? 14.508 17.203 18.844 1 89.44 232 VAL B C 1
ATOM 4995 O O . VAL B 1 232 ? 14.492 16.328 17.969 1 89.44 232 VAL B O 1
ATOM 4998 N N . SER B 1 233 ? 15.133 17.078 19.984 1 90.62 233 SER B N 1
ATOM 4999 C CA . SER B 1 233 ? 15.828 15.828 20.297 1 90.62 233 SER B CA 1
ATOM 5000 C C . SER B 1 233 ? 14.852 14.656 20.391 1 90.62 233 SER B C 1
ATOM 5002 O O . SER B 1 233 ? 15.133 13.57 19.875 1 90.62 233 SER B O 1
ATOM 5004 N N . ALA B 1 234 ? 13.75 14.906 21.047 1 91.69 234 ALA B N 1
ATOM 5005 C CA . ALA B 1 234 ? 12.719 13.875 21.156 1 91.69 234 ALA B CA 1
ATOM 5006 C C . ALA B 1 234 ? 12.148 13.516 19.781 1 91.69 234 ALA B C 1
ATOM 5008 O O . ALA B 1 234 ? 11.875 12.344 19.516 1 91.69 234 ALA B O 1
ATOM 5009 N N . LEU B 1 235 ? 11.969 14.516 18.984 1 93.38 235 LEU B N 1
ATOM 5010 C CA . LEU B 1 235 ? 11.469 14.289 17.625 1 93.38 235 LEU B CA 1
ATOM 5011 C C . LEU B 1 235 ? 12.461 13.461 16.812 1 93.38 235 LEU B C 1
ATOM 5013 O O . LEU B 1 235 ? 12.055 12.578 16.047 1 93.38 235 LEU B O 1
ATOM 5017 N N . ALA B 1 236 ? 13.703 13.75 17.016 1 93.94 236 ALA B N 1
ATOM 5018 C CA . ALA B 1 236 ? 14.742 12.984 16.328 1 93.94 236 ALA B CA 1
ATOM 5019 C C . ALA B 1 236 ? 14.711 11.516 16.75 1 93.94 236 ALA B C 1
ATOM 5021 O O . ALA B 1 236 ? 14.93 10.625 15.93 1 93.94 236 ALA B O 1
ATOM 5022 N N . ASP B 1 237 ? 14.438 11.289 17.984 1 95.31 237 ASP B N 1
ATOM 5023 C CA . ASP B 1 237 ? 14.312 9.914 18.484 1 95.31 237 ASP B CA 1
ATOM 5024 C C . ASP B 1 237 ? 13.148 9.203 17.797 1 95.31 237 ASP B C 1
ATOM 5026 O O . ASP B 1 237 ? 13.242 8.016 17.469 1 95.31 237 ASP B O 1
ATOM 5030 N N . VAL B 1 238 ? 12.062 9.891 17.672 1 96.56 238 VAL B N 1
ATOM 5031 C CA . VAL B 1 238 ? 10.922 9.32 16.953 1 96.56 238 VAL B CA 1
ATOM 5032 C C . VAL B 1 238 ? 11.336 8.945 15.539 1 96.56 238 VAL B C 1
ATOM 5034 O O . VAL B 1 238 ? 11 7.859 15.055 1 96.56 238 VAL B O 1
ATOM 5037 N N . GLY B 1 239 ? 12.086 9.844 14.859 1 96.12 239 GLY B N 1
ATOM 5038 C CA . GLY B 1 239 ? 12.586 9.562 13.523 1 96.12 239 GLY B CA 1
ATOM 5039 C C . GLY B 1 239 ? 13.422 8.305 13.445 1 96.12 239 GLY B C 1
ATOM 5040 O O . GLY B 1 239 ? 13.305 7.531 12.492 1 96.12 239 GLY B O 1
ATOM 5041 N N . THR B 1 240 ? 14.227 8.094 14.422 1 96.25 240 THR B N 1
ATOM 5042 C CA . THR B 1 240 ? 15.078 6.91 14.469 1 96.25 240 THR B CA 1
ATOM 5043 C C . THR B 1 240 ? 14.242 5.641 14.562 1 96.25 240 THR B C 1
ATOM 5045 O O . THR B 1 240 ? 14.531 4.645 13.891 1 96.25 240 THR B O 1
ATOM 5048 N N . GLU B 1 241 ? 13.227 5.691 15.406 1 97.44 241 GLU B N 1
ATOM 5049 C CA . GLU B 1 241 ? 12.359 4.523 15.531 1 97.44 241 GLU B CA 1
ATOM 5050 C C . GLU B 1 241 ? 11.57 4.273 14.25 1 97.44 241 GLU B C 1
ATOM 5052 O O . GLU B 1 241 ? 11.266 3.127 13.922 1 97.44 241 GLU B O 1
ATOM 5057 N N . VAL B 1 242 ? 11.242 5.328 13.523 1 97.94 242 VAL B N 1
ATOM 5058 C CA . VAL B 1 242 ? 10.539 5.176 12.25 1 97.94 242 VAL B CA 1
ATOM 5059 C C . VAL B 1 242 ? 11.438 4.445 11.258 1 97.94 242 VAL B C 1
ATOM 5061 O O . VAL B 1 242 ? 10.953 3.689 10.406 1 97.94 242 VAL B O 1
ATOM 5064 N N . ALA B 1 243 ? 12.727 4.645 11.359 1 97.75 243 ALA B N 1
ATOM 5065 C CA . ALA B 1 243 ? 13.664 3.922 10.516 1 97.75 243 ALA B CA 1
ATOM 5066 C C . ALA B 1 243 ? 13.555 2.416 10.727 1 97.75 243 ALA B C 1
ATOM 5068 O O . ALA B 1 243 ? 13.703 1.635 9.781 1 97.75 243 ALA B O 1
ATOM 5069 N N . ALA B 1 244 ? 13.32 2.041 11.969 1 97.94 244 ALA B N 1
ATOM 5070 C CA . ALA B 1 244 ? 13.133 0.625 12.273 1 97.94 244 ALA B CA 1
ATOM 5071 C C . ALA B 1 244 ? 11.867 0.083 11.609 1 97.94 244 ALA B C 1
ATOM 5073 O O . ALA B 1 244 ? 11.852 -1.057 11.133 1 97.94 244 ALA B O 1
ATOM 5074 N N . VAL B 1 245 ? 10.82 0.877 11.609 1 98.38 245 VAL B N 1
ATOM 5075 C CA . VAL B 1 245 ? 9.602 0.479 10.922 1 98.38 245 VAL B CA 1
ATOM 5076 C C . VAL B 1 245 ? 9.875 0.285 9.438 1 98.38 245 VAL B C 1
ATOM 5078 O O . VAL B 1 245 ? 9.445 -0.705 8.844 1 98.38 245 VAL B O 1
ATOM 5081 N N . MET B 1 246 ? 10.617 1.216 8.891 1 97.62 246 MET B N 1
ATOM 5082 C CA . MET B 1 246 ? 11 1.157 7.48 1 97.62 246 MET B CA 1
ATOM 5083 C C . MET B 1 246 ? 11.742 -0.14 7.172 1 97.62 246 MET B C 1
ATOM 5085 O O . MET B 1 246 ? 11.516 -0.755 6.129 1 97.62 246 MET B O 1
ATOM 5089 N N . LYS B 1 247 ? 12.602 -0.54 7.996 1 98 247 LYS B N 1
ATOM 5090 C CA . LYS B 1 247 ? 13.359 -1.771 7.805 1 98 247 LYS B CA 1
ATOM 5091 C C . LYS B 1 247 ? 12.445 -2.986 7.762 1 98 247 LYS B C 1
ATOM 5093 O O . LYS B 1 247 ? 12.641 -3.893 6.949 1 98 247 LYS B O 1
ATOM 5098 N N . GLN B 1 248 ? 11.477 -3.033 8.656 1 98.12 248 GLN B N 1
ATOM 5099 C CA . GLN B 1 248 ? 10.547 -4.152 8.672 1 98.12 248 GLN B CA 1
ATOM 5100 C C . GLN B 1 248 ? 9.719 -4.195 7.391 1 98.12 248 GLN B C 1
ATOM 5102 O O . GLN B 1 248 ? 9.438 -5.273 6.863 1 98.12 248 GLN B O 1
ATOM 5107 N N . TRP B 1 249 ? 9.297 -3.041 6.902 1 97.75 249 TRP B N 1
ATOM 5108 C CA . TRP B 1 249 ? 8.57 -2.988 5.641 1 97.75 249 TRP B CA 1
ATOM 5109 C C . TRP B 1 249 ? 9.445 -3.475 4.488 1 97.75 249 TRP B C 1
ATOM 5111 O O . TRP B 1 249 ? 8.961 -4.152 3.578 1 97.75 249 TRP B O 1
ATOM 5121 N N . THR B 1 250 ? 10.703 -3.102 4.527 1 97.44 250 THR B N 1
ATOM 5122 C CA . THR B 1 250 ? 11.641 -3.545 3.5 1 97.44 250 THR B CA 1
ATOM 5123 C C . THR B 1 250 ? 11.781 -5.066 3.518 1 97.44 250 THR B C 1
ATOM 5125 O O . THR B 1 250 ? 11.781 -5.707 2.463 1 97.44 250 THR B O 1
ATOM 5128 N N . GLU B 1 251 ? 11.875 -5.609 4.668 1 96.88 251 GLU B N 1
ATOM 5129 C CA . GLU B 1 251 ? 11.953 -7.059 4.805 1 96.88 251 GLU B CA 1
ATOM 5130 C C . GLU B 1 251 ? 10.688 -7.73 4.273 1 96.88 251 GLU B C 1
ATOM 5132 O O . GLU B 1 251 ? 10.766 -8.75 3.586 1 96.88 251 GLU B O 1
ATOM 5137 N N . LEU B 1 252 ? 9.562 -7.176 4.637 1 95.88 252 LEU B N 1
ATOM 5138 C CA . LEU B 1 252 ? 8.305 -7.715 4.129 1 95.88 252 LEU B CA 1
ATOM 5139 C C . LEU B 1 252 ? 8.289 -7.719 2.605 1 95.88 252 LEU B C 1
ATOM 5141 O O . LEU B 1 252 ? 7.98 -8.742 1.987 1 95.88 252 LEU B O 1
ATOM 5145 N N . ALA B 1 253 ? 8.609 -6.598 1.973 1 95.06 253 ALA B N 1
ATOM 5146 C CA . ALA B 1 253 ? 8.602 -6.48 0.516 1 95.06 253 ALA B CA 1
ATOM 5147 C C . ALA B 1 253 ? 9.531 -7.512 -0.121 1 95.06 253 ALA B C 1
ATOM 5149 O O . ALA B 1 253 ? 9.18 -8.133 -1.128 1 95.06 253 ALA B O 1
ATOM 5150 N N . ASN B 1 254 ? 10.641 -7.77 0.495 1 92.56 254 ASN B N 1
ATOM 5151 C CA . ASN B 1 254 ? 11.602 -8.742 -0.015 1 92.56 254 ASN B CA 1
ATOM 5152 C C . ASN B 1 254 ? 11.078 -10.164 0.11 1 92.56 254 ASN B C 1
ATOM 5154 O O . ASN B 1 254 ? 11.219 -10.969 -0.815 1 92.56 254 ASN B O 1
ATOM 5158 N N . CYS B 1 255 ? 10.492 -10.484 1.207 1 91.44 255 CYS B N 1
ATOM 5159 C CA . CYS B 1 255 ? 9.945 -11.82 1.423 1 91.44 255 CYS B CA 1
ATOM 5160 C C . CYS B 1 255 ? 8.812 -12.102 0.444 1 91.44 255 CYS B C 1
ATOM 5162 O O . CYS B 1 255 ? 8.719 -13.203 -0.098 1 91.44 255 CYS B O 1
ATOM 5164 N N . GLU B 1 256 ? 7.984 -11.062 0.275 1 90.94 256 GLU B N 1
ATOM 5165 C CA . GLU B 1 256 ? 6.879 -11.234 -0.663 1 90.94 256 GLU B CA 1
ATOM 5166 C C . GLU B 1 256 ? 7.391 -11.508 -2.074 1 90.94 256 GLU B C 1
ATOM 5168 O O . GLU B 1 256 ? 6.863 -12.375 -2.773 1 90.94 256 GLU B O 1
ATOM 5173 N N . GLU B 1 257 ? 8.344 -10.82 -2.465 1 84.88 257 GLU B N 1
ATOM 5174 C CA . GLU B 1 257 ? 8.898 -10.961 -3.807 1 84.88 257 GLU B CA 1
ATOM 5175 C C . GLU B 1 257 ? 9.547 -12.328 -3.992 1 84.88 257 GLU B C 1
ATOM 5177 O O . GLU B 1 257 ? 9.383 -12.961 -5.039 1 84.88 257 GLU B O 1
ATOM 5182 N N . ASP B 1 258 ? 10.156 -12.875 -3.02 1 79 258 ASP B N 1
ATOM 5183 C CA . ASP B 1 258 ? 10.891 -14.133 -3.105 1 79 258 ASP B CA 1
ATOM 5184 C C . ASP B 1 258 ? 9.953 -15.328 -3.023 1 79 258 ASP B C 1
ATOM 5186 O O . ASP B 1 258 ? 10.109 -16.297 -3.764 1 79 258 ASP B O 1
ATOM 5190 N N . LEU B 1 259 ? 9.102 -15.305 -2.117 1 74.62 259 LEU B N 1
ATOM 5191 C CA . LEU B 1 259 ? 8.336 -16.5 -1.812 1 74.62 259 LEU B CA 1
ATOM 5192 C C . LEU B 1 259 ? 7.066 -16.578 -2.654 1 74.62 259 LEU B C 1
ATOM 5194 O O . LEU B 1 259 ? 6.668 -17.656 -3.102 1 74.62 259 LEU B O 1
ATOM 5198 N N . LEU B 1 260 ? 6.531 -15.469 -2.955 1 74.62 260 LEU B N 1
ATOM 5199 C CA . LEU B 1 260 ? 5.211 -15.516 -3.568 1 74.62 260 LEU B CA 1
ATOM 5200 C C . LEU B 1 260 ? 5.32 -15.578 -5.09 1 74.62 260 LEU B C 1
ATOM 5202 O O . LEU B 1 260 ? 4.516 -16.25 -5.746 1 74.62 260 LEU B O 1
ATOM 5206 N N . THR B 1 261 ? 6.453 -15.18 -5.555 1 73.31 261 THR B N 1
ATOM 5207 C CA . THR B 1 261 ? 6.555 -15.086 -7.008 1 73.31 261 THR B CA 1
ATOM 5208 C C . THR B 1 261 ? 6.891 -16.438 -7.617 1 73.31 261 THR B C 1
ATOM 5210 O O . THR B 1 261 ? 6.273 -16.859 -8.602 1 73.31 261 THR B O 1
ATOM 5213 N N . ASP B 1 262 ? 7.664 -17.281 -6.93 1 76.94 262 ASP B N 1
ATOM 5214 C CA . ASP B 1 262 ? 8.094 -18.547 -7.523 1 76.94 262 ASP B CA 1
ATOM 5215 C C . ASP B 1 262 ? 6.98 -19.594 -7.445 1 76.94 262 ASP B C 1
ATOM 5217 O O . ASP B 1 262 ? 6.746 -20.328 -8.406 1 76.94 262 ASP B O 1
ATOM 5221 N N . GLN B 1 263 ? 6.367 -19.625 -6.332 1 84.06 263 GLN B N 1
ATOM 5222 C CA . GLN B 1 263 ? 5.309 -20.609 -6.16 1 84.06 263 GLN B CA 1
ATOM 5223 C C . GLN B 1 263 ? 4.125 -20.328 -7.078 1 84.06 263 GLN B C 1
ATOM 5225 O O . GLN B 1 263 ? 3.6 -21.219 -7.73 1 84.06 263 GLN B O 1
ATOM 5230 N N . MET B 1 264 ? 3.734 -19.062 -7.09 1 89.19 264 MET B N 1
ATOM 5231 C CA . MET B 1 264 ? 2.617 -18.688 -7.953 1 89.19 264 MET B CA 1
ATOM 5232 C C . MET B 1 264 ? 2.986 -18.859 -9.422 1 89.19 264 MET B C 1
ATOM 5234 O O . MET B 1 264 ? 2.141 -19.219 -10.242 1 89.19 264 MET B O 1
ATOM 5238 N N . GLN B 1 265 ? 4.234 -18.656 -9.688 1 91 265 GLN B N 1
ATOM 5239 C CA . GLN B 1 265 ? 4.684 -18.844 -11.062 1 91 265 GLN B CA 1
ATOM 5240 C C . GLN B 1 265 ? 4.648 -20.328 -11.453 1 91 265 GLN B C 1
ATOM 5242 O O . GLN B 1 265 ? 4.297 -20.672 -12.586 1 91 265 GLN B O 1
ATOM 5247 N N . LEU B 1 266 ? 5.039 -21.172 -10.531 1 93 266 LEU B N 1
ATOM 5248 C CA . LEU B 1 266 ? 4.988 -22.594 -10.797 1 93 266 LEU B CA 1
ATOM 5249 C C . LEU B 1 266 ? 3.559 -23.047 -11.086 1 93 266 LEU B C 1
ATOM 5251 O O . LEU B 1 266 ? 3.318 -23.797 -12.031 1 93 266 LEU B O 1
ATOM 5255 N N . ILE B 1 267 ? 2.617 -22.562 -10.297 1 93.44 267 ILE B N 1
ATOM 5256 C CA . ILE B 1 267 ? 1.207 -22.891 -10.492 1 93.44 267 ILE B CA 1
ATOM 5257 C C . ILE B 1 267 ? 0.744 -22.391 -11.859 1 93.44 267 ILE B C 1
ATOM 5259 O O . ILE B 1 267 ? 0.049 -23.109 -12.578 1 93.44 267 ILE B O 1
ATOM 5263 N N . LYS B 1 268 ? 1.156 -21.234 -12.164 1 93.94 268 LYS B N 1
ATOM 5264 C CA . LYS B 1 268 ? 0.804 -20.656 -13.461 1 93.94 268 LYS B CA 1
ATOM 5265 C C . LYS B 1 268 ? 1.391 -21.484 -14.609 1 93.94 268 LYS B C 1
ATOM 5267 O O . LYS B 1 268 ? 0.715 -21.75 -15.602 1 93.94 268 LYS B O 1
ATOM 5272 N N . ASP B 1 269 ? 2.633 -21.922 -14.438 1 95.19 269 ASP B N 1
ATOM 5273 C CA . ASP B 1 269 ? 3.285 -22.734 -15.453 1 95.19 269 ASP B CA 1
ATOM 5274 C C . ASP B 1 269 ? 2.564 -24.078 -15.625 1 95.19 269 ASP B C 1
ATOM 5276 O O . ASP B 1 269 ? 2.439 -24.578 -16.75 1 95.19 269 ASP B O 1
ATOM 5280 N N . LEU B 1 270 ? 2.127 -24.641 -14.539 1 95.5 270 LEU B N 1
ATOM 5281 C CA . LEU B 1 270 ? 1.374 -25.891 -14.594 1 95.5 270 LEU B CA 1
ATOM 5282 C C . LEU B 1 270 ? 0.089 -25.719 -15.398 1 95.5 270 LEU B C 1
ATOM 5284 O O . LEU B 1 270 ? -0.214 -26.531 -16.281 1 95.5 270 LEU B O 1
ATOM 5288 N N . MET B 1 271 ? -0.589 -24.656 -15.125 1 95.06 271 MET B N 1
ATOM 5289 C CA . MET B 1 271 ? -1.86 -24.406 -15.797 1 95.06 271 MET B CA 1
ATOM 5290 C C . MET B 1 271 ? -1.645 -24.109 -17.281 1 95.06 271 MET B C 1
ATOM 5292 O O . MET B 1 271 ? -2.436 -24.531 -18.125 1 95.06 271 MET B O 1
ATOM 5296 N N . LYS B 1 272 ? -0.593 -23.438 -17.578 1 94.75 272 LYS B N 1
ATOM 5297 C CA . LYS B 1 272 ? -0.27 -23.188 -18.984 1 94.75 272 LYS B CA 1
ATOM 5298 C C . LYS B 1 272 ? 0.109 -24.484 -19.688 1 94.75 272 LYS B C 1
ATOM 5300 O O . LYS B 1 272 ? -0.256 -24.688 -20.859 1 94.75 272 LYS B O 1
ATOM 5305 N N . GLY B 1 273 ? 0.887 -25.297 -18.938 1 96 273 GLY B N 1
ATOM 5306 C CA . GLY B 1 273 ? 1.206 -26.609 -19.484 1 96 273 GLY B CA 1
ATOM 5307 C C . GLY B 1 273 ? -0.024 -27.438 -19.812 1 96 273 GLY B C 1
ATOM 5308 O O . GLY B 1 273 ? -0.074 -28.094 -20.844 1 96 273 GLY B O 1
ATOM 5309 N N . TRP B 1 274 ? -0.998 -27.359 -18.953 1 95.12 274 TRP B N 1
ATOM 5310 C CA . TRP B 1 274 ? -2.254 -28.062 -19.203 1 95.12 274 TRP B CA 1
ATOM 5311 C C . TRP B 1 274 ? -2.938 -27.531 -20.453 1 95.12 274 TRP B C 1
ATOM 5313 O O . TRP B 1 274 ? -3.432 -28.312 -21.266 1 95.12 274 TRP B O 1
ATOM 5323 N N . LYS B 1 275 ? -3.008 -26.25 -20.562 1 93.75 275 LYS B N 1
ATOM 5324 C CA . LYS B 1 275 ? -3.648 -25.641 -21.719 1 93.75 275 LYS B CA 1
ATOM 5325 C C . LYS B 1 275 ? -2.998 -26.109 -23.016 1 93.75 275 LYS B C 1
ATOM 5327 O O . LYS B 1 275 ? -3.689 -26.516 -23.953 1 93.75 275 LYS B O 1
ATOM 5332 N N . ASP B 1 276 ? -1.68 -26.141 -23.047 1 94.56 276 ASP B N 1
ATOM 5333 C CA . ASP B 1 276 ? -0.945 -26.578 -24.234 1 94.56 276 ASP B CA 1
ATOM 5334 C C . ASP B 1 276 ? -1.155 -28.078 -24.484 1 94.56 276 ASP B C 1
ATOM 5336 O O . ASP B 1 276 ? -1.329 -28.5 -25.641 1 94.56 276 ASP B O 1
ATOM 5340 N N . PHE B 1 277 ? -1.162 -28.812 -23.422 1 96.06 277 PHE B N 1
ATOM 5341 C CA . PHE B 1 277 ? -1.42 -30.25 -23.516 1 96.06 277 PHE B CA 1
ATOM 5342 C C . PHE B 1 277 ? -2.789 -30.516 -24.125 1 96.06 277 PHE B C 1
ATOM 5344 O O . PHE B 1 277 ? -2.912 -31.312 -25.062 1 96.06 277 PHE B O 1
ATOM 5351 N N . PHE B 1 278 ? -3.75 -29.812 -23.609 1 93.25 278 PHE B N 1
ATOM 5352 C CA . PHE B 1 278 ? -5.117 -30.094 -24.031 1 93.25 278 PHE B CA 1
ATOM 5353 C C . PHE B 1 278 ? -5.316 -29.703 -25.5 1 93.25 278 PHE B C 1
ATOM 5355 O O . PHE B 1 278 ? -6.059 -30.359 -26.219 1 93.25 278 PHE B O 1
ATOM 5362 N N . GLU B 1 279 ? -4.625 -28.688 -25.922 1 92.31 279 GLU B N 1
ATOM 5363 C CA . GLU B 1 279 ? -4.672 -28.297 -27.328 1 92.31 279 GLU B CA 1
ATOM 5364 C C . GLU B 1 279 ? -4.062 -29.375 -28.219 1 92.31 279 GLU B C 1
ATOM 5366 O O . GLU B 1 279 ? -4.641 -29.734 -29.25 1 92.31 279 GLU B O 1
ATOM 5371 N N . ARG B 1 280 ? -2.934 -29.891 -27.828 1 92.5 280 ARG B N 1
ATOM 5372 C CA . ARG B 1 280 ? -2.291 -30.953 -28.594 1 92.5 280 ARG B CA 1
ATOM 5373 C C . ARG B 1 280 ? -3.145 -32.219 -28.578 1 92.5 280 ARG B C 1
ATOM 5375 O O . ARG B 1 280 ? -3.357 -32.844 -29.641 1 92.5 280 ARG B O 1
ATOM 5382 N N . GLN B 1 281 ? -3.58 -32.531 -27.406 1 90.88 281 GLN B N 1
ATOM 5383 C CA . GLN B 1 281 ? -4.391 -33.75 -27.234 1 90.88 281 GLN B CA 1
ATOM 5384 C C . GLN B 1 281 ? -5.664 -33.688 -28.078 1 90.88 281 GLN B C 1
ATOM 5386 O O . GLN B 1 281 ? -6.102 -34.688 -28.641 1 90.88 281 GLN B O 1
ATOM 5391 N N . SER B 1 282 ? -6.289 -32.5 -28.094 1 89.44 282 SER B N 1
ATOM 5392 C CA . SER B 1 282 ? -7.516 -32.344 -28.859 1 89.44 282 SER B CA 1
ATOM 5393 C C . SER B 1 282 ? -7.27 -32.531 -30.359 1 89.44 282 SER B C 1
ATOM 5395 O O . SER B 1 282 ? -8.109 -33.094 -31.062 1 89.44 282 SER B O 1
ATOM 5397 N N . LYS B 1 283 ? -6.168 -32.125 -30.828 1 90.44 283 LYS B N 1
ATOM 5398 C CA . LYS B 1 283 ? -5.809 -32.312 -32.219 1 90.44 283 LYS B CA 1
ATOM 5399 C C . LYS B 1 283 ? -5.625 -33.781 -32.531 1 90.44 283 LYS B C 1
ATOM 5401 O O . LYS B 1 283 ? -6.195 -34.281 -33.5 1 90.44 283 LYS B O 1
ATOM 5406 N N . TYR B 1 284 ? -4.918 -34.531 -31.703 1 87.94 284 TYR B N 1
ATOM 5407 C CA . TYR B 1 284 ? -4.676 -35.969 -31.906 1 87.94 284 TYR B CA 1
ATOM 5408 C C . TYR B 1 284 ? -5.957 -36.75 -31.719 1 87.94 284 TYR B C 1
ATOM 5410 O O . TYR B 1 284 ? -6.203 -37.719 -32.469 1 87.94 284 TYR B O 1
ATOM 5418 N N . ALA B 1 285 ? -6.711 -36.281 -30.781 1 86.19 285 ALA B N 1
ATOM 5419 C CA . ALA B 1 285 ? -7.973 -36.969 -30.516 1 86.19 285 ALA B CA 1
ATOM 5420 C C . ALA B 1 285 ? -8.906 -36.875 -31.719 1 86.19 285 ALA B C 1
ATOM 5422 O O . ALA B 1 285 ? -9.594 -37.844 -32.062 1 86.19 285 ALA B O 1
ATOM 5423 N N . THR B 1 286 ? -8.938 -35.75 -32.312 1 88.38 286 THR B N 1
ATOM 5424 C CA . THR B 1 286 ? -9.773 -35.531 -33.5 1 88.38 286 THR B CA 1
ATOM 5425 C C . THR B 1 286 ? -9.312 -36.438 -34.656 1 88.38 286 THR B C 1
ATOM 5427 O O . THR B 1 286 ? -10.133 -37.062 -35.312 1 88.38 286 THR B O 1
ATOM 5430 N N . GLN B 1 287 ? -8.016 -36.531 -34.812 1 89.94 287 GLN B N 1
ATOM 5431 C CA . GLN B 1 287 ? -7.445 -37.344 -35.844 1 89.94 287 GLN B CA 1
ATOM 5432 C C . GLN B 1 287 ? -7.723 -38.844 -35.594 1 89.94 287 GLN B C 1
ATOM 5434 O O . GLN B 1 287 ? -8.117 -39.562 -36.5 1 89.94 287 GLN B O 1
ATOM 5439 N N . ASP B 1 288 ? -7.527 -39.188 -34.406 1 88.5 288 ASP B N 1
ATOM 5440 C CA . ASP B 1 288 ? -7.734 -40.594 -34.031 1 88.5 288 ASP B CA 1
ATOM 5441 C C . ASP B 1 288 ? -9.211 -40.969 -34.125 1 88.5 288 ASP B C 1
ATOM 5443 O O . ASP B 1 288 ? -9.539 -42.062 -34.531 1 88.5 288 ASP B O 1
ATOM 5447 N N . GLN B 1 289 ? -10.055 -40.062 -33.812 1 87.75 289 GLN B N 1
ATOM 5448 C CA . GLN B 1 289 ? -11.492 -40.312 -33.906 1 87.75 289 GLN B CA 1
ATOM 5449 C C . GLN B 1 289 ? -11.93 -40.469 -35.375 1 87.75 289 GLN B C 1
ATOM 5451 O O . GLN B 1 289 ? -12.734 -41.344 -35.688 1 87.75 289 GLN B O 1
ATOM 5456 N N . LYS B 1 290 ? -11.422 -39.688 -36.188 1 91.12 290 LYS B N 1
ATOM 5457 C CA . LYS B 1 290 ? -11.727 -39.781 -37.594 1 91.12 290 LYS B CA 1
ATOM 5458 C C . LYS B 1 290 ? -11.242 -41.125 -38.156 1 91.12 290 LYS B C 1
ATOM 5460 O O . LYS B 1 290 ?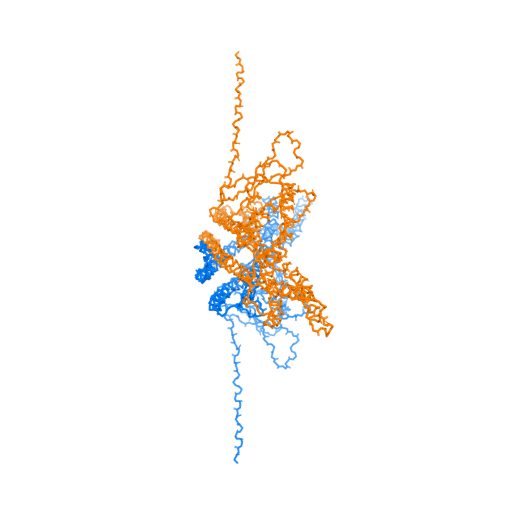 -11.953 -41.781 -38.938 1 91.12 290 LYS B O 1
ATOM 5465 N N . ALA B 1 291 ? -10.062 -41.5 -37.75 1 90.5 291 ALA B N 1
ATOM 5466 C CA . ALA B 1 291 ? -9.492 -42.781 -38.188 1 90.5 291 ALA B CA 1
ATOM 5467 C C . ALA B 1 291 ? -10.32 -43.938 -37.688 1 90.5 291 ALA B C 1
ATOM 5469 O O . ALA B 1 291 ? -10.516 -44.938 -38.406 1 90.5 291 ALA B O 1
ATOM 5470 N N . PHE B 1 292 ? -10.789 -43.812 -36.531 1 90 292 PHE B N 1
ATOM 5471 C CA . PHE B 1 292 ? -11.617 -44.875 -35.938 1 90 292 PHE B CA 1
ATOM 5472 C C . PHE B 1 292 ? -12.945 -45 -36.688 1 90 292 PHE B C 1
ATOM 5474 O O . PHE B 1 292 ? -13.383 -46.094 -37 1 90 292 PHE B O 1
ATOM 5481 N N . GLU B 1 293 ? -13.523 -43.875 -36.969 1 90.69 293 GLU B N 1
ATOM 5482 C CA . GLU B 1 293 ? -14.797 -43.875 -37.688 1 90.69 293 GLU B CA 1
ATOM 5483 C C . GLU B 1 293 ? -14.625 -44.438 -39.094 1 90.69 293 GLU B C 1
ATOM 5485 O O . GLU B 1 293 ? -15.484 -45.219 -39.562 1 90.69 293 GLU B O 1
ATOM 5490 N N . LYS B 1 294 ? -13.57 -44.094 -39.656 1 91 294 LYS B N 1
ATOM 5491 C CA . LYS B 1 294 ? -13.281 -44.625 -41 1 91 294 LYS B CA 1
ATOM 5492 C C . LYS B 1 294 ? -13.094 -46.156 -40.938 1 91 294 LYS B C 1
ATOM 5494 O O . LYS B 1 294 ? -13.539 -46.875 -41.812 1 91 294 LYS B O 1
ATOM 5499 N N . ALA B 1 295 ? -12.445 -46.594 -39.906 1 89.62 295 ALA B N 1
ATOM 5500 C CA . ALA B 1 295 ? -12.211 -48.031 -39.719 1 89.62 295 ALA B CA 1
ATOM 5501 C C . ALA B 1 295 ? -13.523 -48.75 -39.469 1 89.62 295 ALA B C 1
ATOM 5503 O O . ALA B 1 295 ? -13.719 -49.875 -39.938 1 89.62 295 ALA B O 1
ATOM 5504 N N . ILE B 1 296 ? -14.352 -48.125 -38.75 1 89.19 296 ILE B N 1
ATOM 5505 C CA . ILE B 1 296 ? -15.672 -48.719 -38.5 1 89.19 296 ILE B CA 1
ATOM 5506 C C . ILE B 1 296 ? -16.438 -48.844 -39.812 1 89.19 296 ILE B C 1
ATOM 5508 O O . ILE B 1 296 ? -17.016 -49.875 -40.094 1 89.19 296 ILE B O 1
ATOM 5512 N N . THR B 1 297 ? -16.469 -47.812 -40.594 1 89.25 297 THR B N 1
ATOM 5513 C CA . THR B 1 297 ? -17.188 -47.812 -41.844 1 89.25 297 THR B CA 1
ATOM 5514 C C . THR B 1 297 ? -16.609 -48.844 -42.812 1 89.25 297 THR B C 1
ATOM 5516 O O . THR B 1 297 ? -17.359 -49.531 -43.5 1 89.25 297 THR B O 1
ATOM 5519 N N . ALA B 1 298 ? -15.328 -49.031 -42.781 1 85.5 298 ALA B N 1
ATOM 5520 C CA . ALA B 1 298 ? -14.672 -50.031 -43.656 1 85.5 298 ALA B CA 1
ATOM 5521 C C . ALA B 1 298 ? -15.008 -51.438 -43.219 1 85.5 298 ALA B C 1
ATOM 5523 O O . ALA B 1 298 ? -15.117 -52.344 -44.062 1 85.5 298 ALA B O 1
ATOM 5524 N N . SER B 1 299 ? -15.156 -51.625 -42.031 1 83.69 299 SER B N 1
ATOM 5525 C CA . SER B 1 299 ? -15.453 -52.969 -41.5 1 83.69 299 SER B CA 1
ATOM 5526 C C . SER B 1 299 ? -16.906 -53.375 -41.781 1 83.69 299 SER B C 1
ATOM 5528 O O . SER B 1 299 ? -17.219 -54.562 -41.875 1 83.69 299 SER B O 1
ATOM 5530 N N . ARG B 1 300 ? -17.719 -52.438 -41.906 1 80.44 300 ARG B N 1
ATOM 5531 C CA . ARG B 1 300 ? -19.141 -52.719 -42.156 1 80.44 300 ARG B CA 1
ATOM 5532 C C . ARG B 1 300 ? -19.438 -52.844 -43.625 1 80.44 300 ARG B C 1
ATOM 5534 O O . ARG B 1 300 ? -20.531 -53.281 -44 1 80.44 300 ARG B O 1
ATOM 5541 N N . SER B 1 301 ? -18.531 -52.375 -44.438 1 76.81 301 SER B N 1
ATOM 5542 C CA . SER B 1 301 ? -18.781 -52.406 -45.875 1 76.81 301 SER B CA 1
ATOM 5543 C C . SER B 1 301 ? -18.906 -53.875 -46.344 1 76.81 301 SER B C 1
ATOM 5545 O O . SER B 1 301 ? -18.188 -54.75 -45.875 1 76.81 301 SER B O 1
ATOM 5547 N N . LYS B 1 302 ? -20.016 -54.406 -46.938 1 69.5 302 LYS B N 1
ATOM 5548 C CA . LYS B 1 302 ? -20.5 -55.688 -47.469 1 69.5 302 LYS B CA 1
ATOM 5549 C C . LYS B 1 302 ? -19.484 -56.281 -48.438 1 69.5 302 LYS B C 1
ATOM 5551 O O . LYS B 1 302 ? -19.672 -57.406 -48.906 1 69.5 302 LYS B O 1
ATOM 5556 N N . THR B 1 303 ? -18.562 -55.469 -48.719 1 62.75 303 THR B N 1
ATOM 5557 C CA . THR B 1 303 ? -17.656 -56.094 -49.656 1 62.75 303 THR B CA 1
ATOM 5558 C C . THR B 1 303 ? -16.891 -57.219 -49 1 62.75 303 THR B C 1
ATOM 5560 O O . THR B 1 303 ? -16.188 -57 -48 1 62.75 303 THR B O 1
ATOM 5563 N N . GLU B 1 304 ? -17.234 -58.438 -49.031 1 61.97 304 GLU B N 1
ATOM 5564 C CA . GLU B 1 304 ? -16.703 -59.688 -48.5 1 61.97 304 GLU B CA 1
ATOM 5565 C C . GLU B 1 304 ? -15.195 -59.75 -48.656 1 61.97 304 GLU B C 1
ATOM 5567 O O . GLU B 1 304 ? -14.672 -59.594 -49.75 1 61.97 304 GLU B O 1
ATOM 5572 N N . PRO B 1 305 ? -14.508 -59.656 -47.594 1 65.62 305 PRO B N 1
ATOM 5573 C CA . PRO B 1 305 ? -13.062 -59.844 -47.75 1 65.62 305 PRO B CA 1
ATOM 5574 C C . PRO B 1 305 ? -12.727 -61.125 -48.5 1 65.62 305 PRO B C 1
ATOM 5576 O O . PRO B 1 305 ? -13.414 -62.156 -48.344 1 65.62 305 PRO B O 1
ATOM 5579 N N . LYS B 1 306 ? -11.969 -61.062 -49.562 1 65.62 306 LYS B N 1
ATOM 5580 C CA . LYS B 1 306 ? -11.672 -62.156 -50.469 1 65.62 306 LYS B CA 1
ATOM 5581 C C . LYS B 1 306 ? -11 -63.312 -49.75 1 65.62 306 LYS B C 1
ATOM 5583 O O . LYS B 1 306 ? -11.164 -64.438 -50.125 1 65.62 306 LYS B O 1
ATOM 5588 N N . ASP B 1 307 ? -10.133 -62.938 -48.781 1 77.25 307 ASP B N 1
ATOM 5589 C CA . ASP B 1 307 ? -9.43 -64 -48.094 1 77.25 307 ASP B CA 1
ATOM 5590 C C . ASP B 1 307 ? -9.305 -63.719 -46.594 1 77.25 307 ASP B C 1
ATOM 5592 O O . ASP B 1 307 ? -9.578 -62.594 -46.156 1 77.25 307 ASP B O 1
ATOM 5596 N N . SER B 1 308 ? -9.148 -64.688 -45.75 1 83.31 308 SER B N 1
ATOM 5597 C CA . SER B 1 308 ? -9.023 -64.688 -44.312 1 83.31 308 SER B CA 1
ATOM 5598 C C . SER B 1 308 ? -8 -63.625 -43.844 1 83.31 308 SER B C 1
ATOM 5600 O O . SER B 1 308 ? -8.195 -62.969 -42.812 1 83.31 308 SER B O 1
ATOM 5602 N N . ALA B 1 309 ? -6.965 -63.469 -44.594 1 85.5 309 ALA B N 1
ATOM 5603 C CA . ALA B 1 309 ? -5.895 -62.531 -44.25 1 85.5 309 ALA B CA 1
ATOM 5604 C C . ALA B 1 309 ? -6.387 -61.094 -44.312 1 85.5 309 ALA B C 1
ATOM 5606 O O . ALA B 1 309 ? -6.047 -60.25 -43.469 1 85.5 309 ALA B O 1
ATOM 5607 N N . ALA B 1 310 ? -7.195 -60.75 -45.219 1 82.75 310 ALA B N 1
ATOM 5608 C CA . ALA B 1 310 ? -7.738 -59.406 -45.406 1 82.75 310 ALA B CA 1
ATOM 5609 C C . ALA B 1 310 ? -8.703 -59.062 -44.25 1 82.75 310 ALA B C 1
ATOM 5611 O O . ALA B 1 310 ? -8.75 -57.906 -43.812 1 82.75 310 ALA B O 1
ATOM 5612 N N . LEU B 1 311 ? -9.406 -59.969 -43.875 1 82.62 311 LEU B N 1
ATOM 5613 C CA . LEU B 1 311 ? -10.336 -59.781 -42.781 1 82.62 311 LEU B CA 1
ATOM 5614 C C . LEU B 1 311 ? -9.578 -59.531 -41.469 1 82.62 311 LEU B C 1
ATOM 5616 O O . LEU B 1 311 ? -9.961 -58.656 -40.688 1 82.62 311 LEU B O 1
ATOM 5620 N N . GLU B 1 312 ? -8.531 -60.281 -41.25 1 85.94 312 GLU B N 1
ATOM 5621 C CA . GLU B 1 312 ? -7.711 -60.125 -40.062 1 85.94 312 GLU B CA 1
ATOM 5622 C C . GLU B 1 312 ? -7.062 -58.719 -40.031 1 85.94 312 GLU B C 1
ATOM 5624 O O . GLU B 1 312 ? -6.949 -58.125 -38.969 1 85.94 312 GLU B O 1
ATOM 5629 N N . GLN B 1 313 ? -6.625 -58.344 -41.156 1 85.5 313 GLN B N 1
ATOM 5630 C CA . GLN B 1 313 ? -6.008 -57.031 -41.25 1 85.5 313 GLN B CA 1
ATOM 5631 C C . GLN B 1 313 ? -7.016 -55.906 -40.969 1 85.5 313 GLN B C 1
ATOM 5633 O O . GLN B 1 313 ? -6.691 -54.906 -40.344 1 85.5 313 GLN B O 1
ATOM 5638 N N . LYS B 1 314 ? -8.172 -56.062 -41.5 1 84.12 314 LYS B N 1
ATOM 5639 C CA . LYS B 1 314 ? -9.234 -55.094 -41.25 1 84.12 314 LYS B CA 1
ATOM 5640 C C . LYS B 1 314 ? -9.578 -55 -39.781 1 84.12 314 LYS B C 1
ATOM 5642 O O . LYS B 1 314 ? -9.758 -53.906 -39.219 1 84.12 314 LYS B O 1
ATOM 5647 N N . MET B 1 315 ? -9.648 -56.125 -39.094 1 86.69 315 MET B N 1
ATOM 5648 C CA . MET B 1 315 ? -9.953 -56.156 -37.688 1 86.69 315 MET B CA 1
ATOM 5649 C C . MET B 1 315 ? -8.812 -55.594 -36.844 1 86.69 315 MET B C 1
ATOM 5651 O O . MET B 1 315 ? -9.055 -54.906 -35.844 1 86.69 315 MET B O 1
ATOM 5655 N N . ALA B 1 316 ? -7.605 -55.875 -37.281 1 87 316 ALA B N 1
ATOM 5656 C CA . ALA B 1 316 ? -6.43 -55.312 -36.625 1 87 316 ALA B CA 1
ATOM 5657 C C . ALA B 1 316 ? -6.391 -53.812 -36.719 1 87 316 ALA B C 1
ATOM 5659 O O . ALA B 1 316 ? -6.035 -53.125 -35.781 1 87 316 ALA B O 1
ATOM 5660 N N . THR B 1 317 ? -6.754 -53.312 -37.844 1 88.12 317 THR B N 1
ATOM 5661 C CA . THR B 1 317 ? -6.781 -51.875 -38.094 1 88.12 317 THR B CA 1
ATOM 5662 C C . THR B 1 317 ? -7.844 -51.219 -37.219 1 88.12 317 THR B C 1
ATOM 5664 O O . THR B 1 317 ? -7.621 -50.125 -36.656 1 88.12 317 THR B O 1
ATOM 5667 N N . LEU B 1 318 ? -8.938 -51.812 -37.094 1 90.12 318 LEU B N 1
ATOM 5668 C CA . LEU B 1 318 ? -10.016 -51.281 -36.25 1 90.12 318 LEU B CA 1
ATOM 5669 C C . LEU B 1 318 ? -9.602 -51.281 -34.781 1 90.12 318 LEU B C 1
ATOM 5671 O O . LEU B 1 318 ? -9.844 -50.281 -34.094 1 90.12 318 LEU B O 1
ATOM 5675 N N . LYS B 1 319 ? -9.016 -52.312 -34.406 1 88.75 319 LYS B N 1
ATOM 5676 C CA . LYS B 1 319 ? -8.578 -52.406 -33.031 1 88.75 319 LYS B CA 1
ATOM 5677 C C . LYS B 1 319 ? -7.508 -51.375 -32.719 1 88.75 319 LYS B C 1
ATOM 5679 O O . LYS B 1 319 ? -7.508 -50.781 -31.625 1 88.75 319 LYS B O 1
ATOM 5684 N N . ASP B 1 320 ? -6.668 -51.219 -33.656 1 88.56 320 ASP B N 1
ATOM 5685 C CA . ASP B 1 320 ? -5.609 -50.219 -33.469 1 88.56 320 ASP B CA 1
ATOM 5686 C C . ASP B 1 320 ? -6.184 -48.812 -33.375 1 88.56 320 ASP B C 1
ATOM 5688 O O . ASP B 1 320 ? -5.738 -48.031 -32.562 1 88.56 320 ASP B O 1
ATOM 5692 N N . ALA B 1 321 ? -7.098 -48.5 -34.156 1 89.19 321 ALA B N 1
ATOM 5693 C CA . ALA B 1 321 ? -7.738 -47.188 -34.156 1 89.19 321 ALA B CA 1
ATOM 5694 C C . ALA B 1 321 ? -8.477 -46.969 -32.812 1 89.19 321 ALA B C 1
ATOM 5696 O O . ALA B 1 321 ? -8.43 -45.875 -32.25 1 89.19 321 ALA B O 1
ATOM 5697 N N . GLU B 1 322 ? -9.133 -47.938 -32.375 1 89.56 322 GLU B N 1
ATOM 5698 C CA . GLU B 1 322 ? -9.828 -47.844 -31.094 1 89.56 322 GLU B CA 1
ATOM 5699 C C . GLU B 1 322 ? -8.852 -47.656 -29.938 1 89.56 322 GLU B C 1
ATOM 5701 O O . GLU B 1 322 ? -9.109 -46.875 -29.031 1 89.56 322 GLU B O 1
ATOM 5706 N N . ASN B 1 323 ? -7.797 -48.438 -30.031 1 90.5 323 ASN B N 1
ATOM 5707 C CA . ASN B 1 323 ? -6.797 -48.344 -28.969 1 90.5 323 ASN B CA 1
ATOM 5708 C C . ASN B 1 323 ? -6.168 -46.969 -28.906 1 90.5 323 ASN B C 1
ATOM 5710 O O . ASN B 1 323 ? -5.84 -46.469 -27.828 1 90.5 323 ASN B O 1
ATOM 5714 N N . ARG B 1 324 ? -6.016 -46.344 -30 1 90.25 324 ARG B N 1
ATOM 5715 C CA . ARG B 1 324 ? -5.453 -45 -30.016 1 90.25 324 ARG B CA 1
ATOM 5716 C C . ARG B 1 324 ? -6.379 -44.031 -29.328 1 90.25 324 ARG B C 1
ATOM 5718 O O . ARG B 1 324 ? -5.918 -43.156 -28.594 1 90.25 324 ARG B O 1
ATOM 5725 N N . VAL B 1 325 ? -7.637 -44.156 -29.531 1 90.69 325 VAL B N 1
ATOM 5726 C CA . VAL B 1 325 ? -8.617 -43.281 -28.891 1 90.69 325 VAL B CA 1
ATOM 5727 C C . VAL B 1 325 ? -8.625 -43.531 -27.391 1 90.69 325 VAL B C 1
ATOM 5729 O O . VAL B 1 325 ? -8.617 -42.594 -26.594 1 90.69 325 VAL B O 1
ATOM 5732 N N . LYS B 1 326 ? -8.578 -44.812 -27 1 91.38 326 LYS B N 1
ATOM 5733 C CA . LYS B 1 326 ? -8.578 -45.156 -25.594 1 91.38 326 LYS B CA 1
ATOM 5734 C C . LYS B 1 326 ? -7.324 -44.656 -24.891 1 91.38 326 LYS B C 1
ATOM 5736 O O . LYS B 1 326 ? -7.387 -44.188 -23.75 1 91.38 326 LYS B O 1
ATOM 5741 N N . PHE B 1 327 ? -6.27 -44.719 -25.609 1 92.62 327 PHE B N 1
ATOM 5742 C CA . PHE B 1 327 ? -5.016 -44.281 -25.016 1 92.62 327 PHE B CA 1
ATOM 5743 C C . PHE B 1 327 ? -5.047 -42.75 -24.797 1 92.62 327 PHE B C 1
ATOM 5745 O O . PHE B 1 327 ? -4.543 -42.281 -23.797 1 92.62 327 PHE B O 1
ATOM 5752 N N . SER B 1 328 ? -5.562 -42.094 -25.766 1 90.06 328 SER B N 1
ATOM 5753 C CA . SER B 1 328 ? -5.688 -40.656 -25.641 1 90.06 328 SER B CA 1
ATOM 5754 C C . SER B 1 328 ? -6.488 -40.281 -24.391 1 90.06 328 SER B C 1
ATOM 5756 O O . SER B 1 328 ? -6.109 -39.344 -23.656 1 90.06 328 SER B O 1
ATOM 5758 N N . LEU B 1 329 ? -7.547 -40.938 -24.125 1 90.06 329 LEU B N 1
ATOM 5759 C CA . LEU B 1 329 ? -8.391 -40.688 -22.969 1 90.06 329 LEU B CA 1
ATOM 5760 C C . LEU B 1 329 ? -7.656 -41.031 -21.688 1 90.06 329 LEU B C 1
ATOM 5762 O O . LEU B 1 329 ? -7.797 -40.344 -20.672 1 90.06 329 LEU B O 1
ATOM 5766 N N . TYR B 1 330 ? -6.934 -42.094 -21.781 1 91.5 330 TYR B N 1
ATOM 5767 C CA . TYR B 1 330 ? -6.121 -42.531 -20.656 1 91.5 330 TYR B CA 1
ATOM 5768 C C . TYR B 1 330 ? -5.113 -41.438 -20.266 1 91.5 330 TYR B C 1
ATOM 5770 O O . TYR B 1 330 ? -4.926 -41.188 -19.078 1 91.5 330 TYR B O 1
ATOM 5778 N N . CYS B 1 331 ? -4.461 -40.875 -21.234 1 92.94 331 CYS B N 1
ATOM 5779 C CA . CYS B 1 331 ? -3.502 -39.812 -20.984 1 92.94 331 CYS B CA 1
ATOM 5780 C C . CYS B 1 331 ? -4.18 -38.594 -20.328 1 92.94 331 CYS B C 1
ATOM 5782 O O . CYS B 1 331 ? -3.641 -38.031 -19.375 1 92.94 331 CYS B O 1
ATOM 5784 N N . VAL B 1 332 ? -5.375 -38.25 -20.781 1 91.88 332 VAL B N 1
ATOM 5785 C CA . VAL B 1 332 ? -6.109 -37.125 -20.203 1 91.88 332 VAL B CA 1
ATOM 5786 C C . VAL B 1 332 ? -6.375 -37.406 -18.719 1 91.88 332 VAL B C 1
ATOM 5788 O O . VAL B 1 332 ? -6.176 -36.5 -17.875 1 91.88 332 VAL B O 1
ATOM 5791 N N . GLU B 1 333 ? -6.777 -38.531 -18.438 1 88.94 333 GLU B N 1
ATOM 5792 C CA . GLU B 1 333 ? -7.051 -38.906 -17.047 1 88.94 333 GLU B CA 1
ATOM 5793 C C . GLU B 1 333 ? -5.793 -38.812 -16.188 1 88.94 333 GLU B C 1
ATOM 5795 O O . GLU B 1 333 ? -5.828 -38.281 -15.086 1 88.94 333 GLU B O 1
ATOM 5800 N N . GLN B 1 334 ? -4.699 -39.375 -16.734 1 91.31 334 GLN B N 1
ATOM 5801 C CA . GLN B 1 334 ? -3.445 -39.375 -15.977 1 91.31 334 GLN B CA 1
ATOM 5802 C C . GLN B 1 334 ? -2.955 -37.938 -15.742 1 91.31 334 GLN B C 1
ATOM 5804 O O . GLN B 1 334 ? -2.51 -37.594 -14.648 1 91.31 334 GLN B O 1
ATOM 5809 N N . GLU B 1 335 ? -3.023 -37.125 -16.781 1 93.81 335 GLU B N 1
ATOM 5810 C CA . GLU B 1 335 ? -2.543 -35.75 -16.672 1 93.81 335 GLU B CA 1
ATOM 5811 C C . GLU B 1 335 ? -3.408 -34.938 -15.711 1 93.81 335 GLU B C 1
ATOM 5813 O O . GLU B 1 335 ? -2.91 -34.031 -15.023 1 93.81 335 GLU B O 1
ATOM 5818 N N . LEU B 1 336 ? -4.664 -35.219 -15.695 1 90 336 LEU B N 1
ATOM 5819 C CA . LEU B 1 336 ? -5.562 -34.531 -14.773 1 90 336 LEU B CA 1
ATOM 5820 C C . LEU B 1 336 ? -5.207 -34.844 -13.328 1 90 336 LEU B C 1
ATOM 5822 O O . LEU B 1 336 ? -5.207 -33.969 -12.469 1 90 336 LEU B O 1
ATOM 5826 N N . ILE B 1 337 ? -4.984 -36.125 -13.078 1 87.69 337 ILE B N 1
ATOM 5827 C CA . ILE B 1 337 ? -4.605 -36.562 -11.734 1 87.69 337 ILE B CA 1
ATOM 5828 C C . ILE B 1 337 ? -3.305 -35.875 -11.32 1 87.69 337 ILE B C 1
ATOM 5830 O O . ILE B 1 337 ? -3.191 -35.375 -10.195 1 87.69 337 ILE B O 1
ATOM 5834 N N . PHE B 1 338 ? -2.385 -35.844 -12.18 1 92.62 338 PHE B N 1
ATOM 5835 C CA . PHE B 1 338 ? -1.103 -35.188 -11.93 1 92.62 338 PHE B CA 1
ATOM 5836 C C . PHE B 1 338 ? -1.297 -33.719 -11.617 1 92.62 338 PHE B C 1
ATOM 5838 O O . PHE B 1 338 ? -0.739 -33.219 -10.641 1 92.62 338 PHE B O 1
ATOM 5845 N N . LEU B 1 339 ? -2.025 -33.062 -12.453 1 92 339 LEU B N 1
ATOM 5846 C CA . LEU B 1 339 ? -2.271 -31.625 -12.289 1 92 339 LEU B CA 1
ATOM 5847 C C . LEU B 1 339 ? -2.947 -31.328 -10.953 1 92 339 LEU B C 1
ATOM 5849 O O . LEU B 1 339 ? -2.545 -30.422 -10.234 1 92 339 LEU B O 1
ATOM 5853 N N . GLU B 1 340 ? -3.939 -32.062 -10.648 1 87.25 340 GLU B N 1
ATOM 5854 C CA . GLU B 1 340 ? -4.672 -31.875 -9.398 1 87.25 340 GLU B CA 1
ATOM 5855 C C . GLU B 1 340 ? -3.75 -32.031 -8.188 1 87.25 340 GLU B C 1
ATOM 5857 O O . GLU B 1 340 ? -3.83 -31.25 -7.238 1 87.25 340 GLU B O 1
ATOM 5862 N N . GLN B 1 341 ? -2.928 -33.031 -8.266 1 87.94 341 GLN B N 1
ATOM 5863 C CA . GLN B 1 341 ? -2.006 -33.281 -7.16 1 87.94 341 GLN B CA 1
ATOM 5864 C C . GLN B 1 341 ? -1.015 -32.125 -7 1 87.94 341 GLN B C 1
ATOM 5866 O O . GLN B 1 341 ? -0.819 -31.625 -5.891 1 87.94 341 GLN B O 1
ATOM 5871 N N . GLU B 1 342 ? -0.447 -31.75 -8.055 1 90.5 342 GLU B N 1
ATOM 5872 C CA . GLU B 1 342 ? 0.565 -30.688 -8 1 90.5 342 GLU B CA 1
ATOM 5873 C C . GLU B 1 342 ? -0.058 -29.344 -7.641 1 90.5 342 GLU B C 1
ATOM 5875 O O . GLU B 1 342 ? 0.509 -28.578 -6.855 1 90.5 342 GLU B O 1
ATOM 5880 N N . LEU B 1 343 ? -1.197 -29.078 -8.211 1 90.5 343 LEU B N 1
ATOM 5881 C CA . LEU B 1 343 ? -1.86 -27.797 -7.938 1 90.5 343 LEU B CA 1
ATOM 5882 C C . LEU B 1 343 ? -2.266 -27.703 -6.469 1 90.5 343 LEU B C 1
ATOM 5884 O O . LEU B 1 343 ? -2.082 -26.656 -5.84 1 90.5 343 LEU B O 1
ATOM 5888 N N . SER B 1 344 ? -2.898 -28.781 -5.926 1 88.38 344 SER B N 1
ATOM 5889 C CA . SER B 1 344 ? -3.312 -28.781 -4.523 1 88.38 344 SER B CA 1
ATOM 5890 C C . SER B 1 344 ? -2.115 -28.594 -3.596 1 88.38 344 SER B C 1
ATOM 5892 O O . SER B 1 344 ? -2.178 -27.828 -2.637 1 88.38 344 SER B O 1
ATOM 5894 N N . PHE B 1 345 ? -1.071 -29.266 -3.949 1 89 345 PHE B N 1
ATOM 5895 C CA . PHE B 1 345 ? 0.134 -29.188 -3.133 1 89 345 PHE B CA 1
ATOM 5896 C C . PHE B 1 345 ? 0.703 -27.781 -3.131 1 89 345 PHE B C 1
ATOM 5898 O O . PHE B 1 345 ? 0.966 -27.203 -2.068 1 89 345 PHE B O 1
ATOM 5905 N N . HIS B 1 346 ? 0.936 -27.203 -4.254 1 90.75 346 HIS B N 1
ATOM 5906 C CA . HIS B 1 346 ? 1.589 -25.906 -4.371 1 90.75 346 HIS B CA 1
ATOM 5907 C C . HIS B 1 346 ? 0.676 -24.781 -3.889 1 90.75 346 HIS B C 1
ATOM 5909 O O . HIS B 1 346 ? 1.149 -23.781 -3.342 1 90.75 346 HIS B O 1
ATOM 5915 N N . LEU B 1 347 ? -0.627 -24.906 -4.109 1 90.69 347 LEU B N 1
ATOM 5916 C CA . LEU B 1 347 ? -1.562 -23.906 -3.609 1 90.69 347 LEU B CA 1
ATOM 5917 C C . LEU B 1 347 ? -1.575 -23.891 -2.084 1 90.69 347 LEU B C 1
ATOM 5919 O O . LEU B 1 347 ? -1.57 -22.828 -1.473 1 90.69 347 LEU B O 1
ATOM 5923 N N . ALA B 1 348 ? -1.632 -25.078 -1.487 1 90.12 348 ALA B N 1
ATOM 5924 C CA . ALA B 1 348 ? -1.58 -25.172 -0.031 1 90.12 348 ALA B CA 1
ATOM 5925 C C . ALA B 1 348 ? -0.295 -24.562 0.514 1 90.12 348 ALA B C 1
ATOM 5927 O O . ALA B 1 348 ? -0.327 -23.781 1.475 1 90.12 348 ALA B O 1
ATOM 5928 N N . ARG B 1 349 ? 0.774 -24.906 -0.118 1 90.12 349 ARG B N 1
ATOM 5929 C CA . ARG B 1 349 ? 2.066 -24.375 0.302 1 90.12 349 ARG B CA 1
ATOM 5930 C C . ARG B 1 349 ? 2.105 -22.859 0.151 1 90.12 349 ARG B C 1
ATOM 5932 O O . ARG B 1 349 ? 2.611 -22.156 1.028 1 90.12 349 ARG B O 1
ATOM 5939 N N . PHE B 1 350 ? 1.625 -22.391 -0.914 1 92.19 350 PHE B N 1
ATOM 5940 C CA . PHE B 1 350 ? 1.568 -20.953 -1.177 1 92.19 350 PHE B CA 1
ATOM 5941 C C . PHE B 1 350 ? 0.792 -20.234 -0.082 1 92.19 350 PHE B C 1
ATOM 5943 O O . PHE B 1 350 ? 1.26 -19.219 0.46 1 92.19 350 PHE B O 1
ATOM 5950 N N . LEU B 1 351 ? -0.37 -20.688 0.21 1 93.31 351 LEU B N 1
ATOM 5951 C CA . LEU B 1 351 ? -1.228 -20.031 1.19 1 93.31 351 LEU B CA 1
ATOM 5952 C C . LEU B 1 351 ? -0.598 -20.062 2.578 1 93.31 351 LEU B C 1
ATOM 5954 O O . LEU B 1 351 ? -0.705 -19.109 3.344 1 93.31 351 LEU B O 1
ATOM 5958 N N . CYS B 1 352 ? 0.058 -21.141 2.867 1 92.62 352 CYS B N 1
ATOM 5959 C CA . CYS B 1 352 ? 0.753 -21.266 4.145 1 92.62 352 CYS B CA 1
ATOM 5960 C C . CYS B 1 352 ? 1.899 -20.266 4.234 1 92.62 352 CYS B C 1
ATOM 5962 O O . CYS B 1 352 ? 2.055 -19.578 5.246 1 92.62 352 CYS B O 1
ATOM 5964 N N . GLU B 1 353 ? 2.652 -20.203 3.184 1 91.81 353 GLU B N 1
ATOM 5965 C CA . GLU B 1 353 ? 3.777 -19.281 3.164 1 91.81 353 GLU B CA 1
ATOM 5966 C C . GLU B 1 353 ? 3.297 -17.828 3.199 1 91.81 353 GLU B C 1
ATOM 5968 O O . GLU B 1 353 ? 3.871 -17 3.902 1 91.81 353 GLU B O 1
ATOM 5973 N N . LEU B 1 354 ? 2.316 -17.516 2.387 1 94.06 354 LEU B N 1
ATOM 5974 C CA . LEU B 1 354 ? 1.751 -16.172 2.367 1 94.06 354 LEU B CA 1
ATOM 5975 C C . LEU B 1 354 ? 1.29 -15.758 3.76 1 94.06 354 LEU B C 1
ATOM 5977 O O . LEU B 1 354 ? 1.663 -14.688 4.246 1 94.06 354 LEU B O 1
ATOM 5981 N N . SER B 1 355 ? 0.453 -16.609 4.371 1 96.25 355 SER B N 1
ATOM 5982 C CA . SER B 1 355 ? -0.094 -16.281 5.684 1 96.25 355 SER B CA 1
ATOM 5983 C C . SER B 1 355 ? 1.009 -16.172 6.73 1 96.25 355 SER B C 1
ATOM 5985 O O . SER B 1 355 ? 0.966 -15.297 7.598 1 96.25 355 SER B O 1
ATOM 5987 N N . GLY B 1 356 ? 1.978 -17.062 6.605 1 95.06 356 GLY B N 1
ATOM 5988 C CA . GLY B 1 356 ? 3.09 -17 7.539 1 95.06 356 GLY B CA 1
ATOM 5989 C C . GLY B 1 356 ? 3.904 -15.727 7.418 1 95.06 356 GLY B C 1
ATOM 5990 O O . GLY B 1 356 ? 4.223 -15.086 8.43 1 95.06 356 GLY B O 1
ATOM 5991 N N . VAL B 1 357 ? 4.27 -15.391 6.223 1 94.69 357 VAL B N 1
ATOM 5992 C CA . VAL B 1 357 ? 5.066 -14.203 5.965 1 94.69 357 VAL B CA 1
ATOM 5993 C C . VAL B 1 357 ? 4.301 -12.961 6.414 1 94.69 357 VAL B C 1
ATOM 5995 O O . VAL B 1 357 ? 4.852 -12.094 7.105 1 94.69 357 VAL B O 1
ATOM 5998 N N . GLU B 1 358 ? 3.012 -12.812 6.039 1 96.62 358 GLU B N 1
ATOM 5999 C CA . GLU B 1 358 ? 2.199 -11.648 6.383 1 96.62 358 GLU B CA 1
ATOM 6000 C C . GLU B 1 358 ? 2.01 -11.531 7.891 1 96.62 358 GLU B C 1
ATOM 6002 O O . GLU B 1 358 ? 2.086 -10.438 8.453 1 96.62 358 GLU B O 1
ATOM 6007 N N . LYS B 1 359 ? 1.752 -12.672 8.539 1 97.69 359 LYS B N 1
ATOM 6008 C CA . LYS B 1 359 ? 1.577 -12.688 9.984 1 97.69 359 LYS B CA 1
ATOM 6009 C C . LYS B 1 359 ? 2.842 -12.211 10.695 1 97.69 359 LYS B C 1
ATOM 6011 O O . LYS B 1 359 ? 2.785 -11.312 11.539 1 97.69 359 LYS B O 1
ATOM 6016 N N . GLN B 1 360 ? 3.924 -12.812 10.352 1 97.31 360 GLN B N 1
ATOM 6017 C CA . GLN B 1 360 ? 5.188 -12.5 11.016 1 97.31 360 GLN B CA 1
ATOM 6018 C C . GLN B 1 360 ? 5.59 -11.055 10.773 1 97.31 360 GLN B C 1
ATOM 6020 O O . GLN B 1 360 ? 6.035 -10.367 11.695 1 97.31 360 GLN B O 1
ATOM 6025 N N . SER B 1 361 ? 5.496 -10.664 9.547 1 97.56 361 SER B N 1
ATOM 6026 C CA . SER B 1 361 ? 5.859 -9.289 9.219 1 97.56 361 SER B CA 1
ATOM 6027 C C . SER B 1 361 ? 4.957 -8.289 9.93 1 97.56 361 SER B C 1
ATOM 6029 O O . SER B 1 361 ? 5.43 -7.27 10.438 1 97.56 361 SER B O 1
ATOM 6031 N N . ALA B 1 362 ? 3.631 -8.508 9.961 1 97.94 362 ALA B N 1
ATOM 6032 C CA . ALA B 1 362 ? 2.701 -7.637 10.672 1 97.94 362 ALA B CA 1
ATOM 6033 C C . ALA B 1 362 ? 3.064 -7.535 12.148 1 97.94 362 ALA B C 1
ATOM 6035 O O . ALA B 1 362 ? 2.977 -6.457 12.742 1 97.94 362 ALA B O 1
ATOM 6036 N N . HIS B 1 363 ? 3.449 -8.641 12.703 1 98.06 363 HIS B N 1
ATOM 6037 C CA . HIS B 1 363 ? 3.867 -8.656 14.094 1 98.06 363 HIS B CA 1
ATOM 6038 C C . HIS B 1 363 ? 5.102 -7.785 14.312 1 98.06 363 HIS B C 1
ATOM 6040 O O . HIS B 1 363 ? 5.152 -6.988 15.25 1 98.06 363 HIS B O 1
ATOM 6046 N N . LYS B 1 364 ? 6.062 -7.957 13.477 1 98.38 364 LYS B N 1
ATOM 6047 C CA . LYS B 1 364 ? 7.289 -7.176 13.578 1 98.38 364 LYS B CA 1
ATOM 6048 C C . LYS B 1 364 ? 7.012 -5.688 13.383 1 98.38 364 LYS B C 1
ATOM 6050 O O . LYS B 1 364 ? 7.586 -4.848 14.078 1 98.38 364 LYS B O 1
ATOM 6055 N N . ILE B 1 365 ? 6.168 -5.363 12.461 1 98.44 365 ILE B N 1
ATOM 6056 C CA . ILE B 1 365 ? 5.801 -3.977 12.195 1 98.44 365 ILE B CA 1
ATOM 6057 C C . ILE B 1 365 ? 5.074 -3.389 13.398 1 98.44 365 ILE B C 1
ATOM 6059 O O . ILE B 1 365 ? 5.332 -2.25 13.797 1 98.44 365 ILE B O 1
ATOM 6063 N N . ALA B 1 366 ? 4.145 -4.176 13.984 1 98.38 366 ALA B N 1
ATOM 6064 C CA . ALA B 1 366 ? 3.438 -3.73 15.18 1 98.38 366 ALA B CA 1
ATOM 6065 C C . ALA B 1 366 ? 4.414 -3.424 16.312 1 98.38 366 ALA B C 1
ATOM 6067 O O . ALA B 1 366 ? 4.285 -2.406 17 1 98.38 366 ALA B O 1
ATOM 6068 N N . GLN B 1 367 ? 5.383 -4.23 16.438 1 98.25 367 GLN B N 1
ATOM 6069 C CA . GLN B 1 367 ? 6.387 -4.035 17.469 1 98.25 367 GLN B CA 1
ATOM 6070 C C . GLN B 1 367 ? 7.215 -2.777 17.219 1 98.25 367 GLN B C 1
ATOM 6072 O O . GLN B 1 367 ? 7.52 -2.025 18.141 1 98.25 367 GLN B O 1
ATOM 6077 N N . ALA B 1 368 ? 7.605 -2.639 15.992 1 98.5 368 ALA B N 1
ATOM 6078 C CA . ALA B 1 368 ? 8.375 -1.45 15.633 1 98.5 368 ALA B CA 1
ATOM 6079 C C . ALA B 1 368 ? 7.578 -0.177 15.898 1 98.5 368 ALA B C 1
ATOM 6081 O O . ALA B 1 368 ? 8.125 0.807 16.406 1 98.5 368 ALA B O 1
ATOM 6082 N N . TRP B 1 369 ? 6.285 -0.156 15.602 1 98.31 369 TRP B N 1
ATOM 6083 C CA . TRP B 1 369 ? 5.438 1.009 15.844 1 98.31 369 TRP B CA 1
ATOM 6084 C C . TRP B 1 369 ? 5.227 1.226 17.344 1 98.31 369 TRP B C 1
ATOM 6086 O O . TRP B 1 369 ? 5.008 2.354 17.781 1 98.31 369 TRP B O 1
ATOM 6096 N N . ASP B 1 370 ? 5.246 0.14 18.094 1 98.19 370 ASP B N 1
ATOM 6097 C CA . ASP B 1 370 ? 5.164 0.268 19.547 1 98.19 370 ASP B CA 1
ATOM 6098 C C . ASP B 1 370 ? 6.312 1.119 20.094 1 98.19 370 ASP B C 1
ATOM 6100 O O . ASP B 1 370 ? 6.109 1.946 20.984 1 98.19 370 ASP B O 1
ATOM 6104 N N . GLU B 1 371 ? 7.461 0.938 19.531 1 98 371 GLU B N 1
ATOM 6105 C CA . GLU B 1 371 ? 8.617 1.738 19.922 1 98 371 GLU B CA 1
ATOM 6106 C C . GLU B 1 371 ? 8.445 3.195 19.5 1 98 371 GLU B C 1
ATOM 6108 O O . GLU B 1 371 ? 8.82 4.109 20.234 1 98 371 GLU B O 1
ATOM 6113 N N . VAL B 1 372 ? 7.93 3.432 18.328 1 97.94 372 VAL B N 1
ATOM 6114 C CA . VAL B 1 372 ? 7.66 4.789 17.875 1 97.94 372 VAL B CA 1
ATOM 6115 C C . VAL B 1 372 ? 6.688 5.477 18.828 1 97.94 372 VAL B C 1
ATOM 6117 O O . VAL B 1 372 ? 6.895 6.633 19.203 1 97.94 372 VAL B O 1
ATOM 6120 N N . GLU B 1 373 ? 5.633 4.789 19.172 1 96.88 373 GLU B N 1
ATOM 6121 C CA . GLU B 1 373 ? 4.621 5.336 20.078 1 96.88 373 GLU B CA 1
ATOM 6122 C C . GLU B 1 373 ? 5.227 5.703 21.438 1 96.88 373 GLU B C 1
ATOM 6124 O O . GLU B 1 373 ? 4.891 6.738 22 1 96.88 373 GLU B O 1
ATOM 6129 N N . SER B 1 374 ? 6.098 4.84 21.922 1 96.69 374 SER B N 1
ATOM 6130 C CA . SER B 1 374 ? 6.758 5.09 23.203 1 96.69 374 SER B CA 1
ATOM 6131 C C . SER B 1 374 ? 7.578 6.375 23.156 1 96.69 374 SER B C 1
ATOM 6133 O O . SER B 1 374 ? 7.578 7.152 24.109 1 96.69 374 SER B O 1
ATOM 6135 N N . ARG B 1 375 ? 8.266 6.641 22.062 1 95.81 375 ARG B N 1
ATOM 6136 C CA . ARG B 1 375 ? 9.055 7.859 21.922 1 95.81 375 ARG B CA 1
ATOM 6137 C C . ARG B 1 375 ? 8.156 9.07 21.672 1 95.81 375 ARG B C 1
ATOM 6139 O O . ARG B 1 375 ? 8.445 10.164 22.156 1 95.81 375 ARG B O 1
ATOM 6146 N N . ALA B 1 376 ? 7.09 8.844 20.891 1 94.31 376 ALA B N 1
ATOM 6147 C CA . ALA B 1 376 ? 6.156 9.93 20.609 1 94.31 376 ALA B CA 1
ATOM 6148 C C . ALA B 1 376 ? 5.449 10.398 21.875 1 94.31 376 ALA B C 1
ATOM 6150 O O . ALA B 1 376 ? 5.117 11.578 22.016 1 94.31 376 ALA B O 1
ATOM 6151 N N . ALA B 1 377 ? 5.223 9.508 22.828 1 91.69 377 ALA B N 1
ATOM 6152 C CA . ALA B 1 377 ? 4.516 9.805 24.078 1 91.69 377 ALA B CA 1
ATOM 6153 C C . ALA B 1 377 ? 5.34 10.719 24.969 1 91.69 377 ALA B C 1
ATOM 6155 O O . ALA B 1 377 ? 4.801 11.383 25.859 1 91.69 377 ALA B O 1
ATOM 6156 N N . VAL B 1 378 ? 6.648 10.773 24.719 1 89.25 378 VAL B N 1
ATOM 6157 C CA . VAL B 1 378 ? 7.531 11.562 25.562 1 89.25 378 VAL B CA 1
ATOM 6158 C C . VAL B 1 378 ? 7.66 12.977 25 1 89.25 378 VAL B C 1
ATOM 6160 O O . VAL B 1 378 ? 8.227 13.859 25.641 1 89.25 378 VAL B O 1
ATOM 6163 N N . LEU B 1 379 ? 7.094 13.219 23.797 1 87.75 379 LEU B N 1
ATOM 6164 C CA . LEU B 1 379 ? 7.133 14.57 23.25 1 87.75 379 LEU B CA 1
ATOM 6165 C C . LEU B 1 379 ? 6.352 15.539 24.125 1 87.75 379 LEU B C 1
ATOM 6167 O O . LEU B 1 379 ? 5.215 15.258 24.5 1 87.75 379 LEU B O 1
ATOM 6171 N N . PRO B 1 380 ? 7.039 16.578 24.672 1 72.94 380 PRO B N 1
ATOM 6172 C CA . PRO B 1 380 ? 6.34 17.531 25.547 1 72.94 380 PRO B CA 1
ATOM 6173 C C . PRO B 1 380 ? 5.145 18.188 24.859 1 72.94 380 PRO B C 1
ATOM 6175 O O . PRO B 1 380 ? 5.234 18.562 23.688 1 72.94 380 PRO B O 1
ATOM 6178 N N . GLU B 1 381 ? 3.928 17.828 25.25 1 61.56 381 GLU B N 1
ATOM 6179 C CA . GLU B 1 381 ? 2.799 18.547 24.672 1 61.56 381 GLU B CA 1
ATOM 6180 C C . GLU B 1 381 ? 2.908 20.047 24.953 1 61.56 381 GLU B C 1
ATOM 6182 O O . GLU B 1 381 ? 2.887 20.859 24.031 1 61.56 381 GLU B O 1
ATOM 6187 N N . SER B 1 382 ? 2.375 20.781 26.094 1 51.88 382 SER B N 1
ATOM 6188 C CA . SER B 1 382 ? 2.357 22.188 26.484 1 51.88 382 SER B CA 1
ATOM 6189 C C . SER B 1 382 ? 3.711 22.625 27.031 1 51.88 382 SER B C 1
ATOM 6191 O O . SER B 1 382 ? 3.887 22.734 28.25 1 51.88 382 SER B O 1
ATOM 6193 N N . CYS B 1 383 ? 4.785 22.203 26.609 1 43.25 383 CYS B N 1
ATOM 6194 C CA . CYS B 1 383 ? 5.879 22.844 27.344 1 43.25 383 CYS B CA 1
ATOM 6195 C C . CYS B 1 383 ? 5.656 24.344 27.453 1 43.25 383 CYS B C 1
ATOM 6197 O O . CYS B 1 383 ? 6.363 25.031 28.188 1 43.25 383 CYS B O 1
ATOM 6199 N N . PHE B 1 384 ? 5.117 25.078 26.359 1 42.69 384 PHE B N 1
ATOM 6200 C CA . PHE B 1 384 ? 5.191 26.531 26.5 1 42.69 384 PHE B CA 1
ATOM 6201 C C . PHE B 1 384 ? 3.945 27.062 27.188 1 42.69 384 PHE B C 1
ATOM 6203 O O . PHE B 1 384 ? 2.916 27.281 26.547 1 42.69 384 PHE B O 1
ATOM 6210 N N . ARG B 1 385 ? 3.643 26.641 28.344 1 40.91 385 ARG B N 1
ATOM 6211 C CA . ARG B 1 385 ? 2.629 27.219 29.203 1 40.91 385 ARG B CA 1
ATOM 6212 C C . ARG B 1 385 ? 2.533 28.734 29 1 40.91 385 ARG B C 1
ATOM 6214 O O . ARG B 1 385 ? 3.547 29.406 28.797 1 40.91 385 ARG B O 1
ATOM 6221 N N . ARG B 1 386 ? 1.399 29.25 28.609 1 40.84 386 ARG B N 1
ATOM 6222 C CA . ARG B 1 386 ? 1.042 30.656 28.609 1 40.84 386 ARG B CA 1
ATOM 6223 C C . ARG B 1 386 ? 1.586 31.359 29.859 1 40.84 386 ARG B C 1
ATOM 6225 O O . ARG B 1 386 ? 1.376 30.891 30.984 1 40.84 386 ARG B O 1
ATOM 6232 N N . PRO B 1 387 ? 2.555 32.219 29.75 1 35.59 387 PRO B N 1
ATOM 6233 C CA . PRO B 1 387 ? 2.689 33.094 30.938 1 35.59 387 PRO B CA 1
ATOM 6234 C C . PRO B 1 387 ? 1.356 33.656 31.406 1 35.59 387 PRO B C 1
ATOM 6236 O O . PRO B 1 387 ? 0.485 33.938 30.578 1 35.59 387 PRO B O 1
ATOM 6239 N N . SER B 1 388 ? 0.803 33.344 32.531 1 32.34 388 SER B N 1
ATOM 6240 C CA . SER B 1 388 ? -0.365 34 33.125 1 32.34 388 SER B CA 1
ATOM 6241 C C . SER B 1 388 ? -0.361 35.5 32.844 1 32.34 388 SER B C 1
ATOM 6243 O O . SER B 1 388 ? 0.674 36.156 32.969 1 32.34 388 SER B O 1
ATOM 6245 N N . PRO B 1 389 ? -1.269 36 32.031 1 33.84 389 PRO B N 1
ATOM 6246 C CA . PRO B 1 389 ? -1.324 37.438 31.969 1 33.84 389 PRO B CA 1
ATOM 6247 C C . PRO B 1 389 ? -1.176 38.094 33.344 1 33.84 389 PRO B C 1
ATOM 6249 O O . PRO B 1 389 ? -1.781 37.656 34.312 1 33.84 389 PRO B O 1
ATOM 6252 N N . SER B 1 390 ? -0.095 38.625 33.75 1 32.31 390 SER B N 1
ATOM 6253 C CA . SER B 1 390 ? -0.03 39.5 34.906 1 32.31 390 SER B CA 1
ATOM 6254 C C . SER B 1 390 ? -1.188 40.5 34.938 1 32.31 390 SER B C 1
ATOM 6256 O O . SER B 1 390 ? -1.401 41.219 33.969 1 32.31 390 SER B O 1
ATOM 6258 N N . SER B 1 391 ? -2.316 40.25 35.625 1 31.75 391 SER B N 1
ATOM 6259 C CA . SER B 1 391 ? -3.389 41.188 35.938 1 31.75 391 SER B CA 1
ATOM 6260 C C . SER B 1 391 ? -2.842 42.594 36.25 1 31.75 391 SER B C 1
ATOM 6262 O O . SER B 1 391 ? -1.921 42.719 37.062 1 31.75 391 SER B O 1
ATOM 6264 N N . PRO B 1 392 ? -2.934 43.531 35.375 1 33.47 392 PRO B N 1
ATOM 6265 C CA . PRO B 1 392 ? -2.574 44.875 35.844 1 33.47 392 PRO B CA 1
ATOM 6266 C C . PRO B 1 392 ? -3.182 45.219 37.188 1 33.47 392 PRO B C 1
ATOM 6268 O O . PRO B 1 392 ? -4.324 44.844 37.469 1 33.47 392 PRO B O 1
ATOM 6271 N N . SER B 1 393 ? -2.426 45.281 38.281 1 31.14 393 SER B N 1
ATOM 6272 C CA . SER B 1 393 ? -2.836 45.75 39.594 1 31.14 393 SER B CA 1
ATOM 6273 C C . SER B 1 393 ? -3.641 47.062 39.5 1 31.14 393 SER B C 1
ATOM 6275 O O . SER B 1 393 ? -3.314 47.938 38.688 1 31.14 393 SER B O 1
ATOM 6277 N N . PRO B 1 394 ? -4.895 47.094 39.906 1 30.34 394 PRO B N 1
ATOM 6278 C CA . PRO B 1 394 ? -5.648 48.344 39.969 1 30.34 394 PRO B CA 1
ATOM 6279 C C . PRO B 1 394 ? -4.828 49.5 40.531 1 30.34 394 PRO B C 1
ATOM 6281 O O . PRO B 1 394 ? -3.889 49.281 41.312 1 30.34 394 PRO B O 1
ATOM 6284 N N . PRO B 1 395 ? -4.691 50.656 39.812 1 29.59 395 PRO B N 1
ATOM 6285 C CA . PRO B 1 395 ? -4.055 51.75 40.5 1 29.59 395 PRO B CA 1
ATOM 6286 C C . PRO B 1 395 ? -4.609 51.969 41.906 1 29.59 395 PRO B C 1
ATOM 6288 O O . PRO B 1 395 ? -5.793 51.719 42.156 1 29.59 395 PRO B O 1
ATOM 6291 N N . SER B 1 396 ? -3.801 52.062 43 1 25.02 396 SER B N 1
ATOM 6292 C CA . SER B 1 396 ? -4.234 52.625 44.25 1 25.02 396 SER B CA 1
ATOM 6293 C C . SER B 1 396 ? -4.746 54.062 44.062 1 25.02 396 SER B C 1
ATOM 6295 O O . SER B 1 396 ? -4.156 54.844 43.312 1 25.02 396 SER B O 1
#

Sequence (792 aa):
MGVQERIFQSTSVDSSTQARPAKNSPLAVQVQQIPEKKGAFIKHVEYEVTCERFIVPRRYNDFAMLHEVLTQVYPTRLLPRLPPKKALTDQAFITKRQKALARYLTILLKHPVVGSSQVFQMFLSFTGKDLQATMKKKFTVDERSIMPSNLYSHMVPSDWATRLVEMKDQMTNAELTVRKLKRTMDAFCATSKEGVKNHTALNHELSNLCLPCNCPFMSFSPSGNADRTSFVSALADVGTEVAAVMKQWTELANCEEDLLTDQMQLIKDLMKGWKDFFERQSKYATQDQKAFEKAITASRSKTEPKDSAALEQKMATLKDAENRVKFSLYCVEQELIFLEQELSFHLARFLCELSGVEKQSAHKIAQAWDEVESRAAVLPESCFRRPSPSSPSPPSMGVQERIFQSTSVDSSTQARPAKNSPLAVQVQQIPEKKGAFIKHVEYEVTCERFIVPRRYNDFAMLHEVLTQVYPTRLLPRLPPKKALTDQAFITKRQKALARYLTILLKHPVVGSSQVFQMFLSFTGKDLQATMKKKFTVDERSIMPSNLYSHMVPSDWATRLVEMKDQMTNAELTVRKLKRTMDAFCATSKEGVKNHTALNHELSNLCLPCNCPFMSFSPSGNADRTSFVSALADVGTEVAAVMKQWTELANCEEDLLTDQMQLIKDLMKGWKDFFERQSKYATQDQKAFEKAITASRSKTEPKDSAALEQKMATLKDAENRVKFSLYCVEQELIFLEQELSFHLARFLCELSGVEKQSAHKIAQAWDEVESRAAVLPESCFRRPSPSSPSPPS

Organism: Ramazzottius varieornatus (NCBI:txid947166)

Nearest PDB structures (foldseek):
  8afz-assembly1_A  TM=6.199E-01  e=5.903E-10  Homo sapiens
  8a1g-assembly2_B  TM=6.095E-01  e=6.439E-04  Homo sapiens
  1uru-assembly1_A-2  TM=7.719E-01  e=1.301E-02  Drosophila melanogaster
  4tql-assembly1_A  TM=3.437E-01  e=4.412E-02  synthetic construct
  3g67-assembly1_A  TM=2.144E-01  e=6.725E-01  Thermotoga maritima

InterPro domains:
  IPR001683 Phox homology [PF00787] (53-126)
  IPR001683 Phox homology [PS50195] (1-130)
  IPR001683 Phox homology [SM00312] (25-127)
  IPR028662 Sorting nexin-8/Mvp1 [PTHR46571] (28-386)
  IPR036871 PX domain superfamily [G3DSA:3.30.1520.10] (7-130)
  IPR036871 PX domain superfamily [SSF64268] (22-132)

Secondary structure (DSSP, 8-state):
----------------------TT-S-S-EEEEPPPPTT----S-EEEEEETTEEEEEEHHHHHHHHHHHHHH-TTS--PPPPPP-SS--HHHHHHHHHHHHHHHHHHHHSTTTTTSHHHHHHHH--SS-HHHHHHHH----GGGT--GGGSTT--GGGTHHHHHHHHHHHHHHHHHHHHHHHHHHHHHHHHHHHHHHHHHHHHHHHHHTSTTT-S---SSTTHHHHHHHHHHHHHHHHHHHHHHHHHHHHHHHHHHHHHHHHHHHHHHHHHHHHHHHHHHHHHHHHHHHHHHHHHHHHH-----SSHHHHHHHHHHHHHHHHHHHHHHHHHHHHHHHHHHHHHHHHHHHHHHHHHHHHHHHHHHHHHHHHHHHHHTTS-SS-S------------/----------------------TT-S-S-EEEEPPPPTTS---S-EEEEEETTEEEEEEHHHHHHHHHHHHHH-TTS--PPPPPP-SS--HHHHHHHHHHHHHHHHHHHHSTTTTTSHHHHHHHH--SS-HHHHHHHH----GGGT--GGGSTT--GGGTHHHHHHHHHHHHHHHHHHHHHHHHHHHHHHHHHHHHHHHHHHHHHHHHHHSTTT-S---SSTTHHHHHHHHHHHHHHHHHHHHHHHHHHHHHHHHIIIIIHHHHHHHHHHHHHHHHHHHHHHHHHHHHHHHHHHHHHHHH-----SSHHHHHHHHHHHHHHHHHHHHHHHHHHHHHHHHHHHHHHHHHHHHHHHHHHHHHHHHHHHHHHHHHHHHHTTS-SS-S------------

Radius of gyration: 40.74 Å; Cα contacts (8 Å, |Δi|>4): 858; chains: 2; bounding box: 133×146×95 Å

Solvent-accessible surface area (backbone atoms only — not comparable to full-atom values): 42815 Å² total; per-residue (Å²): 135,81,79,72,76,75,74,75,74,75,75,75,76,78,71,73,70,72,77,63,75,60,92,81,53,92,56,69,31,46,44,40,77,50,77,78,60,90,84,58,85,68,89,65,74,39,26,38,38,38,43,92,91,28,73,34,78,45,40,66,67,52,53,54,46,49,51,52,44,45,47,57,29,41,55,61,43,72,51,60,69,72,77,79,88,69,89,80,73,50,69,69,50,50,54,52,46,30,54,48,51,16,46,42,49,26,55,42,54,67,33,82,65,55,30,73,26,68,71,49,46,43,69,52,59,58,78,69,85,61,61,61,64,54,50,58,69,70,53,76,63,42,48,87,78,67,62,63,62,81,82,28,62,85,51,57,70,85,74,39,60,68,51,52,55,54,46,52,54,16,45,51,41,21,42,52,42,49,51,50,46,45,50,35,50,53,49,47,35,52,41,33,47,49,50,26,52,37,38,48,48,47,28,50,38,47,50,45,45,54,34,80,63,21,25,66,70,73,58,92,47,81,81,48,41,60,60,42,53,50,42,40,50,39,48,46,50,26,26,55,32,38,48,50,32,28,50,42,35,46,50,43,28,52,50,41,54,60,53,53,49,53,51,47,45,46,52,48,40,51,43,50,8,44,54,54,22,52,54,45,36,51,53,52,48,53,53,32,48,52,50,29,50,51,36,52,53,5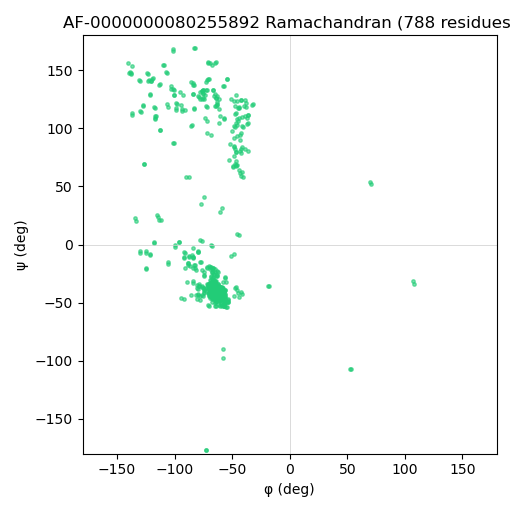9,69,64,48,79,71,69,64,90,45,74,67,54,46,52,51,53,51,50,50,34,50,51,27,47,48,50,44,21,43,53,52,43,34,52,53,52,45,48,54,50,47,34,42,52,46,44,28,50,50,30,50,43,47,30,48,51,23,46,52,51,18,53,40,24,43,50,37,16,52,30,23,48,52,24,25,59,40,26,67,65,37,60,50,76,73,70,64,73,76,71,78,76,72,79,73,75,84,129,136,82,80,74,76,75,76,77,76,76,75,73,76,77,70,70,71,73,76,63,73,59,91,80,53,92,56,70,30,43,43,39,78,50,76,79,60,87,86,56,85,65,89,66,74,39,28,38,39,38,43,91,91,28,71,34,79,45,40,66,67,52,53,54,46,49,52,52,44,46,46,56,29,42,53,57,44,71,50,60,68,73,78,78,88,69,88,80,72,49,71,70,50,50,54,52,48,31,53,46,52,16,47,42,50,26,54,42,55,67,32,81,65,56,29,71,26,69,70,48,47,43,69,53,60,60,78,70,85,62,61,60,63,54,48,59,69,70,54,74,64,42,50,85,79,67,62,62,63,80,80,29,63,86,51,56,70,86,73,39,60,67,52,51,55,54,47,51,54,17,45,52,40,20,43,51,42,50,52,51,45,45,51,36,51,53,48,48,34,52,42,34,47,48,49,25,52,36,38,48,47,47,29,51,38,48,48,45,43,55,33,81,62,19,25,66,68,73,56,91,46,78,78,47,40,61,61,41,54,51,43,41,52,37,48,44,50,26,28,55,31,38,47,52,32,28,50,43,35,47,49,42,29,51,49,43,54,60,57,50,48,55,50,49,46,47,50,49,39,51,43,51,8,45,55,54,23,50,55,46,36,51,54,52,49,52,53,32,47,51,50,29,52,51,34,51,54,59,70,64,47,82,71,69,62,89,46,74,66,55,47,52,50,53,50,50,50,35,50,50,27,47,48,49,44,22,43,53,51,44,34,52,54,52,46,47,53,51,48,35,43,52,47,44,30,50,50,32,50,43,47,30,49,51,24,47,52,53,18,52,41,24,43,53,36,16,51,30,24,47,53,24,25,59,39,26,66,68,37,62,51,74,72,70,64,75,77,71,78,76,70,78,73,75,84,131

Foldseek 3Di:
DDPPPPPPPPPPPCPCPVVPPPPPDPFQKAKAWDDDDPPPPPVFIWIWIDHDPFTEIDGLVLVVLLVVLCCQQEVLAQAFDQDDDDDDDDPVRVVVNRLRVRLRLRLQCLQPDRNPDPSNVCSRHPHDPPSNVVSCVPRRHHPLVPDDLVLQVVFDLVVCPVVLVVVVVVLVVVLVVLVVVLVVLVVVLVVLVVVLVVLVVVLVVLLQCLDPVNPPQDDPDPVSVVLVVVLSVLSNQLSVLSVQLSVLSVVLSVLSVVQQNSLSVSLSSLSVSVVSSSVSLVVQLVVLVVQLVVLVVVLPPPPPDPDPVRNVVSVVSNVSSVSSNSVSVSSVVSNVVSSVVSNVVSVVVNVVSVCVSVVVSVVSSVVSVVSSVVSVVPNDDCPPPPPPPPPPDPDD/DDPPPPPPPPPPPCPPPVVDPPPPDPFQKAKAWDDDDPPPPPVFIWIWIDHDPFTEIDGLVLVVLLVVLCCQQEVQAQAFDQDDDDDDDDPVRVVVNRLRVRLRLRLQCLQPDRNPDPSNVCSRHPHDPPSNVVSCVPRRHHPLVDDDLVLQVVFDLVVCPVVLVVCVVVLVVVLVVLVVVLVVLVVVLVVLVVVLVVLVVVLVVLVQCLDPVNPPQDDPDPVSVVLVNVLSVLSNQLSVLSVQLSVLSVVLSVLSVPQQNSLSVSLSSLSVSVVSSSVSLVVQLVVLVVQLVVLVVVLPPPPPDPDPVRNVVSVVSNVSSVSSNSVSVVSVVSNVVSSVVSNVVSVVVNVVSVCVSVVVSVVSSVVSVVSSVVSVVPNDDPPPPPPPPPPPDPDD

pLDDT: mean 83.74, std 19.39, range [22.86, 98.5]